Protein AF-A0A933VR60-F1 (afdb_monomer)

Structure (mmCIF, N/CA/C/O backbone):
data_AF-A0A933VR60-F1
#
_entry.id   AF-A0A933VR60-F1
#
loop_
_atom_site.group_PDB
_atom_site.id
_atom_site.type_symbol
_atom_site.label_atom_id
_atom_site.label_alt_id
_atom_site.label_comp_id
_atom_site.label_asym_id
_atom_site.label_entity_id
_atom_site.label_seq_id
_atom_site.pdbx_PDB_ins_code
_atom_site.Cartn_x
_atom_site.Cartn_y
_atom_site.Cartn_z
_atom_site.occupancy
_atom_site.B_iso_or_equiv
_atom_site.auth_seq_id
_atom_site.auth_comp_id
_atom_site.auth_asym_id
_atom_site.auth_atom_id
_atom_site.pdbx_PDB_model_num
ATOM 1 N N . MET A 1 1 ? 16.512 -10.556 12.668 1.00 25.59 1 MET A N 1
ATOM 2 C CA . MET A 1 1 ? 17.291 -9.883 13.712 1.00 25.59 1 MET A CA 1
ATOM 3 C C . MET A 1 1 ? 16.453 -9.715 14.977 1.00 25.59 1 MET A C 1
ATOM 5 O O . MET A 1 1 ? 15.559 -8.888 14.989 1.00 25.59 1 MET A O 1
ATOM 9 N N . LEU A 1 2 ? 16.727 -10.508 16.022 1.00 24.03 2 LEU A N 1
ATOM 10 C CA . LEU A 1 2 ? 16.531 -10.161 17.445 1.00 24.03 2 LEU A CA 1
ATOM 11 C C . LEU A 1 2 ? 17.109 -11.292 18.323 1.00 24.03 2 LEU A C 1
ATOM 13 O O . LEU A 1 2 ? 16.390 -12.047 18.963 1.00 24.03 2 LEU A O 1
ATOM 17 N N . ALA A 1 3 ? 18.441 -11.434 18.319 1.00 21.97 3 ALA A N 1
ATOM 18 C CA . ALA A 1 3 ? 19.182 -12.257 19.284 1.00 21.97 3 ALA A CA 1
ATOM 19 C C . ALA A 1 3 ? 20.650 -11.806 19.414 1.00 21.97 3 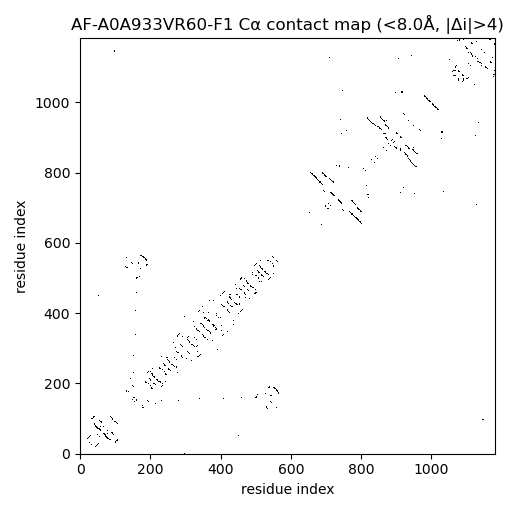ALA A C 1
ATOM 21 O O . ALA A 1 3 ? 21.578 -12.582 19.218 1.00 21.97 3 ALA A O 1
ATOM 22 N N . VAL A 1 4 ? 20.878 -10.548 19.797 1.00 22.30 4 VAL A N 1
ATOM 23 C CA . VAL A 1 4 ? 22.109 -10.164 20.506 1.00 22.30 4 VAL A CA 1
ATOM 24 C C . VAL A 1 4 ? 21.700 -9.305 21.697 1.00 22.30 4 VAL A C 1
ATOM 26 O O . VAL A 1 4 ? 21.616 -8.091 21.572 1.00 22.30 4 VAL A O 1
ATOM 29 N N . LEU A 1 5 ? 21.364 -9.968 22.816 1.00 23.98 5 LEU A N 1
ATOM 30 C CA . LEU A 1 5 ? 21.580 -9.555 24.223 1.00 23.98 5 LEU A CA 1
ATOM 31 C C . LEU A 1 5 ? 20.614 -10.284 25.180 1.00 23.98 5 LEU A C 1
ATOM 33 O O . LEU A 1 5 ? 19.705 -9.685 25.741 1.00 23.98 5 LEU A O 1
ATOM 37 N N . ALA A 1 6 ? 20.836 -11.579 25.423 1.00 24.47 6 ALA A N 1
ATOM 38 C CA . ALA A 1 6 ? 20.325 -12.245 26.628 1.00 24.47 6 ALA A CA 1
ATOM 39 C C . ALA A 1 6 ? 21.117 -13.526 26.940 1.00 24.47 6 ALA A C 1
ATOM 41 O O . ALA A 1 6 ? 20.625 -14.633 26.752 1.00 24.47 6 ALA A O 1
ATOM 42 N N . SER A 1 7 ? 22.365 -13.397 27.406 1.00 22.38 7 SER A N 1
ATOM 43 C CA . SER A 1 7 ? 23.101 -14.490 28.072 1.00 22.38 7 SER A CA 1
ATOM 44 C C . SER A 1 7 ? 24.296 -13.951 28.864 1.00 22.38 7 SER A C 1
ATOM 46 O O . SER A 1 7 ? 25.411 -13.961 28.358 1.00 22.38 7 SER A O 1
ATOM 48 N N . ALA A 1 8 ? 24.077 -13.488 30.101 1.00 23.08 8 ALA A N 1
ATOM 49 C CA . ALA A 1 8 ? 25.120 -13.435 31.139 1.00 23.08 8 ALA A CA 1
ATOM 50 C C . ALA A 1 8 ? 24.549 -13.096 32.532 1.00 23.08 8 ALA A C 1
ATOM 52 O O . ALA A 1 8 ? 24.863 -12.045 33.076 1.00 23.08 8 ALA A O 1
ATOM 53 N N . VAL A 1 9 ? 23.747 -13.969 33.157 1.00 24.41 9 VAL A N 1
ATOM 54 C CA . VAL A 1 9 ? 23.568 -13.905 34.624 1.00 24.41 9 VAL A CA 1
ATOM 55 C C . VAL A 1 9 ? 23.420 -15.307 35.212 1.00 24.41 9 VAL A C 1
ATOM 57 O O . VAL A 1 9 ? 22.320 -15.838 35.309 1.00 24.41 9 VAL A O 1
ATOM 60 N N . ALA A 1 10 ? 24.538 -15.888 35.650 1.00 25.91 10 ALA A N 1
ATOM 61 C CA . ALA A 1 10 ? 24.561 -16.853 36.749 1.00 25.91 10 ALA A CA 1
ATOM 62 C C . ALA A 1 10 ? 25.987 -16.988 37.315 1.00 25.91 10 ALA A C 1
ATOM 64 O O . ALA A 1 10 ? 26.718 -17.892 36.926 1.00 25.91 10 ALA A O 1
ATOM 65 N N . ALA A 1 11 ? 26.372 -16.070 38.212 1.00 23.45 11 ALA A N 1
ATOM 66 C CA . ALA A 1 11 ? 27.147 -16.318 39.443 1.00 23.45 11 ALA A CA 1
ATOM 67 C C . ALA A 1 11 ? 27.764 -15.008 39.973 1.00 23.45 11 ALA A C 1
ATOM 69 O O . ALA A 1 11 ? 28.599 -14.403 39.309 1.00 23.45 11 ALA A O 1
ATOM 70 N N . GLY A 1 12 ? 27.408 -14.607 41.197 1.00 23.00 12 GLY A N 1
ATOM 71 C CA . GLY A 1 12 ? 28.100 -13.539 41.933 1.00 23.00 12 GLY A CA 1
ATOM 72 C C . GLY A 1 12 ? 27.156 -12.699 42.787 1.00 23.00 12 GLY A C 1
ATOM 73 O O . GLY A 1 12 ? 26.334 -11.960 42.263 1.00 23.00 12 GLY A O 1
ATOM 74 N N . GLY A 1 13 ? 27.242 -12.853 44.108 1.00 23.34 13 GLY A N 1
ATOM 75 C CA . GLY A 1 13 ? 26.341 -12.227 45.071 1.00 23.34 13 GLY A CA 1
ATOM 76 C C . GLY A 1 13 ? 26.500 -10.712 45.240 1.00 23.34 13 GLY A C 1
ATOM 77 O O . GLY A 1 13 ? 27.574 -10.153 45.058 1.00 23.34 13 GLY A O 1
ATOM 78 N N . ALA A 1 14 ? 25.386 -10.109 45.661 1.00 31.84 14 ALA A N 1
ATOM 79 C CA . ALA A 1 14 ? 25.235 -8.887 46.452 1.00 31.84 14 ALA A CA 1
ATOM 80 C C . ALA A 1 14 ? 26.207 -7.719 46.184 1.00 31.84 14 ALA A C 1
ATOM 82 O O . ALA A 1 14 ? 27.230 -7.556 46.845 1.00 31.84 14 ALA A O 1
ATOM 83 N N . GLY A 1 15 ? 25.743 -6.798 45.344 1.00 23.58 15 GLY A N 1
ATOM 84 C CA . GLY A 1 15 ? 26.017 -5.369 45.436 1.00 23.58 15 GLY A CA 1
ATOM 85 C C . GLY A 1 15 ? 24.853 -4.640 44.773 1.00 23.58 15 GLY A C 1
ATOM 86 O O . GLY A 1 15 ? 24.545 -4.926 43.621 1.00 23.58 15 GLY A O 1
ATOM 87 N N . ALA A 1 16 ? 24.151 -3.764 45.494 1.00 30.11 16 ALA A N 1
ATOM 88 C CA . ALA A 1 16 ? 23.127 -2.909 44.899 1.00 30.11 16 ALA A CA 1
ATOM 89 C C . ALA A 1 16 ? 23.809 -1.957 43.898 1.00 30.11 16 ALA A C 1
ATOM 91 O O . ALA A 1 16 ? 24.404 -0.957 44.297 1.00 30.11 16 ALA A O 1
ATOM 92 N N . GLY A 1 17 ? 23.799 -2.329 42.616 1.00 23.27 17 GLY A N 1
ATOM 93 C CA . GLY A 1 17 ? 24.262 -1.506 41.501 1.00 23.27 17 GLY A CA 1
ATOM 94 C C . GLY A 1 17 ? 23.173 -0.531 41.057 1.00 23.27 17 GLY A C 1
ATOM 95 O O . GLY A 1 17 ? 21.987 -0.838 41.163 1.00 23.27 17 GLY A O 1
ATOM 96 N N . ALA A 1 18 ? 23.584 0.654 40.603 1.00 24.31 18 ALA A N 1
ATOM 97 C CA . ALA A 1 18 ? 22.712 1.727 40.133 1.00 24.31 18 ALA A CA 1
ATOM 98 C C . ALA A 1 18 ? 21.692 1.242 39.083 1.00 24.31 18 ALA A C 1
ATOM 100 O O . ALA A 1 18 ? 22.010 0.387 38.258 1.00 24.31 18 ALA A O 1
ATOM 101 N N . ALA A 1 19 ? 20.476 1.797 39.129 1.00 26.98 19 ALA A N 1
ATOM 102 C CA . ALA A 1 19 ? 19.411 1.526 38.167 1.00 26.98 19 ALA A CA 1
ATOM 103 C C . ALA A 1 19 ? 19.927 1.693 36.726 1.00 26.98 19 ALA A C 1
ATOM 105 O O . ALA A 1 19 ? 20.446 2.752 36.379 1.00 26.98 19 ALA A O 1
ATOM 106 N N . SER A 1 20 ? 19.810 0.648 35.903 1.00 32.78 20 SER A N 1
ATOM 107 C CA . SER A 1 20 ? 20.091 0.744 34.471 1.00 32.78 20 SER A CA 1
ATOM 108 C C . SER A 1 20 ? 18.983 1.548 33.792 1.00 32.78 20 SER A C 1
ATOM 110 O O . SER A 1 20 ? 17.804 1.263 34.000 1.00 32.78 20 SER A O 1
ATOM 112 N N . ALA A 1 21 ? 19.373 2.526 32.983 1.00 42.19 21 ALA A N 1
ATOM 113 C CA . ALA A 1 21 ? 18.524 3.249 32.043 1.00 42.19 21 ALA A CA 1
ATOM 114 C C . ALA A 1 21 ? 17.671 2.306 31.164 1.00 42.19 21 ALA A C 1
ATOM 116 O O . ALA A 1 21 ? 18.137 1.218 30.816 1.00 42.19 21 ALA A O 1
ATOM 117 N N . ALA A 1 22 ? 16.439 2.694 30.811 1.00 34.34 22 ALA A N 1
ATOM 118 C CA . ALA A 1 22 ? 15.596 1.904 29.912 1.00 34.34 22 ALA A CA 1
ATOM 119 C C . ALA A 1 22 ? 16.062 2.075 28.451 1.00 34.34 22 ALA A C 1
ATOM 121 O O . ALA A 1 22 ? 16.546 3.139 28.067 1.00 34.34 22 ALA A O 1
ATOM 122 N N . GLU A 1 23 ? 15.940 1.027 27.632 1.00 33.03 23 GLU A N 1
ATOM 123 C CA . GLU A 1 23 ? 16.258 1.064 26.196 1.00 33.03 23 GLU A CA 1
ATOM 124 C C . GLU A 1 23 ? 14.951 1.155 25.392 1.00 33.03 23 GLU A C 1
ATOM 126 O O . GLU A 1 23 ? 14.088 0.285 25.519 1.00 33.03 23 GLU A O 1
ATOM 131 N N . GLN A 1 24 ? 14.785 2.220 24.602 1.00 48.22 24 GLN A N 1
ATOM 132 C CA . GLN A 1 24 ? 13.634 2.429 23.711 1.00 48.22 24 GLN A CA 1
ATOM 133 C C . GLN A 1 24 ? 13.990 2.067 22.258 1.00 48.22 24 GLN A C 1
ATOM 135 O O . GLN A 1 24 ? 15.170 2.018 21.900 1.00 48.22 24 GLN A O 1
ATOM 140 N N . GLN A 1 25 ? 12.982 1.820 21.411 1.00 38.31 25 GLN A N 1
ATOM 141 C CA . GLN A 1 25 ? 13.177 1.464 19.998 1.00 38.31 25 GLN A CA 1
ATOM 142 C C . GLN A 1 25 ? 12.506 2.451 19.044 1.00 38.31 25 GLN A C 1
ATOM 144 O O . GLN A 1 25 ? 11.334 2.783 19.219 1.00 38.31 25 GLN A O 1
ATOM 149 N N . ALA A 1 26 ? 13.253 2.859 18.020 1.00 39.00 26 ALA A N 1
ATOM 150 C CA . ALA A 1 26 ? 12.770 3.540 16.830 1.00 39.00 26 ALA A CA 1
ATOM 151 C C . ALA A 1 26 ? 12.796 2.586 15.633 1.00 39.00 26 ALA A C 1
ATOM 153 O O . ALA A 1 26 ? 13.684 1.744 15.544 1.00 39.00 26 ALA A O 1
ATOM 154 N N . TYR A 1 27 ? 11.855 2.736 14.706 1.00 41.09 27 TYR A N 1
ATOM 155 C CA . TYR A 1 27 ? 11.752 1.908 13.510 1.00 41.09 27 TYR A CA 1
ATOM 156 C C . TYR A 1 27 ? 11.800 2.767 12.245 1.00 41.09 27 TYR A C 1
ATOM 158 O O . TYR A 1 27 ? 11.123 3.795 12.176 1.00 41.09 27 TYR A O 1
ATOM 166 N N . SER A 1 28 ? 12.542 2.330 11.229 1.00 38.50 28 SER A N 1
ATOM 167 C CA . SER A 1 28 ? 12.468 2.837 9.848 1.00 38.50 28 SER A CA 1
ATOM 168 C C . SER A 1 28 ? 11.831 1.805 8.925 1.00 38.50 28 SER A C 1
ATOM 170 O O . SER A 1 28 ? 12.052 0.621 9.122 1.00 38.50 28 SER A O 1
ATOM 172 N N . ALA A 1 29 ? 11.004 2.215 7.964 1.00 37.38 29 ALA A N 1
ATOM 173 C CA . ALA A 1 29 ? 10.333 1.318 7.024 1.00 37.38 29 ALA A CA 1
ATOM 174 C C . ALA A 1 29 ? 10.076 2.018 5.681 1.00 37.38 29 ALA A C 1
ATOM 176 O O . ALA A 1 29 ? 9.430 3.068 5.641 1.00 37.38 29 ALA A O 1
ATOM 177 N N . ALA A 1 30 ? 10.521 1.396 4.585 1.00 45.34 30 ALA A N 1
ATOM 178 C CA . ALA A 1 30 ? 10.420 1.946 3.233 1.00 45.34 30 ALA A CA 1
ATOM 179 C C . ALA A 1 30 ? 10.876 3.426 3.187 1.00 45.34 30 ALA A C 1
ATOM 181 O O . ALA A 1 30 ? 11.943 3.789 3.668 1.00 45.34 30 ALA A O 1
ATOM 182 N N . LEU A 1 31 ? 10.027 4.320 2.682 1.00 38.03 31 LEU A N 1
ATOM 183 C CA . LEU A 1 31 ? 10.333 5.740 2.519 1.00 38.03 31 LEU A CA 1
ATOM 184 C C . LEU A 1 31 ? 10.212 6.586 3.815 1.00 38.03 31 LEU A C 1
ATOM 186 O O . LEU A 1 31 ? 10.199 7.801 3.685 1.00 38.03 31 LEU A O 1
ATOM 190 N N . ASN A 1 32 ? 10.059 6.042 5.038 1.00 40.09 32 ASN A N 1
ATOM 191 C CA . ASN A 1 32 ? 9.919 6.857 6.271 1.00 40.09 32 ASN A CA 1
ATOM 192 C C . ASN A 1 32 ? 10.327 6.162 7.586 1.00 40.09 32 ASN A C 1
ATOM 194 O O . ASN A 1 32 ? 10.539 4.954 7.634 1.00 40.09 32 ASN A O 1
ATOM 198 N N . TYR A 1 33 ? 10.423 6.914 8.697 1.00 44.22 33 TYR A N 1
ATOM 199 C CA . TYR A 1 33 ? 10.438 6.293 10.029 1.00 44.22 33 TYR A CA 1
ATOM 200 C C . TYR A 1 33 ? 9.040 5.768 10.364 1.00 44.22 33 TYR A C 1
ATOM 202 O O . TYR A 1 33 ? 8.086 6.541 10.393 1.00 44.22 33 TYR A O 1
ATOM 210 N N . ALA A 1 34 ? 8.913 4.476 10.667 1.00 40.19 34 ALA A N 1
ATOM 211 C CA . ALA A 1 34 ? 7.674 3.886 11.175 1.00 40.19 34 ALA A CA 1
ATOM 212 C C . ALA A 1 34 ? 7.319 4.405 12.584 1.00 40.19 34 ALA A C 1
ATOM 214 O O . ALA A 1 34 ? 6.158 4.371 12.985 1.00 40.19 34 ALA A O 1
ATOM 215 N N . THR A 1 35 ? 8.299 4.950 13.316 1.00 42.78 35 THR A N 1
ATOM 216 C CA . THR A 1 35 ? 8.087 5.725 14.550 1.00 42.78 35 THR A CA 1
ATOM 217 C C . THR A 1 35 ? 8.682 7.130 14.417 1.00 42.78 35 THR A C 1
ATOM 219 O O . THR A 1 35 ? 9.764 7.399 14.942 1.00 42.78 35 THR A O 1
ATOM 222 N N . PRO A 1 36 ? 8.002 8.055 13.727 1.00 36.09 36 PRO A N 1
ATOM 223 C CA . PRO A 1 36 ? 8.518 9.402 13.500 1.00 36.09 36 PRO A CA 1
ATOM 224 C C . PRO A 1 36 ? 8.407 10.293 14.750 1.00 36.09 36 PRO A C 1
ATOM 226 O O . PRO A 1 36 ? 8.883 11.419 14.752 1.00 36.09 36 PRO A O 1
ATOM 229 N N . ALA A 1 37 ? 7.795 9.822 15.838 1.00 42.09 37 ALA A N 1
ATOM 230 C CA . ALA A 1 37 ? 7.775 10.514 17.122 1.00 42.09 37 ALA A CA 1
ATOM 231 C C . ALA A 1 37 ? 8.026 9.514 18.256 1.00 42.09 37 ALA A C 1
ATOM 233 O O . ALA A 1 37 ? 7.326 8.508 18.367 1.00 42.09 37 ALA A O 1
ATOM 234 N N . LEU A 1 38 ? 9.028 9.792 19.091 1.00 45.66 38 LEU A N 1
ATOM 235 C CA . LEU A 1 38 ? 9.496 8.932 20.177 1.00 45.66 38 LEU A CA 1
ATOM 236 C C . LEU A 1 38 ? 9.645 9.735 21.465 1.00 45.66 38 LEU A C 1
ATOM 238 O O . LEU A 1 38 ? 10.019 10.905 21.437 1.00 45.66 38 LEU A O 1
ATOM 242 N N . ALA A 1 39 ? 9.409 9.090 22.605 1.00 47.28 39 ALA A N 1
ATOM 243 C CA . ALA A 1 39 ? 9.646 9.677 23.918 1.00 47.28 39 ALA A CA 1
ATOM 244 C C . ALA A 1 39 ? 10.551 8.767 24.761 1.00 47.28 39 ALA A C 1
ATOM 246 O O . ALA A 1 39 ? 10.317 7.562 24.843 1.00 47.28 39 ALA A O 1
ATOM 247 N N . VAL A 1 40 ? 11.567 9.352 25.397 1.00 50.38 40 VAL A N 1
ATOM 248 C CA . VAL A 1 40 ? 12.545 8.684 26.272 1.00 50.38 40 VAL A CA 1
ATOM 249 C C . VAL A 1 40 ? 12.686 9.452 27.592 1.00 50.38 40 VAL A C 1
ATOM 251 O O . VAL A 1 40 ? 12.427 10.656 27.661 1.00 50.38 40 VAL A O 1
ATOM 254 N N . GLY A 1 41 ? 13.098 8.786 28.668 1.00 54.25 41 GLY A N 1
ATOM 255 C CA . GLY A 1 41 ? 13.515 9.453 29.900 1.00 54.25 41 GLY A CA 1
ATOM 256 C C . GLY A 1 41 ? 14.928 10.033 29.790 1.00 54.25 41 GLY A C 1
ATOM 257 O O . GLY A 1 41 ? 15.773 9.537 29.052 1.00 54.25 41 GLY A O 1
ATOM 258 N N . GLN A 1 42 ? 15.225 11.087 30.543 1.00 65.38 42 GLN A N 1
ATOM 259 C CA . GLN A 1 42 ? 16.580 11.619 30.662 1.00 65.38 42 GLN A CA 1
ATOM 260 C C . GLN A 1 42 ? 17.485 10.549 31.281 1.00 65.38 42 GLN A C 1
ATOM 262 O O . GLN A 1 42 ? 17.259 10.111 32.410 1.00 65.38 42 GLN A O 1
ATOM 267 N N . GLY A 1 43 ? 18.518 10.158 30.535 1.00 57.66 43 GLY A N 1
ATOM 268 C CA . GLY A 1 43 ? 19.411 9.053 30.877 1.00 57.66 43 GLY A CA 1
ATOM 269 C C . GLY A 1 43 ? 19.094 7.734 30.165 1.00 57.66 43 GLY A C 1
ATOM 270 O O . GLY A 1 43 ? 19.927 6.837 30.245 1.00 57.66 43 GLY A O 1
ATOM 271 N N . ASP A 1 44 ? 17.958 7.615 29.464 1.00 64.38 44 ASP A N 1
ATOM 272 C CA . ASP A 1 44 ? 17.592 6.432 28.669 1.00 64.38 44 ASP A CA 1
ATOM 273 C C . ASP A 1 44 ? 18.452 6.278 27.406 1.00 64.38 44 ASP A C 1
ATOM 275 O O . ASP A 1 44 ? 19.047 7.230 26.903 1.00 64.38 44 ASP A O 1
ATOM 279 N N . THR A 1 45 ? 18.505 5.054 26.883 1.00 65.38 45 THR A N 1
ATOM 280 C CA . THR A 1 45 ? 19.218 4.716 25.639 1.00 65.38 45 THR A CA 1
ATOM 281 C C . THR A 1 45 ? 18.221 4.419 24.518 1.00 65.38 45 THR A C 1
ATOM 283 O O . THR A 1 45 ? 17.073 4.057 24.781 1.00 65.38 45 THR A O 1
ATOM 286 N N . LEU A 1 46 ? 18.637 4.586 23.261 1.00 68.56 46 LEU A N 1
ATOM 287 C CA . LEU A 1 46 ? 17.780 4.396 22.087 1.00 68.56 46 LEU A CA 1
ATOM 288 C C . LEU A 1 46 ? 18.481 3.504 21.055 1.00 68.56 46 LEU A C 1
ATOM 290 O O . LEU A 1 46 ? 19.683 3.638 20.828 1.00 68.56 46 LEU A O 1
ATOM 294 N N . LYS A 1 47 ? 17.720 2.615 20.412 1.00 60.25 47 LYS A N 1
ATOM 295 C CA . LYS A 1 47 ? 18.142 1.848 19.230 1.00 60.25 47 LYS A CA 1
ATOM 296 C C . LYS A 1 47 ? 17.257 2.179 18.034 1.00 60.25 47 LYS A C 1
ATOM 298 O O . LYS A 1 47 ? 16.044 2.304 18.194 1.00 60.25 47 LYS A O 1
ATOM 303 N N . LEU A 1 48 ? 17.863 2.276 16.855 1.00 61.19 48 LEU A N 1
ATOM 304 C CA . LEU A 1 48 ? 17.158 2.317 15.577 1.00 61.19 48 LEU A CA 1
ATOM 305 C C . LEU A 1 48 ? 17.145 0.910 14.984 1.00 61.19 48 LEU A C 1
ATOM 307 O O . LEU A 1 48 ? 18.211 0.337 14.772 1.00 61.19 48 LEU A O 1
ATOM 311 N N . THR A 1 49 ? 15.957 0.394 14.689 1.00 48.94 49 THR A N 1
ATOM 312 C CA . THR A 1 49 ? 15.735 -0.857 13.967 1.00 48.94 49 THR A CA 1
ATOM 313 C C . THR A 1 49 ? 15.261 -0.548 12.553 1.00 48.94 49 THR A C 1
ATOM 315 O O . THR A 1 49 ? 14.222 0.089 12.375 1.00 48.94 49 THR A O 1
ATOM 318 N N . ASN A 1 50 ? 15.978 -1.022 11.539 1.00 48.25 50 ASN A N 1
ATOM 319 C CA . ASN A 1 50 ? 15.582 -0.812 10.158 1.00 48.25 50 ASN A CA 1
ATOM 320 C C . ASN A 1 50 ? 14.726 -1.968 9.623 1.00 48.25 50 ASN A C 1
ATOM 322 O O . ASN A 1 50 ? 15.203 -3.084 9.457 1.00 48.25 50 ASN A O 1
ATOM 326 N N . LEU A 1 51 ? 13.451 -1.691 9.361 1.00 41.44 51 LEU A N 1
ATOM 327 C CA . LEU A 1 51 ? 12.482 -2.585 8.721 1.00 41.44 51 LEU A CA 1
ATOM 328 C C . LEU A 1 51 ? 12.401 -2.366 7.202 1.00 41.44 51 LEU A C 1
ATOM 330 O O . LEU A 1 51 ? 11.759 -3.157 6.514 1.00 41.44 51 LEU A O 1
ATOM 334 N N . ASP A 1 52 ? 13.021 -1.305 6.673 1.00 42.72 52 ASP A N 1
ATOM 335 C CA . ASP A 1 52 ? 13.248 -1.168 5.240 1.00 42.72 52 ASP A CA 1
ATOM 336 C C . ASP A 1 52 ? 14.302 -2.172 4.810 1.00 42.72 52 ASP A C 1
ATOM 338 O O . ASP A 1 52 ? 15.348 -2.339 5.426 1.00 42.72 52 ASP A O 1
ATOM 342 N N . THR A 1 53 ? 13.979 -2.868 3.747 1.00 37.03 53 THR A N 1
ATOM 343 C CA . THR A 1 53 ? 14.692 -4.011 3.219 1.00 37.03 53 THR A CA 1
ATOM 344 C C . THR A 1 53 ? 15.391 -3.688 1.898 1.00 37.03 53 THR A C 1
ATOM 346 O O . THR A 1 53 ? 16.228 -4.477 1.463 1.00 37.03 53 THR A O 1
ATOM 349 N N . LEU A 1 54 ? 15.112 -2.518 1.301 1.00 37.34 54 LEU A N 1
ATOM 350 C CA . LEU A 1 54 ? 15.839 -1.976 0.148 1.00 37.34 54 LEU A CA 1
ATOM 351 C C . LEU A 1 54 ? 16.893 -0.967 0.518 1.00 37.34 54 LEU A C 1
ATOM 353 O O . LEU A 1 54 ? 17.866 -0.867 -0.214 1.00 37.34 54 LEU A O 1
ATOM 357 N N . ALA A 1 55 ? 16.656 -0.179 1.562 1.00 40.75 55 ALA A N 1
ATOM 358 C CA . ALA A 1 55 ? 17.454 0.997 1.838 1.00 40.75 55 ALA A CA 1
ATOM 359 C C . ALA A 1 55 ? 18.019 0.967 3.253 1.00 40.75 55 ALA A C 1
ATOM 361 O O . ALA A 1 55 ? 17.355 0.545 4.201 1.00 40.75 55 ALA A O 1
ATOM 362 N N . GLU A 1 56 ? 19.267 1.409 3.393 1.00 50.62 56 GLU A N 1
ATOM 363 C CA . GLU A 1 56 ? 19.864 1.626 4.706 1.00 50.62 56 GLU A CA 1
ATOM 364 C C . GLU A 1 56 ? 19.299 2.904 5.321 1.00 50.62 56 GLU A C 1
ATOM 366 O O . GLU A 1 56 ? 19.145 3.916 4.640 1.00 50.62 56 GLU A O 1
ATOM 371 N N . HIS A 1 57 ? 19.023 2.870 6.619 1.00 53.38 57 HIS A N 1
ATOM 372 C CA . HIS A 1 57 ? 18.528 4.028 7.348 1.00 53.38 57 HIS A CA 1
ATOM 373 C C . HIS A 1 57 ? 19.360 4.227 8.599 1.00 53.38 57 HIS A C 1
ATOM 375 O O . HIS A 1 57 ? 19.663 3.284 9.322 1.00 53.38 57 HIS A O 1
ATOM 381 N N . ASP A 1 58 ? 19.726 5.463 8.869 1.00 68.88 58 ASP A N 1
ATOM 382 C CA . ASP A 1 58 ? 20.292 5.904 10.135 1.00 68.88 58 ASP A CA 1
ATOM 383 C C . ASP A 1 58 ? 19.315 6.851 10.825 1.00 68.88 58 ASP A C 1
ATOM 385 O O . ASP A 1 58 ? 18.196 7.071 10.359 1.00 68.88 58 ASP A O 1
ATOM 389 N N . LEU A 1 59 ? 19.712 7.358 11.986 1.00 80.62 59 LEU A N 1
ATOM 390 C CA . LEU A 1 59 ? 18.963 8.307 12.786 1.00 80.62 59 LEU A CA 1
ATOM 391 C C . LEU A 1 59 ? 19.942 9.323 13.357 1.00 80.62 59 LEU A C 1
ATOM 393 O O . LEU A 1 59 ? 20.644 9.046 14.328 1.00 80.62 59 LEU A O 1
ATOM 397 N N . ASP A 1 60 ? 19.974 10.498 12.738 1.00 73.81 60 ASP A N 1
ATOM 398 C CA . ASP A 1 60 ? 20.904 11.579 13.046 1.00 73.81 60 ASP A CA 1
ATOM 399 C C . ASP A 1 60 ? 20.156 12.836 13.497 1.00 73.81 60 ASP A C 1
ATOM 401 O O . ASP A 1 60 ? 19.216 13.308 12.858 1.00 73.81 60 ASP A O 1
ATOM 405 N N . SER A 1 61 ? 20.553 13.384 14.636 1.00 77.44 61 SER A N 1
ATOM 406 C CA . SER A 1 61 ? 20.042 14.635 15.175 1.00 77.44 61 SER A CA 1
ATOM 407 C C . SER A 1 61 ? 20.298 15.807 14.226 1.00 77.44 61 SER A C 1
ATOM 409 O O . SER A 1 61 ? 21.438 16.118 13.902 1.00 77.44 61 SER A O 1
ATOM 411 N N . GLU A 1 62 ? 19.275 16.612 13.921 1.00 56.53 62 GLU A N 1
ATOM 412 C CA . GLU A 1 62 ? 19.475 17.859 13.153 1.00 56.53 62 GLU A CA 1
ATOM 413 C C . GLU A 1 62 ? 20.435 18.854 13.847 1.00 56.53 62 GLU A C 1
ATOM 415 O O . GLU A 1 62 ? 20.935 19.795 13.233 1.00 56.53 62 GLU A O 1
ATOM 420 N N . GLN A 1 63 ? 20.688 18.659 15.143 1.00 68.75 63 GLN A N 1
ATOM 421 C CA . GLN A 1 63 ? 21.565 19.482 15.975 1.00 68.75 63 GLN A CA 1
ATOM 422 C C . GLN A 1 63 ? 22.922 18.804 16.250 1.00 68.75 63 GLN A C 1
ATOM 424 O O . GLN A 1 63 ? 23.731 19.362 16.992 1.00 68.75 63 GLN A O 1
ATOM 429 N N . GLY A 1 64 ? 23.170 17.610 15.693 1.00 64.25 64 GLY A N 1
ATOM 430 C CA . GLY A 1 64 ? 24.392 16.822 15.895 1.00 64.25 64 GLY A CA 1
ATOM 431 C C . GLY A 1 64 ? 24.580 16.310 17.327 1.00 64.25 64 GLY A C 1
ATOM 432 O O . GLY A 1 64 ? 25.710 16.147 17.786 1.00 64.25 64 GLY A O 1
ATOM 433 N N . LEU A 1 65 ? 23.488 16.140 18.081 1.00 71.94 65 LEU A N 1
ATOM 434 C CA . LEU A 1 65 ? 23.535 15.777 19.505 1.00 71.94 65 LEU A CA 1
ATOM 435 C C . LEU A 1 65 ? 23.482 14.267 19.760 1.00 71.94 65 LEU A C 1
ATOM 437 O O . LEU A 1 65 ? 23.920 13.808 20.816 1.00 71.94 65 LEU A O 1
ATOM 441 N N . PHE A 1 66 ? 22.930 13.510 18.820 1.00 83.69 66 PHE A N 1
ATOM 442 C CA . PHE A 1 66 ? 22.893 12.054 18.830 1.00 83.69 66 PHE A CA 1
ATOM 443 C C . PHE A 1 66 ? 22.810 11.535 17.400 1.00 83.69 66 PHE A C 1
ATOM 445 O O . PHE A 1 66 ? 22.275 12.213 16.529 1.00 83.69 66 PHE A O 1
ATOM 452 N N . GLU A 1 67 ? 23.332 10.340 17.178 1.00 81.19 67 GLU A N 1
ATOM 453 C CA . GLU A 1 67 ? 23.462 9.741 15.850 1.00 81.19 67 GLU A CA 1
ATOM 454 C C . GLU A 1 67 ? 23.478 8.215 15.965 1.00 81.19 67 GLU A C 1
ATOM 456 O O . GLU A 1 67 ? 23.853 7.661 17.006 1.00 81.19 67 GLU A O 1
ATOM 461 N N . SER A 1 68 ? 23.125 7.525 14.891 1.00 81.81 68 SER A N 1
ATOM 462 C CA . SER A 1 68 ? 23.383 6.098 14.733 1.00 81.81 68 SER A CA 1
ATOM 463 C C . SER A 1 68 ? 24.287 5.844 13.536 1.00 81.81 68 SER A C 1
ATOM 465 O O . SER A 1 68 ? 24.405 6.682 12.649 1.00 81.81 68 SER A O 1
ATOM 467 N N . ASP A 1 69 ? 24.898 4.660 13.487 1.00 76.94 69 ASP A N 1
ATOM 468 C CA . ASP A 1 69 ? 25.429 4.165 12.214 1.00 76.94 69 ASP A CA 1
ATOM 469 C C . ASP A 1 69 ? 24.261 3.873 11.251 1.00 76.94 69 ASP A C 1
ATOM 471 O O . ASP A 1 69 ? 23.106 3.777 11.682 1.00 76.94 69 ASP A O 1
ATOM 475 N N . LEU A 1 70 ? 24.550 3.724 9.958 1.00 65.31 70 LEU A N 1
ATOM 476 C CA . LEU A 1 70 ? 23.573 3.220 8.993 1.00 65.31 70 LEU A CA 1
ATOM 477 C C . LEU A 1 70 ? 23.190 1.786 9.349 1.00 65.31 70 LEU A C 1
ATOM 479 O O . LEU A 1 70 ? 24.054 0.928 9.518 1.00 65.31 70 LEU A O 1
ATOM 483 N N . ALA A 1 71 ? 21.890 1.547 9.488 1.00 46.41 71 ALA A N 1
ATOM 484 C CA . ALA A 1 71 ? 21.325 0.231 9.708 1.00 46.41 71 ALA A CA 1
ATOM 485 C C . ALA A 1 71 ? 20.819 -0.322 8.379 1.00 46.41 71 ALA A C 1
ATOM 487 O O . ALA A 1 71 ? 19.921 0.258 7.767 1.00 46.41 71 ALA A O 1
ATOM 488 N N . GLY A 1 72 ? 21.358 -1.457 7.939 1.00 41.69 72 GLY A N 1
ATOM 489 C CA . GLY A 1 72 ? 20.853 -2.165 6.764 1.00 41.69 72 GLY A CA 1
ATOM 490 C C . GLY A 1 72 ? 19.520 -2.868 7.021 1.00 41.69 72 GLY A C 1
ATOM 491 O O . GLY A 1 72 ? 18.947 -2.774 8.101 1.00 41.69 72 GLY A O 1
ATOM 492 N N . ALA A 1 73 ? 19.026 -3.615 6.036 1.00 42.28 73 ALA A N 1
ATOM 493 C CA . ALA A 1 73 ? 17.775 -4.364 6.141 1.00 42.28 73 ALA A CA 1
ATOM 494 C C . ALA A 1 73 ? 17.697 -5.249 7.391 1.00 42.28 73 ALA A C 1
ATOM 496 O O . ALA A 1 73 ? 18.589 -6.066 7.635 1.00 42.28 73 ALA A O 1
ATOM 497 N N . GLY A 1 74 ? 16.640 -5.111 8.190 1.00 39.75 74 GLY A N 1
ATOM 498 C CA . GLY A 1 74 ? 16.492 -5.824 9.460 1.00 39.75 74 GLY A CA 1
ATOM 499 C C . GLY A 1 74 ? 17.526 -5.434 10.521 1.00 39.75 74 GLY A C 1
ATOM 500 O O . GLY A 1 74 ? 17.540 -6.089 11.547 1.00 39.75 74 GLY A O 1
ATOM 501 N N . GLU A 1 75 ? 18.367 -4.432 10.245 1.00 45.50 75 GLU A N 1
ATOM 502 C CA . GLU A 1 75 ? 19.374 -3.704 11.031 1.00 45.50 75 GLU A CA 1
ATOM 503 C C . GLU A 1 75 ? 18.941 -3.313 12.456 1.00 45.50 75 GLU A C 1
ATOM 505 O O . GLU A 1 75 ? 17.803 -2.891 12.599 1.00 45.50 75 GLU A O 1
ATOM 510 N N . SER A 1 76 ? 19.767 -3.326 13.504 1.00 55.25 76 SER A N 1
ATOM 511 C CA . SER A 1 76 ? 19.484 -2.643 14.774 1.00 55.25 76 SER A CA 1
ATOM 512 C C . SER A 1 76 ? 20.770 -2.057 15.310 1.00 55.25 76 SER A C 1
ATOM 514 O O . SER A 1 76 ? 21.653 -2.777 15.779 1.00 55.25 76 SER A O 1
ATOM 516 N N . VAL A 1 77 ? 20.858 -0.739 15.257 1.00 56.19 77 VAL A N 1
ATOM 517 C CA . VAL A 1 77 ? 22.048 0.027 15.617 1.00 56.19 77 VAL A CA 1
ATOM 518 C C . VAL A 1 77 ? 21.759 0.891 16.846 1.00 56.19 77 VAL A C 1
ATOM 520 O O . VAL A 1 77 ? 20.643 1.395 17.012 1.00 56.19 77 VAL A O 1
ATOM 523 N N . PRO A 1 78 ? 22.729 1.068 17.757 1.00 65.94 78 PRO A N 1
ATOM 524 C CA . PRO A 1 78 ? 22.567 1.985 18.877 1.00 65.94 78 PRO A CA 1
ATOM 525 C C . PRO A 1 78 ? 22.573 3.437 18.387 1.00 65.94 78 PRO A C 1
ATOM 527 O O . PRO A 1 78 ? 23.429 3.825 17.592 1.00 65.94 78 PRO A O 1
ATOM 530 N N . VAL A 1 79 ? 21.669 4.252 18.926 1.00 80.69 79 VAL A N 1
ATOM 531 C CA . VAL A 1 79 ? 21.683 5.707 18.756 1.00 80.69 79 VAL A CA 1
ATOM 532 C C . VAL A 1 79 ? 22.499 6.306 19.903 1.00 80.69 79 VAL A C 1
ATOM 534 O O . VAL A 1 79 ? 22.063 6.356 21.056 1.00 80.69 79 VAL A O 1
ATOM 537 N N . ARG A 1 80 ? 23.727 6.718 19.599 1.00 86.75 80 ARG A N 1
ATOM 538 C CA . ARG A 1 80 ? 24.701 7.231 20.568 1.00 86.75 80 ARG A CA 1
ATOM 539 C C . ARG A 1 80 ? 24.395 8.688 20.896 1.00 86.75 80 ARG A C 1
ATOM 541 O O . ARG A 1 80 ? 24.212 9.487 19.989 1.00 86.75 80 ARG A O 1
ATOM 548 N N . GLY A 1 81 ? 24.412 9.055 22.179 1.00 77.19 81 GLY A N 1
ATOM 549 C CA . GLY A 1 81 ? 24.269 10.446 22.630 1.00 77.19 81 GLY A CA 1
ATOM 550 C C . GLY A 1 81 ? 22.910 10.767 23.251 1.00 77.19 81 GLY A C 1
ATOM 551 O O . GLY A 1 81 ? 22.815 11.743 23.997 1.00 77.19 81 GLY A O 1
ATOM 552 N N . VAL A 1 82 ? 21.896 9.918 23.040 1.00 76.50 82 VAL A N 1
ATOM 553 C CA . VAL A 1 82 ? 20.549 10.079 23.615 1.00 76.50 82 VAL A CA 1
ATOM 554 C C . VAL A 1 82 ? 20.576 10.090 25.145 1.00 76.50 82 VAL A C 1
ATOM 556 O O . VAL A 1 82 ? 19.913 10.912 25.776 1.00 76.50 82 VAL A O 1
ATOM 559 N N . GLU A 1 83 ? 21.435 9.275 25.753 1.00 79.00 83 GLU A N 1
ATOM 560 C CA . GLU A 1 83 ? 21.566 9.143 27.206 1.00 79.00 83 GLU A CA 1
ATOM 561 C C . GLU A 1 83 ? 22.110 10.404 27.899 1.00 79.00 83 GLU A C 1
ATOM 563 O O . GLU A 1 83 ? 22.039 10.541 29.121 1.00 79.00 83 GLU A O 1
ATOM 568 N N . LYS A 1 84 ? 22.660 11.343 27.120 1.00 81.69 84 LYS A N 1
ATOM 569 C CA . LYS A 1 84 ? 23.248 12.605 27.598 1.00 81.69 84 LYS A CA 1
ATOM 570 C C . LYS A 1 84 ? 22.345 13.806 27.345 1.00 81.69 84 LYS A C 1
ATOM 572 O O . LYS A 1 84 ? 22.700 14.922 27.734 1.00 81.69 84 LYS A O 1
ATOM 577 N N . LEU A 1 85 ? 21.207 13.600 26.687 1.00 74.75 85 LEU A N 1
ATOM 578 C CA . LEU A 1 85 ? 20.304 14.683 26.345 1.00 74.75 85 LEU A CA 1
ATOM 579 C C . LEU A 1 85 ? 19.633 15.244 27.594 1.00 74.75 85 LEU A C 1
ATOM 581 O O . LEU A 1 85 ? 19.268 14.537 28.533 1.00 74.75 85 LEU A O 1
ATOM 585 N N . SER A 1 86 ? 19.489 16.564 27.594 1.00 78.25 86 SER A N 1
ATOM 586 C CA . SER A 1 86 ? 18.674 17.247 28.590 1.00 78.25 86 SER A CA 1
ATOM 587 C C . SER A 1 86 ? 17.198 17.108 28.220 1.00 78.25 86 SER A C 1
ATOM 589 O O . SER A 1 86 ? 16.878 16.749 27.090 1.00 78.25 86 SER A O 1
ATOM 591 N N . PRO A 1 87 ? 16.268 17.384 29.139 1.00 74.12 87 PRO A N 1
ATOM 592 C CA . PRO A 1 87 ? 14.858 17.338 28.800 1.00 74.12 87 PRO A CA 1
ATOM 593 C C . PRO A 1 87 ? 14.515 18.349 27.705 1.00 74.12 87 PRO A C 1
ATOM 595 O O . PRO A 1 87 ? 14.901 19.516 27.791 1.00 74.12 87 PRO A O 1
ATOM 598 N N . GLY A 1 88 ? 13.806 17.905 26.674 1.00 49.47 88 GLY A N 1
ATOM 599 C CA . GLY A 1 88 ? 13.576 18.689 25.464 1.00 49.47 88 GLY A CA 1
ATOM 600 C C . GLY A 1 88 ? 13.107 17.824 24.300 1.00 49.47 88 GLY A C 1
ATOM 601 O O . GLY A 1 88 ? 13.087 16.604 24.402 1.00 49.47 88 GLY A O 1
ATOM 602 N N . THR A 1 89 ? 12.699 18.451 23.198 1.00 53.38 89 THR A N 1
ATOM 603 C CA . THR A 1 89 ? 12.373 17.736 21.955 1.00 53.38 89 THR A CA 1
ATOM 604 C C . THR A 1 89 ? 13.450 18.013 20.925 1.00 53.38 89 THR A C 1
ATOM 606 O O . THR A 1 89 ? 13.793 19.168 20.674 1.00 53.38 89 THR A O 1
ATOM 609 N N . TYR A 1 90 ? 13.965 16.947 20.335 1.00 55.50 90 TYR A N 1
ATOM 610 C CA . TYR A 1 90 ? 15.079 16.967 19.412 1.00 55.50 90 TYR A CA 1
ATOM 611 C C . TYR A 1 90 ? 14.647 16.340 18.096 1.00 55.50 90 TYR A C 1
ATOM 613 O O . TYR A 1 90 ? 14.118 15.234 18.087 1.00 55.50 90 TYR A O 1
ATOM 621 N N . GLN A 1 91 ? 14.856 17.048 16.992 1.00 57.41 91 GLN A N 1
ATOM 622 C CA . GLN A 1 91 ? 14.572 16.507 15.667 1.00 57.41 91 GLN A CA 1
ATOM 623 C C . GLN A 1 91 ? 15.732 15.628 15.209 1.00 57.41 91 GLN A C 1
ATOM 625 O O . GLN A 1 91 ? 16.897 15.920 15.505 1.00 57.41 91 GLN A O 1
ATOM 630 N N . PHE A 1 92 ? 15.402 14.570 14.487 1.00 60.16 92 PHE A N 1
ATOM 631 C CA . PHE A 1 92 ? 16.345 13.671 13.852 1.00 60.16 92 PHE A CA 1
ATOM 632 C C . PHE A 1 92 ? 15.889 13.319 12.434 1.00 60.16 92 PHE A C 1
ATOM 634 O O . PHE A 1 92 ? 14.726 13.504 12.075 1.00 60.16 92 PHE A O 1
ATOM 641 N N . HIS A 1 93 ? 16.808 12.823 11.620 1.00 57.47 93 HIS A N 1
ATOM 642 C CA . HIS A 1 93 ? 16.600 12.522 10.212 1.00 57.47 93 HIS A CA 1
ATOM 643 C C . HIS A 1 93 ? 17.476 11.358 9.754 1.00 57.47 93 HIS A C 1
ATOM 645 O O . HIS A 1 93 ? 18.466 11.040 10.411 1.00 57.47 93 HIS A O 1
ATOM 651 N N . CYS A 1 94 ? 17.125 10.759 8.617 1.00 56.81 94 CYS A N 1
ATOM 652 C CA . CYS A 1 94 ? 18.014 9.845 7.915 1.00 56.81 94 CYS A CA 1
ATOM 653 C C . CYS A 1 94 ? 18.930 10.657 6.994 1.00 56.81 94 CYS A C 1
ATOM 655 O O . CYS A 1 94 ? 18.474 11.545 6.268 1.00 56.81 94 CYS A O 1
ATOM 657 N N . THR A 1 95 ? 20.224 10.361 6.997 1.00 54.88 95 THR A N 1
ATOM 658 C CA . THR A 1 95 ? 21.227 11.078 6.206 1.00 54.88 95 THR A CA 1
ATOM 659 C C . THR A 1 95 ? 21.226 10.669 4.731 1.00 54.88 95 THR A C 1
ATOM 661 O O . THR A 1 95 ? 21.608 11.478 3.881 1.00 54.88 95 THR A O 1
ATOM 664 N N . LEU A 1 96 ? 20.759 9.455 4.405 1.00 39.59 96 LEU A N 1
ATOM 665 C CA . LEU A 1 96 ? 20.589 8.975 3.025 1.00 39.59 96 LEU A CA 1
ATOM 666 C C . LEU A 1 96 ? 19.274 9.448 2.398 1.00 39.59 96 LEU A C 1
ATOM 668 O O . LEU A 1 96 ? 19.220 9.723 1.199 1.00 39.59 96 LEU A O 1
ATOM 672 N N . HIS A 1 97 ? 18.239 9.597 3.223 1.00 46.00 97 HIS A N 1
ATOM 673 C CA . HIS A 1 97 ? 16.877 9.894 2.800 1.00 46.00 97 HIS A CA 1
ATOM 674 C C . HIS A 1 97 ? 16.394 11.152 3.509 1.00 46.00 97 HIS A C 1
ATOM 676 O O . HIS A 1 97 ? 15.806 11.105 4.588 1.00 46.00 97 HIS A O 1
ATOM 682 N N . SER A 1 98 ? 16.650 12.309 2.897 1.00 40.97 98 SER A N 1
ATOM 683 C CA . SER A 1 98 ? 16.440 13.619 3.529 1.00 40.97 98 SER A CA 1
ATOM 684 C C . SER A 1 98 ? 14.988 13.911 3.933 1.00 40.97 98 SER A C 1
ATOM 686 O O . SER A 1 98 ? 14.748 14.831 4.723 1.00 40.97 98 SER A O 1
ATOM 688 N N . TRP A 1 99 ? 14.038 13.149 3.385 1.00 39.78 99 TRP A N 1
ATOM 689 C CA . TRP A 1 99 ? 12.609 13.198 3.692 1.00 39.78 99 TRP A CA 1
ATOM 690 C C . TRP A 1 99 ? 12.228 12.406 4.954 1.00 39.78 99 TRP A C 1
ATOM 692 O O . TRP A 1 99 ? 11.201 12.695 5.563 1.00 39.78 99 TRP A O 1
ATOM 702 N N . MET A 1 100 ? 13.060 11.461 5.401 1.00 42.91 100 MET A N 1
ATOM 703 C CA . MET A 1 100 ? 12.793 10.656 6.591 1.00 42.91 100 MET A CA 1
ATOM 704 C C . MET A 1 100 ? 13.213 11.422 7.832 1.00 42.91 100 MET A C 1
ATOM 706 O O . MET A 1 100 ? 14.403 11.593 8.098 1.00 42.91 100 MET A O 1
ATOM 710 N N . ARG A 1 101 ? 12.229 11.903 8.593 1.00 43.59 101 ARG A N 1
ATOM 711 C CA . ARG A 1 101 ? 12.452 12.701 9.802 1.00 43.59 101 ARG A CA 1
ATOM 712 C C . ARG A 1 101 ? 11.575 12.246 10.951 1.00 43.59 101 ARG A C 1
ATOM 714 O O . ARG A 1 101 ? 10.471 11.745 10.746 1.00 43.59 101 ARG A O 1
ATOM 721 N N . GLY A 1 102 ? 12.071 12.442 12.162 1.00 45.75 102 GLY A N 1
ATOM 722 C CA . GLY A 1 102 ? 11.307 12.208 13.369 1.00 45.75 102 GLY A CA 1
ATOM 723 C C . GLY A 1 102 ? 11.739 13.089 14.531 1.00 45.75 102 GLY A C 1
ATOM 724 O O . GLY A 1 102 ? 12.702 13.845 14.451 1.00 45.75 102 GLY A O 1
ATOM 725 N N . ALA A 1 103 ? 10.991 13.011 15.624 1.00 47.00 103 ALA A N 1
ATOM 726 C CA . ALA A 1 103 ? 11.204 13.798 16.825 1.00 47.00 103 ALA A CA 1
ATOM 727 C C . ALA A 1 103 ? 11.400 12.886 18.037 1.00 47.00 103 ALA A C 1
ATOM 729 O O . ALA A 1 103 ? 10.622 11.964 18.270 1.00 47.00 103 ALA A O 1
ATOM 730 N N . LEU A 1 104 ? 12.425 13.173 18.833 1.00 50.81 104 LEU A N 1
ATOM 731 C CA . LEU A 1 104 ? 12.733 12.515 20.094 1.00 50.81 104 LEU A CA 1
ATOM 732 C C . LEU A 1 104 ? 12.478 13.481 21.254 1.00 50.81 104 LEU A C 1
ATOM 734 O O . LEU A 1 104 ? 13.181 14.480 21.402 1.00 50.81 104 LEU A O 1
ATOM 738 N N . THR A 1 105 ? 11.503 13.185 22.106 1.00 58.00 105 THR A N 1
ATOM 739 C CA . THR A 1 105 ? 11.240 13.939 23.337 1.00 58.00 105 THR A CA 1
ATOM 740 C C . THR A 1 105 ? 11.903 13.262 24.533 1.00 58.00 105 THR A C 1
ATOM 742 O O . THR A 1 105 ? 11.598 12.121 24.859 1.00 58.00 105 THR A O 1
ATOM 745 N N . VAL A 1 106 ? 12.781 13.983 25.225 1.00 54.12 106 VAL A N 1
ATOM 746 C CA . VAL A 1 106 ? 13.477 13.548 26.441 1.00 54.12 106 VAL A CA 1
ATOM 747 C C . VAL A 1 106 ? 12.794 14.183 27.654 1.00 54.12 106 VAL A C 1
ATOM 749 O O . VAL A 1 106 ? 12.669 15.407 27.726 1.00 54.12 106 VAL A O 1
ATOM 752 N N . ALA A 1 107 ? 12.335 13.381 28.614 1.00 53.50 107 ALA A N 1
ATOM 753 C CA . ALA A 1 107 ? 11.665 13.856 29.832 1.00 53.50 107 ALA A CA 1
ATOM 754 C C . ALA A 1 107 ? 12.632 13.945 31.037 1.00 53.50 107 ALA A C 1
ATOM 756 O O . ALA A 1 107 ? 13.537 13.126 31.120 1.00 53.50 107 ALA A O 1
ATOM 757 N N . PRO A 1 108 ? 12.468 14.869 32.008 1.00 49.97 108 PRO A N 1
ATOM 758 C CA . PRO A 1 108 ? 13.367 14.994 33.167 1.00 49.97 108 PRO A CA 1
ATOM 759 C C . PRO A 1 108 ? 13.500 13.722 34.007 1.00 49.97 108 PRO A C 1
ATOM 761 O O . PRO A 1 108 ? 12.515 13.025 34.260 1.00 49.97 108 PRO A O 1
ATOM 764 N N . ALA A 1 109 ? 14.714 13.449 34.496 1.00 46.34 109 ALA A N 1
ATOM 765 C CA . ALA A 1 109 ? 14.984 12.290 35.338 1.00 46.34 109 ALA A CA 1
ATOM 766 C C . ALA A 1 109 ? 14.339 12.470 36.722 1.00 46.34 109 ALA A C 1
ATOM 768 O O . ALA A 1 109 ? 14.820 13.242 37.547 1.00 46.34 109 ALA A O 1
ATOM 769 N N . GLY A 1 110 ? 13.250 11.737 36.968 1.00 45.53 110 GLY A N 1
ATOM 770 C CA . GLY A 1 110 ? 12.668 11.519 38.293 1.00 45.53 110 GLY A CA 1
ATOM 771 C C . GLY A 1 110 ? 12.312 12.778 39.099 1.00 45.53 110 GLY A C 1
ATOM 772 O O . GLY A 1 110 ? 12.993 13.083 40.072 1.00 45.53 110 GLY A O 1
ATOM 773 N N . GLY A 1 111 ? 11.174 13.420 38.798 1.00 25.69 111 GLY A N 1
ATOM 774 C CA . GLY A 1 111 ? 10.404 14.162 39.812 1.00 25.69 111 GLY A CA 1
ATOM 775 C C . GLY A 1 111 ? 9.708 15.459 39.374 1.00 25.69 111 GLY A C 1
ATOM 776 O O . GLY A 1 111 ? 10.372 16.445 39.090 1.00 25.69 111 GLY A O 1
ATOM 777 N N . GLY A 1 112 ? 8.369 15.457 39.469 1.00 27.00 112 GLY A N 1
ATOM 778 C CA . GLY A 1 112 ? 7.570 16.514 40.117 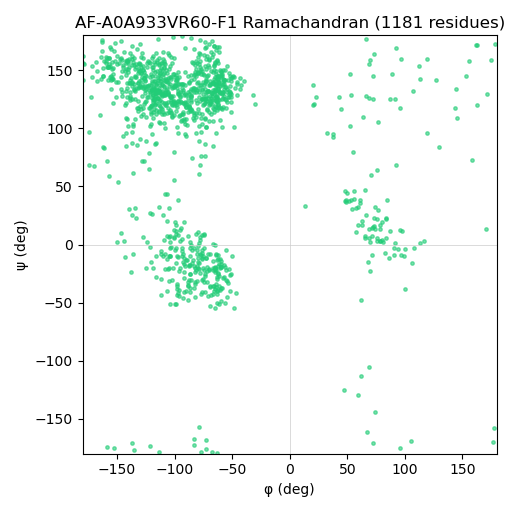1.00 27.00 112 GLY A CA 1
ATOM 779 C C . GLY A 1 112 ? 7.326 17.844 39.388 1.00 27.00 112 GLY A C 1
ATOM 780 O O . GLY A 1 112 ? 8.191 18.707 39.375 1.00 27.00 112 GLY A O 1
ATOM 781 N N . GLU A 1 113 ? 6.092 17.995 38.888 1.00 36.38 113 GLU A N 1
ATOM 782 C CA . GLU A 1 113 ? 5.300 19.214 38.598 1.00 36.38 113 GLU A CA 1
ATOM 783 C C . GLU A 1 113 ? 6.015 20.578 38.434 1.00 36.38 113 GLU A C 1
ATOM 785 O O . GLU A 1 113 ? 6.565 21.154 39.370 1.00 36.38 113 GLU A O 1
ATOM 790 N N . THR A 1 114 ? 5.852 21.183 37.250 1.00 21.62 114 THR A N 1
ATOM 791 C CA . THR A 1 114 ? 6.041 22.625 36.975 1.00 21.62 114 THR A CA 1
ATOM 792 C C . THR A 1 114 ? 4.947 23.118 35.998 1.00 21.62 114 THR A C 1
ATOM 794 O O . THR A 1 114 ? 4.315 22.298 35.334 1.00 21.62 114 THR A O 1
ATOM 797 N N . PRO A 1 115 ? 4.610 24.425 35.976 1.00 22.94 115 PRO A N 1
ATOM 798 C CA . PRO A 1 115 ? 3.230 24.917 36.041 1.00 22.94 115 PRO A CA 1
ATOM 799 C C . PRO A 1 115 ? 2.529 24.973 34.680 1.00 22.94 115 PRO A C 1
ATOM 801 O O . PRO A 1 115 ? 3.022 25.597 33.741 1.00 22.94 115 PRO A O 1
ATOM 804 N N . GLY A 1 116 ? 1.345 24.362 34.612 1.00 22.66 116 GLY A N 1
ATOM 805 C CA . GLY A 1 116 ? 0.492 24.328 33.428 1.00 22.66 116 GLY A CA 1
ATOM 806 C C . GLY A 1 116 ? -0.183 25.667 33.134 1.00 22.66 116 GLY A C 1
ATOM 807 O O . GLY A 1 116 ? -0.808 26.275 34.005 1.00 22.66 116 GLY A O 1
ATOM 808 N N . LEU A 1 117 ? -0.093 26.097 31.874 1.00 23.36 117 LEU A N 1
ATOM 809 C CA . LEU A 1 117 ? -1.055 27.022 31.286 1.00 23.36 117 LEU A CA 1
ATOM 810 C C . LEU A 1 117 ? -2.405 26.302 31.196 1.00 23.36 117 LEU A C 1
ATOM 812 O O . LEU A 1 117 ? -2.551 25.260 30.566 1.00 23.36 117 LEU A O 1
ATOM 816 N N . THR A 1 118 ? -3.356 26.872 31.919 1.00 22.27 118 THR A N 1
ATOM 817 C CA . THR A 1 118 ? -4.681 26.374 32.271 1.00 22.27 118 THR A CA 1
ATOM 818 C C . THR A 1 118 ? -5.615 26.218 31.069 1.00 22.27 118 THR A C 1
ATOM 820 O O . THR A 1 118 ? -6.058 27.209 30.489 1.00 22.27 118 THR A O 1
ATOM 823 N N . THR A 1 119 ? -5.987 24.979 30.763 1.00 24.70 119 THR A N 1
ATOM 824 C CA . THR A 1 119 ? -7.245 24.604 30.098 1.00 24.70 119 THR A CA 1
ATOM 825 C C . THR A 1 119 ? -8.322 24.446 31.183 1.00 24.70 119 THR A C 1
ATOM 827 O O . THR A 1 119 ? -8.012 23.812 32.193 1.00 24.70 119 THR A O 1
ATOM 830 N N . PRO A 1 120 ? -9.541 25.011 31.068 1.00 22.55 120 PRO A N 1
ATOM 831 C CA . PRO A 1 120 ? -10.447 25.104 32.214 1.00 22.55 120 PRO A CA 1
ATOM 832 C C . PRO A 1 120 ? -10.951 23.734 32.696 1.00 22.55 120 PRO A C 1
ATOM 834 O O . PRO A 1 120 ? -11.783 23.100 32.058 1.00 22.55 120 PRO A O 1
ATOM 837 N N . ASP A 1 121 ? -10.397 23.331 33.838 1.00 23.30 121 ASP A N 1
ATOM 838 C CA . ASP A 1 121 ? -10.835 22.376 34.854 1.00 23.30 121 ASP A CA 1
ATOM 839 C C . ASP A 1 121 ? -11.565 21.096 34.423 1.00 23.30 121 ASP A C 1
ATOM 841 O O . ASP A 1 121 ? -12.789 20.980 34.480 1.00 23.30 121 ASP A O 1
ATOM 845 N N . GLY A 1 122 ? -10.743 20.056 34.247 1.00 24.58 122 GLY A N 1
ATOM 846 C CA . GLY A 1 122 ? -10.904 18.849 35.056 1.00 24.58 122 GLY A CA 1
ATOM 847 C C . GLY A 1 122 ? -10.967 17.540 34.283 1.00 24.58 122 GLY A C 1
ATOM 848 O O . GLY A 1 122 ? -12.057 17.018 34.102 1.00 24.58 122 GLY A O 1
ATOM 849 N N . LEU A 1 123 ? -9.808 16.969 33.939 1.00 22.41 123 LEU A N 1
ATOM 850 C CA . LEU A 1 123 ? -9.382 15.610 34.322 1.00 22.41 123 LEU A CA 1
ATOM 851 C C . LEU A 1 123 ? -7.869 15.417 33.996 1.00 22.41 123 LEU A C 1
ATOM 853 O O . LEU A 1 123 ? -7.326 16.176 33.195 1.00 22.41 123 LEU A O 1
ATOM 857 N N . PRO A 1 124 ? -7.176 14.472 34.669 1.00 23.95 124 PRO A N 1
ATOM 858 C CA . PRO A 1 124 ? -5.728 14.434 34.851 1.00 23.95 124 PRO A CA 1
ATOM 859 C C . PRO A 1 124 ? -4.977 13.387 34.011 1.00 23.95 124 PRO A C 1
ATOM 861 O O . PRO A 1 124 ? -5.550 12.416 33.524 1.00 23.95 124 PRO A O 1
ATOM 864 N N . GLY A 1 125 ? -3.658 13.628 33.972 1.00 23.08 125 GLY A N 1
ATOM 865 C CA . GLY A 1 125 ? -2.561 12.700 33.721 1.00 23.08 125 GLY A CA 1
ATOM 866 C C . GLY A 1 125 ? -2.194 12.534 32.250 1.00 23.08 125 GLY A C 1
ATOM 867 O O . GLY A 1 125 ? -3.042 12.615 31.379 1.00 23.08 125 GLY A O 1
ATOM 868 N N . LEU A 1 126 ? -0.907 12.314 31.969 1.00 29.16 126 LEU A N 1
ATOM 869 C CA . LEU A 1 126 ? -0.471 11.655 30.750 1.00 29.16 126 LEU A CA 1
ATOM 870 C C . LEU A 1 126 ? -0.164 10.183 31.133 1.00 29.16 126 LEU A C 1
ATOM 872 O O . LEU A 1 126 ? 0.971 9.739 31.030 1.00 29.16 126 LEU A O 1
ATOM 876 N N . GLU A 1 127 ? -1.084 9.391 31.726 1.00 34.53 127 GLU A N 1
ATOM 877 C CA . GLU A 1 127 ? -2.557 9.301 31.494 1.00 34.53 127 GLU A CA 1
ATOM 878 C C . GLU A 1 127 ? -3.086 9.999 30.239 1.00 34.53 127 GLU A C 1
ATOM 880 O O . GLU A 1 127 ? -4.191 10.500 30.232 1.00 34.53 127 GLU A O 1
ATOM 885 N N . GLY A 1 128 ? -2.329 10.048 29.157 1.00 36.16 128 GLY A N 1
ATOM 886 C CA . GLY A 1 128 ? -2.685 10.935 28.055 1.00 36.16 128 GLY A CA 1
ATOM 887 C C . GLY A 1 128 ? -2.497 10.125 26.822 1.00 36.16 128 GLY A C 1
ATOM 888 O O . GLY A 1 128 ? -1.627 10.324 25.989 1.00 36.16 128 GLY A O 1
ATOM 889 N N . ASN A 1 129 ? -3.284 9.066 26.792 1.00 39.72 129 ASN A N 1
ATOM 890 C CA . ASN A 1 129 ? -4.381 9.089 25.862 1.00 39.72 129 ASN A CA 1
ATOM 891 C C . ASN A 1 129 ? -4.005 9.880 24.606 1.00 39.72 129 ASN A C 1
ATOM 893 O O . ASN A 1 129 ? -4.178 11.099 24.552 1.00 39.72 129 ASN A O 1
ATOM 897 N N . ALA A 1 130 ? -3.573 9.136 23.580 1.00 45.09 130 ALA A N 1
ATOM 898 C CA . ALA A 1 130 ? -4.054 9.432 22.237 1.00 45.09 130 ALA A CA 1
ATOM 899 C C . ALA A 1 130 ? -5.488 9.971 22.380 1.00 45.09 130 ALA A C 1
ATOM 901 O O . ALA A 1 130 ? -6.251 9.383 23.168 1.00 45.09 130 ALA A O 1
ATOM 902 N N . PRO A 1 131 ? -5.799 11.128 21.773 1.00 46.50 131 PRO A N 1
ATOM 903 C CA . PRO A 1 131 ? -7.030 11.835 22.074 1.00 46.50 131 PRO A CA 1
ATOM 904 C C . PRO A 1 131 ? -8.183 10.853 21.963 1.00 46.50 131 PRO A C 1
ATOM 906 O O . PRO A 1 131 ? -8.241 10.065 21.014 1.00 46.50 131 PRO A O 1
ATOM 909 N N . ASP A 1 132 ? -9.009 10.823 23.007 1.00 66.19 132 ASP A N 1
ATOM 910 C CA . ASP A 1 132 ? -10.070 9.840 23.092 1.00 66.19 132 ASP A CA 1
ATOM 911 C C . ASP A 1 132 ? -10.942 9.982 21.835 1.00 66.19 132 ASP A C 1
ATOM 913 O O . ASP A 1 132 ? -11.417 11.085 21.553 1.00 66.19 132 ASP A O 1
ATOM 917 N N . PRO A 1 133 ? -11.162 8.905 21.060 1.00 72.88 133 PRO A N 1
ATOM 918 C CA . PRO A 1 133 ? -11.983 8.966 19.855 1.00 72.88 133 PRO A CA 1
ATOM 919 C C . PRO A 1 133 ? -13.365 9.587 20.081 1.00 72.88 133 PRO A C 1
ATOM 921 O O . PRO A 1 133 ? -13.947 10.145 19.152 1.00 72.88 133 PRO A O 1
ATOM 924 N N . ILE A 1 134 ? -13.892 9.513 21.309 1.00 77.25 134 ILE A N 1
ATOM 925 C CA . ILE A 1 134 ? -15.177 10.110 21.678 1.00 77.25 134 ILE A CA 1
ATOM 926 C C . ILE A 1 134 ? -15.164 11.648 21.727 1.00 77.25 134 ILE A C 1
ATOM 928 O O . ILE A 1 134 ? -16.226 12.265 21.621 1.00 77.25 134 ILE A O 1
ATOM 932 N N . ASP A 1 135 ? -13.983 12.252 21.865 1.00 64.50 135 ASP A N 1
ATOM 933 C CA . ASP A 1 135 ? -13.777 13.699 21.974 1.00 64.50 135 ASP A CA 1
ATOM 934 C C . ASP A 1 135 ? -13.394 14.338 20.629 1.00 64.50 135 ASP A C 1
ATOM 936 O O . ASP A 1 135 ? -13.395 15.560 20.492 1.00 64.50 135 ASP A O 1
ATOM 940 N N . LEU A 1 136 ? -13.087 13.521 19.614 1.00 55.44 136 LEU A N 1
ATOM 941 C CA . LEU A 1 136 ? -12.611 13.990 18.310 1.00 55.44 136 LEU A CA 1
ATOM 942 C C . LEU A 1 136 ? -13.731 14.429 17.361 1.00 55.44 136 LEU A C 1
ATOM 944 O O . LEU A 1 136 ? -13.490 15.203 16.435 1.00 55.44 136 LEU A O 1
ATOM 948 N N . VAL A 1 137 ? -14.951 13.925 17.555 1.00 68.75 137 VAL A N 1
ATOM 949 C CA . VAL A 1 137 ? -16.100 14.177 16.673 1.00 68.75 137 VAL A CA 1
ATOM 950 C C . VAL A 1 137 ? -17.420 14.174 17.460 1.00 68.75 137 VAL A C 1
ATOM 952 O O . VAL A 1 137 ? -17.510 13.533 18.508 1.00 68.75 137 VAL A O 1
ATOM 955 N N . PRO A 1 138 ? -18.485 14.843 16.967 1.00 73.31 138 PRO A N 1
ATOM 956 C CA . PRO A 1 138 ? -19.758 14.920 17.678 1.00 73.31 138 PRO A CA 1
ATOM 957 C C . PRO A 1 138 ? -20.356 13.547 17.998 1.00 73.31 138 PRO A C 1
ATOM 959 O O . PRO A 1 138 ? -20.568 12.718 17.105 1.00 73.31 138 PRO A O 1
ATOM 962 N N . GLN A 1 139 ? -20.686 13.344 19.271 1.00 85.75 139 GLN A N 1
ATOM 963 C CA . GLN A 1 139 ? -21.172 12.072 19.796 1.00 85.75 139 GLN A CA 1
ATOM 964 C C . GLN A 1 139 ? -22.585 11.731 19.311 1.00 85.75 139 GLN A C 1
ATOM 966 O O . GLN A 1 139 ? -23.403 12.611 19.031 1.00 85.75 139 GLN A O 1
ATOM 971 N N . ALA A 1 140 ? -22.887 10.437 19.245 1.00 87.94 140 ALA A N 1
ATOM 972 C CA . ALA A 1 140 ? -24.239 9.938 19.017 1.00 87.94 140 ALA A C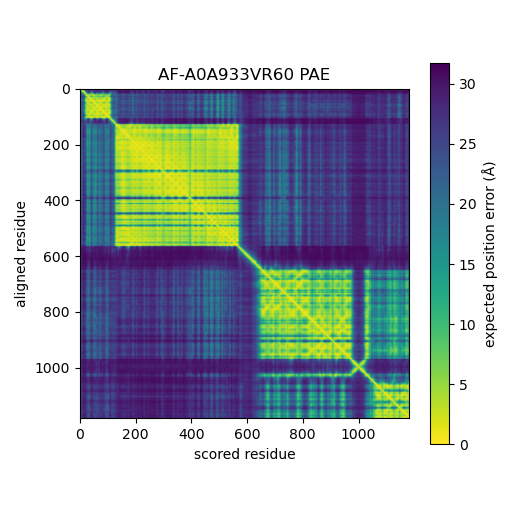A 1
ATOM 973 C C . ALA A 1 140 ? -24.870 9.408 20.311 1.00 87.94 140 ALA A C 1
ATOM 975 O O . ALA A 1 140 ? -24.187 8.969 21.236 1.00 87.94 140 ALA A O 1
ATOM 976 N N . GLU A 1 141 ? -26.202 9.445 20.382 1.00 87.06 141 GLU A N 1
ATOM 977 C CA . GLU A 1 141 ? -26.921 8.998 21.574 1.00 87.06 141 GLU A CA 1
ATOM 978 C C . GLU A 1 141 ? -26.768 7.490 21.808 1.00 87.06 141 GLU A C 1
ATOM 980 O O . GLU A 1 141 ? -26.880 6.660 20.894 1.00 87.06 141 GLU A O 1
ATOM 985 N N . VAL A 1 142 ? -26.609 7.120 23.081 1.00 88.31 142 VAL A N 1
ATOM 986 C CA . VAL A 1 142 ? -26.690 5.723 23.505 1.00 88.31 142 VAL A CA 1
ATOM 987 C C . VAL A 1 142 ? -28.100 5.205 23.240 1.00 88.31 142 VAL A C 1
ATOM 989 O O . VAL A 1 142 ? -29.076 5.629 23.855 1.00 88.31 142 VAL A O 1
ATOM 992 N N . SER A 1 143 ? -28.197 4.234 22.341 1.00 87.62 143 SER A N 1
ATOM 993 C CA . SER A 1 143 ? -29.431 3.541 21.991 1.00 87.62 143 SER A CA 1
ATOM 994 C C . SER A 1 143 ? -29.186 2.039 21.966 1.00 87.62 143 SER A C 1
ATOM 996 O O . SER A 1 143 ? -28.054 1.591 21.780 1.00 87.62 143 SER A O 1
ATOM 998 N N . ALA A 1 144 ? -30.238 1.257 22.217 1.00 88.81 144 ALA A N 1
ATOM 999 C CA . ALA A 1 144 ? -30.144 -0.197 22.177 1.00 88.81 144 ALA A CA 1
ATOM 1000 C C . ALA A 1 144 ? -29.654 -0.666 20.800 1.00 88.81 144 ALA A C 1
ATOM 1002 O O . ALA A 1 144 ? -30.071 -0.126 19.776 1.00 88.81 144 ALA A O 1
ATOM 1003 N N . LEU A 1 145 ? -28.794 -1.686 20.792 1.00 91.44 145 LEU A N 1
ATOM 1004 C CA . LEU A 1 145 ? -28.368 -2.325 19.552 1.00 91.44 145 LEU A CA 1
ATOM 1005 C C . LEU A 1 145 ? -29.562 -2.930 18.815 1.00 91.44 145 LEU A C 1
ATOM 1007 O O . LEU A 1 145 ? -30.404 -3.586 19.432 1.00 91.44 145 LEU A O 1
ATOM 1011 N N . GLY A 1 146 ? -29.597 -2.714 17.502 1.00 90.12 146 GLY A N 1
ATOM 1012 C CA . GLY A 1 146 ? -30.505 -3.420 16.606 1.00 90.12 146 GLY A CA 1
ATOM 1013 C C . GLY A 1 146 ? -30.093 -4.878 16.395 1.00 90.12 146 GLY A C 1
ATOM 1014 O O . GLY A 1 146 ? -29.200 -5.403 17.065 1.00 90.12 146 GLY A O 1
ATOM 1015 N N . ASP A 1 147 ? -30.722 -5.519 15.417 1.00 89.88 147 ASP A N 1
ATOM 1016 C CA . ASP A 1 147 ? -30.418 -6.901 15.053 1.00 89.88 147 ASP A CA 1
ATOM 1017 C C . ASP A 1 147 ? -29.072 -7.026 14.312 1.00 89.88 147 ASP A C 1
ATOM 1019 O O . ASP A 1 147 ? -28.636 -6.120 13.600 1.00 89.88 147 ASP A O 1
ATOM 1023 N N . GLY A 1 148 ? -28.427 -8.186 14.458 1.00 93.19 148 GLY A N 1
ATOM 1024 C CA . GLY A 1 148 ? -27.157 -8.525 13.811 1.00 93.19 148 GLY A CA 1
ATOM 1025 C C . GLY A 1 148 ? -25.999 -8.676 14.798 1.00 93.19 148 GLY A C 1
ATOM 1026 O O . GLY A 1 148 ? -25.891 -7.948 15.782 1.00 93.19 148 GLY A O 1
ATOM 1027 N N . GLU A 1 149 ? -25.128 -9.645 14.528 1.00 96.31 149 GLU A N 1
ATOM 1028 C CA . GLU A 1 149 ? -23.968 -9.986 15.354 1.00 96.31 149 GLU A CA 1
ATOM 1029 C C . GLU A 1 149 ? -22.725 -10.158 14.468 1.00 96.31 149 GLU A C 1
ATOM 1031 O O . GLU A 1 149 ? -22.828 -10.517 13.295 1.00 96.31 149 GLU A O 1
ATOM 1036 N N . TRP A 1 150 ? -21.552 -9.956 15.064 1.00 98.25 150 TRP A N 1
ATOM 1037 C CA . TRP A 1 150 ? -20.229 -10.196 14.490 1.00 98.25 150 TRP A CA 1
ATOM 1038 C C . TRP A 1 150 ? -19.404 -11.105 15.424 1.00 98.25 150 TRP A C 1
ATOM 1040 O O . TRP A 1 150 ? -18.512 -10.633 16.130 1.00 98.25 150 TRP A O 1
ATOM 1050 N N . PRO A 1 151 ? -19.736 -12.404 15.528 1.00 98.06 151 PRO A N 1
ATOM 1051 C CA . PRO A 1 151 ? -19.158 -13.297 16.536 1.00 98.06 151 PRO A CA 1
ATOM 1052 C C . PRO A 1 151 ? -17.744 -13.810 16.220 1.00 98.06 151 PRO A C 1
ATOM 1054 O O . PRO A 1 151 ? -17.098 -14.347 17.116 1.00 98.06 151 PRO A O 1
ATOM 1057 N N . LEU A 1 152 ? -17.278 -13.696 14.974 1.00 98.19 152 LEU A N 1
ATOM 1058 C CA . LEU A 1 152 ? -16.014 -14.258 14.478 1.00 98.19 152 LEU A CA 1
ATOM 1059 C C . LEU A 1 152 ? -15.203 -13.180 13.750 1.00 98.19 152 LEU A C 1
ATOM 1061 O O . LEU A 1 152 ? -15.790 -12.210 13.276 1.00 98.19 152 LEU A O 1
ATOM 1065 N N . TYR A 1 153 ? -13.893 -13.391 13.566 1.00 97.25 153 TYR A N 1
ATOM 1066 C CA . TYR A 1 153 ? -13.051 -12.536 12.711 1.00 97.25 153 TYR A CA 1
ATOM 1067 C C . TYR A 1 153 ? -13.699 -12.288 11.345 1.00 97.25 153 TYR A C 1
ATOM 1069 O O . TYR A 1 153 ? -13.960 -11.149 10.968 1.00 97.25 153 TYR A O 1
ATOM 1077 N N . GLY A 1 154 ? -14.053 -13.372 10.653 1.00 95.50 154 GLY A N 1
ATOM 1078 C CA . GLY A 1 154 ? -14.697 -13.352 9.344 1.00 95.50 154 GLY A CA 1
ATOM 1079 C C . GLY A 1 154 ? -16.177 -12.962 9.343 1.00 95.50 154 GLY A C 1
ATOM 1080 O O . GLY A 1 154 ? -16.827 -13.135 8.314 1.00 95.50 154 GLY A O 1
ATOM 1081 N N . LYS A 1 155 ? -16.734 -12.506 10.480 1.00 97.25 155 LYS A N 1
ATOM 1082 C CA . LYS A 1 155 ? -18.174 -12.405 10.802 1.00 97.25 155 LYS A CA 1
ATOM 1083 C C . LYS A 1 155 ? -18.904 -13.752 10.824 1.00 97.25 155 LYS A C 1
ATOM 1085 O O . LYS A 1 155 ? -19.647 -14.032 11.761 1.00 97.25 155 LYS A O 1
ATOM 1090 N N . ASP A 1 156 ? -18.710 -14.588 9.813 1.00 97.19 156 ASP A N 1
ATOM 1091 C CA . ASP A 1 156 ? -19.259 -15.935 9.691 1.00 97.19 156 ASP A CA 1
ATOM 1092 C C . ASP A 1 156 ? -18.168 -16.948 9.336 1.00 97.19 156 ASP A C 1
ATOM 1094 O O . ASP A 1 156 ? -17.018 -16.597 9.079 1.00 97.19 156 ASP A O 1
ATOM 1098 N N . VAL A 1 157 ? -18.534 -18.232 9.358 1.00 97.94 157 VAL A N 1
ATOM 1099 C CA . VAL A 1 157 ? -17.600 -19.336 9.103 1.00 97.94 157 VAL A CA 1
ATOM 1100 C C . VAL A 1 157 ? -17.046 -19.336 7.680 1.00 97.94 157 VAL A C 1
ATOM 1102 O O . VAL A 1 157 ? -16.015 -19.950 7.449 1.00 97.94 157 VAL A O 1
ATOM 1105 N N . GLY A 1 158 ? -17.709 -18.662 6.736 1.00 97.62 158 GLY A N 1
ATOM 1106 C CA . GLY A 1 158 ? -17.241 -18.536 5.360 1.00 97.62 158 GLY A CA 1
ATOM 1107 C C . GLY A 1 158 ? -16.287 -17.364 5.140 1.00 97.62 158 GLY A C 1
ATOM 1108 O O . GLY A 1 158 ? -15.810 -17.197 4.023 1.00 97.62 158 GLY A O 1
ATOM 1109 N N . GLY A 1 159 ? -16.025 -16.550 6.166 1.00 97.00 159 GLY A N 1
ATOM 1110 C CA . GLY A 1 159 ? -15.093 -15.433 6.065 1.00 97.00 159 GLY A CA 1
ATOM 1111 C C . GLY A 1 159 ? -15.637 -14.223 5.308 1.00 97.00 159 GLY A C 1
ATOM 1112 O O . GLY A 1 159 ? -14.839 -13.438 4.813 1.00 97.00 159 GLY A O 1
ATOM 1113 N N . SER A 1 160 ? -16.961 -14.044 5.181 1.00 97.12 160 SER A N 1
ATOM 1114 C CA . SER A 1 160 ? -17.533 -12.994 4.312 1.00 97.12 160 SER A CA 1
ATOM 1115 C C . SER A 1 160 ? -17.150 -11.563 4.706 1.00 97.12 160 SER A C 1
ATOM 1117 O O . SER A 1 160 ? -17.176 -10.662 3.866 1.00 97.12 160 SER A O 1
ATOM 1119 N N . ARG A 1 161 ? -16.859 -11.340 5.998 1.00 97.56 161 ARG A N 1
ATOM 1120 C CA . ARG A 1 161 ? -16.662 -10.010 6.602 1.00 97.56 161 ARG A CA 1
ATOM 1121 C C . ARG A 1 161 ? -17.776 -9.027 6.217 1.00 97.56 161 ARG A C 1
ATOM 1123 O O . ARG A 1 161 ? -17.546 -7.837 6.001 1.00 97.56 161 ARG A O 1
ATOM 1130 N N . ASN A 1 162 ? -1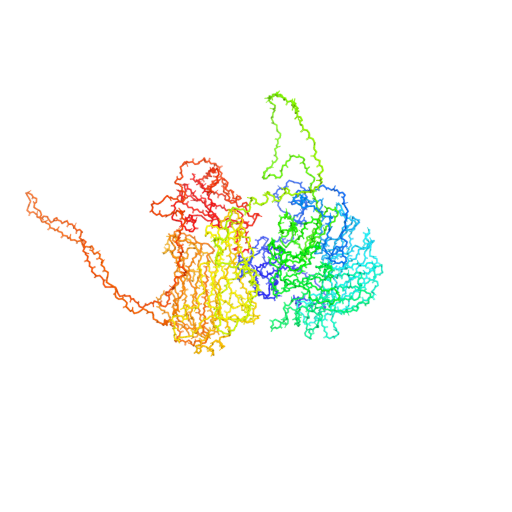9.002 -9.546 6.137 1.00 97.38 162 ASN A N 1
ATOM 1131 C CA . ASN A 1 162 ? -20.177 -8.801 5.710 1.00 97.38 162 ASN A CA 1
ATOM 1132 C C . ASN A 1 162 ? -21.262 -8.770 6.792 1.00 97.38 162 ASN A C 1
ATOM 1134 O O . ASN A 1 162 ? -21.883 -9.791 7.110 1.00 97.38 162 ASN A O 1
ATOM 1138 N N . GLY A 1 163 ? -21.536 -7.575 7.316 1.00 95.81 163 GLY A N 1
ATOM 1139 C CA . GLY A 1 163 ? -22.585 -7.311 8.303 1.00 95.81 163 GLY A CA 1
ATOM 1140 C C . GLY A 1 163 ? -24.007 -7.320 7.725 1.00 95.81 163 GLY A C 1
ATOM 1141 O O . GLY A 1 163 ? -24.976 -7.173 8.469 1.00 95.81 163 GLY A O 1
ATOM 1142 N N . GLY A 1 164 ? -24.171 -7.492 6.411 1.00 94.50 164 GLY A N 1
ATOM 1143 C CA . GLY A 1 164 ? -25.465 -7.445 5.735 1.00 94.50 164 GLY A CA 1
ATOM 1144 C C . GLY A 1 164 ? -26.128 -6.086 5.943 1.00 94.50 164 GLY A C 1
ATOM 1145 O O . GLY A 1 164 ? -25.502 -5.052 5.756 1.00 94.50 164 GLY A O 1
ATOM 1146 N N . THR A 1 165 ? -27.385 -6.066 6.378 1.00 94.25 165 THR A N 1
ATOM 1147 C CA . THR A 1 165 ? -28.115 -4.823 6.689 1.00 94.25 165 THR A CA 1
ATOM 1148 C C . THR A 1 165 ? -27.930 -4.354 8.136 1.00 94.25 165 THR A C 1
ATOM 1150 O O . THR A 1 165 ? -28.621 -3.436 8.564 1.00 94.25 165 THR A O 1
ATOM 1153 N N . ALA A 1 166 ? -27.043 -4.982 8.918 1.00 93.38 166 ALA A N 1
ATOM 1154 C CA . ALA A 1 166 ? -26.832 -4.655 10.331 1.00 93.38 166 ALA A CA 1
ATOM 1155 C C . ALA A 1 166 ? -25.908 -3.442 10.556 1.00 93.38 166 ALA A C 1
ATOM 1157 O O . ALA A 1 166 ? -25.506 -3.187 11.690 1.00 93.38 166 ALA A O 1
ATOM 1158 N N . GLY A 1 167 ? -25.551 -2.718 9.493 1.00 93.38 167 GLY A N 1
ATOM 1159 C CA . GLY A 1 167 ? -24.750 -1.497 9.541 1.00 93.38 167 GLY A CA 1
ATOM 1160 C C . GLY A 1 167 ? -25.549 -0.236 9.204 1.00 93.38 167 GLY A C 1
ATOM 1161 O O . GLY A 1 167 ? -26.648 -0.339 8.649 1.00 93.38 167 GLY A O 1
ATOM 1162 N N . PRO A 1 168 ? -24.992 0.951 9.500 1.00 94.12 168 PRO A N 1
ATOM 1163 C CA . PRO A 1 168 ? -25.523 2.230 9.028 1.00 94.12 168 PRO A CA 1
ATOM 1164 C C . PRO A 1 168 ? -25.753 2.224 7.513 1.00 94.12 168 PRO A C 1
ATOM 1166 O O . PRO A 1 168 ? -24.952 1.668 6.766 1.00 94.12 168 PRO A O 1
ATOM 1169 N N . SER A 1 169 ? -26.842 2.834 7.050 1.00 91.31 169 SER A N 1
ATOM 1170 C CA . SER A 1 169 ? -27.082 3.032 5.617 1.00 91.31 169 SER A CA 1
ATOM 1171 C C . SER A 1 169 ? -26.163 4.098 5.026 1.00 91.31 169 SER A C 1
ATOM 1173 O O . SER A 1 169 ? -25.645 4.950 5.745 1.00 91.31 169 SER A O 1
ATOM 1175 N N . LEU A 1 170 ? -26.022 4.107 3.696 1.00 83.56 170 LEU A N 1
ATOM 1176 C CA . LEU A 1 170 ? -25.264 5.128 2.955 1.00 83.56 170 LEU A CA 1
ATOM 1177 C C . LEU A 1 170 ? -25.584 6.566 3.398 1.00 83.56 170 LEU A C 1
ATOM 1179 O O . LEU A 1 170 ? -24.677 7.375 3.560 1.00 83.56 170 LEU A O 1
ATOM 1183 N N . ALA A 1 171 ? -26.864 6.874 3.631 1.00 81.19 171 ALA A N 1
ATOM 1184 C CA . ALA A 1 171 ? -27.310 8.205 4.046 1.00 81.19 171 ALA A CA 1
ATOM 1185 C C . ALA A 1 171 ? -26.972 8.530 5.512 1.00 81.19 171 ALA A C 1
ATOM 1187 O O . ALA A 1 171 ? -26.859 9.695 5.879 1.00 81.19 171 ALA A O 1
ATOM 1188 N N . GLU A 1 172 ? -26.818 7.510 6.353 1.00 90.50 172 GLU A N 1
ATOM 1189 C CA . GLU A 1 172 ? -26.518 7.663 7.775 1.00 90.50 172 GLU A CA 1
ATOM 1190 C C . GLU A 1 172 ? -25.010 7.773 8.048 1.00 90.50 172 GLU A C 1
ATOM 1192 O O . GLU A 1 172 ? -24.619 8.382 9.045 1.00 90.50 172 GLU A O 1
ATOM 1197 N N . VAL A 1 173 ? -24.157 7.223 7.175 1.00 88.69 173 VAL A N 1
ATOM 1198 C CA . VAL A 1 173 ? -22.690 7.179 7.346 1.00 88.69 173 VAL A CA 1
ATOM 1199 C C . VAL A 1 173 ? -22.055 8.556 7.598 1.00 88.69 173 VAL A C 1
ATOM 1201 O O . VAL A 1 173 ? -21.276 8.658 8.546 1.00 88.69 173 VAL A O 1
ATOM 1204 N N . PRO A 1 174 ? -22.400 9.639 6.869 1.00 83.44 174 PRO A N 1
ATOM 1205 C CA . PRO A 1 174 ? -21.835 10.968 7.141 1.00 83.44 174 PRO A CA 1
ATOM 1206 C C . PRO A 1 174 ? -22.182 11.521 8.533 1.00 83.44 174 PRO A C 1
ATOM 1208 O O . PRO A 1 174 ? -21.531 12.433 9.037 1.00 83.44 174 PRO A O 1
ATOM 1211 N N . THR A 1 175 ? -23.217 10.975 9.180 1.00 84.31 175 THR A N 1
ATOM 1212 C CA . THR A 1 175 ? -23.670 11.396 10.514 1.00 84.31 175 THR A CA 1
ATOM 1213 C C . THR A 1 175 ? -23.124 10.526 11.641 1.00 84.31 175 THR A C 1
ATOM 1215 O O . THR A 1 175 ? -23.562 10.670 12.786 1.00 84.31 175 THR A O 1
ATOM 1218 N N . LEU A 1 176 ? -22.190 9.616 11.345 1.00 87.12 176 LEU A N 1
ATOM 1219 C CA . LEU A 1 176 ? -21.584 8.768 12.361 1.00 87.12 176 LEU A CA 1
ATOM 1220 C C . LEU A 1 176 ? -20.926 9.611 13.453 1.00 87.12 176 LEU A C 1
ATOM 1222 O O . LEU A 1 176 ? -20.181 10.558 13.197 1.00 87.12 176 LEU A O 1
ATOM 1226 N N . GLY A 1 177 ? -21.245 9.254 14.690 1.00 85.62 177 GLY A N 1
ATOM 1227 C CA . GLY A 1 177 ? -20.661 9.807 15.897 1.00 85.62 177 GLY A CA 1
ATOM 1228 C C . GLY A 1 177 ? -20.308 8.683 16.866 1.00 85.62 177 GLY A C 1
ATOM 1229 O O . GLY A 1 177 ? -21.026 7.675 16.917 1.00 85.62 177 GLY A O 1
ATOM 1230 N N . PRO A 1 178 ? -19.212 8.813 17.623 1.00 90.44 178 PRO A N 1
ATOM 1231 C CA . PRO A 1 178 ? -18.856 7.860 18.653 1.00 90.44 178 PRO A CA 1
ATOM 1232 C C . PRO A 1 178 ? -19.923 7.915 19.747 1.00 90.44 178 PRO A C 1
ATOM 1234 O O . PRO A 1 178 ? -20.436 8.973 20.103 1.00 90.44 178 PRO A O 1
ATOM 1237 N N . VAL A 1 179 ? -20.308 6.751 20.248 1.00 92.00 179 VAL A N 1
ATOM 1238 C CA . VAL A 1 179 ? -21.317 6.617 21.310 1.00 92.00 179 VAL A CA 1
ATOM 1239 C C . VAL A 1 179 ? -20.669 6.293 22.641 1.00 92.00 179 VAL A C 1
ATOM 1241 O O . VAL A 1 179 ? -21.178 6.640 23.703 1.00 92.00 179 VAL A O 1
ATOM 1244 N N . TRP A 1 180 ? -19.560 5.571 22.578 1.00 94.00 180 TRP A N 1
ATOM 1245 C CA . TRP A 1 180 ? -18.684 5.318 23.698 1.00 94.00 180 TRP A CA 1
ATOM 1246 C C . TRP A 1 180 ? -17.300 4.972 23.157 1.00 94.00 180 TRP A C 1
ATOM 1248 O O . TRP A 1 180 ? -17.162 4.409 22.065 1.00 94.00 180 TRP A O 1
ATOM 1258 N N . SER A 1 181 ? -16.297 5.255 23.968 1.00 89.75 181 SER A N 1
ATOM 1259 C CA . SER A 1 181 ? -14.936 4.761 23.843 1.00 89.75 181 SER A CA 1
ATOM 1260 C C . SER A 1 181 ? -14.549 4.039 25.136 1.00 89.75 181 SER A C 1
ATOM 1262 O O . SER A 1 181 ? -15.161 4.210 26.195 1.00 89.75 181 SER A O 1
ATOM 1264 N N . TYR A 1 182 ? -13.563 3.159 25.043 1.00 89.88 182 TYR A N 1
ATOM 1265 C CA . TYR A 1 182 ? -12.968 2.489 26.184 1.00 89.88 182 TYR A CA 1
ATOM 1266 C C . TYR A 1 182 ? -11.466 2.424 25.988 1.00 89.88 182 TYR A C 1
ATOM 1268 O O . TYR A 1 182 ? -10.990 1.863 25.005 1.00 89.88 182 TYR A O 1
ATOM 1276 N N . TRP A 1 183 ? -10.731 2.941 26.959 1.00 82.94 183 TRP A N 1
ATOM 1277 C CA . TRP A 1 183 ? -9.282 2.949 26.929 1.00 82.94 183 TRP A CA 1
ATOM 1278 C C . TRP A 1 183 ? -8.671 1.816 27.757 1.00 82.94 183 TRP A C 1
ATOM 1280 O O . TRP A 1 183 ? -9.130 1.501 28.861 1.00 82.94 183 TRP A O 1
ATOM 1290 N N . SER A 1 184 ? -7.587 1.227 27.248 1.00 79.12 184 SER A N 1
ATOM 1291 C CA . SER A 1 184 ? -6.796 0.216 27.947 1.00 79.12 184 SER A CA 1
ATOM 1292 C C . SER A 1 184 ? -5.360 0.677 28.179 1.00 79.12 184 SER A C 1
ATOM 1294 O O . SER A 1 184 ? -4.625 0.962 27.243 1.00 79.12 184 SER A O 1
ATOM 1296 N N . ARG A 1 185 ? -4.917 0.640 29.443 1.00 76.06 185 ARG A N 1
ATOM 1297 C CA . ARG A 1 185 ? -3.493 0.740 29.836 1.00 76.06 185 ARG A CA 1
ATOM 1298 C C . ARG A 1 185 ? -2.742 -0.591 29.750 1.00 76.06 185 ARG A C 1
ATOM 1300 O O . ARG A 1 185 ? -1.568 -0.680 30.097 1.00 76.06 185 ARG A O 1
ATOM 1307 N N . LYS A 1 186 ? -3.452 -1.661 29.404 1.00 80.56 186 LYS A N 1
ATOM 1308 C CA . LYS A 1 186 ? -2.994 -3.045 29.527 1.00 80.56 186 LYS A CA 1
ATOM 1309 C C . LYS A 1 186 ? -2.660 -3.618 28.154 1.00 80.56 186 LYS A C 1
ATOM 1311 O O . LYS A 1 186 ? -3.028 -4.750 27.849 1.00 80.56 186 LYS A O 1
ATOM 1316 N N . GLY A 1 187 ? -1.970 -2.816 27.347 1.00 74.25 187 GLY A N 1
ATOM 1317 C CA . GLY A 1 187 ? -1.722 -3.096 25.939 1.00 74.25 187 GLY A CA 1
ATOM 1318 C C . GLY A 1 187 ? -2.778 -2.477 25.031 1.00 74.25 187 GLY A C 1
ATOM 1319 O O . GLY A 1 187 ? -3.809 -1.986 25.502 1.00 74.25 187 GLY A O 1
ATOM 1320 N N . ASP A 1 188 ? -2.484 -2.502 23.742 1.00 82.88 188 ASP A N 1
ATOM 1321 C CA . ASP A 1 188 ? -3.343 -2.021 22.668 1.00 82.88 188 ASP A CA 1
ATOM 1322 C C . ASP A 1 188 ? -4.051 -3.178 21.952 1.00 82.88 188 ASP A C 1
ATOM 1324 O O . ASP A 1 188 ? -3.881 -4.341 22.322 1.00 82.88 188 ASP A O 1
ATOM 1328 N N . PHE A 1 189 ? -4.896 -2.858 20.972 1.00 89.69 189 PHE A N 1
ATOM 1329 C CA . PHE A 1 189 ? -5.757 -3.826 20.301 1.00 89.69 189 PHE A CA 1
ATOM 1330 C C . PHE A 1 189 ? -5.385 -3.928 18.821 1.00 89.69 189 PHE A C 1
ATOM 1332 O O . PHE A 1 189 ? -5.567 -2.973 18.073 1.00 89.69 189 PHE A O 1
ATOM 1339 N N . THR A 1 190 ? -4.911 -5.095 18.389 1.00 84.56 190 THR A N 1
ATOM 1340 C CA . THR A 1 190 ? -4.551 -5.358 16.982 1.00 84.56 190 THR A CA 1
ATOM 1341 C C . THR A 1 190 ? -5.571 -6.241 16.255 1.00 84.56 190 THR A C 1
ATOM 1343 O O . THR A 1 190 ? -5.656 -6.212 15.032 1.00 84.56 190 THR A O 1
ATOM 1346 N N . GLY A 1 191 ? -6.384 -7.013 16.984 1.00 90.06 191 GLY A N 1
ATOM 1347 C CA . GLY A 1 191 ? -7.451 -7.844 16.417 1.00 90.06 191 GLY A CA 1
ATOM 1348 C C . GLY A 1 191 ? -8.762 -7.081 16.179 1.00 90.06 191 GLY A C 1
ATOM 1349 O O . GLY A 1 191 ? -9.067 -6.106 16.864 1.00 90.06 191 GLY A O 1
ATOM 1350 N N . THR A 1 192 ? -9.597 -7.571 15.253 1.00 95.81 192 THR A N 1
ATOM 1351 C CA . THR A 1 192 ? -10.974 -7.073 15.074 1.00 95.81 192 THR A CA 1
ATOM 1352 C C . THR A 1 192 ? -11.787 -7.349 16.351 1.00 95.81 192 THR A C 1
ATOM 1354 O O . THR A 1 192 ? -11.828 -8.496 16.799 1.00 95.81 192 THR A O 1
ATOM 1357 N N . PRO A 1 193 ? -12.473 -6.367 16.963 1.00 97.44 193 PRO A N 1
ATOM 1358 C CA . PRO A 1 193 ? -13.361 -6.647 18.089 1.00 97.44 193 PRO A CA 1
ATOM 1359 C C . PRO A 1 193 ? -14.563 -7.488 17.635 1.00 97.44 193 PRO A C 1
ATOM 1361 O O . PRO A 1 193 ? -15.155 -7.216 16.597 1.00 97.44 193 PRO A O 1
ATOM 1364 N N . VAL A 1 194 ? -14.985 -8.480 18.423 1.00 98.56 194 VAL A N 1
ATOM 1365 C CA . VAL A 1 194 ? -16.182 -9.293 18.114 1.00 98.56 194 VAL A CA 1
ATOM 1366 C C . VAL A 1 194 ? -17.371 -8.893 18.968 1.00 98.56 194 VAL A C 1
ATOM 1368 O O . VAL A 1 194 ? -17.218 -8.578 20.146 1.00 98.56 194 VAL A O 1
ATOM 1371 N N . VAL A 1 195 ? -18.574 -8.932 18.393 1.00 98.44 195 VAL A N 1
ATOM 1372 C CA . VAL A 1 195 ? -19.812 -8.471 19.033 1.00 98.44 195 VAL A CA 1
ATOM 1373 C C . VAL A 1 195 ? -20.918 -9.507 18.891 1.00 98.44 195 VAL A C 1
ATOM 1375 O O . VAL A 1 195 ? -21.382 -9.779 17.792 1.00 98.44 195 VAL A O 1
ATOM 1378 N N . ALA A 1 196 ? -21.409 -10.052 20.002 1.00 97.06 196 ALA A N 1
ATOM 1379 C CA . ALA A 1 196 ? -22.581 -10.930 20.006 1.00 97.06 196 ALA A CA 1
ATOM 1380 C C . ALA A 1 196 ? -23.302 -10.892 21.357 1.00 97.06 196 ALA A C 1
ATOM 1382 O O . ALA A 1 196 ? -22.680 -10.738 22.415 1.00 97.06 196 ALA A O 1
ATOM 1383 N N . LYS A 1 197 ? -24.631 -11.039 21.346 1.00 94.25 197 LYS A N 1
ATOM 1384 C CA . LYS A 1 197 ? -25.498 -11.020 22.536 1.00 94.25 197 LYS A CA 1
ATOM 1385 C C . LYS A 1 197 ? -25.220 -9.814 23.442 1.00 94.25 197 LYS A C 1
ATOM 1387 O O . LYS A 1 197 ? -25.096 -9.950 24.666 1.00 94.25 197 LYS A O 1
ATOM 1392 N N . ASN A 1 198 ? -25.066 -8.645 22.816 1.00 95.44 198 ASN A N 1
ATOM 1393 C CA . ASN A 1 198 ? -24.714 -7.371 23.447 1.00 95.44 198 ASN A CA 1
ATOM 1394 C C . ASN A 1 198 ? -23.427 -7.424 24.305 1.00 95.44 198 ASN A C 1
ATOM 1396 O O . ASN A 1 198 ? -23.303 -6.743 25.330 1.00 95.44 198 ASN A O 1
ATOM 1400 N N . THR A 1 199 ? -22.475 -8.280 23.933 1.00 97.94 199 THR A N 1
ATOM 1401 C CA . THR A 1 199 ? -21.120 -8.323 24.487 1.00 97.94 199 THR A CA 1
ATOM 1402 C C . THR A 1 199 ? -20.133 -8.058 23.360 1.00 97.94 199 THR A C 1
ATOM 1404 O O . THR A 1 199 ? -20.155 -8.785 22.373 1.00 97.94 199 THR A O 1
ATOM 1407 N N . LEU A 1 200 ? -19.276 -7.052 23.531 1.00 98.50 200 LEU A N 1
ATOM 1408 C CA . LEU A 1 200 ? -18.083 -6.859 22.713 1.00 98.50 200 LEU A CA 1
ATOM 1409 C C . LEU A 1 200 ? -16.896 -7.520 23.415 1.00 98.50 200 LEU A C 1
ATOM 1411 O O . LEU A 1 200 ? -16.790 -7.389 24.634 1.00 98.50 200 LEU A O 1
ATOM 1415 N N . VAL A 1 201 ? -16.029 -8.216 22.681 1.00 98.75 201 VAL A N 1
ATOM 1416 C CA . VAL A 1 201 ? -14.791 -8.800 23.210 1.00 98.75 201 VAL A CA 1
ATOM 1417 C C . VAL A 1 201 ? -13.603 -8.437 22.326 1.00 98.75 201 VAL A C 1
ATOM 1419 O O . VAL A 1 201 ? -13.691 -8.558 21.106 1.00 98.75 201 VAL A O 1
ATOM 1422 N N . ALA A 1 202 ? -12.492 -8.042 22.948 1.00 98.12 202 ALA A N 1
ATOM 1423 C CA . ALA A 1 202 ? -11.211 -7.814 22.281 1.00 98.12 202 ALA A CA 1
ATOM 1424 C C . ALA A 1 202 ? -10.038 -8.205 23.195 1.00 98.12 202 ALA A C 1
ATOM 1426 O O . ALA A 1 202 ? -10.150 -8.129 24.423 1.00 98.12 202 ALA A O 1
ATOM 1427 N N . GLY A 1 203 ? -8.932 -8.644 22.595 1.00 96.31 203 GLY A N 1
ATOM 1428 C CA . GLY A 1 203 ? -7.690 -8.986 23.287 1.00 96.31 203 GLY A CA 1
ATOM 1429 C C . GLY A 1 203 ? -6.581 -7.976 23.010 1.00 96.31 203 GLY A C 1
ATOM 1430 O O . GLY A 1 203 ? -6.649 -7.267 22.009 1.00 96.31 203 GLY A O 1
ATOM 1431 N N . THR A 1 204 ? -5.594 -7.906 23.902 1.00 93.69 204 THR A N 1
ATOM 1432 C CA . THR A 1 204 ? -4.457 -6.992 23.782 1.00 93.69 204 THR A CA 1
ATOM 1433 C C . THR A 1 204 ? -3.133 -7.710 23.571 1.00 93.69 204 THR A C 1
ATOM 1435 O O . THR A 1 204 ? -2.921 -8.831 24.049 1.00 93.69 204 THR A O 1
ATOM 1438 N N . ASN A 1 205 ? -2.182 -7.004 22.965 1.00 83.56 205 ASN A N 1
ATOM 1439 C CA . ASN A 1 205 ? -0.794 -7.447 22.798 1.00 83.56 205 ASN A CA 1
ATOM 1440 C C . ASN A 1 205 ? -0.054 -7.729 24.130 1.00 83.56 205 ASN A C 1
ATOM 1442 O O . ASN A 1 205 ? 0.983 -8.378 24.132 1.00 83.56 205 ASN A O 1
ATOM 1446 N N . LYS A 1 206 ? -0.578 -7.290 25.285 1.00 85.69 206 LYS A N 1
ATOM 1447 C CA . LYS A 1 206 ? -0.039 -7.615 26.624 1.00 85.69 206 LYS A CA 1
ATOM 1448 C C . LYS A 1 206 ? -0.811 -8.724 27.344 1.00 85.69 206 LYS A C 1
ATOM 1450 O O . LYS A 1 206 ? -0.626 -8.926 28.542 1.00 85.69 206 LYS A O 1
ATOM 1455 N N . GLY A 1 207 ? -1.685 -9.431 26.632 1.00 91.44 207 GLY A N 1
ATOM 1456 C CA . GLY A 1 207 ? -2.361 -10.625 27.128 1.00 91.44 207 GLY A CA 1
ATOM 1457 C C . GLY A 1 207 ? -3.603 -10.378 27.968 1.00 91.44 207 GLY A C 1
ATOM 1458 O O . GLY A 1 207 ? -4.010 -11.252 28.731 1.00 91.44 207 GLY A O 1
ATOM 1459 N N . TRP A 1 208 ? -4.238 -9.214 27.829 1.00 97.00 208 TRP A N 1
ATOM 1460 C CA . TRP A 1 208 ? -5.518 -8.939 28.472 1.00 97.00 208 TRP A CA 1
ATOM 1461 C C . TRP A 1 208 ? -6.678 -9.121 27.503 1.00 97.00 208 TRP A C 1
ATOM 1463 O O . TRP A 1 208 ? -6.641 -8.669 26.368 1.00 97.00 208 TRP A O 1
ATOM 1473 N N . VAL A 1 209 ? -7.751 -9.747 27.975 1.00 98.50 209 VAL A N 1
ATOM 1474 C CA . VAL A 1 209 ? -9.025 -9.881 27.269 1.00 98.50 209 VAL A CA 1
ATOM 1475 C C . VAL A 1 209 ? -10.054 -9.007 27.963 1.00 98.50 209 VAL A C 1
ATOM 1477 O O . VAL A 1 209 ? -10.251 -9.103 29.178 1.00 98.50 209 VAL A O 1
ATOM 1480 N N . HIS A 1 210 ? -10.731 -8.171 27.190 1.00 98.38 210 HIS A N 1
ATOM 1481 C CA . HIS A 1 210 ? -11.722 -7.218 27.662 1.00 98.38 210 HIS A CA 1
ATOM 1482 C C . HIS A 1 210 ? -13.090 -7.593 27.107 1.00 98.38 210 HIS A C 1
ATOM 1484 O O . HIS A 1 210 ? -13.247 -7.706 25.894 1.00 98.38 210 HIS A O 1
ATOM 1490 N N . ALA A 1 211 ? -14.087 -7.750 27.981 1.00 98.50 211 ALA A N 1
ATOM 1491 C CA . ALA A 1 211 ? -15.478 -7.893 27.575 1.00 98.50 211 ALA A CA 1
ATOM 1492 C C . ALA A 1 211 ? -16.307 -6.707 28.051 1.00 98.50 211 ALA A C 1
ATOM 1494 O O . ALA A 1 211 ? -16.344 -6.390 29.241 1.00 98.50 211 ALA A O 1
ATOM 1495 N N . LEU A 1 212 ? -16.999 -6.068 27.116 1.00 98.50 212 LEU A N 1
ATOM 1496 C CA . LEU A 1 212 ? -17.758 -4.846 27.328 1.00 98.50 212 LEU A CA 1
ATOM 1497 C C . LEU A 1 212 ? -19.225 -5.070 26.959 1.00 98.50 212 LEU A C 1
ATOM 1499 O O . LEU A 1 212 ? -19.583 -5.950 26.175 1.00 98.50 212 LEU A O 1
ATOM 1503 N N . ASN A 1 213 ? -20.114 -4.262 27.520 1.00 97.75 213 ASN A N 1
ATOM 1504 C CA . ASN A 1 213 ? -21.452 -4.084 26.985 1.00 97.75 213 ASN A CA 1
ATOM 1505 C C . ASN A 1 213 ? -21.350 -3.312 25.665 1.00 97.75 213 ASN A C 1
ATOM 1507 O O . ASN A 1 213 ? -20.986 -2.142 25.673 1.00 97.75 213 ASN A O 1
ATOM 1511 N N . ALA A 1 214 ? -21.690 -3.953 24.547 1.00 96.94 214 ALA A N 1
ATOM 1512 C CA . ALA A 1 214 ? -21.541 -3.354 23.219 1.00 96.94 214 ALA A CA 1
ATOM 1513 C C . ALA A 1 214 ? -22.451 -2.123 23.008 1.00 96.94 214 ALA A C 1
ATOM 1515 O O . ALA A 1 214 ? -22.160 -1.235 22.206 1.00 96.94 214 ALA A O 1
ATOM 1516 N N . THR A 1 215 ? -23.546 -2.018 23.763 1.00 96.38 215 THR A N 1
ATOM 1517 C CA . THR A 1 215 ? -24.414 -0.836 23.742 1.00 96.38 215 THR A CA 1
ATOM 1518 C C . THR A 1 215 ? -23.735 0.369 24.393 1.00 96.38 215 THR A C 1
ATOM 1520 O O . THR A 1 215 ? -23.797 1.466 23.840 1.00 96.38 215 THR A O 1
ATOM 1523 N N . THR A 1 216 ? -23.083 0.169 25.545 1.00 94.31 216 THR A N 1
ATOM 1524 C CA . THR A 1 216 ? -22.706 1.265 26.458 1.00 94.31 216 THR A CA 1
ATOM 1525 C C . THR A 1 216 ? -21.209 1.396 26.755 1.00 94.31 216 THR A C 1
ATOM 1527 O O . THR A 1 216 ? -20.859 2.208 27.603 1.00 94.31 216 THR A O 1
ATOM 1530 N N . GLY A 1 217 ? -20.345 0.525 26.230 1.00 95.00 217 GLY A N 1
ATOM 1531 C CA . GLY A 1 217 ? -18.903 0.509 26.529 1.00 95.00 217 GLY A CA 1
ATOM 1532 C C . GLY A 1 217 ? -18.538 0.075 27.955 1.00 95.00 217 GLY A C 1
ATOM 1533 O O . GLY A 1 217 ? -17.370 0.033 28.326 1.00 95.00 217 GLY A O 1
ATOM 1534 N N . LYS A 1 218 ? -19.520 -0.289 28.790 1.00 95.44 218 LYS A N 1
ATOM 1535 C CA . LYS A 1 218 ? -19.264 -0.648 30.194 1.00 95.44 218 LYS A CA 1
ATOM 1536 C C . LYS A 1 218 ? -18.591 -2.008 30.276 1.00 95.44 218 LYS A C 1
ATOM 1538 O O . LYS A 1 218 ? -19.142 -2.993 29.782 1.00 95.44 218 LYS A O 1
ATOM 1543 N N . VAL A 1 219 ? -17.450 -2.072 30.952 1.00 97.56 219 VAL A N 1
ATOM 1544 C CA . VAL A 1 219 ? -16.736 -3.325 31.213 1.00 97.56 219 VAL A CA 1
ATOM 1545 C C . VAL A 1 219 ? -17.648 -4.297 31.964 1.00 97.56 219 VAL A C 1
ATOM 1547 O O . VAL A 1 219 ? -18.204 -3.967 33.009 1.00 97.56 219 VAL A O 1
ATOM 1550 N N . LYS A 1 220 ? -17.794 -5.507 31.423 1.00 97.31 220 LYS A N 1
ATOM 1551 C CA . LYS A 1 220 ? -18.419 -6.652 32.096 1.00 97.31 220 LYS A CA 1
ATOM 1552 C C . LYS A 1 220 ? -17.378 -7.428 32.893 1.00 97.31 220 LYS A C 1
ATOM 1554 O O . LYS A 1 220 ? -17.605 -7.737 34.057 1.00 97.31 220 LYS A O 1
ATOM 1559 N N . TRP A 1 221 ? -16.240 -7.723 32.268 1.00 98.31 221 TRP A N 1
ATOM 1560 C CA . TRP A 1 221 ? -15.096 -8.373 32.902 1.00 98.31 221 TRP A CA 1
ATOM 1561 C C . TRP A 1 221 ? -13.814 -8.106 32.106 1.00 98.31 221 TRP A C 1
ATOM 1563 O O . TRP A 1 221 ? -13.854 -7.762 30.925 1.00 98.31 221 TRP A O 1
ATOM 1573 N N . THR A 1 222 ? -12.671 -8.285 32.766 1.00 97.81 222 THR A N 1
ATOM 1574 C CA . THR A 1 222 ? -11.353 -8.359 32.121 1.00 97.81 222 THR A CA 1
ATOM 1575 C C . THR A 1 222 ? -10.618 -9.596 32.625 1.00 97.81 222 THR A C 1
ATOM 1577 O O . THR A 1 222 ? -10.843 -10.027 33.759 1.00 97.81 222 THR A O 1
ATOM 1580 N N . ARG A 1 223 ? -9.768 -10.191 31.788 1.00 98.19 223 ARG A N 1
ATOM 1581 C CA . ARG A 1 223 ? -9.002 -11.392 32.129 1.00 98.19 223 ARG A CA 1
ATOM 1582 C C . ARG A 1 223 ? -7.598 -11.303 31.552 1.00 98.19 223 ARG A C 1
ATOM 1584 O O . ARG A 1 223 ? -7.450 -11.134 30.353 1.00 98.19 223 ARG A O 1
ATOM 1591 N N . ASP A 1 224 ? -6.602 -11.483 32.403 1.00 97.69 224 ASP A N 1
ATOM 1592 C CA . ASP A 1 224 ? -5.234 -11.764 31.978 1.00 97.69 224 ASP A CA 1
ATOM 1593 C C . ASP A 1 224 ? -5.126 -13.245 31.579 1.00 97.69 224 ASP A C 1
ATOM 1595 O O . ASP A 1 224 ? -5.497 -14.127 32.363 1.00 97.69 224 ASP A O 1
ATOM 1599 N N . VAL A 1 225 ? -4.686 -13.507 30.349 1.00 97.12 225 VAL A N 1
ATOM 1600 C CA . VAL A 1 225 ? -4.421 -14.850 29.805 1.00 97.12 225 VAL A CA 1
ATOM 1601 C C . VAL A 1 225 ? -2.918 -15.153 29.712 1.00 97.12 225 VAL A C 1
ATOM 1603 O O . VAL A 1 225 ? -2.517 -16.210 29.219 1.00 97.12 225 VAL A O 1
ATOM 1606 N N . GLY A 1 226 ? -2.079 -14.258 30.237 1.00 93.31 226 GLY A N 1
ATOM 1607 C CA . GLY A 1 226 ? -0.665 -14.456 30.546 1.00 93.31 226 GLY A CA 1
ATOM 1608 C C . GLY A 1 226 ? 0.297 -14.391 29.363 1.00 93.31 226 GLY A C 1
ATOM 1609 O O . GLY A 1 226 ? 1.474 -14.689 29.551 1.00 93.31 226 GLY A O 1
ATOM 1610 N N . ALA A 1 227 ? -0.179 -14.103 28.153 1.00 94.44 227 ALA A N 1
ATOM 1611 C CA . ALA A 1 227 ? 0.626 -13.923 26.942 1.00 94.44 227 ALA A CA 1
ATOM 1612 C C . ALA A 1 227 ? -0.190 -13.158 25.876 1.00 94.44 227 ALA A C 1
ATOM 1614 O O . ALA A 1 227 ? -1.420 -13.161 25.989 1.00 94.44 227 ALA A O 1
ATOM 1615 N N . PRO A 1 228 ? 0.456 -12.498 24.893 1.00 94.00 228 PRO A N 1
ATOM 1616 C CA . PRO A 1 228 ? -0.200 -11.643 23.901 1.00 94.00 228 PRO A CA 1
ATOM 1617 C C . PRO A 1 228 ? -1.427 -12.267 23.220 1.00 94.00 228 PRO A C 1
ATOM 1619 O O . PRO A 1 228 ? -1.464 -13.462 22.928 1.00 94.00 228 PRO A O 1
ATOM 1622 N N . VAL A 1 229 ? -2.434 -11.440 22.940 1.00 95.19 229 VAL A N 1
ATOM 1623 C CA . VAL A 1 229 ? -3.610 -11.793 22.134 1.00 95.19 229 VAL A CA 1
ATOM 1624 C C . VAL A 1 229 ? -3.605 -10.898 20.900 1.00 95.19 229 VAL A C 1
ATOM 1626 O O . VAL A 1 229 ? -4.190 -9.818 20.907 1.00 95.19 229 VAL A O 1
ATOM 1629 N N . ASN A 1 230 ? -2.897 -11.347 19.864 1.00 86.38 230 ASN A N 1
ATOM 1630 C CA . ASN A 1 230 ? -2.732 -10.601 18.612 1.00 86.38 230 ASN A CA 1
ATOM 1631 C C . ASN A 1 230 ? -3.868 -10.884 17.613 1.00 86.38 230 ASN A C 1
ATOM 1633 O O . ASN A 1 230 ? -4.234 -10.020 16.822 1.00 86.38 230 ASN A O 1
ATOM 1637 N N . GLY A 1 231 ? -4.433 -12.095 17.669 1.00 89.88 231 GLY A N 1
ATOM 1638 C CA . GLY A 1 231 ? -5.570 -12.516 16.855 1.00 89.88 231 GLY A CA 1
ATOM 1639 C C . GLY A 1 231 ? -6.923 -12.093 17.437 1.00 89.88 231 GLY A C 1
ATOM 1640 O O . GLY A 1 231 ? -7.055 -11.685 18.593 1.00 89.88 231 GLY A O 1
ATOM 1641 N N . THR A 1 232 ? -7.974 -12.235 16.636 1.00 97.19 232 THR A N 1
ATOM 1642 C CA . THR A 1 232 ? -9.350 -11.907 17.034 1.00 97.19 232 THR A CA 1
ATOM 1643 C C . THR A 1 232 ? -9.961 -13.038 17.861 1.00 97.19 232 THR A C 1
ATOM 1645 O O . THR A 1 232 ? -9.897 -14.197 17.468 1.00 97.19 232 THR A O 1
ATOM 1648 N N . ALA A 1 233 ? -10.595 -12.734 18.997 1.00 98.25 233 ALA A N 1
ATOM 1649 C CA . ALA A 1 233 ? -11.351 -13.734 19.760 1.00 98.25 233 ALA A CA 1
ATOM 1650 C C . ALA A 1 233 ? -12.643 -14.153 19.027 1.00 98.25 233 ALA A C 1
ATOM 1652 O O . ALA A 1 233 ? -13.166 -13.405 18.211 1.00 98.25 233 ALA A O 1
ATOM 1653 N N . ALA A 1 234 ? -13.212 -15.313 19.361 1.00 98.56 234 ALA A N 1
ATOM 1654 C CA . ALA A 1 234 ? -14.492 -15.784 18.823 1.00 98.56 234 ALA A CA 1
ATOM 1655 C C . ALA A 1 234 ? -15.554 -15.933 19.922 1.00 98.56 234 ALA A C 1
ATOM 1657 O O . ALA A 1 234 ? -15.294 -16.536 20.963 1.00 98.56 234 ALA A O 1
ATOM 1658 N N . ILE A 1 235 ? -16.777 -15.448 19.693 1.00 98.50 235 ILE A N 1
ATOM 1659 C CA . ILE A 1 235 ? -17.919 -15.668 20.592 1.00 98.50 235 ILE A CA 1
ATOM 1660 C C . ILE A 1 235 ? -18.746 -16.853 20.085 1.00 98.50 235 ILE A C 1
ATOM 1662 O O . ILE A 1 235 ? -19.455 -16.756 19.088 1.00 98.50 235 ILE A O 1
ATOM 1666 N N . ALA A 1 236 ? -18.723 -17.960 20.826 1.00 95.56 236 ALA A N 1
ATOM 1667 C CA . ALA A 1 236 ? -19.453 -19.183 20.510 1.00 95.56 236 ALA A CA 1
ATOM 1668 C C . ALA A 1 236 ? -20.447 -19.522 21.628 1.00 95.56 236 ALA A C 1
ATOM 1670 O O . ALA A 1 236 ? -20.108 -20.147 22.632 1.00 95.56 236 ALA A O 1
ATOM 1671 N N . GLY A 1 237 ? -21.704 -19.098 21.473 1.00 93.19 237 GLY A N 1
ATOM 1672 C CA . GLY A 1 237 ? -22.761 -19.420 22.433 1.00 93.19 237 GLY A CA 1
ATOM 1673 C C . GLY A 1 237 ? -22.582 -18.723 23.789 1.00 93.19 237 GLY A C 1
ATOM 1674 O O . GLY A 1 237 ? -22.921 -17.544 23.935 1.00 93.19 237 GLY A O 1
ATOM 1675 N N . ASP A 1 238 ? -22.160 -19.477 24.800 1.00 95.56 238 ASP A N 1
ATOM 1676 C CA . ASP A 1 238 ? -21.828 -19.030 26.159 1.00 95.56 238 ASP A CA 1
ATOM 1677 C C . ASP A 1 238 ? -20.312 -18.886 26.386 1.00 95.56 238 ASP A C 1
ATOM 1679 O O . ASP A 1 238 ? -19.890 -18.574 27.498 1.00 95.56 238 ASP A O 1
ATOM 1683 N N . ARG A 1 239 ? -19.499 -19.050 25.335 1.00 97.88 239 ARG A N 1
ATOM 1684 C CA . ARG A 1 239 ? -18.033 -19.072 25.401 1.00 97.88 239 ARG A CA 1
ATOM 1685 C C . ARG A 1 239 ? -17.398 -17.968 24.573 1.00 97.88 239 ARG A C 1
ATOM 1687 O O . ARG A 1 239 ? -17.956 -17.528 23.569 1.00 97.88 239 ARG A O 1
ATOM 1694 N N . VAL A 1 240 ? -16.209 -17.568 24.996 1.00 98.75 240 VAL A N 1
ATOM 1695 C CA . VAL A 1 240 ? -15.261 -16.752 24.240 1.00 98.75 240 VAL A CA 1
ATOM 1696 C C . VAL A 1 240 ? -14.014 -17.597 24.030 1.00 98.75 240 VAL A C 1
ATOM 1698 O O . VAL A 1 240 ? -13.417 -18.032 25.009 1.00 98.75 240 VAL A O 1
ATOM 1701 N N . ILE A 1 241 ? -13.633 -17.841 22.783 1.00 98.75 241 ILE A N 1
ATOM 1702 C CA . ILE A 1 241 ? -12.430 -18.590 22.418 1.00 98.75 241 ILE A CA 1
ATOM 1703 C C . ILE A 1 241 ? -11.341 -17.587 22.048 1.00 98.75 241 ILE A C 1
ATOM 1705 O O . ILE A 1 241 ? -11.546 -16.758 21.165 1.00 98.75 241 ILE A O 1
ATOM 1709 N N . VAL A 1 242 ? -10.210 -17.636 22.745 1.00 98.69 242 VAL A N 1
ATOM 1710 C CA . VAL A 1 242 ? -9.142 -16.634 22.659 1.00 98.69 242 VAL A CA 1
ATOM 1711 C C . VAL A 1 242 ? -7.854 -17.300 22.169 1.00 98.69 242 VAL A C 1
ATOM 1713 O O . VAL A 1 242 ? -7.400 -18.240 22.832 1.00 98.69 242 VAL A O 1
ATOM 1716 N N . PRO A 1 243 ? -7.258 -16.838 21.053 1.00 97.81 243 PRO A N 1
ATOM 1717 C CA . PRO A 1 243 ? -5.911 -17.233 20.661 1.00 97.81 243 PRO A CA 1
ATOM 1718 C C . PRO A 1 243 ? -4.883 -16.522 21.539 1.00 97.81 243 PRO A C 1
ATOM 1720 O O . PRO A 1 243 ? -4.946 -15.310 21.725 1.00 97.81 243 PRO A O 1
ATOM 1723 N N . VAL A 1 244 ? -3.953 -17.280 22.109 1.00 97.50 244 VAL A N 1
ATOM 1724 C CA . VAL A 1 244 ? -2.911 -16.749 22.988 1.00 97.50 244 VAL A CA 1
ATOM 1725 C C . VAL A 1 244 ? -1.555 -17.084 22.385 1.00 97.50 244 VAL A C 1
ATOM 1727 O O . VAL A 1 244 ? -1.168 -18.258 22.340 1.00 97.50 244 VAL A O 1
ATOM 1730 N N . ALA A 1 245 ? -0.865 -16.036 21.940 1.00 93.19 245 ALA A N 1
ATOM 1731 C CA . ALA A 1 245 ? 0.429 -16.094 21.283 1.00 93.19 245 ALA A CA 1
ATOM 1732 C C . ALA A 1 245 ? 1.526 -16.291 22.331 1.00 93.19 245 ALA A C 1
ATOM 1734 O O . ALA A 1 245 ? 2.018 -15.351 22.958 1.00 93.19 245 ALA A O 1
ATOM 1735 N N . ARG A 1 246 ? 1.813 -17.556 22.624 1.00 93.50 246 ARG A N 1
ATOM 1736 C CA . ARG A 1 246 ? 2.848 -17.972 23.562 1.00 93.50 246 ARG A CA 1
ATOM 1737 C C . ARG A 1 246 ? 3.810 -18.841 22.785 1.00 93.50 246 ARG A C 1
ATOM 1739 O O . ARG A 1 246 ? 3.531 -20.015 22.581 1.00 93.50 246 ARG A O 1
ATOM 1746 N N . THR A 1 247 ? 4.939 -18.270 22.412 1.00 90.38 247 THR A N 1
ATOM 1747 C CA . THR A 1 247 ? 6.027 -18.979 21.741 1.00 90.38 247 THR A CA 1
ATOM 1748 C C . THR A 1 247 ? 6.342 -20.311 22.421 1.00 90.38 247 THR A C 1
ATOM 1750 O O . THR A 1 247 ? 6.303 -20.407 23.652 1.00 90.38 247 THR A O 1
ATOM 1753 N N . ASP A 1 248 ? 6.609 -21.335 21.610 1.00 92.88 248 ASP A N 1
ATOM 1754 C CA . ASP A 1 248 ? 6.850 -22.739 21.989 1.00 92.88 248 ASP A CA 1
ATOM 1755 C C . ASP A 1 248 ? 5.631 -23.480 22.560 1.00 92.88 248 ASP A C 1
ATOM 1757 O O . ASP A 1 248 ? 5.648 -24.705 22.670 1.00 92.88 248 ASP A O 1
ATOM 1761 N N . ALA A 1 249 ? 4.577 -22.767 22.956 1.00 96.00 249 ALA A N 1
ATOM 1762 C CA . ALA A 1 249 ? 3.375 -23.343 23.544 1.00 96.00 249 ALA A CA 1
ATOM 1763 C C . ALA A 1 249 ? 2.118 -22.511 23.221 1.00 96.00 249 ALA A C 1
ATOM 1765 O O . ALA A 1 249 ? 1.393 -22.118 24.154 1.00 96.00 249 ALA A O 1
ATOM 1766 N N . PRO A 1 250 ? 1.836 -22.219 21.931 1.00 96.50 250 PRO A N 1
ATOM 1767 C CA . PRO A 1 250 ? 0.668 -21.441 21.559 1.00 96.50 250 PRO A CA 1
ATOM 1768 C C . PRO A 1 250 ? -0.586 -22.177 21.987 1.00 96.50 250 PRO A C 1
ATOM 1770 O O . PRO A 1 250 ? -0.644 -23.410 21.965 1.00 96.50 250 PRO A O 1
ATOM 1773 N N . ARG A 1 251 ? -1.612 -21.433 22.390 1.00 97.06 251 ARG A N 1
ATOM 1774 C CA . ARG A 1 251 ? -2.780 -22.041 23.025 1.00 97.06 251 ARG A CA 1
ATOM 1775 C C . ARG A 1 251 ? -4.079 -21.348 22.678 1.00 97.06 251 ARG A C 1
ATOM 1777 O O . ARG A 1 251 ? -4.120 -20.149 22.414 1.00 97.06 251 ARG A O 1
ATOM 1784 N N . LEU A 1 252 ? -5.156 -22.120 22.763 1.00 98.44 252 LEU A N 1
ATOM 1785 C CA . LEU A 1 252 ? -6.508 -21.591 22.847 1.00 98.44 252 LEU A CA 1
ATOM 1786 C C . LEU A 1 252 ? -6.980 -21.613 24.296 1.00 98.44 252 LEU A C 1
ATOM 1788 O O . LEU A 1 252 ? -6.820 -22.608 25.005 1.00 98.44 252 LEU A O 1
ATOM 1792 N N . VAL A 1 253 ? -7.613 -20.523 24.711 1.00 98.69 253 VAL A N 1
ATOM 1793 C CA . VAL A 1 253 ? -8.278 -20.407 26.009 1.00 98.69 253 VAL A CA 1
ATOM 1794 C C . VAL A 1 253 ? -9.764 -20.186 25.765 1.00 98.69 253 VAL A C 1
ATOM 1796 O O . VAL A 1 253 ? -10.143 -19.241 25.073 1.00 98.69 253 VAL A O 1
ATOM 1799 N N . ALA A 1 254 ? -10.622 -21.018 26.354 1.00 98.75 254 ALA A N 1
ATOM 1800 C CA . ALA A 1 254 ? -12.048 -20.723 26.418 1.00 98.75 254 ALA A CA 1
ATOM 1801 C C . ALA A 1 254 ? -12.404 -20.061 27.737 1.00 98.75 254 ALA A C 1
ATOM 1803 O O . ALA A 1 254 ? -12.152 -20.596 28.818 1.00 98.75 254 ALA A O 1
ATOM 1804 N N . LEU A 1 255 ? -13.076 -18.925 27.637 1.00 98.81 255 LEU A N 1
ATOM 1805 C CA . LEU A 1 255 ? -13.625 -18.185 28.756 1.00 98.81 255 LEU A CA 1
ATOM 1806 C C . LEU A 1 255 ? -15.150 -18.278 28.737 1.00 98.81 255 LEU A C 1
ATOM 1808 O O . LEU A 1 255 ? -15.782 -18.290 27.682 1.00 98.81 255 LEU A O 1
ATOM 1812 N N . ASP A 1 256 ? -15.757 -18.294 29.914 1.00 98.38 256 ASP A N 1
ATOM 1813 C CA . ASP A 1 256 ? -17.185 -18.064 30.076 1.00 98.38 256 ASP A CA 1
ATOM 1814 C C . ASP A 1 256 ? -17.526 -16.628 29.647 1.00 98.38 256 ASP A C 1
ATOM 1816 O O . ASP A 1 256 ? -16.972 -15.662 30.171 1.00 98.38 256 ASP A O 1
ATOM 1820 N N . ARG A 1 257 ? -18.449 -16.464 28.695 1.00 97.62 257 ARG A N 1
ATOM 1821 C CA . ARG A 1 257 ? -18.787 -15.155 28.108 1.00 97.62 257 ARG A CA 1
ATOM 1822 C C . ARG A 1 257 ? -19.363 -14.179 29.132 1.00 97.62 257 ARG A C 1
ATOM 1824 O O . ARG A 1 257 ? -19.223 -12.967 28.962 1.00 97.62 257 ARG A O 1
ATOM 1831 N N . ALA A 1 258 ? -20.046 -14.673 30.164 1.00 96.50 258 ALA A N 1
ATOM 1832 C CA . ALA A 1 258 ? -20.694 -13.826 31.160 1.00 96.50 258 ALA A CA 1
ATOM 1833 C C . ALA A 1 258 ? -19.720 -13.350 32.247 1.00 96.50 258 ALA A C 1
ATOM 1835 O O . ALA A 1 258 ? -19.860 -12.229 32.729 1.00 96.50 258 ALA A O 1
ATOM 1836 N N . THR A 1 259 ? -18.743 -14.180 32.616 1.00 97.25 259 THR A N 1
ATOM 1837 C CA . THR A 1 259 ? -17.899 -13.979 33.806 1.00 97.25 259 THR A CA 1
ATOM 1838 C C . THR A 1 259 ? -16.404 -13.851 33.513 1.00 97.25 259 THR A C 1
ATOM 1840 O O . THR A 1 259 ? -15.645 -13.457 34.395 1.00 97.25 259 THR A O 1
ATOM 1843 N N . GLY A 1 260 ? -15.945 -14.225 32.316 1.00 97.75 260 GLY A N 1
ATOM 1844 C CA . GLY A 1 260 ? -14.525 -14.272 31.962 1.00 97.75 260 GLY A CA 1
ATOM 1845 C C . GLY A 1 260 ? -13.750 -15.378 32.684 1.00 97.75 260 GLY A C 1
ATOM 1846 O O . GLY A 1 260 ? -12.520 -15.344 32.731 1.00 97.75 260 GLY A O 1
ATOM 1847 N N . ARG A 1 261 ? -14.424 -16.341 33.327 1.00 98.00 261 ARG A N 1
ATOM 1848 C CA . ARG A 1 261 ? -13.779 -17.494 33.975 1.00 98.00 261 ARG A CA 1
ATOM 1849 C C . ARG A 1 261 ? -13.236 -18.456 32.922 1.00 98.00 261 ARG A C 1
ATOM 1851 O O . ARG A 1 261 ? -13.976 -18.829 32.021 1.00 98.00 261 ARG A O 1
ATOM 1858 N N . VAL A 1 262 ? -11.989 -18.897 33.079 1.00 98.50 262 VAL A N 1
ATOM 1859 C CA . VAL A 1 262 ? -11.403 -19.951 32.236 1.00 98.50 262 VAL A CA 1
ATOM 1860 C C . VAL A 1 262 ? -12.210 -21.239 32.398 1.00 98.50 262 VAL A C 1
ATOM 1862 O O . VAL A 1 262 ? -12.431 -21.706 33.515 1.00 98.50 262 VAL A O 1
ATOM 1865 N N . LEU A 1 263 ? -12.687 -21.777 31.280 1.00 98.50 263 LEU A N 1
ATOM 1866 C CA . LEU A 1 263 ? -13.416 -23.041 31.193 1.00 98.50 263 LEU A CA 1
ATOM 1867 C C . LEU A 1 263 ? -12.479 -24.180 30.802 1.00 98.50 263 LEU A C 1
ATOM 1869 O O . LEU A 1 263 ? -12.574 -25.265 31.367 1.00 98.50 263 LEU A O 1
ATOM 1873 N N . TRP A 1 264 ? -11.588 -23.918 29.849 1.00 98.62 264 TRP A N 1
ATOM 1874 C CA . TRP A 1 264 ? -10.513 -24.814 29.443 1.00 98.62 264 TRP A CA 1
ATOM 1875 C C . TRP A 1 264 ? -9.384 -24.015 28.782 1.00 98.62 264 TRP A C 1
ATOM 1877 O O . TRP A 1 264 ? -9.588 -22.890 28.322 1.00 98.62 264 TRP A O 1
ATOM 1887 N N . GLU A 1 265 ? -8.202 -24.618 28.736 1.00 98.38 265 GLU A N 1
ATOM 1888 C CA . GLU A 1 265 ? -7.013 -24.122 28.046 1.00 98.38 265 GLU A CA 1
ATOM 1889 C C . GLU A 1 265 ? -6.344 -25.308 27.348 1.00 98.38 265 GLU A C 1
ATOM 1891 O O . GLU A 1 265 ? -6.306 -26.414 27.893 1.00 98.38 265 GLU A O 1
ATOM 1896 N N . THR A 1 266 ? -5.862 -25.110 26.124 1.00 98.69 266 THR A N 1
ATOM 1897 C CA . THR A 1 266 ? -5.269 -26.185 25.323 1.00 98.69 266 THR A CA 1
ATOM 1898 C C . THR A 1 266 ? -4.086 -25.669 24.528 1.00 98.69 266 THR A C 1
ATOM 1900 O O . THR A 1 266 ? -4.236 -24.751 23.724 1.00 98.69 266 THR A O 1
ATOM 1903 N N . VAL A 1 267 ? -2.922 -26.283 24.747 1.00 98.44 267 VAL A N 1
ATOM 1904 C CA . VAL A 1 267 ? -1.709 -26.061 23.951 1.00 98.44 267 VAL A CA 1
ATOM 1905 C C . VAL A 1 267 ? -1.885 -26.728 22.585 1.00 98.44 267 VAL A C 1
ATOM 1907 O O . VAL A 1 267 ? -2.253 -27.900 22.509 1.00 98.44 267 VAL A O 1
ATOM 1910 N N . LEU A 1 268 ? -1.662 -25.969 21.514 1.00 97.94 268 LEU A N 1
ATOM 1911 C CA . LEU A 1 268 ? -1.879 -26.376 20.121 1.00 97.94 268 LEU A CA 1
ATOM 1912 C C . LEU A 1 268 ? -0.644 -27.050 19.514 1.00 97.94 268 LEU A C 1
ATOM 1914 O O . LEU A 1 268 ? -0.744 -27.973 18.698 1.00 97.94 268 LEU A O 1
ATOM 1918 N N . ASP A 1 269 ? 0.534 -26.584 19.913 1.00 96.75 269 ASP A N 1
ATOM 1919 C CA . ASP A 1 269 ? 1.818 -27.075 19.438 1.00 96.75 269 ASP A CA 1
ATOM 1920 C C . ASP A 1 269 ? 2.884 -26.924 20.525 1.00 96.75 269 ASP A C 1
ATOM 1922 O O . ASP A 1 269 ? 2.745 -26.104 21.428 1.00 96.75 269 ASP A O 1
ATOM 1926 N N . THR A 1 270 ? 3.918 -27.750 20.438 1.00 96.25 270 THR A N 1
ATOM 1927 C CA . THR A 1 270 ? 5.094 -27.743 21.314 1.00 96.25 270 THR A CA 1
ATOM 1928 C C . THR A 1 270 ? 6.399 -27.680 20.518 1.00 96.25 270 THR A C 1
ATOM 1930 O O . THR A 1 270 ? 7.473 -27.863 21.090 1.00 96.25 270 THR A O 1
ATOM 1933 N N . GLN A 1 271 ? 6.329 -27.514 19.191 1.00 93.94 271 GLN A N 1
ATOM 1934 C CA . GLN A 1 271 ? 7.495 -27.220 18.364 1.00 93.94 271 GLN A CA 1
ATOM 1935 C C . GLN A 1 271 ? 8.152 -25.935 18.868 1.00 93.94 271 GLN A C 1
ATOM 1937 O O . GLN A 1 271 ? 7.472 -24.951 19.169 1.00 93.94 271 GLN A O 1
ATOM 1942 N N . LYS A 1 272 ? 9.486 -25.945 18.919 1.00 90.19 272 LYS A N 1
ATOM 1943 C CA . LYS A 1 272 ? 10.262 -24.741 19.202 1.00 90.19 272 LYS A CA 1
ATOM 1944 C C . LYS A 1 272 ? 9.893 -23.659 18.183 1.00 90.19 272 LYS A C 1
ATOM 1946 O O . LYS A 1 272 ? 9.826 -23.951 16.995 1.00 90.19 272 LYS A O 1
ATOM 1951 N N . ASN A 1 273 ? 9.691 -22.437 18.648 1.00 88.00 273 ASN A N 1
ATOM 1952 C CA . ASN A 1 273 ? 9.245 -21.261 17.915 1.00 88.00 273 ASN A CA 1
ATOM 1953 C C . ASN A 1 273 ? 7.816 -21.347 17.357 1.00 88.00 273 ASN A C 1
ATOM 1955 O O . ASN A 1 273 ? 7.427 -20.444 16.631 1.00 88.00 273 ASN A O 1
ATOM 1959 N N . ALA A 1 274 ? 7.002 -22.365 17.664 1.00 92.75 274 ALA A N 1
ATOM 1960 C CA . ALA A 1 274 ? 5.597 -22.347 17.244 1.00 92.75 274 ALA A CA 1
ATOM 1961 C C . ALA A 1 274 ? 4.828 -21.221 17.947 1.00 92.75 274 ALA A C 1
ATOM 1963 O O . ALA A 1 274 ? 5.055 -20.954 19.129 1.00 92.75 274 ALA A O 1
ATOM 1964 N N . ASP A 1 275 ? 3.904 -20.584 17.230 1.00 92.69 275 ASP A N 1
ATOM 1965 C CA . ASP A 1 275 ? 3.064 -19.506 17.749 1.00 92.69 275 ASP A CA 1
ATOM 1966 C C . ASP A 1 275 ? 1.709 -19.402 17.017 1.00 92.69 275 ASP A C 1
ATOM 1968 O O . ASP A 1 275 ? 1.368 -20.253 16.191 1.00 92.69 275 ASP A O 1
ATOM 1972 N N . VAL A 1 276 ? 0.910 -18.381 17.342 1.00 92.62 276 VAL A N 1
ATOM 1973 C CA . VAL A 1 276 ? -0.372 -18.076 16.691 1.00 92.62 276 VAL A CA 1
ATOM 1974 C C . VAL A 1 276 ? -0.578 -16.580 16.445 1.00 92.62 276 VAL A C 1
ATOM 1976 O O . VAL A 1 276 ? -0.578 -15.781 17.378 1.00 92.62 276 VAL A O 1
ATOM 1979 N N . TYR A 1 277 ? -0.869 -16.218 15.193 1.00 88.81 277 TYR A N 1
ATOM 1980 C CA . TYR A 1 277 ? -1.293 -14.861 14.798 1.00 88.81 277 TYR A CA 1
ATOM 1981 C C . TYR A 1 277 ? -2.716 -14.811 14.225 1.00 88.81 277 TYR A C 1
ATOM 1983 O O . TYR A 1 277 ? -3.410 -13.805 14.383 1.00 88.81 277 TYR A O 1
ATOM 1991 N N . GLY A 1 278 ? -3.173 -15.915 13.623 1.00 90.88 278 GLY A N 1
ATOM 1992 C CA . GLY A 1 278 ? -4.520 -16.054 13.076 1.00 90.88 278 GLY A CA 1
ATOM 1993 C C . GLY A 1 278 ? -5.618 -16.053 14.144 1.00 90.88 278 GLY A C 1
ATOM 1994 O O . GLY A 1 278 ? -5.375 -15.919 15.346 1.00 90.88 278 GLY A O 1
ATOM 1995 N N . SER A 1 279 ? -6.866 -16.216 13.707 1.00 97.38 279 SER A N 1
ATOM 1996 C CA . SER A 1 279 ? -8.034 -16.217 14.598 1.00 97.38 279 SER A CA 1
ATOM 1997 C C . SER A 1 279 ? -8.769 -17.567 14.571 1.00 97.38 279 SER A C 1
ATOM 1999 O O . SER A 1 279 ? -8.794 -18.228 13.533 1.00 97.38 279 SER A O 1
ATOM 2001 N N . PRO A 1 280 ? -9.402 -18.001 15.679 1.00 98.12 280 PRO A N 1
ATOM 2002 C CA . PRO A 1 280 ? -10.213 -19.211 15.698 1.00 98.12 280 PRO A CA 1
ATOM 2003 C C . PRO A 1 280 ? -11.523 -19.040 14.915 1.00 98.12 280 PRO A C 1
ATOM 2005 O O . PRO A 1 280 ? -12.298 -18.113 15.167 1.00 98.12 280 PRO A O 1
ATOM 2008 N N . THR A 1 281 ? -11.838 -20.010 14.056 1.00 98.56 281 THR A N 1
ATOM 2009 C CA . THR A 1 281 ? -13.146 -20.124 13.392 1.00 98.56 281 THR A CA 1
ATOM 2010 C C . THR A 1 281 ? -13.966 -21.222 14.055 1.00 98.56 281 THR A C 1
ATOM 2012 O O . THR A 1 281 ? -13.545 -22.376 14.117 1.00 98.56 281 THR A O 1
ATOM 2015 N N . VAL A 1 282 ? -15.157 -20.882 14.556 1.00 98.44 282 VAL A N 1
ATOM 2016 C CA . VAL A 1 282 ? -16.035 -21.842 15.242 1.00 98.44 282 VAL A CA 1
ATOM 2017 C C . VAL A 1 282 ? -17.196 -22.240 14.340 1.00 98.44 282 VAL A C 1
ATOM 2019 O O . VAL A 1 282 ? -18.072 -21.422 14.061 1.00 98.44 282 VAL A O 1
ATOM 2022 N N . ALA A 1 283 ? -17.236 -23.507 13.928 1.00 97.25 283 ALA A N 1
ATOM 2023 C CA . ALA A 1 283 ? -18.325 -24.078 13.142 1.00 97.25 283 ALA A CA 1
ATOM 2024 C C . ALA A 1 283 ? -18.994 -25.225 13.912 1.00 97.25 283 ALA A C 1
ATOM 2026 O O . ALA A 1 283 ? -18.393 -26.267 14.179 1.00 97.25 283 ALA A O 1
ATOM 2027 N N . GLY A 1 284 ? -20.260 -25.027 14.287 1.00 94.88 284 GLY A N 1
ATOM 2028 C CA . GLY A 1 284 ? -21.004 -25.996 15.089 1.00 94.88 284 GLY A CA 1
ATOM 2029 C C . GLY A 1 284 ? -20.363 -26.212 16.462 1.00 94.88 284 GLY A C 1
ATOM 2030 O O . GLY A 1 284 ? -20.376 -25.320 17.307 1.00 94.88 284 GLY A O 1
ATOM 2031 N N . ASP A 1 285 ? -19.831 -27.410 16.694 1.00 96.31 285 ASP A N 1
ATOM 2032 C CA . ASP A 1 285 ? -19.162 -27.801 17.937 1.00 96.31 285 ASP A CA 1
ATOM 2033 C C . ASP A 1 285 ? -17.626 -27.855 17.826 1.00 96.31 285 ASP A C 1
ATOM 2035 O O . ASP A 1 285 ? -16.962 -28.300 18.765 1.00 96.31 285 ASP A O 1
ATOM 2039 N N . THR A 1 286 ? -17.067 -27.403 16.700 1.00 98.56 286 THR A N 1
ATOM 2040 C CA . THR A 1 286 ? -15.631 -27.467 16.404 1.00 98.56 286 THR A CA 1
ATOM 2041 C C . THR A 1 286 ? -15.025 -26.073 16.286 1.00 98.56 286 THR A C 1
ATOM 2043 O O . THR A 1 286 ? -15.611 -25.184 15.667 1.00 98.56 286 THR A O 1
ATOM 2046 N N . VAL A 1 287 ? -13.842 -25.890 16.868 1.00 98.75 287 VAL A N 1
ATOM 2047 C CA . VAL A 1 287 ? -12.972 -24.726 16.674 1.00 98.75 287 VAL A CA 1
ATOM 2048 C C . VAL A 1 287 ? -11.837 -25.127 15.744 1.00 98.75 287 VAL A C 1
ATOM 2050 O O . VAL A 1 287 ? -11.165 -26.110 16.037 1.00 98.75 287 VAL A O 1
ATOM 2053 N N . TYR A 1 288 ? -11.604 -24.367 14.679 1.00 98.81 288 TYR A N 1
ATOM 2054 C CA . TYR A 1 288 ? -10.449 -24.503 13.792 1.00 98.81 288 TYR A CA 1
ATOM 2055 C C . TYR A 1 288 ? -9.475 -23.355 14.039 1.00 98.81 288 TYR A C 1
ATOM 2057 O O . TYR A 1 288 ? -9.900 -22.203 14.128 1.00 98.81 288 TYR A O 1
ATOM 2065 N N . MET A 1 289 ? -8.187 -23.670 14.157 1.00 98.19 289 MET A N 1
ATOM 2066 C CA . MET A 1 289 ? -7.134 -22.700 14.447 1.00 98.19 289 MET A CA 1
ATOM 2067 C C . MET A 1 289 ? -5.865 -23.032 13.663 1.00 98.19 289 MET A C 1
ATOM 2069 O O . MET A 1 289 ? -5.436 -24.187 13.659 1.00 98.19 289 MET A O 1
ATOM 2073 N N . GLY A 1 290 ? -5.283 -22.023 13.019 1.00 97.31 290 GLY A N 1
ATOM 2074 C CA . GLY A 1 290 ? -3.961 -22.111 12.403 1.00 97.31 290 GLY A CA 1
ATOM 2075 C C . GLY A 1 290 ? -2.844 -22.007 13.441 1.00 97.31 290 GLY A C 1
ATOM 2076 O O . GLY A 1 290 ? -3.014 -21.365 14.475 1.00 97.31 290 GLY A O 1
ATOM 2077 N N . VAL A 1 291 ? -1.719 -22.659 13.175 1.00 96.31 291 VAL A N 1
ATOM 2078 C CA . VAL A 1 291 ? -0.460 -22.556 13.915 1.00 96.31 291 VAL A CA 1
ATOM 2079 C C . VAL A 1 291 ? 0.595 -22.052 12.944 1.00 96.31 291 VAL A C 1
ATOM 2081 O O . VAL A 1 291 ? 0.723 -22.561 11.825 1.00 96.31 291 VAL A O 1
ATOM 2084 N N . SER A 1 292 ? 1.354 -21.069 13.399 1.00 91.12 292 SER A N 1
ATOM 2085 C CA . SER A 1 292 ? 2.439 -20.431 12.668 1.00 91.12 292 SER A CA 1
ATOM 2086 C C . SER A 1 292 ? 3.751 -20.565 13.443 1.00 91.12 292 SER A C 1
ATOM 2088 O O . SER A 1 292 ? 3.812 -21.225 14.483 1.00 91.12 292 SER A O 1
ATOM 2090 N N . ALA A 1 293 ? 4.805 -19.918 12.960 1.00 82.69 293 ALA A N 1
ATOM 2091 C CA . ALA A 1 293 ? 6.005 -19.664 13.741 1.00 82.69 293 ALA A CA 1
ATOM 2092 C C . ALA A 1 293 ? 5.956 -18.259 14.354 1.00 82.69 293 ALA A C 1
ATOM 2094 O O . ALA A 1 293 ? 5.491 -17.308 13.722 1.00 82.69 293 ALA A O 1
ATOM 2095 N N . LEU A 1 294 ? 6.480 -18.110 15.568 1.00 67.69 294 LEU A N 1
ATOM 2096 C CA . LEU A 1 294 ? 6.982 -16.836 16.042 1.00 67.69 294 LEU A CA 1
ATOM 2097 C C . LEU A 1 294 ? 8.076 -16.439 15.049 1.00 67.69 294 LEU A C 1
ATOM 2099 O O . LEU A 1 294 ? 9.090 -17.131 14.965 1.00 67.69 294 LEU A O 1
ATOM 2103 N N . PHE A 1 295 ? 7.883 -15.334 14.327 1.00 56.62 295 PHE A N 1
ATOM 2104 C CA . PHE A 1 295 ? 8.985 -14.704 13.606 1.00 56.62 295 PHE A CA 1
ATOM 2105 C C . PHE A 1 295 ? 9.629 -15.601 12.526 1.00 56.62 295 PHE A C 1
ATOM 2107 O O . PHE A 1 295 ? 10.844 -15.560 12.337 1.00 56.62 295 PHE A O 1
ATOM 2114 N N . GLY A 1 296 ? 8.824 -16.389 11.800 1.00 51.09 296 GLY A N 1
ATOM 2115 C CA . GLY A 1 296 ? 9.286 -17.267 10.708 1.00 51.09 296 GLY A CA 1
ATOM 2116 C C . GLY A 1 296 ? 10.128 -16.579 9.624 1.00 51.09 296 GLY A C 1
ATOM 2117 O O . GLY A 1 296 ? 10.932 -17.223 8.967 1.00 51.09 296 GLY A O 1
ATOM 2118 N N . GLU A 1 297 ? 10.010 -15.257 9.515 1.00 62.72 297 GLU A N 1
ATOM 2119 C CA . GLU A 1 297 ? 10.716 -14.399 8.559 1.00 62.72 297 GLU A CA 1
ATOM 2120 C C . GLU A 1 297 ? 11.842 -13.561 9.219 1.00 62.72 297 GLU A C 1
ATOM 2122 O O . GLU A 1 297 ? 12.238 -12.521 8.702 1.00 62.72 297 GLU A O 1
ATOM 2127 N N . THR A 1 298 ? 12.352 -13.935 10.405 1.00 51.34 298 THR A N 1
ATOM 2128 C CA . THR A 1 298 ? 13.345 -13.109 11.149 1.00 51.34 298 THR A CA 1
ATOM 2129 C C . THR A 1 298 ? 14.808 -13.463 10.949 1.00 51.34 298 THR A C 1
ATOM 2131 O O . THR A 1 298 ? 15.689 -12.829 11.541 1.00 51.34 298 THR A O 1
ATOM 2134 N N . GLY A 1 299 ? 15.087 -14.425 10.093 1.00 54.72 299 GLY A N 1
ATOM 2135 C CA . GLY A 1 299 ? 16.421 -14.747 9.622 1.00 54.72 299 GLY A CA 1
ATOM 2136 C C . GLY A 1 299 ? 17.179 -15.716 10.509 1.00 54.72 299 GLY A C 1
ATOM 2137 O O . GLY A 1 299 ? 18.388 -15.858 10.357 1.00 54.72 299 GLY A O 1
ATOM 2138 N N . ASP A 1 300 ? 16.494 -16.346 11.465 1.00 63.91 300 ASP A N 1
ATOM 2139 C CA . ASP A 1 300 ? 17.099 -17.359 12.321 1.00 63.91 300 ASP A CA 1
ATOM 2140 C C . ASP A 1 300 ? 17.102 -18.728 11.601 1.00 63.91 300 ASP A C 1
ATOM 2142 O O . ASP A 1 300 ? 16.023 -19.319 11.466 1.00 63.91 300 ASP A O 1
ATOM 2146 N N . PRO A 1 301 ? 18.276 -19.274 11.204 1.00 66.12 301 PRO A N 1
ATOM 2147 C CA . PRO A 1 301 ? 18.405 -20.620 10.613 1.00 66.12 301 PRO A CA 1
ATOM 2148 C C . PRO A 1 301 ? 17.733 -21.717 11.437 1.00 66.12 301 PRO A C 1
ATOM 2150 O O . PRO A 1 301 ? 17.428 -22.801 10.946 1.00 66.12 301 PRO A O 1
ATOM 2153 N N . ALA A 1 302 ? 17.596 -21.500 12.747 1.00 74.31 302 ALA A N 1
ATOM 2154 C CA . ALA A 1 302 ? 17.093 -22.511 13.659 1.00 74.31 302 ALA A CA 1
ATOM 2155 C C . ALA A 1 302 ? 15.560 -22.627 13.647 1.00 74.31 302 ALA A C 1
ATOM 2157 O O . ALA A 1 302 ? 15.024 -23.539 14.291 1.00 74.31 302 ALA A O 1
ATOM 2158 N N . VAL A 1 303 ? 14.840 -21.727 12.966 1.00 78.38 303 VAL A N 1
ATOM 2159 C CA . VAL A 1 303 ? 13.380 -21.809 12.841 1.00 78.38 303 VAL A CA 1
ATOM 2160 C C . VAL A 1 303 ? 13.020 -22.885 11.820 1.00 78.38 303 VAL A C 1
ATOM 2162 O O . VAL A 1 303 ? 13.256 -22.743 10.634 1.00 78.38 303 VAL A O 1
ATOM 2165 N N . SER A 1 304 ? 12.410 -23.968 12.294 1.00 87.56 304 SER A N 1
ATOM 2166 C CA . SER A 1 304 ? 12.029 -25.134 11.476 1.00 87.56 304 SER A CA 1
ATOM 2167 C C . SER A 1 304 ? 10.601 -25.597 11.784 1.00 87.56 304 SER A C 1
ATOM 2169 O O . SER A 1 304 ? 10.273 -26.783 11.751 1.00 87.56 304 SER A O 1
ATOM 2171 N N . VAL A 1 305 ? 9.737 -24.648 12.158 1.00 91.44 305 VAL A N 1
ATOM 2172 C CA . VAL A 1 305 ? 8.341 -24.933 12.506 1.00 91.44 305 VAL A CA 1
ATOM 2173 C C . VAL A 1 305 ? 7.594 -25.387 11.262 1.00 91.44 305 VAL A C 1
ATOM 2175 O O . VAL A 1 305 ? 7.595 -24.702 10.242 1.00 91.44 305 VAL A O 1
ATOM 2178 N N . ARG A 1 306 ? 6.876 -26.501 11.384 1.00 96.12 306 ARG A N 1
ATOM 2179 C CA . ARG A 1 306 ? 5.845 -26.896 10.425 1.00 96.12 306 ARG A CA 1
ATOM 2180 C C . ARG A 1 306 ? 4.536 -26.231 10.819 1.00 96.12 306 ARG A C 1
ATOM 2182 O O . ARG A 1 306 ? 4.007 -26.534 11.895 1.00 96.12 306 ARG A O 1
ATOM 2189 N N . GLY A 1 307 ? 4.013 -25.359 9.959 1.00 96.38 307 GLY A N 1
ATOM 2190 C CA . GLY A 1 307 ? 2.679 -24.787 10.125 1.00 96.38 307 GLY A CA 1
ATOM 2191 C C . GLY A 1 307 ? 1.615 -25.877 10.228 1.00 96.38 307 GLY A C 1
ATOM 2192 O O . GLY A 1 307 ? 1.783 -26.982 9.700 1.00 96.38 307 GLY A O 1
ATOM 2193 N N . ALA A 1 308 ? 0.524 -25.609 10.944 1.00 98.19 308 ALA A N 1
ATOM 2194 C CA . ALA A 1 308 ? -0.512 -26.613 11.176 1.00 98.19 308 ALA A CA 1
ATOM 2195 C C . ALA A 1 308 ? -1.916 -26.016 11.254 1.00 98.19 308 ALA A C 1
ATOM 2197 O O . ALA A 1 308 ? -2.094 -24.846 11.567 1.00 98.19 308 ALA A O 1
ATOM 2198 N N . VAL A 1 309 ? -2.924 -26.862 11.056 1.00 98.75 309 VAL A N 1
ATOM 2199 C CA . VAL A 1 309 ? -4.315 -26.582 11.429 1.00 98.75 309 VAL A CA 1
ATOM 2200 C C . VAL A 1 309 ? -4.719 -27.552 12.531 1.00 98.75 309 VAL A C 1
ATOM 2202 O O . VAL A 1 309 ? -4.473 -28.758 12.440 1.00 98.75 309 VAL A O 1
ATOM 2205 N N . VAL A 1 310 ? -5.347 -27.031 13.581 1.00 98.75 310 VAL A N 1
ATOM 2206 C CA . VAL A 1 310 ? -5.832 -27.805 14.727 1.00 98.75 310 VAL A CA 1
ATOM 2207 C C . VAL A 1 310 ? -7.342 -27.641 14.841 1.00 98.75 310 VAL A C 1
ATOM 2209 O O . VAL A 1 310 ? -7.853 -26.521 14.816 1.00 98.75 310 VAL A O 1
ATOM 2212 N N . ALA A 1 311 ? -8.053 -28.757 15.003 1.00 98.81 311 ALA A N 1
ATOM 2213 C CA . ALA A 1 311 ? -9.475 -28.769 15.314 1.00 98.81 311 ALA A CA 1
ATOM 2214 C C . ALA A 1 311 ? -9.712 -29.219 16.754 1.00 98.81 311 ALA A C 1
ATOM 2216 O O . ALA A 1 311 ? -9.193 -30.250 17.183 1.00 98.81 311 ALA A O 1
ATOM 2217 N N . LEU A 1 312 ? -10.528 -28.476 17.497 1.00 98.81 312 LEU A N 1
ATOM 2218 C CA . LEU A 1 312 ? -10.835 -28.748 18.898 1.00 98.81 312 LEU A CA 1
ATOM 2219 C C . LEU A 1 312 ? -12.342 -28.801 19.120 1.00 98.81 312 LEU A C 1
ATOM 2221 O O . LEU A 1 312 ? -13.112 -28.101 18.467 1.00 98.81 312 LEU A O 1
ATOM 2225 N N . ASP A 1 313 ? -12.773 -29.596 20.090 1.00 98.44 313 ASP A N 1
ATOM 2226 C CA . ASP A 1 313 ? -14.132 -29.522 20.607 1.00 98.44 313 ASP A CA 1
ATOM 2227 C C . ASP A 1 313 ? -14.341 -28.214 21.388 1.00 98.44 313 ASP A C 1
ATOM 2229 O O . ASP A 1 313 ? -13.667 -27.955 22.385 1.00 98.44 313 ASP A O 1
ATOM 2233 N N . VAL A 1 314 ? -15.317 -27.400 20.979 1.00 97.75 314 VAL A N 1
ATOM 2234 C CA . VAL A 1 314 ? -15.545 -26.063 21.560 1.00 97.75 314 VAL A CA 1
ATOM 2235 C C . VAL A 1 314 ? -15.903 -26.101 23.054 1.00 97.75 314 VAL A C 1
ATOM 2237 O O . VAL A 1 314 ? -15.676 -25.137 23.792 1.00 97.75 314 VAL A O 1
ATOM 2240 N N . ARG A 1 315 ? -16.477 -27.208 23.544 1.00 97.31 315 ARG A N 1
ATOM 2241 C CA . ARG A 1 315 ? -16.966 -27.309 24.928 1.00 97.31 315 ARG A CA 1
ATOM 2242 C C . ARG A 1 315 ? -15.872 -27.741 25.890 1.00 97.31 315 ARG A C 1
ATOM 2244 O O . ARG A 1 315 ? -15.852 -27.255 27.022 1.00 97.31 315 ARG A O 1
ATOM 2251 N N . THR A 1 316 ? -15.007 -28.645 25.448 1.00 97.94 316 THR A N 1
ATOM 2252 C CA . THR A 1 316 ? -14.004 -29.306 26.292 1.00 97.94 316 THR A CA 1
ATOM 2253 C C . THR A 1 316 ? -12.575 -28.843 26.030 1.00 97.94 316 THR A C 1
ATOM 2255 O O . THR A 1 316 ? -11.735 -29.037 26.901 1.00 97.94 316 THR A O 1
ATOM 2258 N N . GLY A 1 317 ? -12.289 -28.261 24.861 1.00 98.00 317 GLY A N 1
ATOM 2259 C CA . GLY A 1 317 ? -10.921 -27.978 24.417 1.00 98.00 317 GLY A CA 1
ATOM 2260 C C . GLY A 1 317 ? -10.174 -29.225 23.938 1.00 98.00 317 GLY A C 1
ATOM 2261 O O . GLY A 1 317 ? -8.996 -29.160 23.618 1.00 98.00 317 GLY A O 1
ATOM 2262 N N . SER A 1 318 ? -10.828 -30.386 23.863 1.00 98.31 318 SER A N 1
ATOM 2263 C CA . SER A 1 318 ? -10.153 -31.610 23.422 1.00 98.31 318 SER A CA 1
ATOM 2264 C C . SER A 1 318 ? -9.794 -31.507 21.940 1.00 98.31 318 SER A C 1
ATOM 2266 O O . SER A 1 318 ? -10.677 -31.263 21.113 1.00 98.31 318 SER A O 1
ATOM 2268 N N . VAL A 1 319 ? -8.521 -31.721 21.600 1.00 98.56 319 VAL A N 1
ATOM 2269 C CA . VAL A 1 319 ? -8.063 -31.792 20.205 1.00 98.56 319 VAL A CA 1
ATOM 2270 C C . VAL A 1 319 ? -8.752 -32.971 19.517 1.00 98.56 319 VAL A C 1
ATOM 2272 O O . VAL A 1 319 ? -8.644 -34.113 19.960 1.00 98.56 319 VAL A O 1
ATOM 2275 N N . ARG A 1 320 ? -9.485 -32.682 18.440 1.00 98.38 320 ARG A N 1
ATOM 2276 C CA . ARG A 1 320 ? -10.120 -33.676 17.565 1.00 98.38 320 ARG A CA 1
ATOM 2277 C C . ARG A 1 320 ? -9.116 -34.208 16.552 1.00 98.38 320 ARG A C 1
ATOM 2279 O O . ARG A 1 320 ? -9.044 -35.413 16.340 1.00 98.38 320 ARG A O 1
ATOM 2286 N N . TRP A 1 321 ? -8.352 -33.304 15.950 1.00 98.69 321 TRP A N 1
ATOM 2287 C CA . TRP A 1 321 ? -7.266 -33.623 15.034 1.00 98.69 321 TRP A CA 1
ATOM 2288 C C . TRP A 1 321 ? -6.301 -32.443 14.915 1.00 98.69 321 TRP A C 1
ATOM 2290 O O . TRP A 1 321 ? -6.635 -31.303 15.249 1.00 98.69 321 TRP A O 1
ATOM 2300 N N . LYS A 1 322 ? -5.099 -32.738 14.426 1.00 98.50 322 LYS A N 1
ATOM 2301 C CA . LYS A 1 322 ? -4.071 -31.766 14.067 1.00 98.50 322 LYS A CA 1
ATOM 2302 C C . LYS A 1 322 ? -3.383 -32.238 12.796 1.00 98.50 322 LYS A C 1
ATOM 2304 O O . LYS A 1 322 ? -3.005 -33.406 12.717 1.00 98.50 322 LYS A O 1
ATOM 2309 N N . THR A 1 323 ? -3.187 -31.320 11.861 1.00 98.62 323 THR A N 1
ATOM 2310 C CA . THR A 1 323 ? -2.568 -31.605 10.567 1.00 98.62 323 THR A CA 1
ATOM 2311 C C . THR A 1 323 ? -1.487 -30.576 10.295 1.00 98.62 323 THR A C 1
ATOM 2313 O O . THR A 1 323 ? -1.770 -29.382 10.312 1.00 98.62 323 THR A O 1
ATOM 2316 N N . TYR A 1 324 ? -0.261 -31.037 10.053 1.00 98.44 324 TYR A N 1
ATOM 2317 C CA . TYR A 1 324 ? 0.837 -30.199 9.571 1.00 98.44 324 TYR A CA 1
ATOM 2318 C C . TYR A 1 324 ? 0.669 -29.922 8.076 1.00 98.44 324 TYR A C 1
ATOM 2320 O O . TYR A 1 324 ? 0.303 -30.831 7.333 1.00 98.44 324 TYR A O 1
ATOM 2328 N N . MET A 1 325 ? 0.900 -28.679 7.654 1.00 97.88 325 MET A N 1
ATOM 2329 C CA . MET A 1 325 ? 0.666 -28.243 6.272 1.00 97.88 325 MET A CA 1
ATOM 2330 C C . MET A 1 325 ? 1.749 -28.729 5.323 1.00 97.88 325 MET A C 1
ATOM 2332 O O . MET A 1 325 ? 1.449 -29.040 4.179 1.00 97.88 325 MET A O 1
ATOM 2336 N N . VAL A 1 326 ? 2.974 -28.888 5.816 1.00 97.31 326 VAL A N 1
ATOM 2337 C CA . VAL A 1 326 ? 4.101 -29.454 5.065 1.00 97.31 326 VAL A CA 1
ATOM 2338 C C . VAL A 1 326 ? 4.477 -30.830 5.633 1.00 97.31 326 VAL A C 1
ATOM 2340 O O . VAL A 1 326 ? 4.265 -31.055 6.831 1.00 97.31 326 VAL A O 1
ATOM 2343 N N . PRO A 1 327 ? 5.004 -31.779 4.836 1.00 95.44 327 PRO A N 1
ATOM 2344 C CA . PRO A 1 327 ? 5.395 -33.112 5.308 1.00 95.44 327 PRO A CA 1
ATOM 2345 C C . PRO A 1 327 ? 6.646 -33.095 6.209 1.00 95.44 327 PRO A C 1
ATOM 2347 O O . PRO A 1 327 ? 7.270 -32.061 6.426 1.00 95.44 327 PRO A O 1
ATOM 2350 N N . GLU A 1 328 ? 6.991 -34.240 6.810 1.00 93.38 328 GLU A N 1
ATOM 2351 C CA . GLU A 1 328 ? 8.250 -34.364 7.563 1.00 93.38 328 GLU A CA 1
ATOM 2352 C C . GLU A 1 328 ? 9.453 -34.134 6.639 1.00 93.38 328 GLU A C 1
ATOM 2354 O O . GLU A 1 328 ? 9.460 -34.608 5.506 1.00 93.38 328 GLU A O 1
ATOM 2359 N N . GLY A 1 329 ? 10.468 -33.421 7.134 1.00 90.62 329 GLY A N 1
ATOM 2360 C CA . GLY A 1 329 ? 11.633 -33.013 6.339 1.00 90.62 329 GLY A CA 1
ATOM 2361 C C . GLY A 1 329 ? 11.488 -31.655 5.644 1.00 90.62 329 GLY A C 1
ATOM 2362 O O . GLY A 1 329 ? 12.454 -31.205 5.042 1.00 90.62 329 GLY A O 1
ATOM 2363 N N . HIS A 1 330 ? 10.327 -31.007 5.769 1.00 93.56 330 HIS A N 1
ATOM 2364 C CA . HIS A 1 330 ? 10.054 -29.646 5.302 1.00 93.56 330 HIS A CA 1
ATOM 2365 C C . HIS A 1 330 ? 9.651 -28.756 6.487 1.00 93.56 330 HIS A C 1
ATOM 2367 O O . HIS A 1 330 ? 9.212 -29.267 7.524 1.00 93.56 330 HIS A O 1
ATOM 2373 N N . ASP A 1 331 ? 9.753 -27.440 6.324 1.00 92.12 331 ASP A N 1
ATOM 2374 C CA . ASP A 1 331 ? 9.299 -26.431 7.283 1.00 92.12 331 ASP A CA 1
ATOM 2375 C C . ASP A 1 331 ? 8.540 -25.288 6.588 1.00 92.12 331 ASP A C 1
ATOM 2377 O O . ASP A 1 331 ? 8.236 -25.358 5.396 1.00 92.12 331 ASP A O 1
ATOM 2381 N N . GLY A 1 332 ? 8.138 -24.280 7.360 1.00 91.81 332 GLY A N 1
ATOM 2382 C CA . GLY A 1 332 ? 7.288 -23.210 6.864 1.00 91.81 332 GLY A CA 1
ATOM 2383 C C . GLY A 1 332 ? 5.848 -23.678 6.685 1.00 91.81 332 GLY A C 1
ATOM 2384 O O . GLY A 1 332 ? 5.315 -24.434 7.512 1.00 91.81 332 GLY A O 1
ATOM 2385 N N . GLY A 1 333 ? 5.178 -23.169 5.648 1.00 93.69 333 GLY A N 1
ATOM 2386 C CA . GLY A 1 333 ? 3.750 -23.421 5.434 1.00 93.69 333 GLY A CA 1
ATOM 2387 C C . GLY A 1 333 ? 2.898 -22.935 6.610 1.00 93.69 333 GLY A C 1
ATOM 2388 O O . GLY A 1 333 ? 1.902 -23.567 6.971 1.00 93.69 333 GLY A O 1
ATOM 2389 N N . SER A 1 334 ? 3.338 -21.858 7.270 1.00 93.88 334 SER A N 1
ATOM 2390 C CA . SER A 1 334 ? 2.689 -21.295 8.456 1.00 93.88 334 SER A CA 1
ATOM 2391 C C . SER A 1 334 ? 1.239 -20.927 8.169 1.00 93.88 334 SER A C 1
ATOM 2393 O O . SER A 1 334 ? 0.959 -20.258 7.185 1.00 93.88 334 SER A O 1
ATOM 2395 N N . VAL A 1 335 ? 0.314 -21.292 9.058 1.00 96.06 335 VAL A N 1
ATOM 2396 C CA . VAL A 1 335 ? -1.088 -20.862 8.948 1.00 96.06 335 VAL A CA 1
ATOM 2397 C C . VAL A 1 335 ? -1.305 -19.711 9.917 1.00 96.06 335 VAL A C 1
ATOM 2399 O O . VAL A 1 335 ? -1.773 -19.892 11.043 1.00 96.06 335 VAL A O 1
ATOM 2402 N N . TRP A 1 336 ? -0.884 -18.523 9.494 1.00 90.75 336 TRP A N 1
ATOM 2403 C CA . TRP A 1 336 ? -1.011 -17.285 10.263 1.00 90.75 336 TRP A CA 1
ATOM 2404 C C . TRP A 1 336 ? -2.292 -16.502 9.924 1.00 90.75 336 TRP A C 1
ATOM 2406 O O . TRP A 1 336 ? -2.616 -15.524 10.597 1.00 90.75 336 TRP A O 1
ATOM 2416 N N . THR A 1 337 ? -3.068 -16.992 8.953 1.00 92.12 337 THR A N 1
ATOM 2417 C CA . THR A 1 337 ? -4.387 -16.485 8.559 1.00 92.12 337 THR A CA 1
ATOM 2418 C C . THR A 1 337 ? -5.528 -17.222 9.283 1.00 92.12 337 THR A C 1
ATOM 2420 O O . THR A 1 337 ? -5.314 -18.086 10.139 1.00 92.12 337 THR A O 1
ATOM 2423 N N . THR A 1 338 ? -6.779 -16.839 9.013 1.00 96.56 338 THR A N 1
ATOM 2424 C CA . THR A 1 338 ? -7.971 -17.385 9.685 1.00 96.56 338 THR A CA 1
ATOM 2425 C C . THR A 1 338 ? -8.708 -18.394 8.793 1.00 96.56 338 THR A C 1
ATOM 2427 O O . THR A 1 338 ? -9.148 -18.008 7.714 1.00 96.56 338 THR A O 1
ATOM 2430 N N . PRO A 1 339 ? -8.946 -19.650 9.228 1.00 98.25 339 PRO A N 1
ATOM 2431 C CA . PRO A 1 339 ? -9.608 -20.654 8.391 1.00 98.25 339 PRO A CA 1
ATOM 2432 C C . PRO A 1 339 ? -11.048 -20.298 7.985 1.00 98.25 339 PRO A C 1
ATOM 2434 O O . PRO A 1 339 ? -11.832 -19.836 8.819 1.00 98.25 339 PRO A O 1
ATOM 2437 N N . ALA A 1 340 ? -11.438 -20.639 6.754 1.00 98.56 340 ALA A N 1
ATOM 2438 C CA . ALA A 1 340 ? -12.827 -20.608 6.283 1.00 98.56 340 ALA A CA 1
ATOM 2439 C C . ALA A 1 340 ? -13.414 -22.025 6.203 1.00 98.56 340 ALA A C 1
ATOM 2441 O O . ALA A 1 340 ? -12.721 -22.978 5.862 1.00 98.56 340 ALA A O 1
ATOM 2442 N N . VAL A 1 341 ? -14.701 -22.195 6.509 1.00 98.62 341 VAL A N 1
ATOM 2443 C CA . VAL A 1 341 ? -15.346 -23.512 6.633 1.00 98.62 341 VAL A CA 1
ATOM 2444 C C . VAL A 1 341 ? -16.604 -23.592 5.775 1.00 98.62 341 VAL A C 1
ATOM 2446 O O . VAL A 1 341 ? -17.598 -22.909 6.030 1.00 98.62 341 VAL A O 1
ATOM 2449 N N . ASP A 1 342 ? -16.602 -24.501 4.801 1.00 97.38 342 ASP A N 1
ATOM 2450 C CA . ASP A 1 342 ? -17.806 -24.917 4.085 1.00 97.38 342 ASP A CA 1
ATOM 2451 C C . ASP A 1 342 ? -18.439 -26.102 4.822 1.00 97.38 342 ASP A C 1
ATOM 2453 O O . ASP A 1 342 ? -18.098 -27.271 4.618 1.00 97.38 342 ASP A O 1
ATOM 2457 N N . VAL A 1 343 ? -19.381 -25.787 5.711 1.00 95.88 343 VAL A N 1
ATOM 2458 C CA . VAL A 1 343 ? -20.075 -26.779 6.548 1.00 95.88 343 VAL A CA 1
ATOM 2459 C C . VAL A 1 343 ? -20.895 -27.762 5.704 1.00 95.88 343 VAL A C 1
ATOM 2461 O O . VAL A 1 343 ? -21.085 -28.907 6.106 1.00 95.88 343 VAL A O 1
ATOM 2464 N N . THR A 1 344 ? -21.364 -27.343 4.524 1.00 93.31 344 THR A N 1
ATOM 2465 C CA . THR A 1 344 ? -22.198 -28.188 3.655 1.00 93.31 344 THR A CA 1
ATOM 2466 C C . THR A 1 344 ? -21.354 -29.237 2.943 1.00 93.31 344 THR A C 1
ATOM 2468 O O . THR A 1 344 ? -21.771 -30.388 2.827 1.00 93.31 344 THR A O 1
ATOM 2471 N N . ALA A 1 345 ? -20.169 -28.846 2.471 1.00 93.75 345 ALA A N 1
ATOM 2472 C CA . ALA A 1 345 ? -19.219 -29.752 1.834 1.00 93.75 345 ALA A CA 1
ATOM 2473 C C . ALA A 1 345 ? -18.335 -30.511 2.842 1.00 93.75 345 ALA A C 1
ATOM 2475 O O . ALA A 1 345 ? -17.660 -31.466 2.463 1.00 93.75 345 ALA A O 1
ATOM 2476 N N . GLY A 1 346 ? -18.318 -30.093 4.113 1.00 96.62 346 GLY A N 1
ATOM 2477 C CA . GLY A 1 346 ? -17.408 -30.635 5.119 1.00 96.62 346 GLY A CA 1
ATOM 2478 C C . GLY A 1 346 ? -15.950 -30.309 4.792 1.00 96.62 346 GLY A C 1
ATOM 2479 O O . GLY A 1 346 ? -15.099 -31.201 4.812 1.00 96.62 346 GLY A O 1
ATOM 2480 N N . ARG A 1 347 ? -15.666 -29.048 4.440 1.00 97.88 347 ARG A N 1
ATOM 2481 C CA . ARG A 1 347 ? -14.328 -28.576 4.051 1.00 97.88 347 ARG A CA 1
ATOM 2482 C C . ARG A 1 347 ? -13.867 -27.394 4.893 1.00 97.88 347 ARG A C 1
ATOM 2484 O O . ARG A 1 347 ? -14.679 -26.547 5.259 1.00 97.88 347 ARG A O 1
ATOM 2491 N N . VAL A 1 348 ? -12.568 -27.347 5.162 1.00 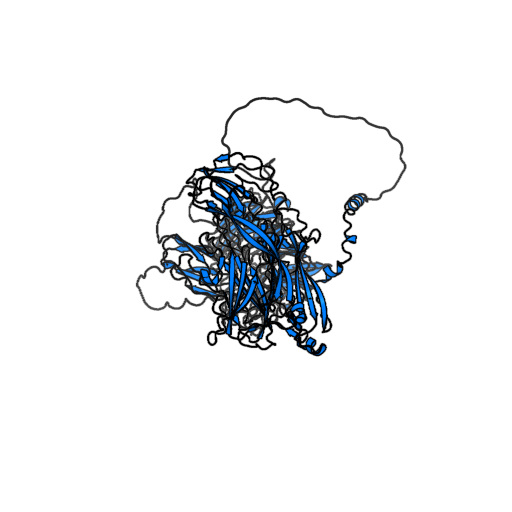98.69 348 VAL A N 1
ATOM 2492 C CA . VAL A 1 348 ? -11.861 -26.207 5.758 1.00 98.69 348 VAL A CA 1
ATOM 2493 C C . VAL A 1 348 ? -10.837 -25.717 4.742 1.00 98.69 348 VAL A C 1
ATOM 2495 O O . VAL A 1 348 ? -10.146 -26.541 4.155 1.00 98.69 348 VAL A O 1
ATOM 2498 N N . PHE A 1 349 ? -10.745 -24.410 4.540 1.00 98.69 349 PHE A N 1
ATOM 2499 C CA . PHE A 1 349 ? -9.790 -23.765 3.646 1.00 98.69 349 PHE A CA 1
ATOM 2500 C C . PHE A 1 349 ? -8.855 -22.875 4.459 1.00 98.69 349 PHE A C 1
ATOM 2502 O O . PHE A 1 349 ? -9.316 -22.187 5.378 1.00 98.69 349 PHE A O 1
ATOM 2509 N N . VAL A 1 350 ? -7.569 -22.901 4.122 1.00 98.50 350 VAL A N 1
ATOM 2510 C CA . VAL A 1 350 ? -6.517 -22.068 4.722 1.00 98.50 350 VAL A CA 1
ATOM 2511 C C . VAL A 1 350 ? -5.517 -21.636 3.655 1.00 98.50 350 VAL A C 1
ATOM 2513 O O . VAL A 1 350 ? -5.230 -22.425 2.755 1.00 98.50 350 VAL A O 1
ATOM 2516 N N . GLY A 1 351 ? -4.966 -20.435 3.794 1.00 97.19 351 GLY A N 1
ATOM 2517 C CA . GLY A 1 351 ? -3.730 -20.031 3.131 1.00 97.19 351 GLY A CA 1
ATOM 2518 C C . GLY A 1 351 ? -2.513 -20.441 3.948 1.00 97.19 351 GLY A C 1
ATOM 2519 O O . GLY A 1 351 ? -2.558 -20.456 5.185 1.00 97.19 351 GLY A O 1
ATOM 2520 N N . THR A 1 352 ? -1.435 -20.797 3.261 1.00 96.69 352 THR A N 1
ATOM 2521 C CA . THR A 1 352 ? -0.159 -21.157 3.876 1.00 96.69 352 THR A CA 1
ATOM 2522 C C . THR A 1 352 ? 0.929 -20.142 3.555 1.00 96.69 352 THR A C 1
ATOM 2524 O O . THR A 1 352 ? 0.983 -19.576 2.464 1.00 96.69 352 THR A O 1
ATOM 2527 N N . GLY A 1 353 ? 1.799 -19.961 4.549 1.00 91.88 353 GLY A N 1
ATOM 2528 C CA . GLY A 1 353 ? 3.056 -19.231 4.478 1.00 91.88 353 GLY A CA 1
ATOM 2529 C C . GLY A 1 353 ? 4.056 -19.859 3.506 1.00 91.88 353 GLY A C 1
ATOM 2530 O O . GLY A 1 353 ? 3.892 -21.009 3.084 1.00 91.88 353 GLY A O 1
ATOM 2531 N N . ASN A 1 354 ? 5.132 -19.131 3.250 1.00 87.38 354 ASN A N 1
ATOM 2532 C CA . ASN A 1 354 ? 6.302 -19.583 2.508 1.00 87.38 354 ASN A CA 1
ATOM 2533 C C . ASN A 1 354 ? 7.067 -20.707 3.246 1.00 87.38 354 ASN A C 1
ATOM 2535 O O . ASN A 1 354 ? 6.787 -21.027 4.412 1.00 87.38 354 ASN A O 1
ATOM 2539 N N . ALA A 1 355 ? 8.043 -21.324 2.575 1.00 89.94 355 ALA A N 1
ATOM 2540 C CA . ALA A 1 355 ? 9.011 -22.225 3.209 1.00 89.94 355 ALA A CA 1
ATOM 2541 C C . ALA A 1 355 ? 10.119 -21.421 3.909 1.00 89.94 355 ALA A C 1
ATOM 2543 O O . ALA A 1 355 ? 10.502 -20.356 3.422 1.00 89.94 355 ALA A O 1
ATOM 2544 N N . TYR A 1 356 ? 10.674 -21.928 5.016 1.00 85.75 356 TYR A N 1
ATOM 2545 C CA . TYR A 1 356 ? 11.835 -21.285 5.653 1.00 85.75 356 TYR A CA 1
ATOM 2546 C C . TYR A 1 356 ? 13.144 -21.803 5.063 1.00 85.75 356 TYR A C 1
ATOM 2548 O O . TYR A 1 356 ? 14.085 -21.031 4.873 1.00 85.75 356 TYR A O 1
ATOM 2556 N N . HIS A 1 357 ? 13.184 -23.089 4.708 1.00 85.94 357 HIS A N 1
ATOM 2557 C CA . HIS A 1 357 ? 14.340 -23.738 4.101 1.00 85.94 357 HIS A CA 1
ATOM 2558 C C . HIS A 1 357 ? 13.955 -24.646 2.925 1.00 85.94 357 HIS A C 1
ATOM 2560 O O . HIS A 1 357 ? 12.837 -25.148 2.824 1.00 85.94 357 HIS A O 1
ATOM 2566 N N . GLU A 1 358 ? 14.924 -24.894 2.039 1.00 85.38 358 GLU A N 1
ATOM 2567 C CA . GLU A 1 358 ? 14.804 -25.928 1.009 1.00 85.38 358 GLU A CA 1
ATOM 2568 C C . GLU A 1 358 ? 14.867 -27.343 1.630 1.00 85.38 358 GLU A C 1
ATOM 2570 O O . GLU A 1 358 ? 15.657 -27.571 2.553 1.00 85.38 358 GLU A O 1
ATOM 2575 N N . PRO A 1 359 ? 14.144 -28.337 1.079 1.00 89.69 359 PRO A N 1
ATOM 2576 C CA . PRO A 1 359 ? 13.230 -28.217 -0.056 1.00 89.69 359 PRO A CA 1
ATOM 2577 C C . PRO A 1 359 ? 11.893 -27.558 0.324 1.00 89.69 359 PRO A C 1
ATOM 2579 O O . PRO A 1 359 ? 11.255 -27.981 1.288 1.00 89.69 359 PRO A O 1
ATOM 2582 N N . ALA A 1 360 ? 11.408 -26.601 -0.471 1.00 90.31 360 ALA A N 1
ATOM 2583 C CA . ALA A 1 360 ? 10.037 -26.099 -0.318 1.00 90.31 360 ALA A CA 1
ATOM 2584 C C . ALA A 1 360 ? 9.008 -27.213 -0.599 1.00 90.31 360 ALA A C 1
ATOM 2586 O O . ALA A 1 360 ? 9.165 -28.001 -1.537 1.00 90.31 360 ALA A O 1
ATOM 2587 N N . ALA A 1 361 ? 7.960 -27.307 0.222 1.00 95.38 361 ALA A N 1
ATOM 2588 C CA . ALA A 1 361 ? 6.844 -28.215 -0.050 1.00 95.38 361 ALA A CA 1
ATOM 2589 C C . ALA A 1 361 ? 5.907 -27.613 -1.111 1.00 95.38 361 ALA A C 1
ATOM 2591 O O . ALA A 1 361 ? 5.802 -26.397 -1.237 1.00 95.38 361 ALA A O 1
ATOM 2592 N N . ASP A 1 362 ? 5.167 -28.451 -1.837 1.00 94.94 362 ASP A N 1
ATOM 2593 C CA . ASP A 1 362 ? 4.134 -27.986 -2.777 1.00 94.94 362 ASP A CA 1
ATOM 2594 C C . ASP A 1 362 ? 2.912 -27.372 -2.070 1.00 94.94 362 ASP A C 1
ATOM 2596 O O . ASP A 1 362 ? 2.074 -26.750 -2.703 1.00 94.94 362 ASP A O 1
ATOM 2600 N N . THR A 1 363 ? 2.839 -27.485 -0.744 1.00 96.69 363 THR A N 1
ATOM 2601 C CA . THR A 1 363 ? 1.788 -26.911 0.100 1.00 96.69 363 THR A CA 1
ATOM 2602 C C . THR A 1 363 ? 2.187 -25.618 0.818 1.00 96.69 363 THR A C 1
ATOM 2604 O O . THR A 1 363 ? 1.403 -25.123 1.633 1.00 96.69 363 THR A O 1
ATOM 2607 N N . THR A 1 364 ? 3.370 -25.052 0.561 1.00 95.12 364 THR A N 1
ATOM 2608 C CA . THR A 1 364 ? 3.679 -23.656 0.938 1.00 95.12 364 THR A CA 1
ATOM 2609 C C . THR A 1 364 ? 3.086 -22.702 -0.090 1.00 95.12 364 THR A C 1
ATOM 2611 O O . THR A 1 364 ? 2.807 -23.125 -1.215 1.00 95.12 364 THR A O 1
ATOM 2614 N N . ASP A 1 365 ? 2.834 -21.447 0.287 1.00 93.69 365 ASP A N 1
ATOM 2615 C CA . ASP A 1 365 ? 2.332 -20.413 -0.639 1.00 93.69 365 ASP A CA 1
ATOM 2616 C C . ASP A 1 365 ? 1.064 -20.869 -1.370 1.00 93.69 365 ASP A C 1
ATOM 2618 O O . ASP A 1 365 ? 0.878 -20.671 -2.579 1.00 93.69 365 ASP A O 1
ATOM 2622 N N . SER A 1 366 ? 0.219 -21.584 -0.628 1.00 97.00 366 SER A N 1
ATOM 2623 C CA . SER A 1 366 ? -0.874 -22.374 -1.168 1.00 97.00 366 SER A CA 1
ATOM 2624 C C . SER A 1 366 ? -2.195 -22.082 -0.482 1.00 97.00 366 SER A C 1
ATOM 2626 O O . SER A 1 366 ? -2.263 -21.877 0.727 1.00 97.00 366 SER A O 1
ATOM 2628 N N . MET A 1 367 ? -3.276 -22.190 -1.250 1.00 98.44 367 MET A N 1
ATOM 2629 C CA . MET A 1 367 ? -4.608 -22.398 -0.694 1.00 98.44 367 MET A CA 1
ATOM 2630 C C . MET A 1 367 ? -4.826 -23.900 -0.519 1.00 98.44 367 MET A C 1
ATOM 2632 O O . MET A 1 367 ? -4.814 -24.650 -1.496 1.00 98.44 367 MET A O 1
ATOM 2636 N N . VAL A 1 368 ? -5.050 -24.352 0.712 1.00 98.50 368 VAL A N 1
ATOM 2637 C CA . VAL A 1 368 ? -5.172 -25.774 1.063 1.00 98.50 368 VAL A CA 1
ATOM 2638 C C . VAL A 1 368 ? -6.590 -26.087 1.531 1.00 98.50 368 VAL A C 1
ATOM 2640 O O . VAL A 1 368 ? -7.142 -25.404 2.395 1.00 98.50 368 VAL A O 1
ATOM 2643 N N . ALA A 1 369 ? -7.179 -27.157 0.992 1.00 98.56 369 ALA A N 1
ATOM 2644 C CA . ALA A 1 369 ? -8.476 -27.679 1.403 1.00 98.56 369 ALA A CA 1
ATOM 2645 C C . ALA A 1 369 ? -8.313 -28.933 2.273 1.00 98.56 369 ALA A C 1
ATOM 2647 O O . ALA A 1 369 ? -7.697 -29.917 1.867 1.00 98.56 369 ALA A O 1
ATOM 2648 N N . LEU A 1 370 ? -8.930 -28.939 3.454 1.00 98.69 370 LEU A N 1
ATOM 2649 C CA . LEU A 1 370 ? -8.935 -30.061 4.391 1.00 98.69 370 LEU A CA 1
ATOM 2650 C C . LEU A 1 370 ? -10.345 -30.626 4.583 1.00 98.69 370 LEU A C 1
ATOM 2652 O O . LEU A 1 370 ? -11.344 -29.903 4.551 1.00 98.69 370 LEU A O 1
ATOM 2656 N N . ASP A 1 371 ? -10.441 -31.923 4.860 1.00 98.50 371 ASP A N 1
ATOM 2657 C CA . ASP A 1 371 ? -11.673 -32.549 5.334 1.00 98.50 371 ASP A CA 1
ATOM 2658 C C . ASP A 1 371 ? -11.970 -32.097 6.771 1.00 98.50 371 ASP A C 1
ATOM 2660 O O . ASP A 1 371 ? -11.204 -32.355 7.698 1.00 98.50 371 ASP A O 1
ATOM 2664 N N . ALA A 1 372 ? -13.117 -31.451 6.983 1.00 97.81 372 ALA A N 1
ATOM 2665 C CA . ALA A 1 372 ? -13.440 -30.797 8.253 1.00 97.81 372 ALA A CA 1
ATOM 2666 C C . ALA A 1 372 ? -13.528 -31.759 9.454 1.00 97.81 372 ALA A C 1
ATOM 2668 O O . ALA A 1 372 ? -13.365 -31.340 10.606 1.00 97.81 372 ALA A O 1
ATOM 2669 N N . ARG A 1 373 ? -13.802 -33.046 9.202 1.00 96.88 373 ARG A N 1
ATOM 2670 C CA . ARG A 1 373 ? -13.984 -34.071 10.237 1.00 96.88 373 ARG A CA 1
ATOM 2671 C C . ARG A 1 373 ? -12.676 -34.757 10.610 1.00 96.88 373 ARG A C 1
ATOM 2673 O O . ARG A 1 373 ? -12.487 -35.072 11.781 1.00 96.88 373 ARG A O 1
ATOM 2680 N N . THR A 1 374 ? -11.827 -35.037 9.628 1.00 98.06 374 THR A N 1
ATOM 2681 C CA . THR A 1 374 ? -10.609 -35.842 9.808 1.00 98.06 374 THR A CA 1
ATOM 2682 C C . THR A 1 374 ? -9.328 -35.018 9.812 1.00 98.06 374 THR A C 1
ATOM 2684 O O . THR A 1 374 ? -8.319 -35.501 10.313 1.00 98.06 374 THR A O 1
ATOM 2687 N N . GLY A 1 375 ? -9.357 -33.801 9.264 1.00 98.12 375 GLY A N 1
ATOM 2688 C CA . GLY A 1 375 ? -8.178 -32.961 9.080 1.00 98.12 375 GLY A CA 1
ATOM 2689 C C . GLY A 1 375 ? -7.290 -33.395 7.917 1.00 98.12 375 GLY A C 1
ATOM 2690 O O . GLY A 1 375 ? -6.241 -32.795 7.717 1.00 98.12 375 GLY A O 1
ATOM 2691 N N . ALA A 1 376 ? -7.664 -34.418 7.144 1.00 98.31 376 ALA A N 1
ATOM 2692 C CA . ALA A 1 376 ? -6.879 -34.835 5.988 1.00 98.31 376 ALA A CA 1
ATOM 2693 C C . ALA A 1 376 ? -6.852 -33.727 4.924 1.00 98.31 376 ALA A C 1
ATOM 2695 O O . ALA A 1 376 ? -7.908 -33.192 4.580 1.00 98.31 376 ALA A O 1
ATOM 2696 N N . ILE A 1 377 ? -5.667 -33.412 4.394 1.00 98.25 377 ILE A N 1
ATOM 2697 C CA . ILE A 1 377 ? -5.532 -32.563 3.205 1.00 98.25 377 ILE A CA 1
ATOM 2698 C C . ILE A 1 377 ? -6.210 -33.296 2.046 1.00 98.25 377 ILE A C 1
ATOM 2700 O O . ILE A 1 377 ? -5.911 -34.459 1.773 1.00 98.25 377 ILE A O 1
ATOM 2704 N N . VAL A 1 378 ? -7.183 -32.633 1.429 1.00 96.75 378 VAL A N 1
ATOM 2705 C CA . VAL A 1 378 ? -7.960 -33.152 0.302 1.00 96.75 378 VAL A CA 1
ATOM 2706 C C . VAL A 1 378 ? -7.320 -32.718 -1.006 1.00 96.75 378 VAL A C 1
ATOM 2708 O O . VAL A 1 378 ? -7.186 -33.548 -1.899 1.00 96.75 378 VAL A O 1
ATOM 2711 N N . ASP A 1 379 ? -6.961 -31.437 -1.104 1.00 97.44 379 ASP A N 1
ATOM 2712 C CA . ASP A 1 379 ? -6.368 -30.833 -2.295 1.00 97.44 379 ASP A CA 1
ATOM 2713 C C . ASP A 1 379 ? -5.696 -29.490 -1.951 1.00 97.44 379 ASP A C 1
ATOM 2715 O O . ASP A 1 379 ? -5.929 -28.947 -0.863 1.00 97.44 379 ASP A O 1
ATOM 2719 N N . HIS A 1 380 ? -4.884 -28.948 -2.859 1.00 97.56 380 HIS A N 1
ATOM 2720 C CA . HIS A 1 380 ? -4.265 -27.628 -2.714 1.00 97.56 380 HIS A CA 1
ATOM 2721 C C . HIS A 1 380 ? -3.989 -26.960 -4.068 1.00 97.56 380 HIS A C 1
ATOM 2723 O O . HIS A 1 380 ? -3.853 -27.620 -5.094 1.00 97.56 380 HIS A O 1
ATOM 2729 N N . PHE A 1 381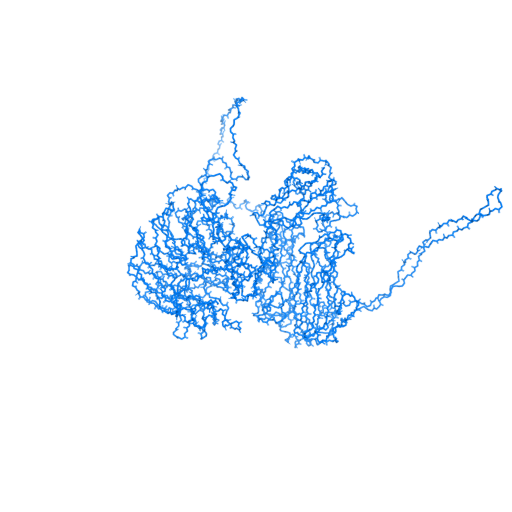 ? -3.868 -25.635 -4.051 1.00 98.00 381 PHE A N 1
ATOM 2730 C CA . PHE A 1 381 ? -3.359 -24.837 -5.162 1.00 98.00 381 PHE A CA 1
ATOM 2731 C C . PHE A 1 381 ? -2.161 -24.029 -4.683 1.00 98.00 381 PHE A C 1
ATOM 2733 O O . PHE A 1 381 ? -2.327 -23.173 -3.814 1.00 98.00 381 PHE A O 1
ATOM 2740 N N . GLN A 1 382 ? -0.992 -24.277 -5.271 1.00 96.62 382 GLN A N 1
ATOM 2741 C CA . GLN A 1 382 ? 0.218 -23.503 -5.019 1.00 96.62 382 GLN A CA 1
ATOM 2742 C C . GLN A 1 382 ? 0.311 -22.332 -5.992 1.00 96.62 382 GLN A C 1
ATOM 2744 O O . GLN A 1 382 ? 0.386 -22.530 -7.207 1.00 96.62 382 GLN A O 1
ATOM 2749 N N . ALA A 1 383 ? 0.311 -21.112 -5.459 1.00 89.31 383 ALA A N 1
ATOM 2750 C CA . ALA A 1 383 ? 0.408 -19.906 -6.273 1.00 89.31 383 ALA A CA 1
ATOM 2751 C C . ALA A 1 383 ? 1.864 -19.572 -6.628 1.00 89.31 383 ALA A C 1
ATOM 2753 O O . ALA A 1 383 ? 2.137 -19.171 -7.761 1.00 89.31 383 ALA A O 1
ATOM 2754 N N . THR A 1 384 ? 2.794 -19.792 -5.693 1.00 87.62 384 THR A N 1
ATOM 2755 C CA . THR A 1 384 ? 4.232 -19.554 -5.887 1.00 87.62 384 THR A CA 1
ATOM 2756 C C . THR A 1 384 ? 5.018 -20.793 -5.472 1.00 87.62 384 THR A C 1
ATOM 2758 O O . THR A 1 384 ? 5.075 -21.138 -4.301 1.00 87.62 384 THR A O 1
ATOM 2761 N N . ALA A 1 385 ? 5.618 -21.493 -6.433 1.00 88.25 385 ALA A N 1
ATOM 2762 C CA . ALA A 1 385 ? 6.431 -22.672 -6.144 1.00 88.25 385 ALA A CA 1
ATOM 2763 C C . ALA A 1 385 ? 7.881 -22.287 -5.819 1.00 88.25 385 ALA A C 1
ATOM 2765 O O . ALA A 1 385 ? 8.455 -21.431 -6.494 1.00 88.25 385 ALA A O 1
ATOM 2766 N N . GLY A 1 386 ? 8.489 -22.976 -4.850 1.00 83.44 386 GLY A N 1
ATOM 2767 C CA . GLY A 1 386 ? 9.897 -22.771 -4.487 1.00 83.44 386 GLY A CA 1
ATOM 2768 C C . GLY A 1 386 ? 10.160 -21.469 -3.730 1.00 83.44 386 GLY A C 1
ATOM 2769 O O . GLY A 1 386 ? 11.282 -20.968 -3.763 1.00 83.44 386 GLY A O 1
ATOM 2770 N N . ASP A 1 387 ? 9.139 -20.900 -3.083 1.00 83.00 387 ASP A N 1
ATOM 2771 C CA . ASP A 1 387 ? 9.310 -19.697 -2.277 1.00 83.00 387 ASP A CA 1
ATOM 2772 C C . ASP A 1 387 ? 9.951 -20.036 -0.923 1.00 83.00 387 ASP A C 1
ATOM 2774 O O . ASP A 1 387 ? 9.293 -20.505 0.010 1.00 83.00 387 ASP A O 1
ATOM 2778 N N . VAL A 1 388 ? 11.271 -19.856 -0.842 1.00 82.44 388 VAL A N 1
ATOM 2779 C CA . VAL A 1 388 ? 12.046 -20.069 0.383 1.00 82.44 388 VAL A CA 1
ATOM 2780 C C . VAL A 1 388 ? 12.502 -18.732 0.940 1.00 82.44 388 VAL A C 1
ATOM 2782 O O . VAL A 1 388 ? 13.505 -18.167 0.491 1.00 82.44 388 VAL A O 1
ATOM 2785 N N . TRP A 1 389 ? 11.788 -18.257 1.955 1.00 75.88 389 TRP A N 1
ATOM 2786 C CA . TRP A 1 389 ? 11.994 -16.958 2.578 1.00 75.88 389 TRP A CA 1
ATOM 2787 C C . TRP A 1 389 ? 12.100 -17.081 4.106 1.00 75.88 389 TRP A C 1
ATOM 2789 O O . TRP A 1 389 ? 11.165 -17.469 4.795 1.00 75.88 389 TRP A O 1
ATOM 2799 N N . ASN A 1 390 ? 13.255 -16.741 4.680 1.00 70.50 390 ASN A N 1
ATOM 2800 C CA . ASN A 1 390 ? 13.409 -16.725 6.138 1.00 70.50 390 ASN A CA 1
ATOM 2801 C C . ASN A 1 390 ? 13.881 -15.385 6.691 1.00 70.50 390 ASN A C 1
ATOM 2803 O O . ASN A 1 390 ? 14.044 -15.308 7.892 1.00 70.50 390 ASN A O 1
ATOM 2807 N N . GLY A 1 391 ? 14.081 -14.337 5.883 1.00 58.09 391 GLY A N 1
ATOM 2808 C CA . GLY A 1 391 ? 14.430 -12.984 6.343 1.00 58.09 391 GLY A CA 1
ATOM 2809 C C . GLY A 1 391 ? 15.907 -12.569 6.258 1.00 58.09 391 GLY A C 1
ATOM 2810 O O . GLY A 1 391 ? 16.183 -11.418 5.918 1.00 58.09 391 GLY A O 1
ATOM 2811 N N . THR A 1 392 ? 16.894 -13.440 6.539 1.00 47.38 392 THR A N 1
ATOM 2812 C CA . THR A 1 392 ? 18.324 -13.035 6.444 1.00 47.38 392 THR A CA 1
ATOM 2813 C C . THR A 1 392 ? 19.289 -14.028 5.811 1.00 47.38 392 THR A C 1
ATOM 2815 O O . THR A 1 392 ? 20.315 -13.576 5.304 1.00 47.38 392 THR A O 1
ATOM 2818 N N . GLU A 1 393 ? 19.021 -15.334 5.787 1.00 42.94 393 GLU A N 1
ATOM 2819 C CA . GLU A 1 393 ? 20.030 -16.290 5.292 1.00 42.94 393 GLU A CA 1
ATOM 2820 C C . GLU A 1 393 ? 20.027 -16.487 3.775 1.00 42.94 393 GLU A C 1
ATOM 2822 O O . GLU A 1 393 ? 21.035 -16.904 3.212 1.00 42.94 393 GLU A O 1
ATOM 2827 N N . ASN A 1 394 ? 18.960 -16.070 3.091 1.00 46.09 394 ASN A N 1
ATOM 2828 C CA . ASN A 1 394 ? 18.839 -16.178 1.638 1.00 46.09 394 ASN A CA 1
ATOM 2829 C C . ASN A 1 394 ? 18.824 -14.813 0.923 1.00 46.09 394 ASN A C 1
ATOM 2831 O O . ASN A 1 394 ? 18.246 -14.675 -0.152 1.00 46.09 394 ASN A O 1
ATOM 2835 N N . ARG A 1 395 ? 19.530 -13.798 1.448 1.00 39.59 395 ARG A N 1
ATOM 2836 C CA . ARG A 1 395 ? 19.657 -12.453 0.827 1.00 39.59 395 ARG A CA 1
ATOM 2837 C C . ARG A 1 395 ? 20.185 -12.434 -0.623 1.00 39.59 395 ARG A C 1
ATOM 2839 O O . ARG A 1 395 ? 20.232 -11.376 -1.235 1.00 39.59 395 ARG A O 1
ATOM 2846 N N . PHE A 1 396 ? 20.573 -13.586 -1.177 1.00 38.94 396 PHE A N 1
ATOM 2847 C CA . PHE A 1 396 ? 21.191 -13.732 -2.497 1.00 38.94 396 PHE A CA 1
ATOM 2848 C C . PHE A 1 396 ? 20.586 -14.874 -3.345 1.00 38.94 396 PHE A C 1
ATOM 2850 O O . PHE A 1 396 ? 21.255 -15.389 -4.241 1.00 38.94 396 PHE A O 1
ATOM 2857 N N . GLY A 1 397 ? 19.338 -15.277 -3.060 1.00 42.31 397 GLY A N 1
ATOM 2858 C CA . GLY A 1 397 ? 18.611 -16.320 -3.805 1.00 42.31 397 GLY A CA 1
ATOM 2859 C C . GLY A 1 397 ? 17.283 -16.796 -3.190 1.00 42.31 397 GLY A C 1
ATOM 2860 O O . GLY A 1 397 ? 16.801 -17.850 -3.595 1.00 42.31 397 GLY A O 1
ATOM 2861 N N . ALA A 1 398 ? 16.728 -16.080 -2.202 1.00 57.56 398 ALA A N 1
ATOM 2862 C CA . ALA A 1 398 ? 15.452 -16.405 -1.560 1.00 57.56 398 ALA A CA 1
ATOM 2863 C C . ALA A 1 398 ? 14.270 -16.286 -2.525 1.00 57.56 398 ALA A C 1
ATOM 2865 O O . ALA A 1 398 ? 14.304 -15.489 -3.465 1.00 57.56 398 ALA A O 1
ATOM 2866 N N . GLY A 1 399 ? 13.211 -17.038 -2.243 1.00 62.44 399 GLY A N 1
ATOM 2867 C CA . GLY A 1 399 ? 11.913 -16.830 -2.870 1.00 62.44 399 GLY A CA 1
ATOM 2868 C C . GLY A 1 399 ? 11.315 -15.445 -2.568 1.00 62.44 399 GLY A C 1
ATOM 2869 O O . GLY A 1 399 ? 11.834 -14.723 -1.715 1.00 62.44 399 GLY A O 1
ATOM 2870 N N . PRO A 1 400 ? 10.275 -15.029 -3.308 1.00 69.62 400 PRO A N 1
ATOM 2871 C CA . PRO A 1 400 ? 9.774 -13.655 -3.302 1.00 69.62 400 PRO A CA 1
ATOM 2872 C C . PRO A 1 400 ? 8.899 -13.253 -2.093 1.00 69.62 400 PRO A C 1
ATOM 2874 O O . PRO A 1 400 ? 8.392 -12.134 -2.108 1.00 69.62 400 PRO A O 1
ATOM 2877 N N . ASP A 1 401 ? 8.700 -14.109 -1.082 1.00 77.88 401 ASP A N 1
ATOM 2878 C CA . ASP A 1 401 ? 7.766 -13.874 0.040 1.00 77.88 401 ASP A CA 1
ATOM 2879 C C . ASP A 1 401 ? 6.327 -13.602 -0.438 1.00 77.88 401 ASP A C 1
ATOM 2881 O O . ASP A 1 401 ? 5.648 -12.646 -0.060 1.00 77.88 401 ASP A O 1
ATOM 2885 N N . HIS A 1 402 ? 5.859 -14.428 -1.365 1.00 82.56 402 HIS A N 1
ATOM 2886 C CA . HIS A 1 402 ? 4.543 -14.338 -1.978 1.00 82.56 402 HIS A CA 1
ATOM 2887 C C . HIS A 1 402 ? 3.542 -15.281 -1.308 1.00 82.56 402 HIS A C 1
ATOM 2889 O O . HIS A 1 402 ? 2.683 -15.853 -1.983 1.00 82.56 402 HIS A O 1
ATOM 2895 N N . ASP A 1 403 ? 3.588 -15.434 0.008 1.00 86.62 403 ASP A N 1
ATOM 2896 C CA . ASP A 1 403 ? 2.644 -16.311 0.678 1.00 86.62 403 ASP A CA 1
ATOM 2897 C C . ASP A 1 403 ? 1.217 -15.730 0.746 1.00 86.62 403 ASP A C 1
ATOM 2899 O O . ASP A 1 403 ? 0.942 -14.573 0.386 1.00 86.62 403 ASP A O 1
ATOM 2903 N N . PHE A 1 404 ? 0.255 -16.559 1.154 1.00 91.56 404 PHE A N 1
ATOM 2904 C CA . PHE A 1 404 ? -1.129 -16.120 1.329 1.00 91.56 404 PHE A CA 1
ATOM 2905 C C . PHE A 1 404 ? -1.308 -15.424 2.681 1.00 91.56 404 PHE A C 1
ATOM 2907 O O . PHE A 1 404 ? -1.551 -16.074 3.697 1.00 91.56 404 PHE A O 1
ATOM 2914 N N . GLY A 1 405 ? -1.222 -14.089 2.668 1.00 83.62 405 GLY A N 1
ATOM 2915 C CA . GLY A 1 405 ? -1.364 -13.267 3.871 1.00 83.62 405 GLY A CA 1
ATOM 2916 C C . GLY A 1 405 ? -2.794 -12.871 4.244 1.00 83.62 405 GLY A C 1
ATOM 2917 O O . GLY A 1 405 ? -3.089 -12.663 5.422 1.00 83.62 405 GLY A O 1
ATOM 2918 N N . ALA A 1 406 ? -3.716 -12.814 3.280 1.00 91.50 406 ALA A N 1
ATOM 2919 C CA . ALA A 1 406 ? -5.137 -12.619 3.571 1.00 91.50 406 ALA A CA 1
ATOM 2920 C C . ALA A 1 406 ? -5.803 -13.944 3.969 1.00 91.50 406 ALA A C 1
ATOM 2922 O O . ALA A 1 406 ? -5.338 -15.002 3.596 1.00 91.50 406 ALA A O 1
ATOM 2923 N N . SER A 1 407 ? -6.930 -13.910 4.685 1.00 95.88 407 SER A N 1
ATOM 2924 C CA . SER A 1 407 ? -7.697 -15.131 4.995 1.00 95.88 407 SER A CA 1
ATOM 2925 C C . SER A 1 407 ? -8.625 -15.547 3.841 1.00 95.88 407 SER A C 1
ATOM 2927 O O . SER A 1 407 ? -9.184 -14.664 3.175 1.00 95.88 407 SER A O 1
ATOM 2929 N N . PRO A 1 408 ? -8.879 -16.857 3.647 1.00 97.44 408 PRO A N 1
ATOM 2930 C CA . PRO A 1 408 ? -9.767 -17.351 2.601 1.00 97.44 408 PRO A CA 1
ATOM 2931 C C . PRO A 1 408 ? -11.217 -16.919 2.825 1.00 97.44 408 PRO A C 1
ATOM 2933 O O . PRO A 1 408 ? -11.702 -16.803 3.954 1.00 97.44 408 PRO A O 1
ATOM 2936 N N . GLN A 1 409 ? -11.943 -16.756 1.724 1.00 96.62 409 GLN A N 1
ATOM 2937 C CA . GLN A 1 409 ? -13.340 -16.348 1.708 1.00 96.62 409 GLN A CA 1
ATOM 2938 C C . GLN A 1 409 ? -14.170 -17.226 0.771 1.00 96.62 409 GLN A C 1
ATOM 2940 O O . GLN A 1 409 ? -13.802 -17.507 -0.367 1.00 96.62 409 GLN A O 1
ATOM 2945 N N . LEU A 1 410 ? -15.337 -17.653 1.244 1.00 97.50 410 LEU A N 1
ATOM 2946 C CA . LEU A 1 410 ? -16.292 -18.432 0.467 1.00 97.50 410 LEU A CA 1
ATOM 2947 C C . LEU A 1 410 ? -17.126 -17.509 -0.439 1.00 97.50 410 LEU A C 1
ATOM 2949 O O . LEU A 1 410 ? -17.962 -16.749 0.039 1.00 97.50 410 LEU A O 1
ATOM 2953 N N . LEU A 1 411 ? -16.948 -17.637 -1.756 1.00 96.19 411 LEU A N 1
ATOM 2954 C CA . LEU A 1 411 ? -17.582 -16.823 -2.800 1.00 96.19 411 LEU A CA 1
ATOM 2955 C C . LEU A 1 411 ? -18.592 -17.616 -3.653 1.00 96.19 411 LEU A C 1
ATOM 2957 O O . LEU A 1 411 ? -18.481 -18.838 -3.803 1.00 96.19 411 LEU A O 1
ATOM 2961 N N . GLU A 1 412 ? -19.548 -16.923 -4.272 1.00 91.75 412 GLU A N 1
ATOM 2962 C CA . GLU A 1 412 ? -20.419 -17.482 -5.316 1.00 91.75 412 GLU A CA 1
ATOM 2963 C C . GLU A 1 412 ? -20.139 -16.796 -6.660 1.00 91.75 412 GLU A C 1
ATOM 2965 O O . GLU A 1 412 ? -20.375 -15.605 -6.838 1.00 91.75 412 GLU A O 1
ATOM 2970 N N . GLY A 1 413 ? -19.620 -17.561 -7.620 1.00 83.00 413 GLY A N 1
ATOM 2971 C CA . GLY A 1 413 ? -19.320 -17.098 -8.970 1.00 83.00 413 GLY A CA 1
ATOM 2972 C C . GLY A 1 413 ? -20.516 -17.164 -9.924 1.00 83.00 413 GLY A C 1
ATOM 2973 O O . GLY A 1 413 ? -21.602 -17.663 -9.607 1.00 83.00 413 GLY A O 1
ATOM 2974 N N . ALA A 1 414 ? -20.295 -16.702 -11.158 1.00 77.50 414 ALA A N 1
ATOM 2975 C CA . ALA A 1 414 ? -21.305 -16.718 -12.214 1.00 77.50 414 ALA A CA 1
ATOM 2976 C C . ALA A 1 414 ? -21.932 -18.114 -12.408 1.00 77.50 414 ALA A C 1
ATOM 2978 O O . ALA A 1 414 ? -21.244 -19.136 -12.427 1.00 77.50 414 ALA A O 1
ATOM 2979 N N . GLY A 1 415 ? -23.259 -18.156 -12.562 1.00 78.31 415 GLY A N 1
ATOM 2980 C CA . GLY A 1 415 ? -24.001 -19.411 -12.724 1.00 78.31 415 GLY A CA 1
ATOM 2981 C C . GLY A 1 415 ? -24.095 -20.271 -11.456 1.00 78.31 415 GLY A C 1
ATOM 2982 O O . GLY A 1 415 ? -24.460 -21.438 -11.564 1.00 78.31 415 GLY A O 1
ATOM 2983 N N . GLY A 1 416 ? -23.782 -19.718 -10.276 1.00 85.44 416 GLY A N 1
ATOM 2984 C CA . GLY A 1 416 ? -23.848 -20.428 -8.994 1.00 85.44 416 GLY A CA 1
ATOM 2985 C C . GLY A 1 416 ? -22.639 -21.325 -8.720 1.00 85.44 416 GLY A C 1
ATOM 2986 O O . GLY A 1 416 ? -22.734 -22.251 -7.912 1.00 85.44 416 GLY A O 1
ATOM 2987 N N . ARG A 1 417 ? -21.508 -21.092 -9.405 1.00 90.75 417 ARG A N 1
ATOM 2988 C CA . ARG A 1 417 ? -20.261 -21.820 -9.138 1.00 90.75 417 ARG A CA 1
ATOM 2989 C C . ARG A 1 417 ? -19.774 -21.488 -7.727 1.00 90.75 417 ARG A C 1
ATOM 2991 O O . ARG A 1 417 ? -19.714 -20.322 -7.354 1.00 90.75 417 ARG A O 1
ATOM 2998 N N . ARG A 1 418 ? -19.415 -22.504 -6.944 1.00 95.50 418 ARG A N 1
ATOM 2999 C CA . ARG A 1 418 ? -18.911 -22.316 -5.579 1.00 95.50 418 ARG A CA 1
ATOM 3000 C C . ARG A 1 418 ? -17.411 -22.075 -5.633 1.00 95.50 418 ARG A C 1
ATOM 3002 O O . ARG A 1 418 ? -16.674 -22.960 -6.052 1.00 95.50 418 ARG A O 1
ATOM 3009 N N . LEU A 1 419 ? -16.981 -20.896 -5.201 1.00 97.31 419 LEU A N 1
ATOM 3010 C CA . LEU A 1 419 ? -15.588 -20.465 -5.276 1.00 97.31 419 LEU A CA 1
ATOM 3011 C C . LEU A 1 419 ? -15.010 -20.201 -3.884 1.00 97.31 419 LEU A C 1
ATOM 3013 O O . LEU A 1 419 ? -15.749 -19.824 -2.975 1.00 97.31 419 LEU A O 1
ATOM 3017 N N . VAL A 1 420 ? -13.713 -20.395 -3.702 1.00 98.06 420 VAL A N 1
ATOM 3018 C CA . VAL A 1 420 ? -12.958 -19.879 -2.554 1.00 98.06 420 VAL A CA 1
ATOM 3019 C C . VAL A 1 420 ? -11.962 -18.859 -3.083 1.00 98.06 420 VAL A C 1
ATOM 3021 O O . VAL A 1 420 ? -11.330 -19.118 -4.102 1.00 98.06 420 VAL A O 1
ATOM 3024 N N . GLY A 1 421 ? -11.874 -17.690 -2.455 1.00 97.50 421 GLY A N 1
ATOM 3025 C CA . GLY A 1 421 ? -10.940 -16.649 -2.864 1.00 97.50 421 GLY A CA 1
ATOM 3026 C C . GLY A 1 421 ? -10.060 -16.164 -1.728 1.00 97.50 421 GLY A C 1
ATOM 3027 O O . GLY A 1 421 ? -10.483 -16.177 -0.574 1.00 97.50 421 GLY A O 1
ATOM 3028 N N . GLU A 1 422 ? -8.837 -15.764 -2.054 1.00 96.75 422 GLU A N 1
ATOM 3029 C CA . GLU A 1 422 ? -7.823 -15.356 -1.083 1.00 96.75 422 GLU A CA 1
ATOM 3030 C C . GLU A 1 422 ? -6.812 -14.401 -1.729 1.00 96.75 422 GLU A C 1
ATOM 3032 O O . GLU A 1 422 ? -6.485 -14.514 -2.913 1.00 96.75 422 GLU A O 1
ATOM 3037 N N . GLY A 1 423 ? -6.359 -13.420 -0.950 1.00 92.12 423 GLY A N 1
ATOM 3038 C CA . GLY A 1 423 ? -5.356 -12.444 -1.366 1.00 92.12 423 GLY A CA 1
ATOM 3039 C C . GLY A 1 423 ? -3.944 -12.909 -1.029 1.00 92.12 423 GLY A C 1
ATOM 3040 O O . GLY A 1 423 ? -3.701 -13.410 0.066 1.00 92.12 423 GLY A O 1
ATOM 3041 N N . GLN A 1 424 ? -3.025 -12.722 -1.968 1.00 89.00 424 GLN A N 1
ATOM 3042 C CA . GLN A 1 424 ? -1.625 -13.104 -1.840 1.00 89.00 424 GLN A CA 1
ATOM 3043 C C . GLN A 1 424 ? -0.739 -11.867 -1.654 1.00 89.00 424 GLN A C 1
ATOM 3045 O O . GLN A 1 424 ? -1.002 -10.802 -2.231 1.00 89.00 424 GLN A O 1
ATOM 3050 N N . LYS A 1 425 ? 0.382 -12.032 -0.946 1.00 83.19 425 LYS A N 1
ATOM 3051 C CA . LYS A 1 425 ? 1.453 -11.033 -0.857 1.00 83.19 425 LYS A CA 1
ATOM 3052 C C . LYS A 1 425 ? 2.024 -10.634 -2.233 1.00 83.19 425 LYS A C 1
ATOM 3054 O O . LYS A 1 425 ? 2.527 -9.536 -2.403 1.00 83.19 425 LYS A O 1
ATOM 3059 N N . SER A 1 426 ? 1.819 -11.399 -3.301 1.00 75.56 426 SER A N 1
ATOM 3060 C CA . SER A 1 426 ? 2.150 -10.929 -4.661 1.00 75.56 426 SER A CA 1
ATOM 3061 C C . SER A 1 426 ? 1.324 -9.718 -5.138 1.00 75.56 426 SER A C 1
ATOM 3063 O O . SER A 1 426 ? 1.589 -9.173 -6.206 1.00 75.56 426 SER A O 1
ATOM 3065 N N . GLY A 1 427 ? 0.281 -9.320 -4.400 1.00 76.50 427 GLY A N 1
ATOM 3066 C CA . GLY A 1 427 ? -0.701 -8.336 -4.859 1.00 76.50 427 GLY A CA 1
ATOM 3067 C C . GLY A 1 427 ? -1.799 -8.942 -5.735 1.00 76.50 427 GLY A C 1
ATOM 3068 O O . GLY A 1 427 ? -2.647 -8.215 -6.255 1.00 76.50 427 GLY A O 1
ATOM 3069 N N . THR A 1 428 ? -1.810 -10.270 -5.888 1.00 84.62 428 THR A N 1
ATOM 3070 C CA . THR A 1 428 ? -2.822 -11.006 -6.649 1.00 84.62 428 THR A CA 1
ATOM 3071 C C . THR A 1 428 ? -3.905 -11.559 -5.732 1.00 84.62 428 THR A C 1
ATOM 3073 O O . THR A 1 428 ? -3.624 -12.250 -4.755 1.00 84.62 428 THR A O 1
ATOM 3076 N N . TYR A 1 429 ? -5.165 -11.309 -6.078 1.00 92.19 429 TYR A N 1
ATOM 3077 C CA . TYR A 1 429 ? -6.303 -12.026 -5.518 1.00 92.19 429 TYR A CA 1
ATOM 3078 C C . TYR A 1 429 ? -6.644 -13.228 -6.397 1.00 92.19 429 TYR A C 1
ATOM 3080 O O . TYR A 1 429 ? -6.843 -13.084 -7.607 1.00 92.19 429 TYR A O 1
ATOM 3088 N N . TRP A 1 430 ? -6.750 -14.403 -5.789 1.00 95.38 430 TRP A N 1
ATOM 3089 C CA . TRP A 1 430 ? -7.059 -15.663 -6.458 1.00 95.38 430 TRP A CA 1
ATOM 3090 C C . TRP A 1 430 ? -8.481 -16.103 -6.134 1.00 95.38 430 TRP A C 1
ATOM 3092 O O . TRP A 1 430 ? -8.926 -15.949 -5.002 1.00 95.38 430 TRP A O 1
ATOM 3102 N N . ALA A 1 431 ? -9.192 -16.674 -7.107 1.00 97.06 431 ALA A N 1
ATOM 3103 C CA . ALA A 1 431 ? -10.470 -17.344 -6.890 1.00 97.06 431 ALA A CA 1
ATOM 3104 C C . ALA A 1 431 ? -10.470 -18.726 -7.549 1.00 97.06 431 ALA A C 1
ATOM 3106 O O . ALA A 1 431 ? -10.344 -18.856 -8.771 1.00 97.06 431 ALA A O 1
ATOM 3107 N N . LEU A 1 432 ? -10.646 -19.757 -6.730 1.00 97.75 432 LEU A N 1
ATOM 3108 C CA . LEU A 1 432 ? -10.549 -21.166 -7.096 1.00 97.75 432 LEU A CA 1
ATOM 3109 C C . LEU A 1 432 ? -11.911 -21.855 -6.983 1.00 97.75 432 LEU A C 1
ATOM 3111 O O . LEU A 1 432 ? -12.766 -21.435 -6.200 1.00 97.75 432 LEU A O 1
ATOM 3115 N N . ASP A 1 433 ? -12.127 -22.934 -7.730 1.00 96.12 433 ASP A N 1
ATOM 3116 C CA . ASP A 1 433 ? -13.283 -23.807 -7.521 1.00 96.12 433 ASP A CA 1
ATOM 3117 C C . ASP A 1 433 ? -13.138 -24.565 -6.191 1.00 96.12 433 ASP A C 1
ATOM 3119 O O . ASP A 1 433 ? -12.125 -25.211 -5.942 1.00 96.12 433 ASP A O 1
ATOM 3123 N N . ARG A 1 434 ? -14.154 -24.518 -5.317 1.00 93.94 434 ARG A N 1
ATOM 3124 C CA . ARG A 1 434 ? -14.064 -25.133 -3.974 1.00 93.94 434 ARG A CA 1
ATOM 3125 C C . ARG A 1 434 ? -13.910 -26.649 -3.989 1.00 93.94 434 ARG A C 1
ATOM 3127 O O . ARG A 1 434 ? -13.569 -27.226 -2.957 1.00 93.94 434 ARG A O 1
ATOM 3134 N N . GLN A 1 435 ? -14.304 -27.304 -5.078 1.00 91.31 435 GLN A N 1
ATOM 3135 C CA . GLN A 1 435 ? -14.287 -28.755 -5.161 1.00 91.31 435 GLN A CA 1
ATOM 3136 C C . GLN A 1 435 ? -12.973 -29.270 -5.737 1.00 91.31 435 GLN A C 1
ATOM 3138 O O . GLN A 1 435 ? -12.492 -30.293 -5.255 1.00 91.31 435 GLN A O 1
ATOM 3143 N N . THR A 1 436 ? -12.445 -28.604 -6.764 1.00 93.75 436 THR A N 1
ATOM 3144 C CA . THR A 1 436 ? -11.246 -29.058 -7.485 1.00 93.75 436 THR A CA 1
ATOM 3145 C C . THR A 1 436 ? -9.992 -28.260 -7.157 1.00 93.75 436 THR A C 1
ATOM 3147 O O . THR A 1 436 ? -8.923 -28.643 -7.601 1.00 93.75 436 THR A O 1
ATOM 3150 N N . MET A 1 437 ? -10.116 -27.142 -6.434 1.00 96.12 437 MET A N 1
ATOM 3151 C CA . MET A 1 437 ? -9.042 -26.168 -6.195 1.00 96.12 437 MET A CA 1
ATOM 3152 C C . MET A 1 437 ? -8.431 -25.568 -7.473 1.00 96.12 437 MET A C 1
ATOM 3154 O O . MET A 1 437 ? -7.460 -24.821 -7.400 1.00 96.12 437 MET A O 1
ATOM 3158 N N . ASP A 1 438 ? -9.041 -25.796 -8.641 1.00 94.62 438 ASP A N 1
ATOM 3159 C CA . ASP A 1 438 ? -8.576 -25.209 -9.895 1.00 94.62 438 ASP A CA 1
ATOM 3160 C C . ASP A 1 438 ? -8.822 -23.692 -9.907 1.00 94.62 438 ASP A C 1
ATOM 3162 O O . ASP A 1 438 ? -9.929 -23.244 -9.567 1.00 94.62 438 ASP A O 1
ATOM 3166 N N . PRO A 1 439 ? -7.858 -22.881 -10.377 1.00 93.81 439 PRO A N 1
ATOM 3167 C CA . PRO A 1 439 ? -8.057 -21.449 -10.527 1.00 93.81 439 PRO A CA 1
ATOM 3168 C C . PRO A 1 439 ? -9.135 -21.146 -11.567 1.00 93.81 439 PRO A C 1
ATOM 3170 O O . PRO A 1 439 ? -9.094 -21.603 -12.711 1.00 93.81 439 PRO A O 1
ATOM 3173 N N . VAL A 1 440 ? -10.114 -20.335 -11.167 1.00 91.88 440 VAL A N 1
ATOM 3174 C CA . VAL A 1 440 ? -11.208 -19.878 -12.032 1.00 91.88 440 VAL A CA 1
ATOM 3175 C C . VAL A 1 440 ? -10.908 -18.493 -12.588 1.00 91.88 440 VAL A C 1
ATOM 3177 O O . VAL A 1 440 ? -11.126 -18.255 -13.777 1.00 91.88 440 VAL A O 1
ATOM 3180 N N . TRP A 1 441 ? -10.404 -17.590 -11.748 1.00 89.81 441 TRP A N 1
ATOM 3181 C CA . TRP A 1 441 ? -9.861 -16.297 -12.155 1.00 89.81 441 TRP A CA 1
ATOM 3182 C C . TRP A 1 441 ? -8.882 -15.772 -11.100 1.00 89.81 441 TRP A C 1
ATOM 3184 O O . TRP A 1 441 ? -8.905 -16.196 -9.946 1.00 89.81 441 TRP A O 1
ATOM 3194 N N . SER A 1 442 ? -8.034 -14.834 -11.504 1.00 89.50 442 SER A N 1
ATOM 3195 C CA . SER A 1 442 ? -7.180 -14.056 -10.611 1.00 89.50 442 SER A CA 1
ATOM 3196 C C . SER A 1 442 ? -7.087 -12.613 -11.102 1.00 89.50 442 SER A C 1
ATOM 3198 O O . SER A 1 442 ? -7.363 -12.330 -12.274 1.00 89.50 442 SER A O 1
ATOM 3200 N N . ALA A 1 443 ? -6.753 -11.696 -10.199 1.00 79.56 443 ALA A N 1
ATOM 3201 C CA . ALA A 1 443 ? -6.603 -10.282 -10.513 1.00 79.56 443 ALA A CA 1
ATOM 3202 C C . ALA A 1 443 ? -5.494 -9.654 -9.671 1.00 79.56 443 ALA A C 1
ATOM 3204 O O . ALA A 1 443 ? -5.492 -9.797 -8.451 1.00 79.56 443 ALA A O 1
ATOM 3205 N N . MET A 1 444 ? -4.592 -8.921 -10.320 1.00 76.12 444 MET A N 1
ATOM 3206 C CA . MET A 1 444 ? -3.616 -8.079 -9.634 1.00 76.12 444 MET A CA 1
ATOM 3207 C C . MET A 1 444 ? -4.298 -6.784 -9.179 1.00 76.12 444 MET A C 1
ATOM 3209 O O . MET A 1 444 ? -4.958 -6.109 -9.978 1.00 76.12 444 MET A O 1
ATOM 3213 N N . THR A 1 445 ? -4.181 -6.462 -7.894 1.00 71.12 445 THR A N 1
ATOM 3214 C CA . THR A 1 445 ? -4.830 -5.302 -7.259 1.00 71.12 445 THR A CA 1
ATOM 3215 C C . THR A 1 445 ? -3.835 -4.314 -6.667 1.00 71.12 445 THR A C 1
ATOM 3217 O O . THR A 1 445 ? -4.170 -3.145 -6.514 1.00 71.12 445 THR A O 1
ATOM 3220 N N . ALA A 1 446 ? -2.613 -4.770 -6.405 1.00 58.84 446 ALA A N 1
ATOM 3221 C CA . ALA A 1 446 ? -1.447 -3.951 -6.107 1.00 58.84 446 ALA A CA 1
ATOM 3222 C C . ALA A 1 446 ? -0.209 -4.561 -6.772 1.00 58.84 446 ALA A C 1
ATOM 3224 O O . ALA A 1 446 ? -0.210 -5.763 -7.046 1.00 58.84 446 ALA A O 1
ATOM 3225 N N . PRO A 1 447 ? 0.846 -3.767 -7.013 1.00 48.56 447 PRO A N 1
ATOM 3226 C CA . PRO A 1 447 ? 2.140 -4.327 -7.366 1.00 48.56 447 PRO A CA 1
ATOM 3227 C C . PRO A 1 447 ? 2.669 -5.234 -6.235 1.00 48.56 447 PRO A C 1
ATOM 3229 O O . PRO A 1 447 ? 2.371 -4.981 -5.061 1.00 48.56 447 PRO A O 1
ATOM 3232 N N . PRO A 1 448 ? 3.460 -6.273 -6.555 1.00 49.22 448 PRO A N 1
ATOM 3233 C CA . PRO A 1 448 ? 4.132 -7.082 -5.546 1.00 49.22 448 PRO A CA 1
ATOM 3234 C C . PRO A 1 448 ? 5.087 -6.195 -4.739 1.00 49.22 448 PRO A C 1
ATOM 3236 O O . PRO A 1 448 ? 6.004 -5.578 -5.283 1.00 49.22 448 PRO A O 1
ATOM 3239 N N . GLY A 1 449 ? 4.831 -6.092 -3.436 1.00 45.38 449 GLY A N 1
ATOM 3240 C CA . GLY A 1 449 ? 5.754 -5.482 -2.489 1.00 45.38 449 GLY A CA 1
ATOM 3241 C C . GLY A 1 449 ? 6.864 -6.474 -2.159 1.00 45.38 449 GLY A C 1
ATOM 3242 O O . GLY A 1 449 ? 6.591 -7.611 -1.813 1.00 45.38 449 GLY A O 1
ATOM 3243 N N . ILE A 1 450 ? 8.103 -6.025 -2.230 1.00 41.44 450 ILE A N 1
ATOM 3244 C CA . ILE A 1 450 ? 9.342 -6.813 -2.140 1.00 41.44 450 ILE A CA 1
ATOM 3245 C C . ILE A 1 450 ? 9.593 -7.625 -0.851 1.00 41.44 450 ILE A C 1
ATOM 3247 O O . ILE A 1 450 ? 10.417 -8.525 -0.922 1.00 41.44 450 ILE A O 1
ATOM 3251 N N . PHE A 1 451 ? 8.944 -7.339 0.292 1.00 43.66 451 PHE A N 1
ATOM 3252 C CA . PHE A 1 451 ? 9.190 -8.077 1.558 1.00 43.66 451 PHE A CA 1
ATOM 3253 C C . PHE A 1 451 ? 7.994 -8.184 2.528 1.00 43.66 451 PHE A C 1
ATOM 3255 O O . PHE A 1 451 ? 8.143 -8.681 3.637 1.00 43.66 451 PHE A O 1
ATOM 3262 N N . VAL A 1 452 ? 6.822 -7.660 2.151 1.00 51.03 452 VAL A N 1
ATOM 3263 C CA . VAL A 1 452 ? 5.555 -7.806 2.911 1.00 51.03 452 VAL A CA 1
ATOM 3264 C C . VAL A 1 452 ? 4.353 -7.952 1.967 1.00 51.03 452 VAL A C 1
ATOM 3266 O O . VAL A 1 452 ? 3.266 -8.334 2.390 1.00 51.03 452 VAL A O 1
ATOM 3269 N N . GLY A 1 453 ? 4.549 -7.705 0.667 1.00 57.00 453 GLY A N 1
ATOM 3270 C CA . GLY A 1 453 ? 3.566 -8.004 -0.355 1.00 57.00 453 GLY A CA 1
ATOM 3271 C C . GLY A 1 453 ? 2.283 -7.162 -0.403 1.00 57.00 453 GLY A C 1
ATOM 3272 O O . GLY A 1 453 ? 1.869 -6.523 0.554 1.00 57.00 453 GLY A O 1
ATOM 3273 N N . GLY A 1 454 ? 1.625 -7.157 -1.564 1.00 69.56 454 GLY A N 1
ATOM 3274 C CA . GLY A 1 454 ? 0.477 -6.318 -1.899 1.00 69.56 454 GLY A CA 1
ATOM 3275 C C . GLY A 1 454 ? -0.773 -6.522 -1.031 1.00 69.56 454 GLY A C 1
ATOM 3276 O O . GLY A 1 454 ? -1.298 -5.528 -0.534 1.00 69.56 454 GLY A O 1
ATOM 3277 N N . ILE A 1 455 ? -1.273 -7.759 -0.848 1.00 82.50 455 ILE A N 1
ATOM 3278 C CA . ILE A 1 455 ? -2.497 -8.037 -0.066 1.00 82.50 455 ILE A CA 1
ATOM 3279 C C . ILE A 1 455 ? -2.156 -8.835 1.197 1.00 82.50 455 ILE A C 1
ATOM 3281 O O . ILE A 1 455 ? -1.945 -10.044 1.133 1.00 82.50 455 ILE A O 1
ATOM 3285 N N . VAL A 1 456 ? -2.183 -8.162 2.349 1.00 80.81 456 VAL A N 1
ATOM 3286 C CA . VAL A 1 456 ? -1.988 -8.797 3.665 1.00 80.81 456 VAL A CA 1
ATOM 3287 C C . VAL A 1 456 ? -3.267 -8.792 4.502 1.00 80.81 456 VAL A C 1
ATOM 3289 O O . VAL A 1 456 ? -3.637 -9.797 5.102 1.00 80.81 456 VAL A O 1
ATOM 3292 N N . GLY A 1 457 ? -3.996 -7.675 4.529 1.00 84.75 457 GLY A N 1
ATOM 3293 C CA . GLY A 1 457 ? -5.295 -7.611 5.194 1.00 84.75 457 GLY A CA 1
ATOM 3294 C C . GLY A 1 457 ? -6.335 -8.537 4.544 1.00 84.75 457 GLY A C 1
ATOM 3295 O O . GLY A 1 457 ? -6.365 -8.737 3.329 1.00 84.75 457 GLY A O 1
ATOM 3296 N N . SER A 1 458 ? -7.248 -9.104 5.337 1.00 92.25 458 SER A N 1
ATOM 3297 C CA . SER A 1 458 ? -8.309 -9.948 4.766 1.00 92.25 458 SER A CA 1
ATOM 3298 C C . SER A 1 458 ? -9.366 -9.131 4.022 1.00 92.25 458 SER A C 1
ATOM 3300 O O . SER A 1 458 ? -9.772 -8.057 4.465 1.00 92.25 458 SER A O 1
ATOM 3302 N N . THR A 1 459 ? -9.855 -9.692 2.916 1.00 95.44 459 THR A N 1
ATOM 3303 C CA . THR A 1 459 ? -10.891 -9.096 2.053 1.00 95.44 459 THR A CA 1
ATOM 3304 C C . THR A 1 459 ? -12.316 -9.276 2.596 1.00 95.44 459 THR A C 1
ATOM 3306 O O . THR A 1 459 ? -12.580 -10.163 3.410 1.00 95.44 459 THR A O 1
ATOM 3309 N N . ALA A 1 460 ? -13.265 -8.472 2.111 1.00 97.50 460 ALA A N 1
ATOM 3310 C CA . ALA A 1 460 ? -14.702 -8.616 2.373 1.00 97.50 460 ALA A CA 1
ATOM 3311 C C . ALA A 1 460 ? -15.491 -8.885 1.088 1.00 97.50 460 ALA A C 1
ATOM 3313 O O . ALA A 1 460 ? -15.069 -8.487 0.009 1.00 97.50 460 ALA A O 1
ATOM 3314 N N . THR A 1 461 ? -16.681 -9.477 1.190 1.00 96.69 461 THR A N 1
ATOM 3315 C CA . THR A 1 461 ? -17.588 -9.613 0.040 1.00 96.69 461 THR A CA 1
ATOM 3316 C C . THR A 1 461 ? -19.043 -9.370 0.401 1.00 96.69 461 THR A C 1
ATOM 3318 O O . THR A 1 461 ? -19.555 -9.865 1.405 1.00 96.69 461 THR A O 1
ATOM 3321 N N . ASP A 1 462 ? -19.757 -8.660 -0.471 1.00 94.38 462 ASP A N 1
ATOM 3322 C CA . ASP A 1 462 ? -21.213 -8.529 -0.391 1.00 94.38 462 ASP A CA 1
ATOM 3323 C C . ASP A 1 462 ? -21.975 -9.567 -1.241 1.00 94.38 462 ASP A C 1
ATOM 3325 O O . ASP A 1 462 ? -23.202 -9.522 -1.327 1.00 94.38 462 ASP A O 1
ATOM 3329 N N . GLY A 1 463 ? -21.254 -10.509 -1.862 1.00 92.00 463 GLY A N 1
ATOM 3330 C CA . GLY A 1 463 ? -21.782 -11.475 -2.829 1.00 92.00 463 GLY A CA 1
ATOM 3331 C C . GLY A 1 463 ? -21.897 -10.934 -4.260 1.00 92.00 463 GLY A C 1
ATOM 3332 O O . GLY A 1 463 ? -22.164 -11.697 -5.184 1.00 92.00 463 GLY A O 1
ATOM 3333 N N . THR A 1 464 ? -21.668 -9.636 -4.474 1.00 90.94 464 THR A N 1
ATOM 3334 C CA . THR A 1 464 ? -21.613 -9.005 -5.803 1.00 90.94 464 THR A CA 1
ATOM 3335 C C . THR A 1 464 ? -20.210 -8.530 -6.168 1.00 90.94 464 THR A C 1
ATOM 3337 O O . THR A 1 464 ? -19.855 -8.527 -7.351 1.00 90.94 464 THR A O 1
ATOM 3340 N N . ARG A 1 465 ? -19.411 -8.156 -5.163 1.00 94.06 465 ARG A N 1
ATOM 3341 C CA . ARG A 1 465 ? -18.013 -7.738 -5.284 1.00 94.06 465 ARG A CA 1
ATOM 3342 C C . ARG A 1 465 ? -17.164 -8.286 -4.143 1.00 94.06 465 ARG A C 1
ATOM 3344 O O . ARG A 1 465 ? -17.680 -8.638 -3.081 1.00 94.06 465 ARG A O 1
ATOM 3351 N N . VAL A 1 466 ? -15.867 -8.363 -4.392 1.00 97.25 466 VAL A N 1
ATOM 3352 C CA . VAL A 1 466 ? -14.820 -8.537 -3.386 1.00 97.25 466 VAL A CA 1
ATOM 3353 C C . VAL A 1 466 ? -14.200 -7.168 -3.137 1.00 97.25 466 VAL A C 1
ATOM 3355 O O . VAL A 1 466 ? -13.939 -6.440 -4.089 1.00 97.25 466 VAL A O 1
ATOM 3358 N N . TYR A 1 467 ? -13.977 -6.827 -1.876 1.00 96.25 467 TYR A N 1
ATOM 3359 C CA . TYR A 1 467 ? -13.395 -5.576 -1.411 1.00 96.25 467 TYR A CA 1
ATOM 3360 C C . TYR A 1 467 ? -12.075 -5.869 -0.717 1.00 96.25 467 TYR A C 1
ATOM 3362 O O . TYR A 1 467 ? -12.032 -6.633 0.252 1.00 96.25 467 TYR A O 1
ATOM 3370 N N . GLY A 1 468 ? -11.009 -5.273 -1.227 1.00 91.25 468 GLY A N 1
ATOM 3371 C CA . GLY A 1 468 ? -9.669 -5.435 -0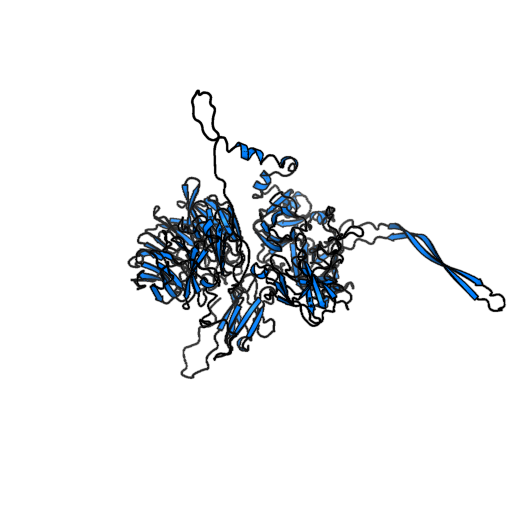.695 1.00 91.25 468 GLY A CA 1
ATOM 3372 C C . GLY A 1 468 ? -9.395 -4.622 0.561 1.00 91.25 468 GLY A C 1
ATOM 3373 O O . GLY A 1 468 ? -10.086 -3.623 0.789 1.00 91.25 468 GLY A O 1
ATOM 3374 N N . PRO A 1 469 ? -8.394 -5.015 1.371 1.00 86.56 469 PRO A N 1
ATOM 3375 C CA . PRO A 1 469 ? -7.727 -4.080 2.276 1.00 86.56 469 PRO A CA 1
ATOM 3376 C C . PRO A 1 469 ? -7.062 -2.959 1.484 1.00 86.56 469 PRO A C 1
ATOM 3378 O O . PRO A 1 469 ? -6.930 -3.038 0.258 1.00 86.56 469 PRO A O 1
ATOM 3381 N N . ASP A 1 470 ? -6.610 -1.949 2.215 1.00 77.00 470 ASP A N 1
ATOM 3382 C CA . ASP A 1 470 ? -5.603 -1.060 1.674 1.00 77.00 470 ASP A CA 1
ATOM 3383 C C . ASP A 1 470 ? -4.348 -1.891 1.390 1.00 77.00 470 ASP A C 1
ATOM 3385 O O . ASP A 1 470 ? -3.951 -2.763 2.165 1.00 77.00 470 ASP A O 1
ATOM 3389 N N . THR A 1 471 ? -3.771 -1.682 0.224 1.00 69.88 471 THR A N 1
ATOM 3390 C CA . THR A 1 471 ? -2.486 -2.257 -0.180 1.00 69.88 471 THR A CA 1
ATOM 3391 C C . THR A 1 471 ? -1.353 -1.542 0.564 1.00 69.88 471 THR A C 1
ATOM 3393 O O . THR A 1 471 ? -1.572 -0.523 1.218 1.00 69.88 471 THR A O 1
ATOM 3396 N N . ILE A 1 472 ? -0.101 -1.994 0.429 1.00 56.34 472 ILE A N 1
ATOM 3397 C CA . ILE A 1 472 ? 1.057 -1.262 0.990 1.00 56.34 472 ILE A CA 1
ATOM 3398 C C . ILE A 1 472 ? 1.115 0.205 0.512 1.00 56.34 472 ILE A C 1
ATOM 3400 O O . ILE A 1 472 ? 1.552 1.067 1.276 1.00 56.34 472 ILE A O 1
ATOM 3404 N N . GLY A 1 473 ? 0.640 0.493 -0.707 1.00 52.31 473 GLY A N 1
ATOM 3405 C CA . GLY A 1 473 ? 0.534 1.843 -1.274 1.00 52.31 473 GLY A CA 1
ATOM 3406 C C . GLY A 1 473 ? -0.666 2.664 -0.779 1.00 52.31 473 GLY A C 1
ATOM 3407 O O . GLY A 1 473 ? -0.844 3.803 -1.209 1.00 52.31 473 GLY A O 1
ATOM 3408 N N . GLY A 1 474 ? -1.491 2.117 0.119 1.00 60.09 474 GLY A N 1
ATOM 3409 C CA . GLY A 1 474 ? -2.694 2.771 0.631 1.00 60.09 474 GLY A CA 1
ATOM 3410 C C . GLY A 1 474 ? -3.838 2.800 -0.378 1.00 60.09 474 GLY A C 1
ATOM 3411 O O . GLY A 1 474 ? -4.592 3.774 -0.418 1.00 60.09 474 GLY A O 1
ATOM 3412 N N . GLU A 1 475 ? -3.938 1.784 -1.240 1.00 67.38 475 GLU A N 1
ATOM 3413 C CA . GLU A 1 475 ? -5.011 1.655 -2.223 1.00 67.38 475 GLU A CA 1
ATOM 3414 C C . GLU A 1 475 ? -6.067 0.643 -1.773 1.00 67.38 475 GLU A C 1
ATOM 3416 O O . GLU A 1 475 ? -5.788 -0.544 -1.629 1.00 67.38 475 GLU A O 1
ATOM 3421 N N . GLN A 1 476 ? -7.312 1.092 -1.649 1.00 79.31 476 GLN A N 1
ATOM 3422 C CA . GLN A 1 476 ? -8.477 0.239 -1.485 1.00 79.31 476 GLN A CA 1
ATOM 3423 C C . GLN A 1 476 ? -9.101 -0.076 -2.844 1.00 79.31 476 GLN A C 1
ATOM 3425 O O . GLN A 1 476 ? -9.279 0.798 -3.693 1.00 79.31 476 GLN A O 1
ATOM 3430 N N . TRP A 1 477 ? -9.516 -1.318 -3.052 1.00 86.12 477 TRP A N 1
ATOM 3431 C CA . TRP A 1 477 ? -9.995 -1.781 -4.352 1.00 86.12 477 TRP A CA 1
ATOM 3432 C C . TRP A 1 477 ? -11.243 -2.646 -4.234 1.00 86.12 477 TRP A C 1
ATOM 3434 O O . TRP A 1 477 ? -11.526 -3.241 -3.191 1.00 86.12 477 TRP A O 1
ATOM 3444 N N . ALA A 1 478 ? -11.977 -2.753 -5.340 1.00 87.44 478 ALA A N 1
ATOM 3445 C CA . ALA A 1 478 ? -13.049 -3.723 -5.484 1.00 87.44 478 ALA A CA 1
ATOM 3446 C C . ALA A 1 478 ? -12.960 -4.486 -6.801 1.00 87.44 478 ALA A C 1
ATOM 3448 O O . ALA A 1 478 ? -12.762 -3.898 -7.864 1.00 87.44 478 ALA A O 1
ATOM 3449 N N . LEU A 1 479 ? -13.211 -5.790 -6.737 1.00 85.50 479 LEU A N 1
ATOM 3450 C CA . LEU A 1 479 ? -13.341 -6.678 -7.886 1.00 85.50 479 LEU A CA 1
ATOM 3451 C C . LEU A 1 479 ? -14.788 -7.148 -8.014 1.00 85.50 479 LEU A C 1
ATOM 3453 O O . LEU A 1 479 ? -15.442 -7.452 -7.019 1.00 85.50 479 LEU A O 1
ATOM 3457 N N . ASP A 1 480 ? -15.304 -7.247 -9.233 1.00 86.75 480 ASP A N 1
ATOM 3458 C CA . ASP A 1 480 ? -16.540 -7.987 -9.473 1.00 86.75 480 ASP A CA 1
ATOM 3459 C C . ASP A 1 480 ? -16.318 -9.509 -9.379 1.00 86.75 480 ASP A C 1
ATOM 3461 O O . ASP A 1 480 ? -15.190 -9.999 -9.349 1.00 86.75 480 ASP A O 1
ATOM 3465 N N . MET A 1 481 ? -17.402 -10.291 -9.364 1.00 87.62 481 MET A N 1
ATOM 3466 C CA . MET A 1 481 ? -17.328 -11.764 -9.272 1.00 87.62 481 MET A CA 1
ATOM 3467 C C . MET A 1 481 ? -16.695 -12.459 -10.498 1.00 87.62 481 MET A C 1
ATOM 3469 O O . MET A 1 481 ? -16.626 -13.690 -10.538 1.00 87.62 481 MET A O 1
ATOM 3473 N N . ALA A 1 482 ? -16.267 -11.698 -11.510 1.00 80.31 482 ALA A N 1
ATOM 3474 C CA . ALA A 1 482 ? -15.492 -12.176 -12.651 1.00 80.31 482 ALA A CA 1
ATOM 3475 C C . ALA A 1 482 ? -14.013 -11.740 -12.587 1.00 80.31 482 ALA A C 1
ATOM 3477 O O . ALA A 1 482 ? -13.292 -11.940 -13.564 1.00 80.31 482 ALA A O 1
ATOM 3478 N N . GLY A 1 483 ? -13.573 -11.137 -11.477 1.00 75.88 483 GLY A N 1
ATOM 3479 C CA . GLY A 1 483 ? -12.196 -10.688 -11.268 1.00 75.88 483 GLY A CA 1
ATOM 3480 C C . GLY A 1 483 ? -11.850 -9.370 -11.963 1.00 75.88 483 GLY A C 1
ATOM 3481 O O . GLY A 1 483 ? -10.676 -9.068 -12.151 1.00 75.88 483 GLY A O 1
ATOM 3482 N N . ARG A 1 484 ? -12.838 -8.575 -12.394 1.00 78.31 484 ARG A N 1
ATOM 3483 C CA . ARG A 1 484 ? -12.580 -7.268 -13.021 1.00 78.31 484 ARG A CA 1
ATOM 3484 C C . ARG A 1 484 ? -12.644 -6.163 -11.980 1.00 78.31 484 ARG A C 1
ATOM 3486 O O . ARG A 1 484 ? -13.575 -6.138 -11.179 1.00 78.31 484 ARG A O 1
ATOM 3493 N N . HIS A 1 485 ? -11.720 -5.211 -12.062 1.00 73.25 485 HIS A N 1
ATOM 3494 C CA . HIS A 1 485 ? -11.745 -3.990 -11.255 1.00 73.25 485 HIS A CA 1
ATOM 3495 C C . HIS A 1 485 ? -13.072 -3.246 -11.425 1.00 73.25 485 HIS A C 1
ATOM 3497 O O . HIS A 1 485 ? -13.434 -2.825 -12.526 1.00 73.25 485 HIS A O 1
ATOM 3503 N N . ALA A 1 486 ? -13.812 -3.128 -10.326 1.00 67.00 486 ALA A N 1
ATOM 3504 C CA . ALA A 1 486 ? -15.035 -2.347 -10.236 1.00 67.00 486 ALA A CA 1
ATOM 3505 C C . ALA A 1 486 ? -14.723 -0.884 -9.899 1.00 67.00 486 ALA A C 1
ATOM 3507 O O . ALA A 1 486 ? -15.345 0.008 -10.470 1.00 67.00 486 ALA A O 1
ATOM 3508 N N . TRP A 1 487 ? -13.768 -0.657 -8.994 1.00 71.81 487 TRP A N 1
ATOM 3509 C CA . TRP A 1 487 ? -13.214 0.652 -8.658 1.00 71.81 487 TRP A CA 1
ATOM 3510 C C . TRP A 1 487 ? -11.894 0.492 -7.894 1.00 71.81 487 TRP A C 1
ATOM 3512 O O . TRP A 1 487 ? -11.617 -0.566 -7.322 1.00 71.81 487 TRP A O 1
ATOM 3522 N N . LEU A 1 488 ? -11.113 1.569 -7.876 1.00 63.75 488 LEU A N 1
ATOM 3523 C CA . LEU A 1 488 ? -9.896 1.748 -7.090 1.00 63.75 488 LEU A CA 1
ATOM 3524 C C . LEU A 1 488 ? -9.995 3.105 -6.389 1.00 63.75 488 LEU A C 1
ATOM 3526 O O . LEU A 1 488 ? -10.459 4.073 -6.991 1.00 63.75 488 LEU A O 1
ATOM 3530 N N . SER A 1 489 ? -9.583 3.174 -5.131 1.00 60.41 489 SER A N 1
ATOM 3531 C CA . SER A 1 489 ? -9.580 4.393 -4.334 1.00 60.41 489 SER A CA 1
ATOM 3532 C C . SER A 1 489 ? -8.383 4.405 -3.384 1.00 60.41 489 SER A C 1
ATOM 3534 O O . SER A 1 489 ? -7.847 3.350 -3.083 1.00 60.41 489 SER A O 1
ATOM 3536 N N . SER A 1 490 ? -7.951 5.570 -2.898 1.00 61.78 490 SER A N 1
ATOM 3537 C CA . SER A 1 490 ? -6.774 5.672 -2.021 1.00 61.78 490 SER A CA 1
ATOM 3538 C C . SER A 1 490 ? -7.115 6.264 -0.651 1.00 61.78 490 SER A C 1
ATOM 3540 O O . SER A 1 490 ? -8.002 7.119 -0.542 1.00 61.78 490 SER A O 1
ATOM 3542 N N . ASP A 1 491 ? -6.440 5.774 0.388 1.00 52.88 491 ASP A N 1
ATOM 3543 C CA . ASP A 1 491 ? -6.446 6.305 1.755 1.00 52.88 491 ASP A CA 1
ATOM 3544 C C . ASP A 1 491 ? -5.145 7.036 2.135 1.00 52.88 491 ASP A C 1
ATOM 3546 O O . ASP A 1 491 ? -5.177 7.788 3.112 1.00 52.88 491 ASP A O 1
ATOM 3550 N N . VAL A 1 492 ? -4.088 6.891 1.313 1.00 44.72 492 VAL A N 1
ATOM 3551 C CA . VAL A 1 492 ? -2.691 7.356 1.482 1.00 44.72 492 VAL A CA 1
ATOM 3552 C C . VAL A 1 492 ? -2.025 6.943 2.811 1.00 44.72 492 VAL A C 1
ATOM 3554 O O . VAL A 1 492 ? -2.658 6.841 3.856 1.00 44.72 492 VAL A O 1
ATOM 3557 N N . GLY A 1 493 ? -0.712 6.698 2.789 1.00 42.28 493 GLY A N 1
ATOM 3558 C CA . GLY A 1 493 ? 0.080 6.306 3.969 1.00 42.28 493 GLY A CA 1
ATOM 3559 C C . GLY A 1 493 ? 0.604 4.861 3.908 1.00 42.28 493 GLY A C 1
ATOM 3560 O O . GLY A 1 493 ? 0.017 4.038 3.204 1.00 42.28 493 GLY A O 1
ATOM 3561 N N . PRO A 1 494 ? 1.725 4.546 4.593 1.00 43.22 494 PRO A N 1
ATOM 3562 C CA . PRO A 1 494 ? 2.431 3.285 4.388 1.00 43.22 494 PRO A CA 1
ATOM 3563 C C . PRO A 1 494 ? 1.829 2.128 5.198 1.00 43.22 494 PRO A C 1
ATOM 3565 O O . PRO A 1 494 ? 1.510 2.302 6.373 1.00 43.22 494 PRO A O 1
ATOM 3568 N N . LEU A 1 495 ? 1.809 0.939 4.578 1.00 52.50 495 LEU A N 1
ATOM 3569 C CA . LEU A 1 495 ? 1.646 -0.385 5.204 1.00 52.50 495 LEU A CA 1
ATOM 3570 C C . LEU A 1 495 ? 0.292 -0.629 5.902 1.00 52.50 495 LEU A C 1
ATOM 3572 O O . LEU A 1 495 ? 0.037 -0.131 6.990 1.00 52.50 495 LEU A O 1
ATOM 3576 N N . HIS A 1 496 ? -0.555 -1.487 5.331 1.00 65.19 496 HIS A N 1
ATOM 3577 C CA . HIS A 1 496 ? -1.910 -1.734 5.840 1.00 65.19 496 HIS A CA 1
ATOM 3578 C C . HIS A 1 496 ? -2.146 -3.227 6.113 1.00 65.19 496 HIS A C 1
ATOM 3580 O O . HIS A 1 496 ? -2.232 -4.047 5.200 1.00 65.19 496 HIS A O 1
ATOM 3586 N N . PHE A 1 497 ? -2.242 -3.591 7.396 1.00 72.69 497 PHE A N 1
ATOM 3587 C CA . PHE A 1 497 ? -2.524 -4.966 7.864 1.00 72.69 497 PHE A CA 1
ATOM 3588 C C . PHE A 1 497 ? -4.002 -5.197 8.213 1.00 72.69 497 PHE A C 1
ATOM 3590 O O . PHE A 1 497 ? -4.446 -6.317 8.478 1.00 72.69 497 PHE A O 1
ATOM 3597 N N . ASN A 1 498 ? -4.769 -4.116 8.252 1.00 85.31 498 ASN A N 1
ATOM 3598 C CA . ASN A 1 498 ? -6.174 -4.076 8.616 1.00 85.31 498 ASN A CA 1
ATOM 3599 C C . ASN A 1 498 ? -7.045 -4.842 7.616 1.00 85.31 498 ASN A C 1
ATOM 3601 O O . ASN A 1 498 ? -6.863 -4.800 6.403 1.00 85.31 498 ASN A O 1
ATOM 3605 N N . ALA A 1 499 ? -8.041 -5.543 8.149 1.00 91.25 499 ALA A N 1
ATOM 3606 C CA . ALA A 1 499 ? -8.983 -6.299 7.341 1.00 91.25 499 ALA A CA 1
ATOM 3607 C C . ALA A 1 499 ? -10.224 -5.465 6.998 1.00 91.25 499 ALA A C 1
ATOM 3609 O O . ALA A 1 499 ? -10.870 -4.903 7.890 1.00 91.25 499 ALA A O 1
ATOM 3610 N N . THR A 1 500 ? -10.608 -5.483 5.723 1.00 94.94 500 THR A N 1
ATOM 3611 C CA . THR A 1 500 ? -11.768 -4.752 5.202 1.00 94.94 500 THR A CA 1
ATOM 3612 C C . THR A 1 500 ? -13.062 -5.387 5.663 1.00 94.94 500 THR A C 1
ATOM 3614 O O . THR A 1 500 ? -13.169 -6.608 5.760 1.00 94.94 500 THR A O 1
ATOM 3617 N N . SER A 1 501 ? -14.077 -4.571 5.923 1.00 97.81 501 SER A N 1
ATOM 3618 C CA . SER A 1 501 ? -15.418 -5.047 6.260 1.00 97.81 501 SER A CA 1
ATOM 3619 C C . SER A 1 501 ? -16.466 -4.335 5.419 1.00 97.81 501 SER A C 1
ATOM 3621 O O . SER A 1 501 ? -16.283 -3.185 5.035 1.00 97.81 501 SER A O 1
ATOM 3623 N N . THR A 1 502 ? -17.596 -4.986 5.149 1.00 97.81 502 THR A N 1
ATOM 3624 C CA . THR A 1 502 ? -18.709 -4.349 4.429 1.00 97.81 502 THR A CA 1
ATOM 3625 C C . THR A 1 502 ? -20.042 -4.553 5.135 1.00 97.81 502 THR A C 1
ATOM 3627 O O . THR A 1 502 ? -20.253 -5.549 5.824 1.00 97.81 502 THR A O 1
ATOM 3630 N N . ALA A 1 503 ? -20.949 -3.590 5.006 1.00 97.50 503 ALA A N 1
ATOM 3631 C CA . ALA A 1 503 ? -22.343 -3.717 5.411 1.00 97.50 503 ALA A CA 1
ATOM 3632 C C . ALA A 1 503 ? -23.181 -2.626 4.742 1.00 97.50 503 ALA A C 1
ATOM 3634 O O . ALA A 1 503 ? -22.730 -1.498 4.591 1.00 97.50 503 ALA A O 1
ATOM 3635 N N . ASN A 1 504 ? -24.422 -2.948 4.390 1.00 95.94 504 ASN A N 1
ATOM 3636 C CA . ASN A 1 504 ? -25.452 -2.003 3.957 1.00 95.94 504 ASN A CA 1
ATOM 3637 C C . ASN A 1 504 ? -25.013 -1.056 2.818 1.00 95.94 504 ASN A C 1
ATOM 3639 O O . ASN A 1 504 ? -25.365 0.123 2.796 1.00 95.94 504 ASN A O 1
ATOM 3643 N N . GLY A 1 505 ? -24.228 -1.586 1.872 1.00 95.00 505 GLY A N 1
ATOM 3644 C CA . GLY A 1 505 ? -23.684 -0.826 0.745 1.00 95.00 505 GLY A CA 1
ATOM 3645 C C . GLY A 1 505 ? -22.468 0.036 1.090 1.00 95.00 505 GLY A C 1
ATOM 3646 O O . GLY A 1 505 ? -22.093 0.878 0.281 1.00 95.00 505 GLY A O 1
ATOM 3647 N N . VAL A 1 506 ? -21.845 -0.169 2.252 1.00 97.31 506 VAL A N 1
ATOM 3648 C CA . VAL A 1 506 ? -20.687 0.587 2.742 1.00 97.31 506 VAL A CA 1
ATOM 3649 C C . VAL A 1 506 ? -19.497 -0.350 2.947 1.00 97.31 506 VAL A C 1
ATOM 3651 O O . VAL A 1 506 ? -19.664 -1.477 3.416 1.00 97.31 506 VAL A O 1
ATOM 3654 N N . VAL A 1 507 ? -18.298 0.109 2.607 1.00 97.00 507 VAL A N 1
ATOM 3655 C CA . VAL A 1 507 ? -17.014 -0.547 2.888 1.00 97.00 507 VAL A CA 1
ATOM 3656 C C . VAL A 1 507 ? -16.304 0.239 3.982 1.00 97.00 507 VAL A C 1
ATOM 3658 O O . VAL A 1 507 ? -16.257 1.462 3.912 1.00 97.00 507 VAL A O 1
ATOM 3661 N N . TYR A 1 508 ? -15.781 -0.450 4.989 1.00 95.81 508 TYR A N 1
ATOM 3662 C CA . TYR A 1 508 ? -15.109 0.141 6.140 1.00 95.81 508 TYR A CA 1
ATOM 3663 C C . TYR A 1 508 ? -13.677 -0.364 6.245 1.00 95.81 508 TYR A C 1
ATOM 3665 O O . TYR A 1 508 ? -13.443 -1.571 6.131 1.00 95.81 508 TYR A O 1
ATOM 3673 N N . ASN A 1 509 ? -12.762 0.552 6.548 1.00 90.62 509 ASN A N 1
ATOM 3674 C CA . ASN A 1 509 ? -11.381 0.239 6.881 1.00 90.62 509 ASN A CA 1
ATOM 3675 C C . ASN A 1 509 ? -10.860 1.102 8.022 1.00 90.62 509 ASN A C 1
ATOM 3677 O O . ASN A 1 509 ? -11.398 2.176 8.281 1.00 90.62 509 ASN A O 1
ATOM 3681 N N . THR A 1 510 ? -9.804 0.639 8.678 1.00 87.19 510 THR A N 1
ATOM 3682 C CA . THR A 1 510 ? -8.937 1.512 9.475 1.00 87.19 510 THR A CA 1
ATOM 3683 C C . THR A 1 510 ? -7.594 1.657 8.798 1.00 87.19 510 THR A C 1
ATOM 3685 O O . THR A 1 510 ? -7.245 0.790 8.015 1.00 87.19 510 THR A O 1
ATOM 3688 N N . ASP A 1 511 ? -6.826 2.687 9.119 1.00 70.69 511 ASP A N 1
ATOM 3689 C CA . ASP A 1 511 ? -5.502 2.859 8.525 1.00 70.69 511 ASP A CA 1
ATOM 3690 C C . ASP A 1 511 ? -4.414 3.189 9.559 1.00 70.69 511 ASP A C 1
ATOM 3692 O O . ASP A 1 511 ? -4.666 3.525 10.726 1.00 70.69 511 ASP A O 1
ATOM 3696 N N . MET A 1 512 ? -3.166 3.112 9.099 1.00 64.69 512 MET A N 1
ATOM 3697 C CA . MET A 1 512 ? -1.982 3.476 9.879 1.00 64.69 512 MET A CA 1
ATOM 3698 C C . MET A 1 512 ? -1.826 4.977 10.118 1.00 64.69 512 MET A C 1
ATOM 3700 O O . MET A 1 512 ? -1.000 5.384 10.933 1.00 64.69 512 MET A O 1
ATOM 3704 N N . THR A 1 513 ? -2.646 5.807 9.474 1.00 59.19 513 THR A N 1
ATOM 3705 C CA . THR A 1 513 ? -2.736 7.242 9.777 1.00 59.19 513 THR A CA 1
ATOM 3706 C C . THR A 1 513 ? -3.704 7.526 10.930 1.00 59.19 513 THR A C 1
ATOM 3708 O O . THR A 1 513 ? -3.803 8.659 11.396 1.00 59.19 513 THR A O 1
ATOM 3711 N N . GLY A 1 514 ? -4.394 6.495 11.429 1.00 68.81 514 GLY A N 1
ATOM 3712 C CA . GLY A 1 514 ? -5.288 6.576 12.572 1.00 68.81 514 GLY A CA 1
ATOM 3713 C C . GLY A 1 514 ? -6.695 7.036 12.223 1.00 68.81 514 GLY A C 1
ATOM 3714 O O . GLY A 1 514 ? -7.298 7.772 13.005 1.00 68.81 514 GLY A O 1
ATOM 3715 N N . HIS A 1 515 ? -7.236 6.606 11.083 1.00 77.38 515 HIS A N 1
ATOM 3716 C CA . HIS A 1 515 ? -8.622 6.877 10.699 1.00 77.38 515 HIS A CA 1
ATOM 3717 C C . HIS A 1 515 ? -9.457 5.604 10.572 1.00 77.38 515 HIS A C 1
ATOM 3719 O O . HIS A 1 515 ? -8.939 4.519 10.338 1.00 77.38 515 HIS A O 1
ATOM 3725 N N . LEU A 1 516 ? -10.773 5.761 10.727 1.00 85.69 516 LEU A N 1
ATOM 3726 C CA . LEU A 1 516 ? -11.814 4.868 10.230 1.00 85.69 516 LEU A CA 1
ATOM 3727 C C . LEU A 1 516 ? -12.377 5.491 8.948 1.00 85.69 516 LEU A C 1
ATOM 3729 O O . LEU A 1 516 ? -13.060 6.517 9.007 1.00 85.69 516 LEU A O 1
ATOM 3733 N N . THR A 1 517 ? -12.124 4.864 7.806 1.00 85.94 517 THR A N 1
ATOM 3734 C CA . THR A 1 517 ? -12.661 5.286 6.510 1.00 85.94 517 THR A CA 1
ATOM 3735 C C . THR A 1 517 ? -13.891 4.452 6.163 1.00 85.94 517 THR A C 1
ATOM 3737 O O . THR A 1 517 ? -13.900 3.230 6.312 1.00 85.94 517 THR A O 1
ATOM 3740 N N . ALA A 1 518 ? -14.949 5.115 5.698 1.00 86.75 518 ALA A N 1
ATOM 3741 C CA . ALA A 1 518 ? -16.163 4.502 5.181 1.00 86.75 518 ALA A CA 1
ATOM 3742 C C . ALA A 1 518 ? -16.400 4.953 3.734 1.00 86.75 518 ALA A C 1
ATOM 3744 O O . ALA A 1 518 ? -16.375 6.152 3.442 1.00 86.75 518 ALA A O 1
ATOM 3745 N N . ARG A 1 519 ? -16.672 4.006 2.834 1.00 87.94 519 ARG A N 1
ATOM 3746 C CA . ARG A 1 519 ? -16.857 4.247 1.396 1.00 87.94 519 ARG A CA 1
ATOM 3747 C C . ARG A 1 519 ? -18.134 3.634 0.864 1.00 87.94 519 ARG A C 1
ATOM 3749 O O . ARG A 1 519 ? -18.594 2.612 1.362 1.00 87.94 519 ARG A O 1
ATOM 3756 N N . GLU A 1 520 ? -18.680 4.209 -0.197 1.00 85.81 520 GLU A N 1
ATOM 3757 C CA . GLU A 1 520 ? -19.773 3.589 -0.935 1.00 85.81 520 GLU A CA 1
ATOM 3758 C C . GLU A 1 520 ? -19.263 2.352 -1.683 1.00 85.81 520 GLU A C 1
ATOM 3760 O O . GLU A 1 520 ? -18.401 2.428 -2.556 1.00 85.81 520 GLU A O 1
ATOM 3765 N N . ALA A 1 521 ? -19.846 1.194 -1.391 1.00 89.06 521 ALA A N 1
ATOM 3766 C CA . ALA A 1 521 ? -19.406 -0.094 -1.917 1.00 89.06 521 ALA A CA 1
ATOM 3767 C C . ALA A 1 521 ? -19.568 -0.224 -3.444 1.00 89.06 521 ALA A C 1
ATOM 3769 O O . ALA A 1 521 ? -18.911 -1.050 -4.084 1.00 89.06 521 ALA A O 1
ATOM 3770 N N . ALA A 1 522 ? -20.447 0.578 -4.050 1.00 79.56 522 ALA A N 1
ATOM 3771 C CA . ALA A 1 522 ? -20.690 0.564 -5.489 1.00 79.56 522 ALA A CA 1
ATOM 3772 C C . ALA A 1 522 ? -19.637 1.345 -6.293 1.00 79.56 522 ALA A C 1
ATOM 3774 O O . ALA A 1 522 ? -19.371 0.964 -7.434 1.00 79.56 522 ALA A O 1
ATOM 3775 N N . THR A 1 523 ? -19.069 2.408 -5.717 1.00 71.12 523 THR A N 1
ATOM 3776 C CA . THR A 1 523 ? -18.272 3.417 -6.439 1.00 71.12 523 THR A CA 1
ATOM 3777 C C . THR A 1 523 ? -16.871 3.623 -5.865 1.00 71.12 523 THR A C 1
ATOM 3779 O O . THR A 1 523 ? -16.017 4.148 -6.567 1.00 71.12 523 THR A O 1
ATOM 3782 N N . GLY A 1 524 ? -16.629 3.238 -4.608 1.00 69.62 524 GLY A N 1
ATOM 3783 C CA . GLY A 1 524 ? -15.392 3.544 -3.888 1.00 69.62 524 GLY A CA 1
ATOM 3784 C C . GLY A 1 524 ? -15.334 4.976 -3.341 1.00 69.62 524 GLY A C 1
ATOM 3785 O O . GLY A 1 524 ? -14.333 5.358 -2.736 1.00 69.62 524 GLY A O 1
ATOM 3786 N N . ALA A 1 525 ? -16.392 5.777 -3.509 1.00 66.69 525 ALA A N 1
ATOM 3787 C CA . ALA A 1 525 ? -16.423 7.153 -3.025 1.00 66.69 525 ALA A CA 1
ATOM 3788 C C . ALA A 1 525 ? -16.342 7.209 -1.491 1.00 66.69 525 ALA A C 1
ATOM 3790 O O . ALA A 1 525 ? -17.076 6.493 -0.807 1.00 66.69 525 ALA A O 1
ATOM 3791 N N . VAL A 1 526 ? -15.479 8.075 -0.947 1.00 76.00 526 VAL A N 1
ATOM 3792 C CA . VAL A 1 526 ? -15.405 8.322 0.503 1.00 76.00 526 VAL A CA 1
ATOM 3793 C C . VAL A 1 526 ? -16.711 8.952 0.976 1.00 76.00 526 VAL A C 1
ATOM 3795 O O . VAL A 1 526 ? -17.115 10.002 0.484 1.00 76.00 526 VAL A O 1
ATOM 3798 N N . LEU A 1 527 ? -17.353 8.322 1.956 1.00 70.19 527 LEU A N 1
ATOM 3799 C CA . LEU A 1 527 ? -18.554 8.831 2.622 1.00 70.19 527 LEU A CA 1
ATOM 3800 C C . LEU A 1 527 ? -18.219 9.514 3.945 1.00 70.19 527 LEU A C 1
ATOM 3802 O O . LEU A 1 527 ? -18.873 10.481 4.329 1.00 70.19 527 LEU A O 1
ATOM 3806 N N . ALA A 1 528 ? -17.225 8.984 4.655 1.00 71.31 528 ALA A N 1
ATOM 3807 C CA . ALA A 1 528 ? -16.710 9.550 5.889 1.00 71.31 528 ALA A CA 1
ATOM 3808 C C . ALA A 1 528 ? -15.270 9.080 6.116 1.00 71.31 528 ALA A C 1
ATOM 3810 O O . ALA A 1 528 ? -14.940 7.929 5.834 1.00 71.31 528 ALA A O 1
ATOM 3811 N N . LYS A 1 529 ? -14.439 9.956 6.680 1.00 77.31 529 LYS A N 1
ATOM 3812 C CA . LYS A 1 529 ? -13.131 9.620 7.248 1.00 77.31 529 LYS A CA 1
ATOM 3813 C C . LYS A 1 529 ? -13.112 10.169 8.671 1.00 77.31 529 LYS A C 1
ATOM 3815 O O . LYS A 1 529 ? -13.238 11.375 8.867 1.00 77.31 529 LYS A O 1
ATOM 3820 N N . ILE A 1 530 ? -13.088 9.277 9.657 1.00 76.62 530 ILE A N 1
ATOM 3821 C CA . ILE A 1 530 ? -13.315 9.599 11.070 1.00 76.62 530 ILE A CA 1
ATOM 3822 C C . ILE A 1 530 ? -12.012 9.360 11.838 1.00 76.62 530 ILE A C 1
ATOM 3824 O O . ILE A 1 530 ? -11.499 8.243 11.792 1.00 76.62 530 ILE A O 1
ATOM 3828 N N . PRO A 1 531 ? -11.463 10.358 12.544 1.00 66.56 531 PRO A N 1
ATOM 3829 C CA . PRO A 1 531 ? -10.214 10.189 13.275 1.00 66.56 531 PRO A CA 1
ATOM 3830 C C . PRO A 1 531 ? -10.385 9.252 14.482 1.00 66.56 531 PRO A C 1
ATOM 3832 O O . PRO A 1 531 ? -11.359 9.338 15.228 1.00 66.56 531 PRO A O 1
ATOM 3835 N N . LEU A 1 532 ? -9.407 8.370 14.686 1.00 69.19 532 LEU A N 1
ATOM 3836 C CA . LEU A 1 532 ? -9.290 7.448 15.825 1.00 69.19 532 LEU A CA 1
ATOM 3837 C C . LEU A 1 532 ? -8.248 7.911 16.854 1.00 69.19 532 LEU A C 1
ATOM 3839 O O . LEU A 1 532 ? -8.015 7.231 17.851 1.00 69.19 532 LEU A O 1
ATOM 3843 N N . GLY A 1 533 ? -7.556 9.021 16.595 1.00 57.97 533 GLY A N 1
ATOM 3844 C CA . GLY A 1 533 ? -6.535 9.580 17.487 1.00 57.97 533 GLY A CA 1
ATOM 3845 C C . GLY A 1 533 ? -5.223 8.788 17.558 1.00 57.97 533 GLY A C 1
ATOM 3846 O O . GLY A 1 533 ? -4.260 9.278 18.138 1.00 57.97 533 GLY A O 1
ATOM 3847 N N . SER A 1 534 ? -5.158 7.582 16.983 1.00 61.53 534 SER A N 1
ATOM 3848 C CA . SER A 1 534 ? -3.954 6.741 16.921 1.00 61.53 534 SER A CA 1
ATOM 3849 C C . SER A 1 534 ? -4.036 5.713 15.780 1.00 61.53 534 SER A C 1
ATOM 3851 O O . SER A 1 534 ? -5.152 5.322 15.427 1.00 61.53 534 SER A O 1
ATOM 3853 N N . PRO A 1 535 ? -2.891 5.262 15.221 1.00 69.44 535 PRO A N 1
ATOM 3854 C CA . PRO A 1 535 ? -2.831 4.215 14.196 1.00 69.44 535 PRO A CA 1
ATOM 3855 C C . PRO A 1 535 ? -3.528 2.912 14.604 1.00 69.44 535 PRO A C 1
ATOM 3857 O O . PRO A 1 535 ? -3.621 2.584 15.794 1.00 69.44 535 PRO A O 1
ATOM 3860 N N . SER A 1 536 ? -3.999 2.140 13.621 1.00 80.31 536 SER A N 1
ATOM 3861 C CA . SER A 1 536 ? -4.681 0.876 13.898 1.00 80.31 536 SER A CA 1
ATOM 3862 C C . SER A 1 536 ? -4.430 -0.219 12.863 1.00 80.31 536 SER A C 1
ATOM 3864 O O . SER A 1 536 ? -4.705 -0.044 11.679 1.00 80.31 536 SER A O 1
ATOM 3866 N N . TRP A 1 537 ? -4.013 -1.394 13.345 1.00 82.06 537 TRP A N 1
ATOM 3867 C CA . TRP A 1 537 ? -4.063 -2.667 12.610 1.00 82.06 537 TRP A CA 1
ATOM 3868 C C . TRP A 1 537 ? -5.406 -3.393 12.761 1.00 82.06 537 TRP A C 1
ATOM 3870 O O . TRP A 1 537 ? -5.666 -4.383 12.074 1.00 82.06 537 TRP A O 1
ATOM 3880 N N . ALA A 1 538 ? -6.270 -2.934 13.668 1.00 87.81 538 ALA A N 1
ATOM 3881 C CA . ALA A 1 538 ? -7.501 -3.631 14.001 1.00 87.81 538 ALA A CA 1
ATOM 3882 C C . ALA A 1 538 ? -8.570 -3.456 12.920 1.00 87.81 538 ALA A C 1
ATOM 3884 O O . ALA A 1 538 ? -8.995 -2.352 12.611 1.00 87.81 538 ALA A O 1
ATOM 3885 N N . GLY A 1 539 ? -9.095 -4.569 12.406 1.00 92.44 539 GLY A N 1
ATOM 3886 C CA . GLY A 1 539 ? -10.249 -4.528 11.504 1.00 92.44 539 GLY A CA 1
ATOM 3887 C C . GLY A 1 539 ? -11.542 -4.031 12.172 1.00 92.44 539 GLY A C 1
ATOM 3888 O O . GLY A 1 539 ? -11.659 -3.927 13.395 1.00 92.44 539 GLY A O 1
ATOM 3889 N N . VAL A 1 540 ? -12.562 -3.795 11.345 1.00 97.00 540 VAL A N 1
ATOM 3890 C CA . VAL A 1 540 ? -13.855 -3.225 11.761 1.00 97.00 540 VAL A CA 1
ATOM 3891 C C . VAL A 1 540 ? -14.926 -4.311 11.919 1.00 97.00 540 VAL A C 1
ATOM 3893 O O . VAL A 1 540 ? -15.064 -5.174 11.053 1.00 97.00 540 VAL A O 1
ATOM 3896 N N . ALA A 1 541 ? -15.740 -4.249 12.973 1.00 98.31 541 ALA A N 1
ATOM 3897 C CA . ALA A 1 541 ? -16.928 -5.090 13.137 1.00 98.31 541 ALA A CA 1
ATOM 3898 C C . ALA A 1 541 ? -18.219 -4.274 13.021 1.00 98.31 541 ALA A C 1
ATOM 3900 O O . ALA A 1 541 ? -18.329 -3.184 13.578 1.00 98.31 541 ALA A O 1
ATOM 3901 N N . ILE A 1 542 ? -19.225 -4.814 12.328 1.00 97.88 542 ILE A N 1
ATOM 3902 C CA . ILE A 1 542 ? -20.503 -4.131 12.094 1.00 97.88 542 ILE A CA 1
ATOM 3903 C C . ILE A 1 542 ? -21.660 -4.964 12.646 1.00 97.88 542 ILE A C 1
ATOM 3905 O O . ILE A 1 542 ? -21.912 -6.077 12.190 1.00 97.88 542 ILE A O 1
ATOM 3909 N N . ALA A 1 543 ? -22.382 -4.427 13.628 1.00 96.19 543 ALA A N 1
ATOM 3910 C CA . ALA A 1 543 ? -23.481 -5.135 14.278 1.00 96.19 543 ALA A CA 1
ATOM 3911 C C . ALA A 1 543 ? -24.521 -4.171 14.862 1.00 96.19 543 ALA A C 1
ATOM 3913 O O . ALA A 1 543 ? -24.175 -3.133 15.428 1.00 96.19 543 ALA A O 1
ATOM 3914 N N . GLY A 1 544 ? -25.802 -4.539 14.774 1.00 93.56 544 GLY A N 1
ATOM 3915 C CA . GLY A 1 544 ? -26.900 -3.829 15.430 1.00 93.56 544 GLY A CA 1
ATOM 3916 C C . GLY A 1 544 ? -26.999 -2.339 15.093 1.00 93.56 544 GLY A C 1
ATOM 3917 O O . GLY A 1 544 ? -27.236 -1.529 15.991 1.00 93.56 544 GLY A O 1
ATOM 3918 N N . GLY A 1 545 ? -26.764 -1.971 13.831 1.00 92.44 545 GLY A N 1
ATOM 3919 C CA . GLY A 1 545 ? -26.756 -0.590 13.334 1.00 92.44 545 GLY A CA 1
ATOM 3920 C C . GLY A 1 545 ? -25.530 0.222 13.761 1.00 92.44 545 GLY A C 1
ATOM 3921 O O . GLY A 1 545 ? -25.567 1.448 13.725 1.00 92.44 545 GLY A O 1
ATOM 3922 N N . SER A 1 546 ? -24.469 -0.441 14.226 1.00 96.06 546 SER A N 1
ATOM 3923 C CA . SER A 1 546 ? -23.281 0.197 14.805 1.00 96.06 546 SER A CA 1
ATOM 3924 C C . SER A 1 546 ? -21.999 -0.296 14.143 1.00 96.06 546 SER A C 1
ATOM 3926 O O . SER A 1 546 ? -21.932 -1.434 13.676 1.00 96.06 546 SER A O 1
ATOM 3928 N N . VAL A 1 547 ? -20.973 0.552 14.166 1.00 98.00 547 VAL A N 1
ATOM 3929 C CA . VAL A 1 547 ? -19.614 0.238 13.707 1.00 98.00 547 VAL A CA 1
ATOM 3930 C C . VAL A 1 547 ? -18.692 0.195 14.922 1.00 98.00 547 VAL A C 1
ATOM 3932 O O . VAL A 1 547 ? -18.686 1.132 15.715 1.00 98.00 547 VAL A O 1
ATOM 3935 N N . PHE A 1 548 ? -17.931 -0.882 15.087 1.00 98.12 548 PHE A N 1
ATOM 3936 C CA . PHE A 1 548 ? -16.995 -1.087 16.190 1.00 98.12 548 PHE A CA 1
ATOM 3937 C C . PHE A 1 548 ? -15.580 -1.231 15.649 1.00 98.12 548 PHE A C 1
ATOM 3939 O O . PHE A 1 548 ? -15.351 -1.993 14.712 1.00 98.12 548 PHE A O 1
ATOM 3946 N N . THR A 1 549 ? -14.631 -0.533 16.259 1.00 96.12 549 THR A N 1
ATOM 3947 C CA . THR A 1 549 ? -13.218 -0.603 15.879 1.00 96.12 549 THR A CA 1
ATOM 3948 C C . THR A 1 549 ? -12.319 -0.432 17.102 1.00 96.12 549 THR A C 1
ATOM 3950 O O . THR A 1 549 ? -12.807 -0.202 18.215 1.00 96.12 549 THR A O 1
ATOM 3953 N N . ALA A 1 550 ? -11.016 -0.583 16.902 1.00 92.25 550 ALA A N 1
ATOM 3954 C CA . ALA A 1 550 ? -10.008 -0.422 17.930 1.00 92.25 550 ALA A CA 1
ATOM 3955 C C . ALA A 1 550 ? -8.794 0.358 17.414 1.00 92.25 550 ALA A C 1
ATOM 3957 O O . ALA A 1 550 ? -8.688 0.608 16.213 1.00 92.25 550 ALA A O 1
ATOM 3958 N N . THR A 1 551 ? -7.887 0.732 18.315 1.00 82.44 551 THR A N 1
ATOM 3959 C CA . THR A 1 551 ? -6.578 1.297 17.967 1.00 82.44 551 THR A CA 1
ATOM 3960 C C . THR A 1 551 ? -5.443 0.459 18.542 1.00 82.44 551 THR A C 1
ATOM 3962 O O . THR A 1 551 ? -5.558 -0.086 19.651 1.00 82.44 551 THR A O 1
ATOM 3965 N N . GLY A 1 552 ? -4.352 0.359 17.779 1.00 70.12 552 GLY A N 1
ATOM 3966 C CA . GLY A 1 552 ? -3.177 -0.405 18.167 1.00 70.12 552 GLY A CA 1
ATOM 3967 C C . GLY A 1 552 ? -2.333 -0.939 17.009 1.00 70.12 552 GLY A C 1
ATOM 3968 O O . GLY A 1 552 ? -2.849 -1.356 15.974 1.00 70.12 552 GLY A O 1
ATOM 3969 N N . THR A 1 553 ? -1.022 -0.958 17.234 1.00 64.19 553 THR A N 1
ATOM 3970 C CA . THR A 1 553 ? 0.042 -1.468 16.352 1.00 64.19 553 THR A CA 1
ATOM 3971 C C . THR A 1 553 ? 1.105 -2.228 17.165 1.00 64.19 553 THR A C 1
ATOM 3973 O O . THR A 1 553 ? 2.285 -2.208 16.827 1.00 64.19 553 THR A O 1
ATOM 3976 N N . GLN A 1 554 ? 0.694 -2.861 18.274 1.00 59.88 554 GLN A N 1
ATOM 3977 C CA . GLN A 1 554 ? 1.529 -3.493 19.312 1.00 59.88 554 GLN A CA 1
ATOM 3978 C C . GLN A 1 554 ? 2.219 -2.534 20.313 1.00 59.88 554 GLN A C 1
ATOM 3980 O O . GLN A 1 554 ? 3.252 -2.861 20.897 1.00 59.88 554 GLN A O 1
ATOM 3985 N N . GLY A 1 555 ? 1.619 -1.381 20.595 1.00 57.53 555 GLY A N 1
ATOM 3986 C CA . GLY A 1 555 ? 2.038 -0.400 21.595 1.00 57.53 555 GLY A CA 1
ATOM 3987 C C . GLY A 1 555 ? 1.587 -0.669 23.043 1.00 57.53 555 GLY A C 1
ATOM 3988 O O . GLY A 1 555 ? 1.151 -1.750 23.442 1.00 57.53 555 GLY A O 1
ATOM 3989 N N . GLY A 1 556 ? 1.744 0.347 23.899 1.00 58.31 556 GLY A N 1
ATOM 3990 C CA . GLY A 1 556 ? 1.507 0.233 25.344 1.00 58.31 556 GLY A CA 1
ATOM 3991 C C . GLY A 1 556 ? 0.045 0.341 25.795 1.00 58.31 556 GLY A C 1
ATOM 3992 O O . GLY A 1 556 ? -0.269 -0.130 26.897 1.00 58.31 556 GLY A O 1
ATOM 3993 N N . SER A 1 557 ? -0.812 0.952 24.974 1.00 64.81 557 SER A N 1
ATOM 3994 C CA . SER A 1 557 ? -2.208 1.301 25.257 1.00 64.81 557 SER A CA 1
ATOM 3995 C C . SER A 1 557 ? -2.999 1.527 23.962 1.00 64.81 557 SER A C 1
ATOM 3997 O O . SER A 1 557 ? -2.418 1.866 22.937 1.00 64.81 557 SER A O 1
ATOM 3999 N N . GLY A 1 558 ? -4.325 1.373 24.014 1.00 78.50 558 GLY A N 1
ATOM 4000 C CA . GLY A 1 558 ? -5.205 1.573 22.857 1.00 78.50 558 GLY A CA 1
ATOM 4001 C C . GLY A 1 558 ? -6.674 1.736 23.244 1.00 78.50 558 GLY A C 1
ATOM 4002 O O . GLY A 1 558 ? -7.037 1.586 24.419 1.00 78.50 558 GLY A O 1
ATOM 4003 N N . TYR A 1 559 ? -7.519 2.042 22.260 1.00 85.56 559 TYR A N 1
ATOM 4004 C CA . TYR A 1 559 ? -8.956 2.254 22.439 1.00 85.56 559 TYR A CA 1
ATOM 4005 C C . TYR A 1 559 ? -9.800 1.170 21.782 1.00 85.56 559 TYR A C 1
ATOM 4007 O O . TYR A 1 559 ? -9.425 0.602 20.765 1.00 85.56 559 TYR A O 1
ATOM 4015 N N . LEU A 1 560 ? -10.987 0.944 22.340 1.00 94.88 560 LEU A N 1
ATOM 4016 C CA . LEU A 1 560 ? -12.137 0.346 21.667 1.00 94.88 560 LEU A CA 1
ATOM 4017 C C . LEU A 1 560 ? -13.197 1.427 21.499 1.00 94.88 560 LEU A C 1
ATOM 4019 O O . LEU A 1 560 ? -13.459 2.169 22.445 1.00 94.88 560 LEU A O 1
ATOM 4023 N N . VAL A 1 561 ? -13.834 1.501 20.335 1.00 95.50 561 VAL A N 1
ATOM 4024 C CA . VAL A 1 561 ? -14.793 2.570 20.023 1.00 95.50 561 VAL A CA 1
ATOM 4025 C C . VAL A 1 561 ? -16.006 2.002 19.303 1.00 95.50 561 VAL A C 1
ATOM 4027 O O . VAL A 1 561 ? -15.874 1.104 18.469 1.00 95.50 561 VAL A O 1
ATOM 4030 N N . ALA A 1 562 ? -17.186 2.545 19.606 1.00 96.88 562 ALA A N 1
ATOM 4031 C CA . ALA A 1 562 ? -18.413 2.279 18.862 1.00 96.88 562 ALA A CA 1
ATOM 4032 C C . ALA A 1 562 ? -18.993 3.558 18.260 1.00 96.88 562 ALA A C 1
ATOM 4034 O O . ALA A 1 562 ? -19.187 4.540 18.973 1.00 96.88 562 ALA A O 1
ATOM 4035 N N . TYR A 1 563 ? -19.368 3.505 16.985 1.00 96.38 563 TYR A N 1
ATOM 4036 C CA . TYR A 1 563 ? -19.995 4.588 16.234 1.00 96.38 563 TYR A CA 1
ATOM 4037 C C . TYR A 1 563 ? -21.440 4.249 15.863 1.00 96.38 563 TYR A C 1
ATOM 4039 O O . TYR A 1 563 ? -21.753 3.101 15.524 1.00 96.38 563 TYR A O 1
ATOM 4047 N N . ARG A 1 564 ? -22.322 5.257 15.899 1.00 94.25 564 ARG A N 1
ATOM 4048 C CA . ARG A 1 564 ? -23.722 5.179 15.442 1.00 94.25 564 ARG A CA 1
ATOM 4049 C C . ARG A 1 564 ? -24.150 6.471 14.740 1.00 94.25 564 ARG A C 1
ATOM 4051 O O . ARG A 1 564 ? -23.543 7.513 14.985 1.00 94.25 564 ARG A O 1
ATOM 4058 N N . PRO A 1 565 ? -25.199 6.432 13.901 1.00 91.88 565 PRO A N 1
ATOM 4059 C CA . PRO A 1 565 ? -25.775 7.639 13.317 1.00 91.88 565 PRO A CA 1
ATOM 4060 C C . PRO A 1 565 ? -26.377 8.549 14.392 1.00 91.88 565 PRO A C 1
ATOM 4062 O O . PRO A 1 565 ? -27.050 8.076 15.315 1.00 91.88 565 PRO A O 1
ATOM 4065 N N . ARG A 1 566 ? -26.175 9.862 14.270 1.00 88.38 566 ARG A N 1
ATOM 4066 C CA . ARG A 1 566 ? -26.842 10.855 15.125 1.00 88.38 566 ARG A CA 1
ATOM 4067 C C . ARG A 1 566 ? -28.290 11.070 14.660 1.00 88.38 566 ARG A C 1
ATOM 4069 O O . ARG A 1 566 ? -28.542 11.203 13.467 1.00 88.38 566 ARG A O 1
ATOM 4076 N N . LYS A 1 567 ? -29.255 11.148 15.589 1.00 73.12 567 LYS A N 1
ATOM 4077 C CA . LYS A 1 567 ? -30.629 11.591 15.272 1.00 73.12 567 LYS A CA 1
ATOM 4078 C C . LYS A 1 567 ? -30.609 13.102 15.042 1.00 73.12 567 LYS A C 1
ATOM 4080 O O . LYS A 1 567 ? -30.193 13.833 15.934 1.00 73.12 567 LYS A O 1
ATOM 4085 N N . GLU A 1 568 ? -31.036 13.563 13.869 1.00 54.66 568 GLU A N 1
ATOM 4086 C CA . GLU A 1 568 ? -31.036 14.989 13.521 1.00 54.66 568 GLU A CA 1
ATOM 4087 C C . GLU A 1 568 ? -31.753 15.847 14.585 1.00 54.66 568 GLU A C 1
ATOM 4089 O O . GLU A 1 568 ? -32.918 15.608 14.920 1.00 54.66 568 GLU A O 1
ATOM 4094 N N . LEU A 1 569 ? -31.080 16.889 15.084 1.00 37.84 569 LEU A N 1
ATOM 4095 C CA . LEU A 1 569 ? -31.755 18.061 15.640 1.00 37.84 569 LEU A CA 1
ATOM 4096 C C . LEU A 1 569 ? -32.523 18.707 14.483 1.00 37.84 569 LEU A C 1
ATOM 4098 O O . LEU A 1 569 ? -31.930 19.098 13.481 1.00 37.84 569 LEU A O 1
ATOM 4102 N N . GLY A 1 570 ? -33.849 18.773 14.591 1.00 31.03 570 GLY A N 1
ATOM 4103 C CA . GLY A 1 570 ? -34.694 19.314 13.534 1.00 31.03 570 GLY A CA 1
ATOM 4104 C C . GLY A 1 570 ? -34.250 20.709 13.082 1.00 31.03 570 GLY A C 1
ATOM 4105 O O . GLY A 1 570 ? -34.117 21.616 13.898 1.00 31.03 570 GLY A O 1
ATOM 4106 N N . GLY A 1 571 ? -34.098 20.879 11.767 1.00 35.19 571 GLY A N 1
ATOM 4107 C CA . GLY A 1 571 ? -33.995 22.186 11.121 1.00 35.19 571 GLY A CA 1
ATOM 4108 C C . GLY A 1 571 ? -32.649 22.893 11.280 1.00 35.19 571 GLY A C 1
ATOM 4109 O O . GLY A 1 571 ? -32.597 23.994 11.814 1.00 35.19 571 GLY A O 1
ATOM 4110 N N . GLY A 1 572 ? -31.590 22.308 10.731 1.00 25.56 572 GLY A N 1
ATOM 4111 C CA . GLY A 1 572 ? -30.332 22.987 10.428 1.00 25.56 572 GLY A CA 1
ATOM 4112 C C . GLY A 1 572 ? -29.544 22.093 9.486 1.00 25.56 572 GLY A C 1
ATOM 4113 O O . GLY A 1 572 ? -29.187 20.984 9.865 1.00 25.56 572 GLY A O 1
ATOM 4114 N N . GLY A 1 573 ? -29.375 22.506 8.229 1.00 24.92 573 GLY A N 1
ATOM 4115 C CA . GLY A 1 573 ? -28.607 21.720 7.270 1.00 24.92 573 GLY A CA 1
ATOM 4116 C C . GLY A 1 573 ? -27.173 21.529 7.755 1.00 24.92 573 GLY A C 1
ATOM 4117 O O . GLY A 1 573 ? -26.607 22.422 8.379 1.00 24.92 573 GLY A O 1
ATOM 4118 N N . TYR A 1 574 ? -26.555 20.409 7.392 1.00 27.39 574 TYR A N 1
ATOM 4119 C CA . TYR A 1 574 ? -25.122 20.439 7.133 1.00 27.39 574 TYR A CA 1
ATOM 4120 C C . TYR A 1 574 ? -24.922 21.309 5.888 1.00 27.39 574 TYR A C 1
ATOM 4122 O O . TYR A 1 574 ? -24.933 20.831 4.759 1.00 27.39 574 TYR A O 1
ATOM 4130 N N . ALA A 1 575 ? -24.852 22.615 6.097 1.00 29.33 575 ALA A N 1
ATOM 4131 C CA . ALA A 1 575 ? -24.258 23.541 5.160 1.00 29.33 575 ALA A CA 1
ATOM 4132 C C . ALA A 1 575 ? -23.074 24.156 5.898 1.00 29.33 575 ALA A C 1
ATOM 4134 O O . ALA A 1 575 ? -23.247 24.586 7.031 1.00 29.33 575 ALA A O 1
ATOM 4135 N N . ASN A 1 576 ? -21.905 24.105 5.266 1.00 30.22 576 ASN A N 1
ATOM 4136 C CA . ASN A 1 576 ? -20.783 25.032 5.403 1.00 30.22 576 ASN A CA 1
ATOM 4137 C C . ASN A 1 576 ? -20.713 25.893 6.691 1.00 30.22 576 ASN A C 1
ATOM 4139 O O . ASN A 1 576 ? -21.547 26.770 6.886 1.00 30.22 576 ASN A O 1
ATOM 4143 N N . GLU A 1 577 ? -19.601 25.726 7.423 1.00 34.22 577 GLU A N 1
ATOM 4144 C CA . GLU A 1 577 ? -18.914 26.729 8.272 1.00 34.22 577 GLU A CA 1
ATOM 4145 C C . GLU A 1 577 ? -19.531 27.187 9.622 1.00 34.22 577 GLU A C 1
ATOM 4147 O O . GLU A 1 577 ? -20.730 27.396 9.754 1.00 34.22 577 GLU A O 1
ATOM 4152 N N . GLY A 1 578 ? -18.643 27.459 10.600 1.00 29.39 578 GLY A N 1
ATOM 4153 C CA . GLY A 1 578 ? -18.742 28.635 11.489 1.00 29.39 578 GLY A CA 1
ATOM 4154 C C . GLY A 1 578 ? -19.409 28.525 12.878 1.00 29.39 578 GLY A C 1
ATOM 4155 O O . GLY A 1 578 ? -20.622 28.386 12.989 1.00 29.39 578 GLY A O 1
ATOM 4156 N N . ASP A 1 579 ? -18.590 28.786 13.909 1.00 27.88 579 ASP A N 1
ATOM 4157 C CA . ASP A 1 579 ? -18.837 29.668 15.075 1.00 27.88 579 ASP A CA 1
ATOM 4158 C C . ASP A 1 579 ? -19.114 29.148 16.513 1.00 27.88 579 ASP A C 1
ATOM 4160 O O . ASP A 1 579 ? -19.968 28.313 16.807 1.00 27.88 579 ASP A O 1
ATOM 4164 N N . GLU A 1 580 ? -18.360 29.796 17.417 1.00 26.70 580 GLU A N 1
ATOM 4165 C CA . GLU A 1 580 ? -18.345 29.842 18.889 1.00 26.70 580 GLU A CA 1
ATOM 4166 C C . GLU A 1 580 ? -19.619 30.449 19.550 1.00 26.70 580 GLU A C 1
ATOM 4168 O O . GLU A 1 580 ? -20.449 31.074 18.883 1.00 26.70 580 GLU A O 1
ATOM 4173 N N . PRO A 1 581 ? -19.810 30.307 20.886 1.00 26.88 581 PRO A N 1
ATOM 4174 C CA . PRO A 1 581 ? -21.090 30.557 21.554 1.00 26.88 581 PRO A CA 1
ATOM 4175 C C . PRO A 1 581 ? -21.373 32.048 21.810 1.00 26.88 581 PRO A C 1
ATOM 4177 O O . PRO A 1 581 ? -20.515 32.801 22.268 1.00 26.88 581 PRO A O 1
ATOM 4180 N N . ARG A 1 582 ? -22.630 32.483 21.620 1.00 26.92 582 ARG A N 1
ATOM 4181 C CA . ARG A 1 582 ? -23.092 33.829 22.013 1.00 26.92 582 ARG A CA 1
ATOM 4182 C C . ARG A 1 582 ? -23.774 33.853 23.382 1.00 26.92 582 ARG A C 1
ATOM 4184 O O . ARG A 1 582 ? -24.742 33.137 23.623 1.00 26.92 582 ARG A O 1
ATOM 4191 N N . MET A 1 583 ? -23.309 34.782 24.217 1.00 23.28 583 MET A N 1
ATOM 4192 C CA . MET A 1 583 ? -23.979 35.296 25.416 1.00 23.28 583 MET A CA 1
ATOM 4193 C C . MET A 1 583 ? -25.233 36.123 25.079 1.00 23.28 583 MET A C 1
ATOM 4195 O O . MET A 1 583 ? -25.313 36.787 24.044 1.00 23.28 583 MET A O 1
ATOM 4199 N N . GLU A 1 584 ? -26.202 36.081 25.995 1.00 26.58 584 GLU A N 1
ATOM 4200 C CA . GLU A 1 584 ? -27.514 36.729 25.933 1.00 26.58 584 GLU A CA 1
ATOM 4201 C C . GLU A 1 584 ? -27.490 38.271 25.919 1.00 26.58 584 GLU A C 1
ATOM 4203 O O . GLU A 1 584 ? -26.727 38.913 26.637 1.00 26.58 584 GLU A O 1
ATOM 4208 N N . GLY A 1 585 ? -28.498 38.842 25.240 1.00 27.70 585 GLY A N 1
ATOM 4209 C CA . GLY A 1 585 ? -29.324 39.911 25.815 1.00 27.70 585 GLY A CA 1
ATOM 4210 C C . GLY A 1 585 ? -29.335 41.268 25.107 1.00 27.70 585 GLY A C 1
ATOM 4211 O O . GLY A 1 585 ? -28.554 42.123 25.484 1.00 27.70 585 GLY A O 1
ATOM 4212 N N . VAL A 1 586 ? -30.325 41.533 24.233 1.00 24.98 586 VAL A N 1
ATOM 4213 C CA . VAL A 1 586 ? -31.041 42.834 24.100 1.00 24.98 586 VAL A CA 1
ATOM 4214 C C . VAL A 1 586 ? -32.456 42.590 23.521 1.00 24.98 586 VAL A C 1
ATOM 4216 O O . VAL A 1 586 ? -32.678 41.699 22.709 1.00 24.98 586 VAL A O 1
ATOM 4219 N N . LYS A 1 587 ? -33.435 43.364 24.011 1.00 24.31 587 LYS A N 1
ATOM 4220 C CA . LYS A 1 587 ? -34.900 43.222 23.885 1.00 24.31 587 LYS A CA 1
ATOM 4221 C C . LYS A 1 587 ? -35.531 43.693 22.555 1.00 24.31 587 LYS A C 1
ATOM 4223 O O . LYS A 1 587 ? -35.146 44.718 22.014 1.00 24.31 587 LYS A O 1
ATOM 4228 N N . LYS A 1 588 ? -36.619 42.984 22.195 1.00 29.73 588 LYS A N 1
ATOM 4229 C CA . LYS A 1 588 ? -37.939 43.375 21.616 1.00 29.73 588 LYS A CA 1
ATOM 4230 C C . LYS A 1 588 ? -38.091 44.703 20.840 1.00 29.73 588 LYS A C 1
ATOM 4232 O O . LYS A 1 588 ? -37.984 45.771 21.432 1.00 29.73 588 LYS A O 1
ATOM 4237 N N . GLY A 1 589 ? -38.634 44.597 19.617 1.00 24.09 589 GLY A N 1
ATOM 4238 C CA . GLY A 1 589 ? -39.334 45.681 18.907 1.00 24.09 589 GLY A CA 1
ATOM 4239 C C . GLY A 1 589 ? -39.989 45.253 17.579 1.00 24.09 589 GLY A C 1
ATOM 4240 O O . GLY A 1 589 ? -39.311 45.170 16.570 1.00 24.09 589 GLY A O 1
ATOM 4241 N N . GLU A 1 590 ? -41.294 44.957 17.635 1.00 24.88 590 GLU A N 1
ATOM 4242 C CA . GLU A 1 590 ? -42.370 45.228 16.649 1.00 24.88 590 GLU A CA 1
ATOM 4243 C C . GLU A 1 590 ? -42.182 44.984 15.129 1.00 24.88 590 GLU A C 1
ATOM 4245 O O . GLU A 1 590 ? -41.503 45.736 14.443 1.00 24.88 590 GLU A O 1
ATOM 4250 N N . CYS A 1 591 ? -42.973 44.060 14.556 1.00 21.58 591 CYS A N 1
ATOM 4251 C CA . CYS A 1 591 ? -44.165 44.386 13.740 1.00 21.58 591 CYS A CA 1
ATOM 4252 C C . CYS A 1 591 ? -44.883 43.116 13.224 1.00 21.58 591 CYS A C 1
ATOM 4254 O O . CYS A 1 591 ? -44.267 42.113 12.879 1.00 21.58 591 CYS A O 1
ATOM 4256 N N . THR A 1 592 ? -46.216 43.171 13.222 1.00 23.20 592 THR A N 1
ATOM 4257 C CA . THR A 1 592 ? -47.202 42.086 13.026 1.00 23.20 592 THR A CA 1
ATOM 4258 C C . THR A 1 592 ? -47.649 41.847 11.563 1.00 23.20 592 THR A C 1
ATOM 4260 O O . THR A 1 592 ? -47.371 42.677 10.701 1.00 23.20 592 THR A O 1
ATOM 4263 N N . PRO A 1 593 ? -48.379 40.736 11.281 1.00 38.75 593 PRO A N 1
ATOM 4264 C CA . PRO A 1 593 ? -48.638 40.172 9.947 1.00 38.75 593 PRO A CA 1
ATOM 4265 C C . PRO A 1 593 ? -50.046 40.457 9.379 1.00 38.75 593 PRO A C 1
ATOM 4267 O O . PRO A 1 593 ? -50.984 40.694 10.133 1.00 38.75 593 PRO A O 1
ATOM 4270 N N . THR A 1 594 ? -50.216 40.310 8.059 1.00 25.69 594 THR A N 1
ATOM 4271 C CA . THR A 1 594 ? -51.491 40.069 7.330 1.00 25.69 594 THR A CA 1
ATOM 4272 C C . THR A 1 594 ? -51.151 39.435 5.967 1.00 25.69 594 THR A C 1
ATOM 4274 O O . THR A 1 594 ? -50.072 39.691 5.449 1.00 25.69 594 THR A O 1
ATOM 4277 N N . GLU A 1 595 ? -51.943 38.629 5.258 1.00 28.09 595 GLU A N 1
ATOM 4278 C CA . GLU A 1 595 ? -53.064 37.718 5.510 1.00 28.09 595 GLU A CA 1
ATOM 4279 C C . GLU A 1 595 ? -53.189 36.825 4.242 1.00 28.09 595 GLU A C 1
ATOM 4281 O O . GLU A 1 595 ? -52.975 37.276 3.122 1.00 28.09 595 GLU A O 1
ATOM 4286 N N . THR A 1 596 ? -53.512 35.548 4.457 1.00 28.06 596 THR A N 1
ATOM 4287 C CA . THR A 1 596 ? -54.422 34.638 3.720 1.00 28.06 596 THR A CA 1
ATOM 4288 C C . THR A 1 596 ? -54.848 34.910 2.262 1.00 28.06 596 THR A C 1
ATOM 4290 O O . THR A 1 596 ? -55.409 35.958 2.008 1.00 28.06 596 THR A O 1
ATOM 4293 N N . VAL A 1 597 ? -54.869 33.869 1.396 1.00 25.39 597 VAL A N 1
ATOM 4294 C CA . VAL A 1 597 ? -56.086 33.390 0.667 1.00 25.39 597 VAL A CA 1
ATOM 4295 C C . VAL A 1 597 ? -55.960 31.903 0.257 1.00 25.39 597 VAL A C 1
ATOM 4297 O O . VAL A 1 597 ? -54.967 31.458 -0.312 1.00 25.39 597 VAL A O 1
ATOM 4300 N N . LYS A 1 598 ? -57.031 31.135 0.516 1.00 23.81 598 LYS A N 1
ATOM 4301 C CA . LYS A 1 598 ? -57.297 29.738 0.119 1.00 23.81 598 LYS A CA 1
ATOM 4302 C C . LYS A 1 598 ? -58.244 29.665 -1.104 1.00 23.81 598 LYS A C 1
ATOM 4304 O O . LYS A 1 598 ? -59.227 30.386 -1.136 1.00 23.81 598 LYS A O 1
ATOM 4309 N N . ARG A 1 599 ? -58.031 28.643 -1.957 1.00 28.20 599 ARG A N 1
ATOM 4310 C CA . ARG A 1 599 ? -59.015 27.761 -2.665 1.00 28.20 599 ARG A CA 1
ATOM 4311 C C . ARG A 1 599 ? -60.160 28.362 -3.527 1.00 28.20 599 ARG A C 1
ATOM 4313 O O . ARG A 1 599 ? -61.069 28.966 -2.982 1.00 28.20 599 ARG A O 1
ATOM 4320 N N . ARG A 1 600 ? -60.288 27.883 -4.786 1.00 24.14 600 ARG A N 1
ATOM 4321 C CA . ARG A 1 600 ? -61.228 26.829 -5.309 1.00 24.14 600 ARG A CA 1
ATOM 4322 C C . ARG A 1 600 ? -61.745 27.093 -6.752 1.00 24.14 600 ARG A C 1
ATOM 4324 O O . ARG A 1 600 ? -62.336 28.125 -7.011 1.00 24.14 600 ARG A O 1
ATOM 4331 N N . VAL A 1 601 ? -61.694 26.019 -7.562 1.00 24.33 601 VAL A N 1
ATOM 4332 C CA . VAL A 1 601 ? -62.732 25.473 -8.486 1.00 24.33 601 VAL A CA 1
ATOM 4333 C C . VAL A 1 601 ? -63.119 26.256 -9.748 1.00 24.33 601 VAL A C 1
ATOM 4335 O O . VAL A 1 601 ? -63.673 27.337 -9.661 1.00 24.33 601 VAL A O 1
ATOM 4338 N N . LEU A 1 602 ? -63.042 25.573 -10.903 1.00 25.33 602 LEU A N 1
ATOM 4339 C CA . LEU A 1 602 ? -64.174 25.425 -11.833 1.00 25.33 602 LEU A CA 1
ATOM 4340 C C . LEU A 1 602 ? -64.031 24.168 -12.706 1.00 25.33 602 LEU A C 1
ATOM 4342 O O . LEU A 1 602 ? -62.939 23.722 -13.047 1.00 25.33 602 LEU A O 1
ATOM 4346 N N . SER A 1 603 ? -65.179 23.563 -12.987 1.00 24.20 603 SER A N 1
ATOM 4347 C CA . SER A 1 603 ? -65.371 22.203 -13.472 1.00 24.20 603 SER A CA 1
ATOM 4348 C C . SER A 1 603 ? -65.975 22.143 -14.880 1.00 24.20 603 SER A C 1
ATOM 4350 O O . SER A 1 603 ? -66.800 22.975 -15.240 1.00 24.20 603 SER A O 1
ATOM 4352 N N . THR A 1 604 ? -65.724 21.011 -15.549 1.00 27.55 604 THR A N 1
ATOM 4353 C CA . THR A 1 604 ? -66.596 20.274 -16.498 1.00 27.55 604 THR A CA 1
ATOM 4354 C C . THR A 1 604 ? -66.867 20.824 -17.909 1.00 27.55 604 THR A C 1
ATOM 4356 O O . THR A 1 604 ? -67.562 21.819 -18.065 1.00 27.55 604 THR A O 1
ATOM 4359 N N . ARG A 1 605 ? -66.598 19.995 -18.939 1.00 25.28 605 ARG A N 1
ATOM 4360 C CA . ARG A 1 605 ? -67.647 19.216 -19.647 1.00 25.28 605 ARG A CA 1
ATOM 4361 C C . ARG A 1 605 ? -67.092 18.111 -20.571 1.00 25.28 605 ARG A C 1
ATOM 4363 O O . ARG A 1 605 ? -65.991 18.185 -21.090 1.00 25.28 605 ARG A O 1
ATOM 4370 N N . LYS A 1 606 ? -67.910 17.056 -20.669 1.00 27.25 606 LYS A N 1
ATOM 4371 C CA . LYS A 1 606 ? -67.737 15.692 -21.217 1.00 27.25 606 LYS A CA 1
ATOM 4372 C C . LYS A 1 606 ? -67.802 15.623 -22.755 1.00 27.25 606 LYS A C 1
ATOM 4374 O O . LYS A 1 606 ? -68.472 16.470 -23.325 1.00 27.25 606 LYS A O 1
ATOM 4379 N N . VAL A 1 607 ? -67.341 14.507 -23.361 1.00 24.80 607 VAL A N 1
ATOM 4380 C CA . VAL A 1 607 ? -68.187 13.533 -24.118 1.00 24.80 607 VAL A CA 1
ATOM 4381 C C . VAL A 1 607 ? -67.429 12.246 -24.567 1.00 24.80 607 VAL A C 1
ATOM 4383 O O . VAL A 1 607 ? -66.426 12.302 -25.258 1.00 24.80 607 VAL A O 1
ATOM 4386 N N . LYS A 1 608 ? -68.039 11.104 -24.180 1.00 25.09 608 LYS A N 1
ATOM 4387 C CA . LYS A 1 608 ? -68.156 9.721 -24.736 1.00 25.09 608 LYS A CA 1
ATOM 4388 C C . LYS A 1 608 ? -66.975 8.722 -24.887 1.00 25.09 608 LYS A C 1
ATOM 4390 O O . LYS A 1 608 ? -65.974 8.934 -25.549 1.00 25.09 608 LYS A O 1
ATOM 4395 N N . ARG A 1 609 ? -67.258 7.532 -24.322 1.00 32.72 609 ARG A N 1
ATOM 4396 C CA . ARG A 1 609 ? -66.567 6.222 -24.315 1.00 32.72 609 ARG A CA 1
ATOM 4397 C C . ARG A 1 609 ? -66.712 5.423 -25.625 1.00 32.72 609 ARG A C 1
ATOM 4399 O O . ARG A 1 609 ? -67.818 5.384 -26.160 1.00 32.72 609 ARG A O 1
ATOM 4406 N N . LYS A 1 610 ? -65.682 4.618 -25.948 1.00 24.17 610 LYS A N 1
ATOM 4407 C CA . LYS A 1 610 ? -65.669 3.179 -26.369 1.00 24.17 610 LYS A CA 1
ATOM 4408 C C . LYS A 1 610 ? -64.223 2.857 -26.823 1.00 24.17 610 LYS A C 1
ATOM 4410 O O . LYS A 1 610 ? -63.711 3.618 -27.619 1.00 24.17 610 LYS A O 1
ATOM 4415 N N . GLY A 1 611 ? -63.465 1.828 -26.433 1.00 25.89 611 GLY A N 1
ATOM 4416 C CA . GLY A 1 611 ? -63.549 0.680 -25.523 1.00 25.89 611 GLY A CA 1
ATOM 4417 C C . GLY A 1 611 ? -62.206 -0.103 -25.605 1.00 25.89 611 GLY A C 1
ATOM 4418 O O . GLY A 1 611 ? -61.542 0.026 -26.619 1.00 25.89 611 GLY A O 1
ATOM 4419 N N . LYS A 1 612 ? -61.843 -0.881 -24.556 1.00 29.91 612 LYS A N 1
ATOM 4420 C CA . LYS A 1 612 ? -60.838 -1.998 -24.448 1.00 29.91 612 LYS A CA 1
ATOM 4421 C C . LYS A 1 612 ? -59.461 -1.811 -25.152 1.00 29.91 612 LYS A C 1
ATOM 4423 O O . LYS A 1 612 ? -59.414 -1.662 -26.356 1.00 29.91 612 LYS A O 1
ATOM 4428 N N . ARG A 1 613 ? -58.276 -1.957 -24.533 1.00 27.27 613 ARG A N 1
ATOM 4429 C CA . ARG A 1 613 ? -57.700 -3.085 -23.754 1.00 27.27 613 ARG A CA 1
ATOM 4430 C C . ARG A 1 613 ? -56.284 -2.659 -23.256 1.00 27.27 613 ARG A C 1
ATOM 4432 O O . ARG A 1 613 ? -55.658 -1.817 -23.883 1.00 27.27 613 ARG A O 1
ATOM 4439 N N . ARG A 1 614 ? -55.791 -3.255 -22.158 1.00 38.31 614 ARG A N 1
ATOM 4440 C CA . ARG A 1 614 ? -54.474 -3.041 -21.492 1.00 38.31 614 ARG A CA 1
ATOM 4441 C C . ARG A 1 614 ? -53.229 -3.139 -22.410 1.00 38.31 614 ARG A C 1
ATOM 4443 O O . ARG A 1 614 ? -53.190 -4.074 -23.205 1.00 38.31 614 ARG A O 1
ATOM 4450 N N . ARG A 1 615 ? -52.179 -2.330 -22.147 1.00 27.81 615 ARG A N 1
ATOM 4451 C CA . ARG A 1 615 ? -50.729 -2.693 -22.107 1.00 27.81 615 ARG A CA 1
ATOM 4452 C C . ARG A 1 615 ? -49.860 -1.530 -21.563 1.00 27.81 615 ARG A C 1
ATOM 4454 O O . ARG A 1 615 ? -50.309 -0.393 -21.585 1.00 27.81 615 ARG A O 1
ATOM 4461 N N . GLY A 1 616 ? -48.711 -1.887 -20.977 1.00 29.33 616 GLY A N 1
ATOM 4462 C CA . GLY A 1 616 ? -47.893 -1.151 -19.995 1.00 29.33 616 GLY A CA 1
ATOM 4463 C C . GLY A 1 616 ? -46.957 -0.018 -20.484 1.00 29.33 616 GLY A C 1
ATOM 4464 O O . GLY A 1 616 ? -47.231 0.596 -21.511 1.00 29.33 616 GLY A O 1
ATOM 4465 N N . PRO A 1 617 ? -45.906 0.315 -19.697 1.00 32.12 617 PRO A N 1
ATOM 4466 C CA . PRO A 1 617 ? -45.277 1.639 -19.653 1.00 32.12 617 PRO A CA 1
ATOM 4467 C C . PRO A 1 617 ? -44.110 1.814 -20.645 1.00 32.12 617 PRO A C 1
ATOM 4469 O O . PRO A 1 617 ? -42.964 1.538 -20.319 1.00 32.12 617 PRO A O 1
ATOM 4472 N N . ASP A 1 618 ? -44.396 2.374 -21.823 1.00 30.33 618 ASP A N 1
ATOM 4473 C CA . ASP A 1 618 ? -43.402 2.786 -22.843 1.00 30.33 618 ASP A CA 1
ATOM 4474 C C . ASP A 1 618 ? -43.084 4.303 -22.820 1.00 30.33 618 ASP A C 1
ATOM 4476 O O . ASP A 1 618 ? -42.592 4.876 -23.795 1.00 30.33 618 ASP A O 1
ATOM 4480 N N . ALA A 1 619 ? -43.370 4.998 -21.714 1.00 30.81 619 ALA A N 1
ATOM 4481 C CA . ALA A 1 619 ? -43.213 6.458 -21.635 1.00 30.81 619 ALA A CA 1
ATOM 4482 C C . ALA A 1 619 ? -41.853 6.937 -21.085 1.00 30.81 619 ALA A C 1
ATOM 4484 O O . ALA A 1 619 ? -41.500 8.091 -21.304 1.00 30.81 619 ALA A O 1
ATOM 4485 N N . ILE A 1 620 ? -41.051 6.075 -20.446 1.00 30.47 620 ILE A N 1
ATOM 4486 C CA . ILE A 1 620 ? -39.725 6.459 -19.909 1.00 30.47 620 ILE A CA 1
ATOM 4487 C C . ILE A 1 620 ? -38.627 6.410 -20.991 1.00 30.47 620 ILE A C 1
ATOM 4489 O O . ILE A 1 620 ? -37.613 7.094 -20.897 1.00 30.47 620 ILE A O 1
ATOM 4493 N N . ARG A 1 621 ? -38.860 5.702 -22.103 1.00 27.02 621 ARG A N 1
ATOM 4494 C CA . ARG A 1 621 ? -37.864 5.540 -23.174 1.00 27.02 621 ARG A CA 1
ATOM 4495 C C . ARG A 1 621 ? -37.664 6.785 -24.054 1.00 27.02 621 ARG A C 1
ATOM 4497 O O . ARG A 1 621 ? -36.609 6.932 -24.656 1.00 27.02 621 ARG A O 1
ATOM 4504 N N . ARG A 1 622 ? -38.630 7.710 -24.116 1.00 26.88 622 ARG A N 1
ATOM 4505 C CA . ARG A 1 622 ? -38.544 8.883 -25.017 1.00 26.88 622 ARG A CA 1
ATOM 4506 C C . ARG A 1 622 ? -37.867 10.114 -24.421 1.00 26.88 622 ARG A C 1
ATOM 4508 O O . ARG A 1 622 ? -37.514 11.009 -25.177 1.00 26.88 622 ARG A O 1
ATOM 4515 N N . VAL A 1 623 ? -37.653 10.157 -23.106 1.00 29.84 623 VAL A N 1
ATOM 4516 C CA . VAL A 1 623 ? -36.912 11.262 -22.471 1.00 29.84 623 VAL A CA 1
ATOM 4517 C C . VAL A 1 623 ? -35.400 10.996 -22.504 1.00 29.84 623 VAL A C 1
ATOM 4519 O O . VAL A 1 623 ? -34.618 11.921 -22.688 1.00 29.84 623 VAL A O 1
ATOM 4522 N N . VAL A 1 624 ? -34.983 9.724 -22.474 1.00 27.98 624 VAL A N 1
ATOM 4523 C CA . VAL A 1 624 ? -33.566 9.316 -22.571 1.00 27.98 624 VAL A CA 1
ATOM 4524 C C . VAL A 1 624 ? -33.002 9.460 -24.000 1.00 27.98 624 VAL A C 1
ATOM 4526 O O . VAL A 1 624 ? -31.817 9.731 -24.182 1.00 27.98 624 VAL A O 1
ATOM 4529 N N . GLU A 1 625 ? -33.844 9.374 -25.037 1.00 27.48 625 GLU A N 1
ATOM 4530 C CA . GLU A 1 625 ? -33.416 9.530 -26.442 1.00 27.48 625 GLU A CA 1
ATOM 4531 C C . GLU A 1 625 ? -33.194 10.992 -26.887 1.00 27.48 625 GLU A C 1
ATOM 4533 O O . GLU A 1 625 ? -32.675 11.214 -27.981 1.00 27.48 625 GLU A O 1
ATOM 4538 N N . HIS A 1 626 ? -33.552 11.999 -26.074 1.00 25.42 626 HIS A N 1
ATOM 4539 C CA . HIS A 1 626 ? -33.374 13.415 -26.443 1.00 25.42 626 HIS A CA 1
ATOM 4540 C C . HIS A 1 626 ? -32.122 14.078 -25.841 1.00 25.42 626 HIS A C 1
ATOM 4542 O O . HIS A 1 626 ? -31.681 15.097 -26.358 1.00 25.42 626 HIS A O 1
ATOM 4548 N N . VAL A 1 627 ? -31.499 13.478 -24.817 1.00 28.30 627 VAL A N 1
ATOM 4549 C CA . VAL A 1 627 ? -30.234 13.972 -24.224 1.00 28.30 627 VAL A CA 1
ATOM 4550 C C . VAL A 1 627 ? -28.999 13.409 -24.953 1.00 28.30 627 VAL A C 1
ATOM 4552 O O . VAL A 1 627 ? -27.918 13.981 -24.903 1.00 28.30 627 VAL A O 1
ATOM 4555 N N . THR A 1 628 ? -29.150 12.334 -25.730 1.00 27.25 628 THR A N 1
ATOM 4556 C CA . THR A 1 628 ? -28.039 11.608 -26.381 1.00 27.25 628 THR A CA 1
ATOM 4557 C C . THR A 1 628 ? -27.731 12.039 -27.825 1.00 27.25 628 THR A C 1
ATOM 4559 O O . THR A 1 628 ? -27.010 11.342 -28.536 1.00 27.25 628 THR A O 1
ATOM 4562 N N . ARG A 1 629 ? -28.245 13.184 -28.298 1.00 27.39 629 ARG A N 1
ATOM 4563 C CA . ARG A 1 629 ? -28.036 13.665 -29.686 1.00 27.39 629 ARG A CA 1
ATOM 4564 C C . ARG A 1 629 ? -27.331 15.022 -29.814 1.00 27.39 629 ARG A C 1
ATOM 4566 O O . ARG A 1 629 ? -27.510 15.703 -30.818 1.00 27.39 629 ARG A O 1
ATOM 4573 N N . GLY A 1 630 ? -26.517 15.393 -28.826 1.00 28.33 630 GLY A N 1
ATOM 4574 C CA . GLY A 1 630 ? -25.831 16.691 -28.789 1.00 28.33 630 GLY A CA 1
ATOM 4575 C C . GLY A 1 630 ? -24.309 16.694 -28.952 1.00 28.33 630 GLY A C 1
ATOM 4576 O O . GLY A 1 630 ? -23.753 17.780 -29.020 1.00 28.33 630 GLY A O 1
ATOM 4577 N N . ILE A 1 631 ? -23.623 15.547 -29.019 1.00 27.75 631 ILE A N 1
ATOM 4578 C CA . ILE A 1 631 ? -22.169 15.505 -29.259 1.00 27.75 631 ILE A CA 1
ATOM 4579 C C . ILE A 1 631 ? -21.884 14.408 -30.283 1.00 27.75 631 ILE A C 1
ATOM 4581 O O . ILE A 1 631 ? -21.954 13.212 -29.999 1.00 27.75 631 ILE A O 1
ATOM 4585 N N . ASP A 1 632 ? -21.624 14.824 -31.518 1.00 27.64 632 ASP A N 1
ATOM 4586 C CA . ASP A 1 632 ? -21.242 13.942 -32.615 1.00 27.64 632 ASP A CA 1
ATOM 4587 C C . ASP A 1 632 ? -19.766 13.534 -32.478 1.00 27.64 632 ASP A C 1
ATOM 4589 O O . ASP A 1 632 ? -18.886 14.010 -33.191 1.00 27.64 632 ASP A O 1
ATOM 4593 N N . ALA A 1 633 ? -19.496 12.615 -31.547 1.00 29.72 633 ALA A N 1
ATOM 4594 C CA . ALA A 1 633 ? -18.181 12.001 -31.361 1.00 29.72 633 ALA A CA 1
ATOM 4595 C C . ALA A 1 633 ? -17.713 11.188 -32.591 1.00 29.72 633 ALA A C 1
ATOM 4597 O O . ALA A 1 633 ? -16.546 10.813 -32.688 1.00 29.72 633 ALA A O 1
ATOM 4598 N N . ARG A 1 634 ? -18.586 10.904 -33.572 1.00 28.52 634 ARG A N 1
ATOM 4599 C CA . ARG A 1 634 ? -18.238 10.035 -34.713 1.00 28.52 634 ARG A CA 1
ATOM 4600 C C . ARG A 1 634 ? -17.449 10.737 -35.810 1.00 28.52 634 ARG A C 1
ATOM 4602 O O . ARG A 1 634 ? -16.806 10.049 -36.600 1.00 28.52 634 ARG A O 1
ATOM 4609 N N . ASN A 1 635 ? -17.466 12.067 -35.866 1.00 29.05 635 ASN A N 1
ATOM 4610 C CA . ASN A 1 635 ? -16.736 12.803 -36.899 1.00 29.05 635 ASN A CA 1
ATOM 4611 C C . ASN A 1 635 ? -15.305 13.198 -36.491 1.00 29.05 635 ASN A C 1
ATOM 4613 O O . ASN A 1 635 ? -14.489 13.443 -37.376 1.00 29.05 635 ASN A O 1
ATOM 4617 N N . PHE A 1 636 ? -14.963 13.163 -35.197 1.00 32.91 636 PHE A N 1
ATOM 4618 C CA . PHE A 1 636 ? -13.607 13.466 -34.707 1.00 32.91 636 PHE A CA 1
ATOM 4619 C C . PHE A 1 636 ? -12.738 12.209 -34.488 1.00 32.91 636 PHE A C 1
ATOM 4621 O O . PHE A 1 636 ? -11.517 12.266 -34.577 1.00 32.91 636 PHE A O 1
ATOM 4628 N N . LEU A 1 637 ? -13.363 11.041 -34.287 1.00 32.56 637 LEU A N 1
ATOM 4629 C CA . LEU A 1 637 ? -12.700 9.772 -33.941 1.00 32.56 637 LEU A CA 1
ATOM 4630 C C . LEU A 1 637 ? -12.325 8.887 -35.145 1.00 32.56 637 LEU A C 1
ATOM 4632 O O . LEU A 1 637 ? -12.081 7.694 -34.992 1.00 32.56 637 LEU A O 1
ATOM 4636 N N . ARG A 1 638 ? -12.235 9.439 -36.363 1.00 31.23 638 ARG A N 1
ATOM 4637 C CA . ARG A 1 638 ? -11.901 8.663 -37.580 1.00 31.23 638 ARG A CA 1
ATOM 4638 C C . ARG A 1 638 ? -10.481 8.061 -37.606 1.00 31.23 638 ARG A C 1
ATOM 4640 O O . ARG A 1 638 ? -10.149 7.395 -38.583 1.00 31.23 638 ARG A O 1
ATOM 4647 N N . GLY A 1 639 ? -9.670 8.275 -36.566 1.00 34.28 639 GLY A N 1
ATOM 4648 C CA . GLY A 1 639 ? -8.306 7.749 -36.443 1.00 34.28 639 GLY A CA 1
ATOM 4649 C C . GLY A 1 639 ? -8.056 6.758 -35.299 1.00 34.28 639 GLY A C 1
ATOM 4650 O O . GLY A 1 639 ? -6.991 6.152 -35.292 1.00 34.28 639 GLY A O 1
ATOM 4651 N N . TYR A 1 640 ? -8.993 6.563 -34.361 1.00 32.69 640 TYR A N 1
ATOM 4652 C CA . TYR A 1 640 ? -8.750 5.760 -33.153 1.00 32.69 640 TYR A CA 1
ATOM 4653 C C . TYR A 1 640 ? -9.806 4.659 -32.985 1.00 32.69 640 TYR A C 1
ATOM 4655 O O . TYR A 1 640 ? -11.006 4.922 -32.909 1.00 32.69 640 TYR A O 1
ATOM 4663 N N . ASP A 1 641 ? -9.345 3.407 -32.955 1.00 39.41 641 ASP A N 1
ATOM 4664 C CA . ASP A 1 641 ? -10.166 2.200 -32.824 1.00 39.41 641 ASP A CA 1
ATOM 4665 C C . ASP A 1 641 ? -10.479 1.908 -31.344 1.00 39.41 641 ASP A C 1
ATOM 4667 O O . ASP A 1 641 ? -9.616 1.480 -30.580 1.00 39.41 641 ASP A O 1
ATOM 4671 N N . LEU A 1 642 ? -11.732 2.099 -30.927 1.00 35.84 642 LEU A N 1
ATOM 4672 C CA . LEU A 1 642 ? -12.199 1.809 -29.562 1.00 35.84 642 LEU A CA 1
ATOM 4673 C C . LEU A 1 642 ? -12.144 0.314 -29.182 1.00 35.84 642 LEU A C 1
ATOM 4675 O O . LEU A 1 642 ? -12.113 -0.002 -27.992 1.00 35.84 642 LEU A O 1
ATOM 4679 N N . GLU A 1 643 ? -12.101 -0.619 -30.143 1.00 32.53 643 GLU A N 1
ATOM 4680 C CA . GLU A 1 643 ? -11.802 -2.022 -29.826 1.00 32.53 643 GLU A CA 1
ATOM 4681 C C . GLU A 1 643 ? -10.319 -2.228 -29.513 1.00 32.53 643 GLU A C 1
ATOM 4683 O O . GLU A 1 643 ? -9.998 -3.057 -28.663 1.00 32.53 643 GLU A O 1
ATOM 4688 N N . SER A 1 644 ? -9.413 -1.465 -30.130 1.00 35.84 644 SER A N 1
ATOM 4689 C CA . SER A 1 644 ? -7.980 -1.525 -29.818 1.00 35.84 644 SER A CA 1
ATOM 4690 C C . SER A 1 644 ? -7.669 -1.034 -28.394 1.00 35.84 644 SER A C 1
ATOM 4692 O O . SER A 1 644 ? -6.869 -1.664 -27.706 1.00 35.84 644 SER A O 1
ATOM 4694 N N . ILE A 1 645 ? -8.401 -0.024 -27.902 1.00 34.91 645 ILE A N 1
ATOM 4695 C CA . ILE A 1 645 ? -8.353 0.465 -26.509 1.00 34.91 645 ILE A CA 1
ATOM 4696 C C . ILE A 1 645 ? -8.764 -0.636 -25.513 1.00 34.91 645 ILE A C 1
ATOM 4698 O O . ILE A 1 645 ? -8.158 -0.779 -24.459 1.00 34.91 645 ILE A O 1
ATOM 4702 N N . ARG A 1 646 ? -9.725 -1.502 -25.869 1.00 33.12 646 ARG A N 1
ATOM 4703 C CA . ARG A 1 646 ? -10.100 -2.682 -25.058 1.00 33.12 646 ARG A CA 1
ATOM 4704 C C . ARG A 1 646 ? -9.154 -3.882 -25.226 1.00 33.12 646 ARG A C 1
ATOM 4706 O O . ARG A 1 646 ? -9.213 -4.816 -24.430 1.00 33.12 646 ARG A O 1
ATOM 4713 N N . ARG A 1 647 ? -8.307 -3.889 -26.263 1.00 33.91 647 ARG A N 1
ATOM 4714 C CA . ARG A 1 647 ? -7.332 -4.953 -26.587 1.00 33.91 647 ARG A CA 1
ATOM 4715 C C . ARG A 1 647 ? -5.904 -4.637 -26.121 1.00 33.91 647 ARG A C 1
ATOM 4717 O O . ARG A 1 647 ? -5.039 -5.498 -26.282 1.00 33.91 647 ARG A O 1
ATOM 4724 N N . ALA A 1 648 ? -5.655 -3.461 -25.538 1.00 36.94 648 ALA A N 1
ATOM 4725 C CA . ALA A 1 648 ? -4.340 -3.033 -25.043 1.00 36.94 648 ALA A CA 1
ATOM 4726 C C . ALA A 1 648 ? -3.710 -4.010 -24.022 1.00 36.94 648 ALA A C 1
ATOM 4728 O O . ALA A 1 648 ? -2.491 -4.066 -23.903 1.00 36.94 648 ALA A O 1
ATOM 4729 N N . ASN A 1 649 ? -4.514 -4.879 -23.399 1.00 37.50 649 ASN A N 1
ATOM 4730 C CA . ASN A 1 649 ? -4.085 -5.865 -22.397 1.00 37.50 649 ASN A CA 1
ATOM 4731 C C . ASN A 1 649 ? -3.362 -7.110 -22.954 1.00 37.50 649 ASN A C 1
ATOM 4733 O O . ASN A 1 649 ? -3.180 -8.079 -22.221 1.00 37.50 649 ASN A O 1
ATOM 4737 N N . ARG A 1 650 ? -3.005 -7.172 -24.246 1.00 43.31 650 ARG A N 1
ATOM 4738 C CA . ARG A 1 650 ? -2.304 -8.342 -24.815 1.00 43.31 650 ARG A CA 1
ATOM 4739 C C . ARG A 1 650 ? -1.252 -7.932 -25.839 1.00 43.31 650 ARG A C 1
ATOM 4741 O O . ARG A 1 650 ? -1.544 -7.774 -27.028 1.00 43.31 650 ARG A O 1
ATOM 4748 N N . PHE A 1 651 ? -0.001 -7.828 -25.403 1.00 52.78 651 PHE A N 1
ATOM 4749 C CA . PHE A 1 651 ? 1.119 -7.939 -26.331 1.00 52.78 651 PHE A CA 1
ATOM 4750 C C . PHE A 1 651 ? 1.197 -9.367 -26.854 1.00 52.78 651 PHE A C 1
ATOM 4752 O O . PHE A 1 651 ? 1.249 -10.332 -26.096 1.00 52.78 651 PHE A O 1
ATOM 4759 N N . VAL A 1 652 ? 1.171 -9.488 -28.177 1.00 55.31 652 VAL A N 1
ATOM 4760 C CA . VAL A 1 652 ? 1.328 -10.757 -28.882 1.00 55.31 652 VAL A CA 1
ATOM 4761 C C . VAL A 1 652 ? 2.654 -10.665 -29.629 1.00 55.31 652 VAL A C 1
ATOM 4763 O O . VAL A 1 652 ? 2.773 -9.770 -30.475 1.00 55.31 652 VAL A O 1
ATOM 4766 N N . PRO A 1 653 ? 3.632 -11.543 -29.339 1.00 58.84 653 PRO A N 1
ATOM 4767 C CA . PRO A 1 653 ? 4.893 -11.577 -30.068 1.00 58.84 653 PRO A CA 1
ATOM 4768 C C . PRO A 1 653 ? 4.652 -11.660 -31.579 1.00 58.84 653 PRO A C 1
ATOM 4770 O O . PRO A 1 653 ? 3.847 -12.473 -32.046 1.00 58.84 653 PRO A O 1
ATOM 4773 N N . LYS A 1 654 ? 5.330 -10.808 -32.352 1.00 77.88 654 LYS A N 1
ATOM 4774 C CA . LYS A 1 654 ? 5.289 -10.822 -33.822 1.00 77.88 654 LYS A CA 1
ATOM 4775 C C . LYS A 1 654 ? 6.584 -11.414 -34.384 1.00 77.88 654 LYS A C 1
ATOM 4777 O O . LYS A 1 654 ? 7.579 -11.500 -33.669 1.00 77.88 654 LYS A O 1
ATOM 4782 N N . PRO A 1 655 ? 6.606 -11.824 -35.667 1.00 86.38 655 PRO A N 1
ATOM 4783 C CA . PRO A 1 655 ? 7.835 -12.295 -36.292 1.00 86.38 655 PRO A CA 1
ATOM 4784 C C . PRO A 1 655 ? 8.972 -11.275 -36.152 1.00 86.38 655 PRO A C 1
ATOM 4786 O O . PRO A 1 655 ? 8.746 -10.072 -36.320 1.00 86.38 655 PRO A O 1
ATOM 4789 N N . VAL A 1 656 ? 10.189 -11.771 -35.917 1.00 89.44 656 VAL A N 1
ATOM 4790 C CA . VAL A 1 656 ? 11.422 -10.972 -35.800 1.00 89.44 656 VAL A CA 1
ATOM 4791 C C . VAL A 1 656 ? 11.515 -9.929 -36.920 1.00 89.44 656 VAL A C 1
ATOM 4793 O O . VAL A 1 656 ? 11.222 -10.236 -38.075 1.00 89.44 656 VAL A O 1
ATOM 4796 N N . GLY A 1 657 ? 11.938 -8.703 -36.618 1.00 86.94 657 GLY A N 1
ATOM 4797 C CA . GLY A 1 657 ? 12.079 -7.586 -37.557 1.00 86.94 657 GLY A CA 1
ATOM 4798 C C . GLY A 1 657 ? 10.783 -6.833 -37.866 1.00 86.94 657 GLY A C 1
ATOM 4799 O O . GLY A 1 657 ? 10.793 -5.919 -38.688 1.00 86.94 657 GLY A O 1
ATOM 4800 N N . THR A 1 658 ? 9.660 -7.198 -37.244 1.00 90.50 658 THR A N 1
ATOM 4801 C CA . THR A 1 658 ? 8.420 -6.424 -37.369 1.00 90.50 658 THR A CA 1
ATOM 4802 C C . THR A 1 658 ? 8.535 -5.148 -36.538 1.00 90.50 658 THR A C 1
ATOM 4804 O O . THR A 1 658 ? 8.725 -5.230 -35.329 1.00 90.50 658 THR A O 1
ATOM 4807 N N . LYS A 1 659 ? 8.403 -3.973 -37.166 1.00 89.94 659 LYS A N 1
ATOM 4808 C CA . LYS A 1 659 ? 8.282 -2.690 -36.455 1.00 89.94 659 LYS A CA 1
ATOM 4809 C C . LYS A 1 659 ? 6.824 -2.465 -36.063 1.00 89.94 659 LYS A C 1
ATOM 4811 O O . LYS A 1 659 ? 5.925 -2.659 -36.881 1.00 89.94 659 LYS A O 1
ATOM 4816 N N . GLU A 1 660 ? 6.584 -2.046 -34.831 1.00 84.25 660 GLU A N 1
ATOM 4817 C CA . GLU A 1 660 ? 5.246 -1.817 -34.306 1.00 84.25 660 GLU A CA 1
ATOM 4818 C C . GLU A 1 660 ? 5.199 -0.544 -33.466 1.00 84.25 660 GLU A C 1
ATOM 4820 O O . GLU A 1 660 ? 5.986 -0.394 -32.541 1.00 84.25 660 GLU A O 1
ATOM 4825 N N . LYS A 1 661 ? 4.250 0.348 -33.765 1.00 85.88 661 LYS A N 1
ATOM 4826 C CA . LYS A 1 661 ? 3.885 1.446 -32.868 1.00 85.88 661 LYS A CA 1
ATOM 4827 C C . LYS A 1 661 ? 2.681 1.010 -32.034 1.00 85.88 661 LYS A C 1
ATOM 4829 O O . LYS A 1 661 ? 1.714 0.490 -32.596 1.00 85.88 661 LYS A O 1
ATOM 4834 N N . ARG A 1 662 ? 2.744 1.196 -30.720 1.00 76.69 662 ARG A N 1
ATOM 4835 C CA . ARG A 1 662 ? 1.654 0.941 -29.774 1.00 76.69 662 ARG A CA 1
ATOM 4836 C C . ARG A 1 662 ? 1.468 2.145 -28.870 1.00 76.69 662 ARG A C 1
ATOM 4838 O O . ARG A 1 662 ? 2.409 2.890 -28.649 1.00 76.69 662 ARG A O 1
ATOM 4845 N N . THR A 1 663 ? 0.271 2.277 -28.325 1.00 75.25 663 THR A N 1
ATOM 4846 C CA . THR A 1 663 ? -0.015 3.246 -27.274 1.00 75.25 663 THR A CA 1
ATOM 4847 C C . THR A 1 663 ? -0.486 2.478 -26.053 1.00 75.25 663 THR A C 1
ATOM 4849 O O . THR A 1 663 ? -1.466 1.733 -26.140 1.00 75.25 663 THR A O 1
ATOM 4852 N N . PHE A 1 664 ? 0.236 2.608 -24.946 1.00 71.38 664 PHE A N 1
ATOM 4853 C CA . PHE A 1 664 ? -0.204 2.112 -23.648 1.00 71.38 664 PHE A CA 1
ATOM 4854 C C . PHE A 1 664 ? -1.025 3.192 -22.957 1.00 71.38 664 PHE A C 1
ATOM 4856 O O . PHE A 1 664 ? -0.758 4.377 -23.132 1.00 71.38 664 PHE A O 1
ATOM 4863 N N . TYR A 1 665 ? -2.043 2.777 -22.215 1.00 66.88 665 TYR A N 1
ATOM 4864 C CA . TYR A 1 665 ? -2.954 3.665 -21.507 1.00 66.88 665 TYR A CA 1
ATOM 4865 C C . TYR A 1 665 ? -2.975 3.243 -20.043 1.00 66.88 665 TYR A C 1
ATOM 4867 O O . TYR A 1 665 ? -3.177 2.063 -19.756 1.00 66.88 665 TYR A O 1
ATOM 4875 N N . PHE A 1 666 ? -2.803 4.207 -19.151 1.00 65.69 666 PHE A N 1
ATOM 4876 C CA . PHE A 1 666 ? -2.794 4.031 -17.705 1.00 65.69 666 PHE A CA 1
ATOM 4877 C C . PHE A 1 666 ? -3.810 4.975 -17.068 1.00 65.69 666 PHE A C 1
ATOM 4879 O O . PHE A 1 666 ? -4.046 6.078 -17.571 1.00 65.69 666 PHE A O 1
ATOM 4886 N N . GLY A 1 667 ? -4.435 4.527 -15.984 1.00 62.47 667 GLY A N 1
ATOM 4887 C CA . GLY A 1 667 ? -5.563 5.199 -15.346 1.00 62.47 667 GLY A CA 1
ATOM 4888 C C . GLY A 1 667 ? -6.907 4.501 -15.604 1.00 62.47 667 GLY A C 1
ATOM 4889 O O . GLY A 1 667 ? -6.975 3.387 -16.119 1.00 62.47 667 GLY A O 1
ATOM 4890 N N . GLN A 1 668 ? -8.037 5.117 -15.271 1.00 56.34 668 GLN A N 1
ATOM 4891 C CA . GLN A 1 668 ? -8.221 6.527 -14.915 1.00 56.34 668 GLN A CA 1
ATOM 4892 C C . GLN A 1 668 ? -7.550 6.930 -13.591 1.00 56.34 668 GLN A C 1
ATOM 4894 O O . GLN A 1 668 ? -7.728 6.261 -12.578 1.00 56.34 668 GLN A O 1
ATOM 4899 N N . TYR A 1 669 ? -6.836 8.058 -13.606 1.00 60.19 669 TYR A N 1
ATOM 4900 C CA . TYR A 1 669 ? -6.301 8.723 -12.420 1.00 60.19 669 TYR A CA 1
ATOM 4901 C C . TYR A 1 669 ? -7.131 9.943 -12.058 1.00 60.19 669 TYR A C 1
ATOM 4903 O O . TYR A 1 669 ? -7.593 10.678 -12.931 1.00 60.19 669 TYR A O 1
ATOM 4911 N N . VAL A 1 670 ? -7.294 10.161 -10.757 1.00 62.25 670 VAL A N 1
ATOM 4912 C CA . VAL A 1 670 ? -7.864 11.384 -10.195 1.00 62.25 670 VAL A CA 1
ATOM 4913 C C . VAL A 1 670 ? -6.720 12.122 -9.514 1.00 62.25 670 VAL A C 1
ATOM 4915 O O . VAL A 1 670 ? -6.269 11.704 -8.452 1.00 62.25 670 VAL A O 1
ATOM 4918 N N . VAL A 1 671 ? -6.225 13.187 -10.143 1.00 61.16 671 VAL A N 1
ATOM 4919 C CA . VAL A 1 671 ? -5.169 14.043 -9.590 1.00 61.16 671 VAL A CA 1
ATOM 4920 C C . VAL A 1 671 ? -5.842 15.075 -8.675 1.00 61.16 671 VAL A C 1
ATOM 4922 O O . VAL A 1 671 ? -6.654 15.870 -9.167 1.00 61.16 671 VAL A O 1
ATOM 4925 N N . PRO A 1 672 ? -5.597 15.066 -7.352 1.00 48.56 672 PRO A N 1
ATOM 4926 C CA . PRO A 1 672 ? -6.275 15.972 -6.421 1.00 48.56 672 PRO A CA 1
ATOM 4927 C C . PRO A 1 672 ? -5.980 17.458 -6.717 1.00 48.56 672 PRO A C 1
ATOM 4929 O O . PRO A 1 672 ? -4.967 17.751 -7.343 1.00 48.56 672 PRO A O 1
ATOM 4932 N N . PRO A 1 673 ? -6.848 18.407 -6.313 1.00 50.50 673 PRO A N 1
ATOM 4933 C CA . PRO A 1 673 ? -6.622 19.840 -6.528 1.00 50.50 673 PRO A CA 1
ATOM 4934 C C . PRO A 1 673 ? -5.313 20.333 -5.903 1.00 50.50 673 PRO A C 1
ATOM 4936 O O . PRO A 1 673 ? -5.090 20.082 -4.721 1.00 50.50 673 PRO A O 1
ATOM 4939 N N . GLY A 1 674 ? -4.501 21.077 -6.659 1.00 48.84 674 GLY A N 1
ATOM 4940 C CA . GLY A 1 674 ? -3.282 21.718 -6.147 1.00 48.84 674 GLY A CA 1
ATOM 4941 C C . GLY A 1 674 ? -2.207 20.754 -5.636 1.00 48.84 674 GLY A C 1
ATOM 4942 O O . GLY A 1 674 ? -1.395 21.150 -4.814 1.00 48.84 674 GLY A O 1
ATOM 4943 N N . GLN A 1 675 ? -2.238 19.486 -6.043 1.00 48.72 675 GLN A N 1
ATOM 4944 C CA . GLN A 1 675 ? -1.367 18.442 -5.501 1.00 48.72 675 GLN A CA 1
ATOM 4945 C C . GLN A 1 675 ? -0.535 17.776 -6.595 1.00 48.72 675 GLN A C 1
ATOM 4947 O O . GLN A 1 675 ? -0.955 17.706 -7.759 1.00 48.72 675 GLN A O 1
ATOM 4952 N N . ASP A 1 676 ? 0.583 17.201 -6.155 1.00 54.44 676 ASP A N 1
ATOM 4953 C CA . ASP A 1 676 ? 1.433 16.318 -6.942 1.00 54.44 676 ASP A CA 1
ATOM 4954 C C . ASP A 1 676 ? 0.987 14.874 -6.685 1.00 54.44 676 ASP A C 1
ATOM 4956 O O . ASP A 1 676 ? 0.948 14.398 -5.549 1.00 54.44 676 ASP A O 1
ATOM 4960 N N . LEU A 1 677 ? 0.612 14.154 -7.740 1.00 50.91 677 LEU A N 1
ATOM 4961 C CA . LEU A 1 677 ? 0.275 12.737 -7.660 1.00 50.91 677 LEU A CA 1
ATOM 4962 C C . LEU A 1 677 ? 1.443 11.904 -8.179 1.00 50.91 677 LEU A C 1
ATOM 4964 O O . LEU A 1 677 ? 1.682 11.851 -9.386 1.00 50.91 677 LEU A O 1
ATOM 4968 N N . ASN A 1 678 ? 2.114 11.197 -7.270 1.00 53.41 678 ASN A N 1
ATOM 4969 C CA . ASN A 1 678 ? 3.053 10.141 -7.632 1.00 53.41 678 ASN A CA 1
ATOM 4970 C C . ASN A 1 678 ? 2.311 8.831 -7.895 1.00 53.41 678 ASN A C 1
ATOM 4972 O O . ASN A 1 678 ? 1.486 8.394 -7.092 1.00 53.41 678 ASN A O 1
ATOM 4976 N N . ARG A 1 679 ? 2.618 8.180 -9.016 1.00 57.44 679 ARG A N 1
ATOM 4977 C CA . ARG A 1 679 ? 1.982 6.929 -9.428 1.00 57.44 679 ARG A CA 1
ATOM 4978 C C . ARG A 1 679 ? 3.009 5.952 -9.968 1.00 57.44 679 ARG A C 1
ATOM 4980 O O . ARG A 1 679 ? 3.830 6.330 -10.791 1.00 57.44 679 ARG A O 1
ATOM 4987 N N . ALA A 1 680 ? 2.894 4.691 -9.566 1.00 53.62 680 ALA A N 1
ATOM 4988 C CA . ALA A 1 680 ? 3.644 3.591 -10.149 1.00 53.62 680 ALA A CA 1
ATOM 4989 C C . ALA A 1 680 ? 2.707 2.596 -10.848 1.00 53.62 680 ALA A C 1
ATOM 4991 O O . ALA A 1 680 ? 1.735 2.140 -10.249 1.00 53.62 680 ALA A O 1
ATOM 4992 N N . ASP A 1 681 ? 3.014 2.229 -12.089 1.00 56.38 681 ASP A N 1
ATOM 4993 C CA . ASP A 1 681 ? 2.366 1.132 -12.806 1.00 56.38 681 ASP A CA 1
ATOM 4994 C C . ASP A 1 681 ? 3.378 0.023 -13.072 1.00 56.38 681 ASP A C 1
ATOM 4996 O O . ASP A 1 681 ? 4.439 0.261 -13.647 1.00 56.38 681 ASP A O 1
ATOM 5000 N N . VAL A 1 682 ? 3.045 -1.197 -12.652 1.00 51.72 682 VAL A N 1
ATOM 5001 C CA . VAL A 1 682 ? 3.907 -2.374 -12.797 1.00 51.72 682 VAL A CA 1
ATOM 5002 C C . VAL A 1 682 ? 3.316 -3.322 -13.835 1.00 51.72 682 VAL A C 1
ATOM 5004 O O . VAL A 1 682 ? 2.100 -3.429 -13.971 1.00 51.72 682 VAL A O 1
ATOM 5007 N N . GLU A 1 683 ? 4.196 -4.014 -14.555 1.00 50.84 683 GLU A N 1
ATOM 5008 C CA . GLU A 1 683 ? 3.878 -5.026 -15.561 1.00 50.84 683 GLU A CA 1
ATOM 5009 C C . GLU A 1 683 ? 3.253 -4.448 -16.841 1.00 50.84 683 GLU A C 1
ATOM 5011 O O . GLU A 1 683 ? 2.159 -4.810 -17.282 1.00 50.84 683 GLU A O 1
ATOM 5016 N N . LEU A 1 684 ? 4.003 -3.560 -17.505 1.00 58.75 684 LEU A N 1
ATOM 5017 C CA . LEU A 1 684 ? 3.706 -3.211 -18.892 1.00 58.75 684 LEU A CA 1
ATOM 5018 C C . LEU A 1 684 ? 3.589 -4.494 -19.725 1.00 58.75 684 LEU A C 1
ATOM 5020 O O . LEU A 1 684 ? 4.505 -5.319 -19.674 1.00 58.75 684 LEU A O 1
ATOM 5024 N N . PRO A 1 685 ? 2.519 -4.679 -20.524 1.00 52.66 685 PRO A N 1
ATOM 5025 C CA . PRO A 1 685 ? 2.345 -5.881 -21.323 1.00 52.66 685 PRO A CA 1
ATOM 5026 C C . PRO A 1 685 ? 3.324 -5.822 -22.498 1.00 52.66 685 PRO A C 1
ATOM 5028 O O . PRO A 1 685 ? 2.939 -5.510 -23.618 1.00 52.66 685 PRO A O 1
ATOM 5031 N N . VAL A 1 686 ? 4.605 -6.074 -22.254 1.00 61.41 686 VAL A N 1
ATOM 5032 C CA . VAL A 1 686 ? 5.692 -6.087 -23.233 1.00 61.41 686 VAL A CA 1
ATOM 5033 C C . VAL A 1 686 ? 6.486 -7.358 -22.977 1.00 61.41 686 VAL A C 1
ATOM 5035 O O . VAL A 1 686 ? 7.026 -7.558 -21.900 1.00 61.41 686 VAL A O 1
ATOM 5038 N N . ASN A 1 687 ? 6.525 -8.253 -23.961 1.00 58.31 687 ASN A N 1
ATOM 5039 C CA . ASN A 1 687 ? 7.103 -9.590 -23.810 1.00 58.31 687 ASN A CA 1
ATOM 5040 C C . ASN A 1 687 ? 8.229 -9.804 -24.832 1.00 58.31 687 ASN A C 1
ATOM 5042 O O . ASN A 1 687 ? 8.115 -10.643 -25.728 1.00 58.31 687 ASN A O 1
ATOM 5046 N N . GLY A 1 688 ? 9.310 -9.031 -24.698 1.00 70.75 688 GLY A N 1
ATOM 5047 C CA . GLY A 1 688 ? 10.479 -9.118 -25.576 1.00 70.75 688 GLY A CA 1
ATOM 5048 C C . GLY A 1 688 ? 10.418 -8.177 -26.781 1.00 70.75 688 GLY A C 1
ATOM 5049 O O . GLY A 1 688 ? 9.481 -8.232 -27.578 1.00 70.75 688 GLY A O 1
ATOM 5050 N N . GLY A 1 689 ? 11.446 -7.349 -26.957 1.00 82.75 689 GLY A N 1
ATOM 5051 C CA . GLY A 1 689 ? 11.612 -6.506 -28.144 1.00 82.75 689 GLY A CA 1
ATOM 5052 C C . GLY A 1 689 ? 12.475 -5.279 -27.882 1.00 82.75 689 GLY A C 1
ATOM 5053 O O . GLY A 1 689 ? 12.627 -4.842 -26.746 1.00 82.75 689 GLY A O 1
ATOM 5054 N N . MET A 1 690 ? 13.038 -4.721 -28.950 1.00 88.19 690 MET A N 1
ATOM 5055 C CA . MET A 1 690 ? 13.888 -3.536 -28.877 1.00 88.19 690 MET A CA 1
ATOM 5056 C C . MET A 1 690 ? 13.024 -2.268 -28.925 1.00 88.19 690 MET A C 1
ATOM 5058 O O . MET A 1 690 ? 12.332 -2.009 -29.917 1.00 88.19 690 MET A O 1
ATOM 5062 N N . LEU A 1 691 ? 13.039 -1.502 -27.837 1.00 89.88 691 LEU A N 1
ATOM 5063 C CA . LEU A 1 691 ? 12.404 -0.200 -27.682 1.00 89.88 691 LEU A CA 1
ATOM 5064 C C . LEU A 1 691 ? 13.176 0.838 -28.502 1.00 89.88 691 LEU A C 1
ATOM 5066 O O . LEU A 1 691 ? 14.341 1.119 -28.238 1.00 89.88 691 LEU A O 1
ATOM 5070 N N . LEU A 1 692 ? 12.524 1.412 -29.510 1.00 91.06 692 LEU A N 1
ATOM 5071 C CA . LEU A 1 692 ? 13.135 2.394 -30.408 1.00 91.06 692 LEU A CA 1
ATOM 5072 C C . LEU A 1 692 ? 12.731 3.831 -30.084 1.00 91.06 692 LEU A C 1
ATOM 5074 O O . LEU A 1 692 ? 13.503 4.751 -30.350 1.00 91.06 692 LEU A O 1
ATOM 5078 N N . SER A 1 693 ? 11.521 4.031 -29.563 1.00 89.50 693 SER A N 1
ATOM 5079 C CA . SER A 1 693 ? 11.066 5.344 -29.113 1.00 89.50 693 SER A CA 1
ATOM 5080 C C . SER A 1 693 ? 9.965 5.233 -28.065 1.00 89.50 693 SER A C 1
ATOM 5082 O O . SER A 1 693 ? 9.193 4.273 -28.091 1.00 89.50 693 SER A O 1
ATOM 5084 N N . VAL A 1 694 ? 9.847 6.248 -27.217 1.00 85.94 694 VAL A N 1
ATOM 5085 C CA . VAL A 1 694 ? 8.838 6.365 -26.162 1.00 85.94 694 VAL A CA 1
ATOM 5086 C C . VAL A 1 694 ? 8.439 7.831 -25.968 1.00 85.94 694 VAL A C 1
ATOM 5088 O O . VAL A 1 694 ? 9.293 8.719 -25.943 1.00 85.94 694 VAL A O 1
ATOM 5091 N N . GLU A 1 695 ? 7.133 8.080 -25.889 1.00 84.19 695 GLU A N 1
ATOM 5092 C CA . GLU A 1 695 ? 6.528 9.412 -25.811 1.00 84.19 695 GLU A CA 1
ATOM 5093 C C . GLU A 1 695 ? 5.326 9.391 -24.843 1.00 84.19 695 GLU A C 1
ATOM 5095 O O . GLU A 1 695 ? 4.291 8.801 -25.168 1.00 84.19 695 GLU A O 1
ATOM 5100 N N . PRO A 1 696 ? 5.439 9.985 -23.644 1.00 82.75 696 PRO A N 1
ATOM 5101 C CA . PRO A 1 696 ? 4.328 10.090 -22.701 1.00 82.75 696 PRO A CA 1
ATOM 5102 C C . PRO A 1 696 ? 3.395 11.269 -23.033 1.00 82.75 696 PRO A C 1
ATOM 5104 O O . PRO A 1 696 ? 3.800 12.244 -23.651 1.00 82.75 696 PRO A O 1
ATOM 5107 N N . SER A 1 697 ? 2.125 11.196 -22.630 1.00 81.06 697 SER A N 1
ATOM 5108 C CA . SER A 1 697 ? 1.170 12.314 -22.696 1.00 81.06 697 SER A CA 1
ATOM 5109 C C . SER A 1 697 ? 0.026 12.157 -21.694 1.00 81.06 697 SER A C 1
ATOM 5111 O O . SER A 1 697 ? -0.319 11.041 -21.306 1.00 81.06 697 SER A O 1
ATOM 5113 N N . MET A 1 698 ? -0.590 13.274 -21.302 1.00 83.25 698 MET A N 1
ATOM 5114 C CA . MET A 1 698 ? -1.765 13.311 -20.426 1.00 83.25 698 MET A CA 1
ATOM 5115 C C . MET A 1 698 ? -3.037 13.611 -21.240 1.00 83.25 698 MET A C 1
ATOM 5117 O O . MET A 1 698 ? -3.029 14.451 -22.146 1.00 83.25 698 MET A O 1
ATOM 5121 N N . ARG A 1 699 ? -4.147 12.921 -20.942 1.00 79.75 699 ARG A N 1
ATOM 5122 C CA . ARG A 1 699 ? -5.460 13.144 -21.579 1.00 79.75 699 ARG A CA 1
ATOM 5123 C C . ARG A 1 699 ? -6.580 13.169 -20.555 1.00 79.75 699 ARG A C 1
ATOM 5125 O O . ARG A 1 699 ? -6.629 12.299 -19.700 1.00 79.75 699 ARG A O 1
ATOM 5132 N N . ARG A 1 700 ? -7.530 14.091 -20.683 1.00 75.12 700 ARG A N 1
ATOM 5133 C CA . ARG A 1 700 ? -8.742 14.125 -19.853 1.00 75.12 700 ARG A CA 1
ATOM 5134 C C . ARG A 1 700 ? -9.590 12.879 -20.051 1.00 75.12 700 ARG A C 1
ATOM 5136 O O . ARG A 1 700 ? -9.784 12.430 -21.176 1.00 75.12 700 ARG A O 1
ATOM 5143 N N . VAL A 1 701 ? -10.188 12.380 -18.979 1.00 73.38 701 VAL A N 1
ATOM 5144 C CA . VAL A 1 701 ? -11.125 11.247 -19.058 1.00 73.38 701 VAL A CA 1
ATOM 5145 C C . VAL A 1 701 ? -12.423 11.640 -19.764 1.00 73.38 701 VAL A C 1
ATOM 5147 O O . VAL A 1 701 ? -12.993 10.844 -20.508 1.00 73.38 701 VAL A O 1
ATOM 5150 N N . SER A 1 702 ? -12.891 12.871 -19.549 1.00 64.38 702 SER A N 1
ATOM 5151 C CA . SER A 1 702 ? -14.183 13.352 -20.049 1.00 64.38 702 SER A CA 1
ATOM 5152 C C . SER A 1 702 ? -14.271 13.389 -21.576 1.00 64.38 702 SER A C 1
ATOM 5154 O O . SER A 1 702 ? -15.318 13.060 -22.139 1.00 64.38 702 SER A O 1
ATOM 5156 N N . ASP A 1 703 ? -13.195 13.803 -22.248 1.00 73.19 703 ASP A N 1
ATOM 5157 C CA . ASP A 1 703 ? -13.198 14.069 -23.689 1.00 73.19 703 ASP A CA 1
ATOM 5158 C C . ASP A 1 703 ? -11.897 13.702 -24.423 1.00 73.19 703 ASP A C 1
ATOM 5160 O O . ASP A 1 703 ? -11.809 13.908 -25.636 1.00 73.19 703 ASP A O 1
ATOM 5164 N N . MET A 1 704 ? -10.908 13.124 -23.730 1.00 73.00 704 MET A N 1
ATOM 5165 C CA . MET A 1 704 ? -9.585 12.780 -24.265 1.00 73.00 704 MET A CA 1
ATOM 5166 C C . MET A 1 704 ? -8.790 13.973 -24.815 1.00 73.00 704 MET A C 1
ATOM 5168 O O . MET A 1 704 ? -7.831 13.769 -25.560 1.00 73.00 704 MET A O 1
ATOM 5172 N N . SER A 1 705 ? -9.155 15.211 -24.477 1.00 78.88 705 SER A N 1
ATOM 5173 C CA . SER A 1 705 ? -8.331 16.380 -24.794 1.00 78.88 705 SER A CA 1
ATOM 5174 C C . SER A 1 705 ? -7.093 16.439 -23.894 1.00 78.88 705 SER A C 1
ATOM 5176 O O . SER A 1 705 ? -7.078 15.884 -22.795 1.00 78.88 705 SER A O 1
ATOM 5178 N N . GLU A 1 706 ? -6.020 17.069 -24.371 1.00 76.62 706 GLU A N 1
ATOM 5179 C CA . GLU A 1 706 ? -4.863 17.386 -23.526 1.00 76.62 706 GLU A CA 1
ATOM 5180 C C . GLU A 1 706 ? -5.276 18.493 -22.552 1.00 76.62 706 GLU A C 1
ATOM 5182 O O . GLU A 1 706 ? -5.800 19.513 -23.019 1.00 76.62 706 GLU A O 1
ATOM 5187 N N . PRO A 1 707 ? -5.104 18.321 -21.229 1.00 72.69 707 PRO A N 1
ATOM 5188 C CA . PRO A 1 707 ? -5.218 19.458 -20.332 1.00 72.69 707 PRO A CA 1
ATOM 5189 C C . PRO A 1 707 ? -4.191 20.513 -20.748 1.00 72.69 707 PRO A C 1
ATOM 5191 O O . PRO A 1 707 ? -3.104 20.184 -21.224 1.00 72.69 707 PRO A O 1
ATOM 5194 N N . SER A 1 708 ? -4.538 21.791 -20.617 1.00 68.94 708 SER A N 1
ATOM 5195 C CA . SER A 1 708 ? -3.519 22.821 -20.783 1.00 68.94 708 SER A CA 1
ATOM 5196 C C . SER A 1 708 ? -2.494 22.693 -19.653 1.00 68.94 708 SER A C 1
ATOM 5198 O O . SER A 1 708 ? -2.825 22.256 -18.550 1.00 68.94 708 SER A O 1
ATOM 5200 N N . HIS A 1 709 ? -1.265 23.153 -19.883 1.00 64.62 709 HIS A N 1
ATOM 5201 C CA . HIS A 1 709 ? -0.222 23.181 -18.849 1.00 64.62 709 HIS A CA 1
ATOM 5202 C C . HIS A 1 709 ? -0.591 24.097 -17.650 1.00 64.62 709 HIS A C 1
ATOM 5204 O O . HIS A 1 709 ? 0.088 24.099 -16.624 1.00 64.62 709 HIS A O 1
ATOM 5210 N N . MET A 1 710 ? -1.680 24.872 -17.780 1.00 57.69 710 MET A N 1
ATOM 5211 C CA . MET A 1 710 ? -2.349 25.643 -16.721 1.00 57.69 710 MET A CA 1
ATOM 5212 C C . MET A 1 710 ? -3.257 24.821 -15.816 1.00 57.69 710 MET A C 1
ATOM 5214 O O . MET A 1 710 ? -3.625 25.283 -14.743 1.00 57.69 710 MET A O 1
ATOM 5218 N N . GLU A 1 711 ? -3.695 23.660 -16.284 1.00 62.41 711 GLU A N 1
ATOM 5219 C CA . GLU A 1 711 ? -4.668 22.816 -15.604 1.00 62.41 711 GLU A CA 1
ATOM 5220 C C . GLU A 1 711 ? -3.988 21.591 -14.996 1.00 62.41 711 GLU A C 1
ATOM 5222 O O . GLU A 1 711 ? -4.295 21.219 -13.868 1.00 62.41 711 GLU A O 1
ATOM 5227 N N . GLY A 1 712 ? -3.030 20.997 -15.705 1.00 71.44 712 GLY A N 1
ATOM 5228 C CA . GLY A 1 712 ? -2.183 19.937 -15.174 1.00 71.44 712 GLY A CA 1
ATOM 5229 C C . GLY A 1 712 ? -1.250 19.350 -16.225 1.00 71.44 712 GLY A C 1
ATOM 5230 O O . GLY A 1 712 ? -1.502 19.489 -17.423 1.00 71.44 712 GLY A O 1
ATOM 5231 N N . HIS A 1 713 ? -0.166 18.720 -15.777 1.00 75.31 713 HIS A N 1
ATOM 5232 C CA . HIS A 1 713 ? 0.898 18.203 -16.644 1.00 75.31 713 HIS A CA 1
ATOM 5233 C C . HIS A 1 713 ? 1.665 17.040 -15.988 1.00 75.31 713 HIS A C 1
ATOM 5235 O O . HIS A 1 713 ? 1.467 16.751 -14.805 1.00 75.31 713 HIS A O 1
ATOM 5241 N N . ILE A 1 714 ? 2.493 16.329 -16.763 1.00 78.75 714 ILE A N 1
ATOM 5242 C CA . ILE A 1 714 ? 3.377 15.267 -16.259 1.00 78.75 714 ILE A CA 1
ATOM 5243 C C . ILE A 1 714 ? 4.702 15.918 -15.867 1.00 78.75 714 ILE A C 1
ATOM 5245 O O . ILE A 1 714 ? 5.526 16.203 -16.732 1.00 78.75 714 ILE A O 1
ATOM 5249 N N . HIS A 1 715 ? 4.916 16.110 -14.568 1.00 74.25 715 HIS A N 1
ATOM 5250 C CA . HIS A 1 715 ? 6.152 16.672 -14.025 1.00 74.25 715 HIS A CA 1
ATOM 5251 C C . HIS A 1 715 ? 7.342 15.764 -14.326 1.00 74.25 715 HIS A C 1
ATOM 5253 O O . HIS A 1 715 ? 8.329 16.206 -14.885 1.00 74.25 715 HIS A O 1
ATOM 5259 N N . HIS A 1 716 ? 7.248 14.463 -14.037 1.00 75.38 716 HIS A N 1
ATOM 5260 C CA . HIS A 1 716 ? 8.240 13.469 -14.468 1.00 75.38 716 HIS A CA 1
ATOM 5261 C C . HIS A 1 716 ? 7.572 12.154 -14.863 1.00 75.38 716 HIS A C 1
ATOM 5263 O O . HIS A 1 716 ? 6.534 11.783 -14.313 1.00 75.38 716 HIS A O 1
ATOM 5269 N N . ALA A 1 717 ? 8.191 11.415 -15.783 1.00 77.88 717 ALA A N 1
ATOM 5270 C CA . ALA A 1 717 ? 7.877 10.013 -16.014 1.00 77.88 717 ALA A CA 1
ATOM 5271 C C . ALA A 1 717 ? 9.152 9.195 -16.232 1.00 77.88 717 ALA A C 1
ATOM 5273 O O . ALA A 1 717 ? 10.012 9.565 -17.025 1.00 77.88 717 ALA A O 1
ATOM 5274 N N . HIS A 1 718 ? 9.274 8.068 -15.537 1.00 81.81 718 HIS A N 1
ATOM 5275 C CA . HIS A 1 718 ? 10.412 7.162 -15.644 1.00 81.81 718 HIS A CA 1
ATOM 5276 C C . HIS A 1 718 ? 9.941 5.734 -15.902 1.00 81.81 718 HIS A C 1
ATOM 5278 O O . HIS A 1 718 ? 8.991 5.265 -15.287 1.00 81.81 718 HIS A O 1
ATOM 5284 N N . TRP A 1 719 ? 10.628 5.039 -16.803 1.00 84.75 719 TRP A N 1
ATOM 5285 C CA . TRP A 1 719 ? 10.466 3.618 -17.075 1.00 84.75 719 TRP A CA 1
ATOM 5286 C C . TRP A 1 719 ? 11.715 2.885 -16.594 1.00 84.75 719 TRP A C 1
ATOM 5288 O O . TRP A 1 719 ? 12.822 3.164 -17.058 1.00 84.75 719 TRP A O 1
ATOM 5298 N N . PHE A 1 720 ? 11.519 1.922 -15.704 1.00 81.38 720 PHE A N 1
ATOM 5299 C CA . PHE A 1 720 ? 12.524 0.995 -15.214 1.00 81.38 720 PHE A CA 1
ATOM 5300 C C . PHE A 1 720 ? 12.182 -0.454 -15.578 1.00 81.38 720 PHE A C 1
ATOM 5302 O O . PHE A 1 720 ? 11.016 -0.858 -15.560 1.00 81.38 720 PHE A O 1
ATOM 5309 N N . ALA A 1 721 ? 13.198 -1.259 -15.864 1.00 76.25 721 ALA A N 1
ATOM 5310 C CA . ALA A 1 721 ? 13.091 -2.712 -15.813 1.00 76.25 721 ALA A CA 1
ATOM 5311 C C . ALA A 1 721 ? 13.640 -3.179 -14.461 1.00 76.25 721 ALA A C 1
ATOM 5313 O O . ALA A 1 721 ? 14.730 -2.764 -14.078 1.00 76.25 721 ALA A O 1
ATOM 5314 N N . LEU A 1 722 ? 12.909 -4.021 -13.728 1.00 68.00 722 LEU A N 1
ATOM 5315 C CA . LEU A 1 722 ? 13.455 -4.617 -12.507 1.00 68.00 722 LEU A CA 1
ATOM 5316 C C . LEU A 1 722 ? 14.559 -5.612 -12.895 1.00 68.00 722 LEU A C 1
ATOM 5318 O O . LEU A 1 722 ? 14.320 -6.531 -13.684 1.00 68.00 722 LEU A O 1
ATOM 5322 N N . ASP A 1 723 ? 15.753 -5.405 -12.349 1.00 66.56 723 ASP A N 1
ATOM 5323 C CA . ASP A 1 723 ? 16.946 -6.225 -12.559 1.00 66.56 723 ASP A CA 1
ATOM 5324 C C . ASP A 1 723 ? 17.735 -6.331 -11.238 1.00 66.56 723 ASP A C 1
ATOM 5326 O O . ASP A 1 723 ? 18.624 -5.515 -10.966 1.00 66.56 723 ASP A O 1
ATOM 5330 N N . PRO A 1 724 ? 17.367 -7.288 -10.362 1.00 49.75 724 PRO A N 1
ATOM 5331 C CA . PRO A 1 724 ? 18.023 -7.477 -9.074 1.00 49.75 724 PRO A CA 1
ATOM 5332 C C . PRO A 1 724 ? 19.518 -7.781 -9.239 1.00 49.75 724 PRO A C 1
ATOM 5334 O O . PRO A 1 724 ? 19.904 -8.813 -9.790 1.00 49.75 724 PRO A O 1
ATOM 5337 N N . GLY A 1 725 ? 20.372 -6.897 -8.720 1.00 54.03 725 GLY A N 1
ATOM 5338 C CA . GLY A 1 725 ? 21.827 -7.014 -8.822 1.00 54.03 725 GLY A CA 1
ATOM 5339 C C . GLY A 1 725 ? 22.457 -6.234 -9.980 1.00 54.03 725 GLY A C 1
ATOM 5340 O O . GLY A 1 725 ? 23.646 -6.445 -10.255 1.00 54.03 725 GLY A O 1
ATOM 5341 N N . ASN A 1 726 ? 21.716 -5.331 -10.632 1.00 65.38 726 ASN A N 1
ATOM 5342 C CA . ASN A 1 726 ? 22.275 -4.365 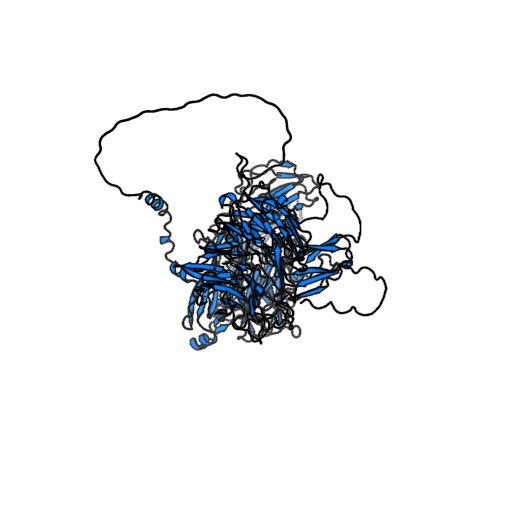-11.571 1.00 65.38 726 ASN A CA 1
ATOM 5343 C C . ASN A 1 726 ? 23.299 -3.456 -10.868 1.00 65.38 726 ASN A C 1
ATOM 5345 O O . ASN A 1 726 ? 22.961 -2.562 -10.107 1.00 65.38 726 ASN A O 1
ATOM 5349 N N . LYS A 1 727 ? 24.589 -3.643 -11.146 1.00 64.00 727 LYS A N 1
ATOM 5350 C CA . LYS A 1 727 ? 25.668 -2.906 -10.462 1.00 64.00 727 LYS A CA 1
ATOM 5351 C C . LYS A 1 727 ? 25.831 -1.459 -10.934 1.00 64.00 727 LYS A C 1
ATOM 5353 O O . LYS A 1 727 ? 26.648 -0.739 -10.364 1.00 64.00 727 LYS A O 1
ATOM 5358 N N . GLU A 1 728 ? 25.114 -1.055 -11.979 1.00 63.72 728 GLU A N 1
ATOM 5359 C CA . GLU A 1 728 ? 25.179 0.294 -12.551 1.00 63.72 728 GLU A CA 1
ATOM 5360 C C . GLU A 1 728 ? 24.163 1.260 -11.949 1.00 63.72 728 GLU A C 1
ATOM 5362 O O . GLU A 1 728 ? 24.345 2.475 -12.061 1.00 63.72 728 GLU A O 1
ATOM 5367 N N . ASP A 1 729 ? 23.130 0.731 -11.295 1.00 62.53 729 ASP A N 1
ATOM 5368 C CA . ASP A 1 729 ? 22.059 1.520 -10.711 1.00 62.53 729 ASP A CA 1
ATOM 5369 C C . ASP A 1 729 ? 22.430 2.052 -9.322 1.00 62.53 729 ASP A C 1
ATOM 5371 O O . ASP A 1 729 ? 22.574 1.322 -8.343 1.00 62.53 729 ASP A O 1
ATOM 5375 N N . ASN A 1 730 ? 22.561 3.372 -9.248 1.00 60.56 730 ASN A N 1
ATOM 5376 C CA . ASN A 1 730 ? 22.791 4.136 -8.028 1.00 60.56 730 ASN A CA 1
ATOM 5377 C C . ASN A 1 730 ? 21.561 4.956 -7.602 1.00 60.56 730 ASN A C 1
ATOM 5379 O O . ASN A 1 730 ? 21.652 5.715 -6.638 1.00 60.56 730 ASN A O 1
ATOM 5383 N N . TYR A 1 731 ? 20.440 4.818 -8.313 1.00 57.53 731 TYR A N 1
ATOM 5384 C CA . TYR A 1 731 ? 19.188 5.519 -8.042 1.00 57.53 731 TYR A CA 1
ATOM 5385 C C . TYR A 1 731 ? 18.219 4.641 -7.240 1.00 57.53 731 TYR A C 1
ATOM 5387 O O . TYR A 1 731 ? 17.582 5.126 -6.310 1.00 57.53 731 TYR A O 1
ATOM 5395 N N . THR A 1 732 ? 18.163 3.336 -7.532 1.00 53.94 732 THR A N 1
ATOM 5396 C CA . THR A 1 732 ? 17.334 2.330 -6.837 1.00 53.94 732 THR A CA 1
ATOM 5397 C C . THR A 1 732 ? 18.142 1.182 -6.215 1.00 53.94 732 THR A C 1
ATOM 5399 O O . THR A 1 732 ? 17.636 0.076 -6.015 1.00 53.94 732 THR A O 1
ATOM 5402 N N . GLN A 1 733 ? 19.399 1.461 -5.860 1.00 53.00 733 GLN A N 1
ATOM 5403 C CA . GLN A 1 733 ? 20.289 0.564 -5.105 1.00 53.00 733 GLN A CA 1
ATOM 5404 C C . GLN A 1 733 ? 20.595 -0.774 -5.793 1.00 53.00 733 GLN A C 1
ATOM 5406 O O . GLN A 1 733 ? 20.756 -1.811 -5.153 1.00 53.00 733 GLN A O 1
ATOM 5411 N N . GLY A 1 734 ? 20.711 -0.737 -7.113 1.00 56.41 734 GLY A N 1
ATOM 5412 C CA . GLY A 1 734 ? 21.152 -1.855 -7.925 1.00 56.41 734 GLY A CA 1
ATOM 5413 C C . GLY A 1 734 ? 20.056 -2.852 -8.276 1.00 56.41 734 GLY A C 1
ATOM 5414 O O . GLY A 1 734 ? 20.341 -4.021 -8.531 1.00 56.41 734 GLY A O 1
ATOM 5415 N N . ASN A 1 735 ? 18.800 -2.415 -8.244 1.00 56.88 735 ASN A N 1
ATOM 5416 C CA . ASN A 1 735 ? 17.638 -3.280 -8.449 1.00 56.88 735 ASN A CA 1
ATOM 5417 C C . ASN A 1 735 ? 16.892 -2.985 -9.742 1.00 56.88 735 ASN A C 1
ATOM 5419 O O . ASN A 1 735 ? 15.967 -3.722 -10.092 1.00 56.88 735 ASN A O 1
ATOM 5423 N N . THR A 1 736 ? 17.249 -1.908 -10.440 1.00 70.31 736 THR A N 1
ATOM 5424 C CA . THR A 1 736 ? 16.596 -1.560 -11.695 1.00 70.31 736 THR A CA 1
ATOM 5425 C C . THR A 1 736 ? 17.582 -1.170 -12.772 1.00 70.31 736 THR A C 1
ATOM 5427 O O . THR A 1 736 ? 18.691 -0.725 -12.509 1.00 70.31 736 THR A O 1
ATOM 5430 N N . GLU A 1 737 ? 17.175 -1.353 -14.016 1.00 80.69 737 GLU A N 1
ATOM 5431 C CA . GLU A 1 737 ? 17.806 -0.773 -15.188 1.00 80.69 737 GLU A CA 1
ATOM 5432 C C . GLU A 1 737 ? 16.926 0.386 -15.665 1.00 80.69 737 GLU A C 1
ATOM 5434 O O . GLU A 1 737 ? 15.714 0.224 -15.857 1.00 80.69 737 GLU A O 1
ATOM 5439 N N . TRP A 1 738 ? 17.515 1.573 -15.833 1.00 86.56 738 TRP A N 1
ATOM 5440 C CA . TRP A 1 738 ? 16.780 2.725 -16.344 1.00 86.56 738 TRP A CA 1
ATOM 5441 C C . TRP A 1 738 ? 16.565 2.561 -17.850 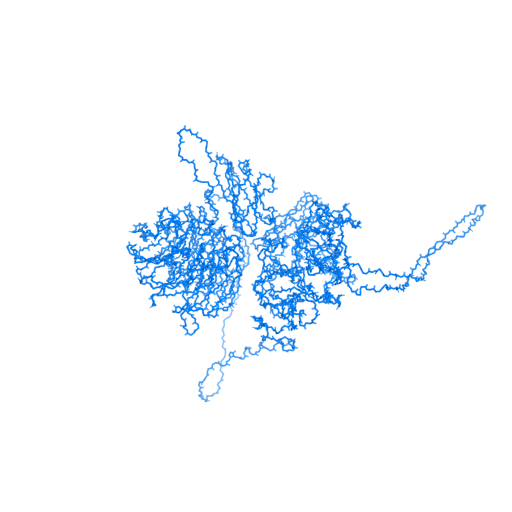1.00 86.56 738 TRP A C 1
ATOM 5443 O O . TRP A 1 738 ? 17.516 2.475 -18.615 1.00 86.56 738 TRP A O 1
ATOM 5453 N N . VAL A 1 739 ? 15.310 2.528 -18.295 1.00 84.75 739 VAL A N 1
ATOM 5454 C CA . VAL A 1 739 ? 14.957 2.340 -19.713 1.00 84.75 739 VAL A CA 1
ATOM 5455 C C . VAL A 1 739 ? 14.705 3.685 -20.387 1.00 84.75 739 VAL A C 1
ATOM 5457 O O . VAL A 1 739 ? 15.132 3.923 -21.517 1.00 84.75 739 VAL A O 1
ATOM 5460 N N . PHE A 1 740 ? 13.966 4.559 -19.706 1.00 85.31 740 PHE A N 1
ATOM 5461 C CA . PHE A 1 740 ? 13.595 5.879 -20.201 1.00 85.31 740 PHE A CA 1
ATOM 5462 C C . PHE A 1 740 ? 13.220 6.809 -19.049 1.00 85.31 740 PHE A C 1
ATOM 5464 O O . PHE A 1 740 ? 12.748 6.374 -18.003 1.00 85.31 740 PHE A O 1
ATOM 5471 N N . GLY A 1 741 ? 13.405 8.110 -19.238 1.00 74.75 741 GLY A N 1
ATOM 5472 C CA . GLY A 1 741 ? 12.984 9.126 -18.290 1.00 74.75 741 GLY A CA 1
ATOM 5473 C C . GLY A 1 741 ? 12.828 10.480 -18.962 1.00 74.75 741 GLY A C 1
ATOM 5474 O O . GLY A 1 741 ? 13.629 10.848 -19.825 1.00 74.75 741 GLY A O 1
ATOM 5475 N N . ASN A 1 742 ? 11.809 11.214 -18.543 1.00 68.69 742 ASN A N 1
ATOM 5476 C CA . ASN A 1 742 ? 11.555 12.594 -18.912 1.00 68.69 742 ASN A CA 1
ATOM 5477 C C . ASN A 1 742 ? 11.078 13.401 -17.707 1.00 68.69 742 ASN A C 1
ATOM 5479 O O . ASN A 1 742 ? 10.416 12.862 -16.830 1.00 68.69 742 ASN A O 1
ATOM 5483 N N . GLY A 1 743 ? 11.342 14.705 -17.735 1.00 58.81 743 GLY A N 1
ATOM 5484 C CA . GLY A 1 743 ? 10.801 15.664 -16.769 1.00 58.81 743 GLY A CA 1
ATOM 5485 C C . GLY A 1 743 ? 9.759 16.629 -17.351 1.00 58.81 743 GLY A C 1
ATOM 5486 O O . GLY A 1 743 ? 9.701 17.766 -16.923 1.00 58.81 743 GLY A O 1
ATOM 5487 N N . ASP A 1 744 ? 9.058 16.237 -18.422 1.00 67.38 744 ASP A N 1
ATOM 5488 C CA . ASP A 1 744 ? 7.893 16.939 -19.007 1.00 67.38 744 ASP A CA 1
ATOM 5489 C C . ASP A 1 744 ? 7.230 15.965 -20.012 1.00 67.38 744 ASP A C 1
ATOM 5491 O O . ASP A 1 744 ? 7.972 15.285 -20.740 1.00 67.38 744 ASP A O 1
ATOM 5495 N N . GLU A 1 745 ? 5.890 15.884 -20.114 1.00 62.16 745 GLU A N 1
ATOM 5496 C CA . GLU A 1 745 ? 5.135 15.146 -21.159 1.00 62.16 745 GLU A CA 1
ATOM 5497 C C . GLU A 1 745 ? 5.568 15.447 -22.607 1.00 62.16 745 GLU A C 1
ATOM 5499 O O . GLU A 1 745 ? 5.149 14.803 -23.571 1.00 62.16 745 GLU A O 1
ATOM 5504 N N . GLU A 1 746 ? 6.399 16.461 -22.789 1.00 66.38 746 GLU A N 1
ATOM 5505 C CA . GLU A 1 746 ? 6.943 16.869 -24.065 1.00 66.38 746 GLU A CA 1
ATOM 5506 C C . GLU A 1 746 ? 8.286 16.249 -24.461 1.00 66.38 746 GLU A C 1
ATOM 5508 O O . GLU A 1 746 ? 8.728 16.390 -25.609 1.00 66.38 746 GLU A O 1
ATOM 5513 N N . THR A 1 747 ? 8.955 15.579 -23.533 1.00 69.81 747 THR A N 1
ATOM 5514 C CA . THR A 1 747 ? 10.261 14.972 -23.787 1.00 69.81 747 THR A CA 1
ATOM 5515 C C . THR A 1 747 ? 10.078 13.541 -24.284 1.00 69.81 747 THR A C 1
ATOM 5517 O O . THR A 1 747 ? 9.386 12.733 -23.667 1.00 69.81 747 THR A O 1
ATOM 5520 N N . ARG A 1 748 ? 10.725 13.213 -25.408 1.00 77.94 748 ARG A N 1
ATOM 5521 C CA . ARG A 1 748 ? 10.677 11.879 -26.023 1.00 77.94 748 ARG A CA 1
ATOM 5522 C C . ARG A 1 748 ? 12.032 11.192 -25.938 1.00 77.94 748 ARG A C 1
ATOM 5524 O O . ARG A 1 748 ? 13.065 11.810 -26.186 1.00 77.94 748 ARG A O 1
ATOM 5531 N N . GLY A 1 749 ? 12.019 9.894 -25.676 1.00 80.62 749 GLY A N 1
ATOM 5532 C CA . GLY A 1 749 ? 13.174 9.036 -25.911 1.00 80.62 749 GLY A CA 1
ATOM 5533 C C . GLY A 1 749 ? 13.111 8.549 -27.351 1.00 80.62 749 GLY A C 1
ATOM 5534 O O . GLY A 1 749 ? 12.143 7.888 -27.715 1.00 80.62 749 GLY A O 1
ATOM 5535 N N . ASP A 1 750 ? 14.094 8.883 -28.188 1.00 86.12 750 ASP A N 1
ATOM 5536 C CA . ASP A 1 750 ? 14.109 8.474 -29.599 1.00 86.12 750 ASP A CA 1
ATOM 5537 C C . ASP A 1 750 ? 15.505 7.994 -30.036 1.00 86.12 750 ASP A C 1
ATOM 5539 O O . ASP A 1 750 ? 16.389 8.772 -30.405 1.00 86.12 750 ASP A O 1
ATOM 5543 N N . PHE A 1 751 ? 15.710 6.675 -30.018 1.00 90.12 751 PHE A N 1
ATOM 5544 C CA . PHE A 1 751 ? 16.953 6.041 -30.471 1.00 90.12 751 PHE A CA 1
ATOM 5545 C C . PHE A 1 751 ? 17.063 5.986 -32.002 1.00 90.12 751 PHE A C 1
ATOM 5547 O O . PHE A 1 751 ? 18.131 5.693 -32.559 1.00 90.12 751 PHE A O 1
ATOM 5554 N N . GLN A 1 752 ? 15.974 6.285 -32.718 1.00 89.44 752 GLN A N 1
ATOM 5555 C CA . GLN A 1 752 ? 15.954 6.256 -34.177 1.00 89.44 752 GLN A CA 1
ATOM 5556 C C . GLN A 1 752 ? 16.798 7.393 -34.752 1.00 89.44 752 GLN A C 1
ATOM 5558 O O . GLN A 1 752 ? 17.490 7.191 -35.750 1.00 89.44 752 GLN A O 1
ATOM 5563 N N . GLU A 1 753 ? 16.804 8.556 -34.100 1.00 85.62 753 GLU A N 1
ATOM 5564 C CA . GLU A 1 753 ? 17.633 9.696 -34.502 1.00 85.62 753 GLU A CA 1
ATOM 5565 C C . GLU A 1 753 ? 19.125 9.390 -34.334 1.00 85.62 753 GLU A C 1
ATOM 5567 O O . GLU A 1 753 ? 19.922 9.676 -35.229 1.00 85.62 753 GLU A O 1
ATOM 5572 N N . ARG A 1 754 ? 19.499 8.702 -33.248 1.00 87.88 754 ARG A N 1
ATOM 5573 C CA . ARG A 1 754 ? 20.882 8.247 -33.006 1.00 87.88 754 ARG A CA 1
ATOM 5574 C C . ARG A 1 754 ? 21.339 7.212 -34.032 1.00 87.88 754 ARG A C 1
ATOM 5576 O O . ARG A 1 754 ? 22.475 7.255 -34.500 1.00 87.88 754 ARG A O 1
ATOM 5583 N N . THR A 1 755 ? 20.431 6.321 -34.427 1.00 90.94 755 THR A N 1
ATOM 5584 C CA . THR A 1 755 ? 20.650 5.343 -35.506 1.00 90.94 755 THR A CA 1
ATOM 5585 C C . THR A 1 755 ? 20.787 6.014 -36.877 1.00 90.94 755 THR A C 1
ATOM 5587 O O . THR A 1 755 ? 21.529 5.533 -37.734 1.00 90.94 755 THR A O 1
ATOM 5590 N N . ALA A 1 756 ? 20.050 7.101 -37.119 1.00 88.25 756 ALA A N 1
ATOM 5591 C CA . ALA A 1 756 ? 20.093 7.843 -38.377 1.00 88.25 756 ALA A CA 1
ATOM 5592 C C . ALA A 1 756 ? 21.354 8.710 -38.508 1.00 88.25 756 ALA A C 1
ATOM 5594 O O . ALA A 1 756 ? 21.823 8.926 -39.626 1.00 88.25 756 ALA A O 1
ATOM 5595 N N . ALA A 1 757 ? 21.904 9.183 -37.386 1.00 86.56 757 ALA A N 1
ATOM 5596 C CA . ALA A 1 757 ? 23.131 9.972 -37.359 1.00 86.56 757 ALA A CA 1
ATOM 5597 C C . ALA A 1 757 ? 24.353 9.181 -37.846 1.00 86.56 757 ALA A C 1
ATOM 5599 O O . ALA A 1 757 ? 25.196 9.749 -38.531 1.00 86.56 757 ALA A O 1
ATOM 5600 N N . ASP A 1 758 ? 24.413 7.870 -37.592 1.00 86.75 758 ASP A N 1
ATOM 5601 C CA . ASP A 1 758 ? 25.407 6.976 -38.194 1.00 86.75 758 ASP A CA 1
ATOM 5602 C C . ASP A 1 758 ? 24.741 5.920 -39.096 1.00 86.75 758 ASP A C 1
ATOM 5604 O O . ASP A 1 758 ? 24.451 4.802 -38.656 1.00 86.75 758 ASP A O 1
ATOM 5608 N N . PRO A 1 759 ? 24.514 6.234 -40.389 1.00 83.81 759 PRO A N 1
ATOM 5609 C CA . PRO A 1 759 ? 23.903 5.302 -41.335 1.00 83.81 759 PRO A CA 1
ATOM 5610 C C . PRO A 1 759 ? 24.687 3.998 -41.537 1.00 83.81 759 PRO A C 1
ATOM 5612 O O . PRO A 1 759 ? 24.123 3.028 -42.048 1.00 83.81 759 PRO A O 1
ATOM 5615 N N . HIS A 1 760 ? 25.976 3.978 -41.182 1.00 85.88 760 HIS A N 1
ATOM 5616 C CA . HIS A 1 760 ? 26.856 2.817 -41.311 1.00 85.88 760 HIS A CA 1
ATOM 5617 C C . HIS A 1 760 ? 27.119 2.105 -39.972 1.00 85.88 760 HIS A C 1
ATOM 5619 O O . HIS A 1 760 ? 27.666 1.003 -39.980 1.00 85.88 760 HIS A O 1
ATOM 5625 N N . GLY A 1 761 ? 26.711 2.702 -38.850 1.00 88.44 761 GLY A N 1
ATOM 5626 C CA . GLY A 1 761 ? 26.812 2.149 -37.499 1.00 88.44 761 GLY A CA 1
ATOM 5627 C C . GLY A 1 761 ? 25.667 1.196 -37.132 1.00 88.44 761 GLY A C 1
ATOM 5628 O O . GLY A 1 761 ? 24.845 0.846 -37.991 1.00 88.44 761 GLY A O 1
ATOM 5629 N N . PRO A 1 762 ? 25.585 0.754 -35.865 1.00 92.69 762 PRO A N 1
ATOM 5630 C CA . PRO A 1 762 ? 24.529 -0.139 -35.396 1.00 92.69 762 PRO A CA 1
ATOM 5631 C C . PRO A 1 762 ? 23.150 0.544 -35.372 1.00 92.69 762 PRO A C 1
ATOM 5633 O O . PRO A 1 762 ? 23.019 1.763 -35.493 1.00 92.69 762 PRO A O 1
ATOM 5636 N N . VAL A 1 763 ? 22.104 -0.268 -35.246 1.00 93.88 763 VAL A N 1
ATOM 5637 C CA . VAL A 1 763 ? 20.757 0.172 -34.866 1.00 93.88 763 VAL A CA 1
ATOM 5638 C C . VAL A 1 763 ? 20.670 0.150 -33.346 1.00 93.88 763 VAL A C 1
ATOM 5640 O O . VAL A 1 763 ? 20.951 -0.883 -32.745 1.00 93.88 763 VAL A O 1
ATOM 5643 N N . TYR A 1 764 ? 20.274 1.268 -32.747 1.00 93.50 764 TYR A N 1
ATOM 5644 C CA . TYR A 1 764 ? 20.166 1.415 -31.296 1.00 93.50 764 TYR A CA 1
ATOM 5645 C C . TYR A 1 764 ? 18.727 1.245 -30.809 1.00 93.50 764 TYR A C 1
ATOM 5647 O O . TYR A 1 764 ? 17.783 1.696 -31.467 1.00 93.50 764 TYR A O 1
ATOM 5655 N N . GLY A 1 765 ? 18.588 0.676 -29.617 1.00 91.56 765 GLY A N 1
ATOM 5656 C CA . GLY A 1 765 ? 17.373 0.691 -28.812 1.00 91.56 765 GLY A CA 1
ATOM 5657 C C . GLY A 1 765 ? 17.587 -0.047 -27.493 1.00 91.56 765 GLY A C 1
ATOM 5658 O O . GLY A 1 765 ? 18.530 -0.822 -27.384 1.00 91.56 765 GLY A O 1
ATOM 5659 N N . ALA A 1 766 ? 16.716 0.181 -26.514 1.00 89.69 766 ALA A N 1
ATOM 5660 C CA . ALA A 1 766 ? 16.762 -0.531 -25.235 1.00 89.69 766 ALA A CA 1
ATOM 5661 C C . ALA A 1 766 ? 15.992 -1.854 -25.355 1.00 89.69 766 ALA A C 1
ATOM 5663 O O . ALA A 1 766 ? 14.831 -1.870 -25.776 1.00 89.69 766 ALA A O 1
ATOM 5664 N N . TYR A 1 767 ? 16.617 -2.986 -25.059 1.00 87.81 767 TYR A N 1
ATOM 5665 C CA . TYR A 1 767 ? 15.982 -4.289 -25.191 1.00 87.81 767 TYR A CA 1
ATOM 5666 C C . TYR A 1 767 ? 15.209 -4.652 -23.925 1.00 87.81 767 TYR A C 1
ATOM 5668 O O . TYR A 1 767 ? 15.763 -4.915 -22.863 1.00 87.81 767 TYR A O 1
ATOM 5676 N N . ILE A 1 768 ? 13.887 -4.757 -24.058 1.00 82.69 768 ILE A N 1
ATOM 5677 C CA . ILE A 1 768 ? 13.038 -5.212 -22.960 1.00 82.69 768 ILE A CA 1
ATOM 5678 C C . ILE A 1 768 ? 13.130 -6.736 -22.885 1.00 82.69 768 ILE A C 1
ATOM 5680 O O . ILE A 1 768 ? 12.521 -7.443 -23.696 1.00 82.69 768 ILE A O 1
ATOM 5684 N N . LYS A 1 769 ? 13.908 -7.247 -21.924 1.00 75.19 769 LYS A N 1
ATOM 5685 C CA . LYS A 1 769 ? 14.080 -8.685 -21.678 1.00 75.19 769 LYS A CA 1
ATOM 5686 C C . LYS A 1 769 ? 12.747 -9.321 -21.279 1.00 75.19 769 LYS A C 1
ATOM 5688 O O . LYS A 1 769 ? 11.976 -8.791 -20.481 1.00 75.19 769 LYS A O 1
ATOM 5693 N N . ARG A 1 770 ? 12.460 -10.494 -21.847 1.00 68.19 770 ARG A N 1
ATOM 5694 C CA . ARG A 1 770 ? 11.256 -11.256 -21.504 1.00 68.19 770 ARG A CA 1
ATOM 5695 C C . ARG A 1 770 ? 11.360 -11.760 -20.063 1.00 68.19 770 ARG A C 1
ATOM 5697 O O . ARG A 1 770 ? 12.312 -12.463 -19.750 1.00 68.19 770 ARG A O 1
ATOM 5704 N N . GLY A 1 771 ? 10.339 -11.487 -19.253 1.00 56.34 771 GLY A N 1
ATOM 5705 C CA . GLY A 1 771 ? 10.254 -11.956 -17.867 1.00 56.34 771 GLY A CA 1
ATOM 5706 C C . GLY A 1 771 ? 10.726 -10.949 -16.817 1.00 56.34 771 GLY A C 1
ATOM 5707 O O . GLY A 1 771 ? 10.462 -11.184 -15.645 1.00 56.34 771 GLY A O 1
ATOM 5708 N N . ASN A 1 772 ? 11.334 -9.824 -17.211 1.00 63.09 772 ASN A N 1
ATOM 5709 C CA . ASN A 1 772 ? 11.649 -8.741 -16.278 1.00 63.09 772 ASN A CA 1
ATOM 5710 C C . ASN A 1 772 ? 10.385 -7.901 -16.042 1.00 63.09 772 ASN A C 1
ATOM 5712 O O . ASN A 1 772 ? 9.849 -7.352 -17.017 1.00 63.09 772 ASN A O 1
ATOM 5716 N N . PRO A 1 773 ? 9.900 -7.754 -14.796 1.00 63.72 773 PRO A N 1
ATOM 5717 C CA . PRO A 1 773 ? 8.824 -6.821 -14.501 1.00 63.72 773 PRO A CA 1
ATOM 5718 C C . PRO A 1 773 ? 9.217 -5.403 -14.923 1.00 63.72 773 PRO A C 1
ATOM 5720 O O . PRO A 1 773 ? 10.356 -4.971 -14.747 1.00 63.72 773 PRO A O 1
ATOM 5723 N N . GLN A 1 774 ? 8.268 -4.690 -15.516 1.00 69.62 774 GLN A N 1
ATOM 5724 C CA . GLN A 1 774 ? 8.457 -3.320 -15.986 1.00 69.62 774 GLN A CA 1
ATOM 5725 C C . GLN A 1 774 ? 7.742 -2.377 -15.028 1.00 69.62 774 GLN A C 1
ATOM 5727 O O . GLN A 1 774 ? 6.579 -2.621 -14.720 1.00 69.62 774 GLN A O 1
ATOM 5732 N N . LEU A 1 775 ? 8.413 -1.321 -14.586 1.00 66.88 775 LEU A N 1
ATOM 5733 C CA . LEU A 1 775 ? 7.889 -0.314 -13.672 1.00 66.88 775 LEU A CA 1
ATOM 5734 C C . LEU A 1 775 ? 7.871 1.046 -14.376 1.00 66.88 775 LEU A C 1
ATOM 5736 O O . LEU A 1 775 ? 8.900 1.521 -14.844 1.00 66.88 775 LEU A O 1
ATOM 5740 N N . MET A 1 776 ? 6.708 1.683 -14.418 1.00 73.69 776 MET A N 1
ATOM 5741 C CA . MET A 1 776 ? 6.545 3.081 -14.806 1.00 73.69 776 MET A CA 1
ATOM 5742 C C . MET A 1 776 ? 6.262 3.912 -13.567 1.00 73.69 776 MET A C 1
ATOM 5744 O O . MET A 1 776 ? 5.346 3.577 -12.829 1.00 73.69 776 MET A O 1
ATOM 5748 N N . ILE A 1 777 ? 6.988 5.004 -13.369 1.00 70.75 777 ILE A N 1
ATOM 5749 C CA . ILE A 1 777 ? 6.735 5.995 -12.323 1.00 70.75 777 ILE A CA 1
ATOM 5750 C C . ILE A 1 777 ? 6.323 7.302 -12.997 1.00 70.75 777 ILE A C 1
ATOM 5752 O O . ILE A 1 777 ? 6.968 7.717 -13.955 1.00 70.75 777 ILE A O 1
ATOM 5756 N N . TYR A 1 778 ? 5.277 7.952 -12.497 1.00 71.56 778 TYR A N 1
ATOM 5757 C CA . TYR A 1 778 ? 4.796 9.260 -12.931 1.00 71.56 778 TYR A CA 1
ATOM 5758 C C . TYR A 1 778 ? 4.687 10.202 -11.736 1.00 71.56 778 TYR A C 1
ATOM 5760 O O . TYR A 1 778 ? 4.242 9.775 -10.674 1.00 71.56 778 TYR A O 1
ATOM 5768 N N . MET A 1 779 ? 5.001 11.477 -11.943 1.00 71.50 779 MET A N 1
ATOM 5769 C CA . MET A 1 779 ? 4.630 12.586 -11.066 1.00 71.50 779 MET A CA 1
ATOM 5770 C C . MET A 1 779 ? 3.722 13.521 -11.866 1.00 71.50 779 MET A C 1
ATOM 5772 O O . MET A 1 779 ? 4.106 13.979 -12.943 1.00 71.50 779 MET A O 1
ATOM 5776 N N . LEU A 1 780 ? 2.492 13.737 -11.400 1.00 73.12 780 LEU A N 1
ATOM 5777 C CA . LEU A 1 780 ? 1.453 14.481 -12.118 1.00 73.12 780 LEU A CA 1
ATOM 5778 C C . LEU A 1 780 ? 1.035 15.707 -11.312 1.00 73.12 780 LEU A C 1
ATOM 5780 O O . LEU A 1 780 ? 0.649 15.554 -10.160 1.00 73.12 780 LEU A O 1
ATOM 5784 N N . HIS A 1 781 ? 1.032 16.892 -11.915 1.00 69.69 781 HIS A N 1
ATOM 5785 C CA . HIS A 1 781 ? 0.595 18.118 -11.240 1.00 69.69 781 HIS A CA 1
ATOM 5786 C C . HIS A 1 781 ? -0.826 18.484 -11.665 1.00 69.69 781 HIS A C 1
ATOM 5788 O O . HIS A 1 781 ? -1.141 18.473 -12.858 1.00 69.69 781 HIS A O 1
ATOM 5794 N N . ASN A 1 782 ? -1.684 18.854 -10.710 1.00 68.00 782 ASN A N 1
ATOM 5795 C CA . ASN A 1 782 ? -2.975 19.496 -10.979 1.00 68.00 782 ASN A CA 1
ATOM 5796 C C . ASN A 1 782 ? -2.970 20.929 -10.447 1.00 68.00 782 ASN A C 1
ATOM 5798 O O . ASN A 1 782 ? -2.943 21.169 -9.243 1.00 68.00 782 ASN A O 1
ATOM 5802 N N . LYS A 1 783 ? -3.071 21.888 -11.363 1.00 61.62 783 LYS A N 1
ATOM 5803 C CA . LYS A 1 783 ? -2.956 23.327 -11.091 1.00 61.62 783 LYS A CA 1
ATOM 5804 C C . LYS A 1 783 ? -4.315 24.017 -10.961 1.00 61.62 783 LYS A C 1
ATOM 5806 O O . LYS A 1 783 ? -4.422 25.236 -11.073 1.00 61.62 783 LYS A O 1
ATOM 5811 N N . THR A 1 784 ? -5.380 23.244 -10.761 1.00 54.28 784 THR A N 1
ATOM 5812 C CA . THR A 1 784 ? -6.737 23.764 -10.584 1.00 54.28 784 THR A CA 1
ATOM 5813 C C . THR A 1 784 ? -7.263 23.502 -9.176 1.00 54.28 784 THR A C 1
ATOM 5815 O O . THR A 1 784 ? -6.803 22.610 -8.468 1.00 54.28 784 THR A O 1
ATOM 5818 N N . ALA A 1 785 ? -8.287 24.260 -8.781 1.00 46.53 785 ALA A N 1
ATOM 5819 C CA . ALA A 1 785 ? -9.001 24.074 -7.517 1.00 46.53 785 ALA A CA 1
ATOM 5820 C C . ALA A 1 785 ? -10.014 22.903 -7.543 1.00 46.53 785 ALA A C 1
ATOM 5822 O O . ALA A 1 785 ? -10.765 22.717 -6.587 1.00 46.53 785 ALA A O 1
ATOM 5823 N N . ALA A 1 786 ? -10.057 22.116 -8.624 1.00 50.25 786 ALA A N 1
ATOM 5824 C CA . ALA A 1 786 ? -10.919 20.946 -8.773 1.00 50.25 786 ALA A CA 1
ATOM 5825 C C . ALA A 1 786 ? -10.079 19.696 -9.098 1.00 50.25 786 ALA A C 1
ATOM 5827 O O . ALA A 1 786 ? -9.002 19.826 -9.675 1.00 50.25 786 ALA A O 1
ATOM 5828 N N . PRO A 1 787 ? -10.525 18.475 -8.745 1.00 52.94 787 PRO A N 1
ATOM 5829 C CA . PRO A 1 787 ? -9.806 17.265 -9.123 1.00 52.94 787 PRO A CA 1
ATOM 5830 C C . PRO A 1 787 ? -9.722 17.131 -10.647 1.00 52.94 787 PRO A C 1
ATOM 5832 O O . PRO A 1 787 ? -10.698 17.387 -11.357 1.00 52.94 787 PRO A O 1
ATOM 5835 N N . LEU A 1 788 ? -8.565 16.704 -11.145 1.00 62.53 788 LEU A N 1
ATOM 5836 C CA . LEU A 1 788 ? -8.318 16.496 -12.563 1.00 62.53 788 LEU A CA 1
ATOM 5837 C C . LEU A 1 788 ? -8.346 14.997 -12.874 1.00 62.53 788 LEU A C 1
ATOM 5839 O O . LEU A 1 788 ? -7.515 14.227 -12.405 1.00 62.53 788 LEU A O 1
ATOM 5843 N N . GLU A 1 789 ? -9.314 14.578 -13.684 1.00 67.69 789 GLU A N 1
ATOM 5844 C CA . GLU A 1 789 ? -9.465 13.186 -14.109 1.00 67.69 789 GLU A CA 1
ATOM 5845 C C . GLU A 1 789 ? -8.748 12.933 -15.439 1.00 67.69 789 GLU A C 1
ATOM 5847 O O . GLU A 1 789 ? -9.159 13.465 -16.480 1.00 67.69 789 GLU A O 1
ATOM 5852 N N . VAL A 1 790 ? -7.693 12.114 -15.428 1.00 75.00 790 VAL A N 1
ATOM 5853 C CA . VAL A 1 790 ? -6.819 11.901 -16.594 1.00 75.00 790 VAL A CA 1
ATOM 5854 C C . VAL A 1 790 ? -6.442 10.439 -16.831 1.00 75.00 790 VAL A C 1
ATOM 5856 O O . VAL A 1 790 ? -6.400 9.616 -15.921 1.00 75.00 790 VAL A O 1
ATOM 5859 N N . TYR A 1 791 ? -6.137 10.131 -18.086 1.00 75.81 791 TYR A N 1
ATOM 5860 C CA . TYR A 1 791 ? -5.340 8.989 -18.507 1.00 75.81 791 TYR A CA 1
ATOM 5861 C C . TYR A 1 791 ? -3.914 9.446 -18.800 1.00 75.81 791 TYR A C 1
ATOM 5863 O O . TYR A 1 791 ? -3.710 10.512 -19.391 1.00 75.81 791 TYR A O 1
ATOM 5871 N N . ILE A 1 792 ? -2.946 8.596 -18.472 1.00 80.75 792 ILE A N 1
ATOM 5872 C CA . ILE A 1 792 ? -1.585 8.713 -18.989 1.00 80.75 792 ILE A CA 1
ATOM 5873 C C . ILE A 1 792 ? -1.442 7.780 -20.178 1.00 80.75 792 ILE A C 1
ATOM 5875 O O . ILE A 1 792 ? -1.854 6.623 -20.141 1.00 80.75 792 ILE A O 1
ATOM 5879 N N . MET A 1 793 ? -0.887 8.298 -21.261 1.00 80.75 793 MET A N 1
ATOM 5880 C CA . MET A 1 793 ? -0.678 7.565 -22.496 1.00 80.75 793 MET A CA 1
ATOM 5881 C C . MET A 1 793 ? 0.805 7.496 -22.808 1.00 80.75 793 MET A C 1
ATOM 5883 O O . MET A 1 793 ? 1.483 8.513 -22.745 1.00 80.75 793 MET A O 1
ATOM 5887 N N . LEU A 1 794 ? 1.286 6.322 -23.200 1.00 80.31 794 LEU A N 1
ATOM 5888 C CA . LEU A 1 794 ? 2.667 6.101 -23.610 1.00 80.31 794 LEU A CA 1
ATOM 5889 C C . LEU A 1 794 ? 2.694 5.582 -25.048 1.00 80.31 794 LEU A C 1
ATOM 5891 O O . LEU A 1 794 ? 2.386 4.418 -25.310 1.00 80.31 794 LEU A O 1
ATOM 5895 N N . ASP A 1 795 ? 3.050 6.451 -25.984 1.00 84.50 795 ASP A N 1
ATOM 5896 C CA . ASP A 1 795 ? 3.279 6.122 -27.384 1.00 84.50 795 ASP A CA 1
ATOM 5897 C C . ASP A 1 795 ? 4.667 5.492 -27.536 1.00 84.50 795 ASP A C 1
ATOM 5899 O O . ASP A 1 795 ? 5.694 6.139 -27.357 1.00 84.50 795 ASP A O 1
ATOM 5903 N N . VAL A 1 796 ? 4.707 4.212 -27.894 1.00 85.62 796 VAL A N 1
ATOM 5904 C CA . VAL A 1 796 ? 5.930 3.412 -27.928 1.00 85.62 796 VAL A CA 1
ATOM 5905 C C . VAL A 1 796 ? 6.142 2.769 -29.292 1.00 85.62 796 VAL A C 1
ATOM 5907 O O . VAL A 1 796 ? 5.226 2.190 -29.877 1.00 85.62 796 VAL A O 1
ATOM 5910 N N . THR A 1 797 ? 7.375 2.817 -29.792 1.00 89.81 797 THR A N 1
ATOM 5911 C CA . THR A 1 797 ? 7.791 2.102 -31.002 1.00 89.81 797 THR A CA 1
ATOM 5912 C C . THR A 1 797 ? 8.703 0.938 -30.641 1.00 89.81 797 THR A C 1
ATOM 5914 O O . THR A 1 797 ? 9.799 1.146 -30.131 1.00 89.81 797 THR A O 1
ATOM 5917 N N . PHE A 1 798 ? 8.296 -0.278 -30.996 1.00 87.38 798 PHE A N 1
ATOM 5918 C CA . PHE A 1 798 ? 9.077 -1.501 -30.828 1.00 87.38 798 PHE A CA 1
ATOM 5919 C C . PHE A 1 798 ? 9.566 -2.065 -32.158 1.00 87.38 798 PHE A C 1
ATOM 5921 O O . PHE A 1 798 ? 8.915 -1.944 -33.202 1.00 87.38 798 PHE A O 1
ATOM 5928 N N . LEU A 1 799 ? 10.678 -2.784 -32.084 1.00 89.94 799 LEU A N 1
ATOM 5929 C CA . LEU A 1 799 ? 11.148 -3.713 -33.097 1.00 89.94 799 LEU A CA 1
ATOM 5930 C C . LEU A 1 799 ? 11.201 -5.119 -32.488 1.00 89.94 799 LEU A C 1
ATOM 5932 O O . LEU A 1 799 ? 11.926 -5.369 -31.531 1.00 89.94 799 LEU A O 1
ATOM 5936 N N . HIS A 1 800 ? 10.389 -6.032 -33.021 1.00 87.38 800 HIS A N 1
ATOM 5937 C CA . HIS A 1 800 ? 10.228 -7.382 -32.470 1.00 87.38 800 HIS A CA 1
ATOM 5938 C C . HIS A 1 800 ? 11.455 -8.262 -32.753 1.00 87.38 800 HIS A C 1
ATOM 5940 O O . HIS A 1 800 ? 11.884 -8.330 -33.904 1.00 87.38 800 HIS A O 1
ATOM 5946 N N . GLY A 1 801 ? 11.956 -8.985 -31.748 1.00 86.00 801 GLY A N 1
ATOM 5947 C CA . GLY A 1 801 ? 13.117 -9.890 -31.832 1.00 86.00 801 GLY A CA 1
ATOM 5948 C C . GLY A 1 801 ? 14.268 -9.478 -30.908 1.00 86.00 801 GLY A C 1
ATOM 5949 O O . GLY A 1 801 ? 14.327 -8.322 -30.489 1.00 86.00 801 GLY A O 1
ATOM 5950 N N . THR A 1 802 ? 15.166 -10.414 -30.588 1.00 89.75 802 THR A N 1
ATOM 5951 C CA . THR A 1 802 ? 16.387 -10.093 -29.821 1.00 89.75 802 THR A CA 1
ATOM 5952 C C . THR A 1 802 ? 17.397 -9.320 -30.685 1.00 89.75 802 THR A C 1
ATOM 5954 O O . THR A 1 802 ? 17.327 -9.395 -31.923 1.00 89.75 802 THR A O 1
ATOM 5957 N N . PRO A 1 803 ? 18.361 -8.594 -30.085 1.00 91.06 803 PRO A N 1
ATOM 5958 C CA . PRO A 1 803 ? 19.430 -7.924 -30.831 1.00 91.06 803 PRO A CA 1
ATOM 5959 C C . PRO A 1 803 ? 20.175 -8.863 -31.803 1.00 91.06 803 PRO A C 1
ATOM 5961 O O . PRO A 1 803 ? 20.433 -8.507 -32.959 1.00 91.06 803 PRO A O 1
ATOM 5964 N N . GLU A 1 804 ? 20.446 -10.106 -31.399 1.00 92.00 804 GLU A N 1
ATOM 5965 C CA . GLU A 1 804 ? 21.131 -11.112 -32.220 1.00 92.00 804 GLU A CA 1
ATOM 5966 C C . GLU A 1 804 ? 20.265 -11.571 -33.398 1.00 92.00 804 GLU A C 1
ATOM 5968 O O . GLU A 1 804 ? 20.741 -11.682 -34.534 1.00 92.00 804 GLU A O 1
ATOM 5973 N N . GLU A 1 805 ? 18.977 -11.823 -33.150 1.00 93.38 805 GLU A N 1
ATOM 5974 C CA . GLU A 1 805 ? 18.025 -12.238 -34.181 1.00 93.38 805 GLU A CA 1
ATOM 5975 C C . GLU A 1 805 ? 17.838 -11.148 -35.244 1.00 93.38 805 GLU A C 1
ATOM 5977 O O . GLU A 1 805 ? 17.828 -11.432 -36.449 1.00 93.38 805 GLU A O 1
ATOM 5982 N N . LEU A 1 806 ? 17.730 -9.892 -34.807 1.00 93.19 806 LEU A N 1
ATOM 5983 C CA . LEU A 1 806 ? 17.607 -8.723 -35.674 1.00 93.19 806 LEU A CA 1
ATOM 5984 C C . LEU A 1 806 ? 18.882 -8.480 -36.484 1.00 93.19 806 LEU A C 1
ATOM 5986 O O . LEU A 1 806 ? 18.807 -8.249 -37.698 1.00 93.19 806 LEU A O 1
ATOM 5990 N N . THR A 1 807 ? 20.048 -8.621 -35.854 1.00 94.31 807 THR A N 1
ATOM 5991 C CA . THR A 1 807 ? 21.349 -8.528 -36.527 1.00 94.31 807 THR A CA 1
ATOM 5992 C C . THR A 1 807 ? 21.479 -9.579 -37.620 1.00 94.31 807 THR A C 1
ATOM 5994 O O . THR A 1 807 ? 21.778 -9.257 -38.772 1.00 94.31 807 THR A O 1
ATOM 5997 N N . LYS A 1 808 ? 21.164 -10.839 -37.303 1.00 94.06 808 LYS A N 1
ATOM 5998 C CA . LYS A 1 808 ? 21.194 -11.945 -38.266 1.00 94.06 808 LYS A CA 1
ATOM 5999 C C . LYS A 1 808 ? 20.231 -11.725 -39.432 1.00 94.06 808 LYS A C 1
ATOM 6001 O O . LYS A 1 808 ? 20.553 -12.069 -40.567 1.00 94.06 808 LYS A O 1
ATOM 6006 N N . LYS A 1 809 ? 19.044 -11.174 -39.163 1.00 92.38 809 LYS A N 1
ATOM 6007 C CA . LYS A 1 809 ? 18.009 -10.954 -40.180 1.00 92.38 809 LYS A CA 1
ATOM 6008 C C . LYS A 1 809 ? 18.339 -9.802 -41.130 1.00 92.38 809 LYS A C 1
ATOM 6010 O O . LYS A 1 809 ? 18.042 -9.895 -42.318 1.00 92.38 809 LYS A O 1
ATOM 6015 N N . THR A 1 810 ? 18.885 -8.709 -40.609 1.00 90.62 810 THR A N 1
ATOM 6016 C CA . THR A 1 810 ? 19.102 -7.469 -41.374 1.00 90.62 810 THR A CA 1
ATOM 6017 C C . THR A 1 810 ? 20.509 -7.351 -41.952 1.00 90.62 810 THR A C 1
ATOM 6019 O O . THR A 1 810 ? 20.716 -6.573 -42.880 1.00 90.62 810 THR A O 1
ATOM 6022 N N . GLY A 1 811 ? 21.477 -8.095 -41.409 1.00 90.62 811 GLY A N 1
ATOM 6023 C CA . GLY A 1 811 ? 22.894 -7.940 -41.733 1.00 90.62 811 GLY A CA 1
ATOM 6024 C C . GLY A 1 811 ? 23.525 -6.663 -41.162 1.00 90.62 811 GLY A C 1
ATOM 6025 O O . GLY A 1 811 ? 24.671 -6.367 -41.488 1.00 90.62 811 GLY A O 1
ATOM 6026 N N . ARG A 1 812 ? 22.797 -5.909 -40.323 1.00 92.44 812 ARG A N 1
ATOM 6027 C CA . ARG A 1 812 ? 23.263 -4.703 -39.625 1.00 92.44 812 ARG A CA 1
ATOM 6028 C C . ARG A 1 812 ? 23.243 -4.967 -38.113 1.00 92.44 812 ARG A C 1
ATOM 6030 O O . ARG A 1 812 ? 22.215 -5.443 -37.633 1.00 92.44 812 ARG A O 1
ATOM 6037 N N . PRO A 1 813 ? 24.317 -4.669 -37.361 1.00 94.38 813 PRO A N 1
ATOM 6038 C CA . PRO A 1 813 ? 24.322 -4.842 -35.909 1.00 94.38 813 PRO A CA 1
ATOM 6039 C C . PRO A 1 813 ? 23.171 -4.079 -35.243 1.00 94.38 813 PRO A C 1
ATOM 6041 O O . PRO A 1 813 ? 22.900 -2.937 -35.609 1.00 94.38 813 PRO A O 1
ATOM 6044 N N . HIS A 1 814 ? 22.483 -4.724 -34.308 1.00 94.81 814 HIS A N 1
ATOM 6045 C CA . HIS A 1 814 ? 21.489 -4.127 -33.417 1.00 94.81 814 HIS A CA 1
ATOM 6046 C C . HIS A 1 814 ? 22.065 -4.194 -32.008 1.00 94.81 814 HIS A C 1
ATOM 6048 O O . HIS A 1 814 ? 22.400 -5.286 -31.558 1.00 94.81 814 HIS A O 1
ATOM 6054 N N . HIS A 1 815 ? 22.243 -3.048 -31.361 1.00 94.38 815 HIS A N 1
ATOM 6055 C CA . HIS A 1 815 ? 22.863 -2.954 -30.043 1.00 94.38 815 HIS A CA 1
ATOM 6056 C C . HIS A 1 815 ? 21.797 -2.618 -29.005 1.00 94.38 815 HIS A C 1
ATOM 6058 O O . HIS A 1 815 ? 21.019 -1.680 -29.199 1.00 94.38 815 HIS A O 1
ATOM 6064 N N . ASP A 1 816 ? 21.778 -3.414 -27.941 1.00 91.88 816 ASP A N 1
ATOM 6065 C CA . ASP A 1 816 ? 21.098 -3.083 -26.695 1.00 91.88 816 ASP A CA 1
ATOM 6066 C C . ASP A 1 816 ? 21.891 -1.999 -25.958 1.00 91.88 816 ASP A C 1
ATOM 6068 O O . ASP A 1 816 ? 23.125 -2.008 -26.008 1.00 91.88 816 ASP A O 1
ATOM 6072 N N . VAL A 1 817 ? 21.192 -1.051 -25.342 1.00 90.81 817 VAL A N 1
ATOM 6073 C CA . VAL A 1 817 ? 21.804 0.111 -24.690 1.00 90.81 817 VAL A CA 1
ATOM 6074 C C . VAL A 1 817 ? 21.439 0.113 -23.217 1.00 90.81 817 VAL A C 1
ATOM 6076 O O . VAL A 1 817 ? 20.259 0.106 -22.876 1.00 90.81 817 VAL A O 1
ATOM 6079 N N . SER A 1 818 ? 22.458 0.174 -22.370 1.00 87.56 818 SER A N 1
ATOM 6080 C CA . SER A 1 818 ? 22.314 0.216 -20.918 1.00 87.56 818 SER A CA 1
ATOM 6081 C C . SER A 1 818 ? 21.999 1.648 -20.499 1.00 87.56 818 SER A C 1
ATOM 6083 O O . SER A 1 818 ? 22.642 2.602 -20.961 1.00 87.56 818 SER A O 1
ATOM 6085 N N . GLY A 1 819 ? 20.979 1.827 -19.665 1.00 88.12 819 GLY A N 1
ATOM 6086 C CA . GLY A 1 819 ? 20.580 3.141 -19.176 1.00 88.12 819 GLY A CA 1
ATOM 6087 C C . GLY A 1 819 ? 20.903 3.350 -17.698 1.00 88.12 819 GLY A C 1
ATOM 6088 O O . GLY A 1 819 ? 20.646 2.492 -16.855 1.00 88.12 819 GLY A O 1
ATOM 6089 N N . VAL A 1 820 ? 21.425 4.538 -17.384 1.00 87.56 820 VAL A N 1
ATOM 6090 C CA . VAL A 1 820 ? 21.809 4.966 -16.031 1.00 87.56 820 VAL A CA 1
ATOM 6091 C C . VAL A 1 820 ? 21.140 6.299 -15.702 1.00 87.56 820 VAL A C 1
ATOM 6093 O O . VAL A 1 820 ? 21.176 7.219 -16.519 1.00 87.56 820 VAL A O 1
ATOM 6096 N N . LEU A 1 821 ? 20.577 6.431 -14.499 1.00 85.88 821 LEU A N 1
ATOM 6097 C CA . LEU A 1 821 ? 19.968 7.664 -13.989 1.00 85.88 821 LEU A CA 1
ATOM 6098 C C . LEU A 1 821 ? 20.609 8.058 -12.656 1.00 85.88 821 LEU A C 1
ATOM 6100 O O . LEU A 1 821 ? 20.742 7.215 -11.784 1.00 85.88 821 LEU A O 1
ATOM 6104 N N . PHE A 1 822 ? 20.972 9.330 -12.470 1.00 83.81 822 PHE A N 1
ATOM 6105 C CA . PHE A 1 822 ? 21.479 9.837 -11.187 1.00 83.81 822 PHE A CA 1
ATOM 6106 C C . PHE A 1 822 ? 21.238 11.345 -11.016 1.00 83.81 822 PHE A C 1
ATOM 6108 O O . PHE A 1 822 ? 21.166 12.087 -11.997 1.00 83.81 822 PHE A O 1
ATOM 6115 N N . GLY A 1 823 ? 21.094 11.821 -9.773 1.00 81.44 823 GLY A N 1
ATOM 6116 C CA . GLY A 1 823 ? 20.768 13.225 -9.490 1.00 81.44 823 GLY A CA 1
ATOM 6117 C C . GLY A 1 823 ? 20.564 13.570 -8.011 1.00 81.44 823 GLY A C 1
ATOM 6118 O O . GLY A 1 823 ? 20.904 12.775 -7.137 1.00 81.44 823 GLY A O 1
ATOM 6119 N N . ARG A 1 824 ? 20.070 14.790 -7.734 1.00 75.75 824 ARG A N 1
ATOM 6120 C CA . ARG A 1 824 ? 19.775 15.314 -6.381 1.00 75.75 824 ARG A CA 1
ATOM 6121 C C . ARG A 1 824 ? 18.827 16.531 -6.415 1.00 75.75 824 ARG A C 1
ATOM 6123 O O . ARG A 1 824 ? 18.900 17.330 -7.346 1.00 75.75 824 ARG A O 1
ATOM 6130 N N . THR A 1 825 ? 18.059 16.731 -5.341 1.00 71.88 825 THR A N 1
ATOM 6131 C CA . THR A 1 825 ? 17.242 17.937 -5.062 1.00 71.88 825 THR A CA 1
ATOM 6132 C C . THR A 1 825 ? 17.871 18.819 -3.965 1.00 71.88 825 THR A C 1
ATOM 6134 O O . THR A 1 825 ? 18.493 18.293 -3.038 1.00 71.88 825 THR A O 1
ATOM 6137 N N . TYR A 1 826 ? 17.771 20.151 -4.072 1.00 71.12 826 TYR A N 1
ATOM 6138 C CA . TYR A 1 826 ? 18.339 21.142 -3.135 1.00 71.12 826 TYR A CA 1
ATOM 6139 C C . TYR A 1 826 ? 17.714 22.550 -3.306 1.00 71.12 826 TYR A C 1
ATOM 6141 O O . TYR A 1 826 ? 16.923 22.766 -4.212 1.00 71.12 826 TYR A O 1
ATOM 6149 N N . ASP A 1 827 ? 18.078 23.527 -2.461 1.00 74.25 827 ASP A N 1
ATOM 6150 C CA . ASP A 1 827 ? 17.610 24.928 -2.548 1.00 74.25 827 ASP A CA 1
ATOM 6151 C C . ASP A 1 827 ? 18.683 25.880 -3.109 1.00 74.25 827 ASP A C 1
ATOM 6153 O O . ASP A 1 827 ? 19.878 25.682 -2.879 1.00 74.25 827 ASP A O 1
ATOM 6157 N N . VAL A 1 828 ? 18.253 26.958 -3.779 1.00 77.62 828 VAL A N 1
ATOM 6158 C CA . VAL A 1 828 ? 19.107 28.021 -4.338 1.00 77.62 828 VAL A CA 1
ATOM 6159 C C . VAL A 1 828 ? 18.772 29.381 -3.703 1.00 77.62 828 VAL A C 1
ATOM 6161 O O . VAL A 1 828 ? 17.732 29.978 -4.000 1.00 77.62 828 VAL A O 1
ATOM 6164 N N . PRO A 1 829 ? 19.650 29.931 -2.848 1.00 76.56 829 PRO A N 1
ATOM 6165 C CA . PRO A 1 829 ? 19.413 31.220 -2.205 1.00 76.56 829 PRO A CA 1
ATOM 6166 C C . PRO A 1 829 ? 19.629 32.399 -3.168 1.00 76.56 829 PRO A C 1
ATOM 6168 O O . PRO A 1 829 ? 20.533 32.366 -4.003 1.00 76.56 829 PRO A O 1
ATOM 6171 N N . ARG A 1 830 ? 18.856 33.483 -2.990 1.00 78.00 830 ARG A N 1
ATOM 6172 C CA . ARG A 1 830 ? 19.071 34.760 -3.692 1.00 78.00 830 ARG A CA 1
ATOM 6173 C C . ARG A 1 830 ? 20.362 35.431 -3.218 1.00 78.00 830 ARG A C 1
ATOM 6175 O O . ARG A 1 830 ? 20.532 35.656 -2.020 1.00 78.00 830 ARG A O 1
ATOM 6182 N N . ASP A 1 831 ? 21.196 35.866 -4.157 1.00 78.81 831 ASP A N 1
ATOM 6183 C CA . ASP A 1 831 ? 22.387 36.678 -3.913 1.00 78.81 831 ASP A CA 1
ATOM 6184 C C . ASP A 1 831 ? 22.432 37.925 -4.826 1.00 78.81 831 ASP A C 1
ATOM 6186 O O . ASP A 1 831 ? 23.014 37.912 -5.915 1.00 78.81 831 ASP A O 1
ATOM 6190 N N . PRO A 1 832 ? 21.876 39.066 -4.372 1.00 71.94 832 PRO A N 1
ATOM 6191 C CA . PRO A 1 832 ? 21.904 40.315 -5.134 1.00 71.94 832 PRO A CA 1
ATOM 6192 C C . PRO A 1 832 ? 23.315 40.902 -5.299 1.00 71.94 832 PRO A C 1
ATOM 6194 O O . PRO A 1 832 ? 23.537 41.741 -6.180 1.00 71.94 832 PRO A O 1
ATOM 6197 N N . GLY A 1 833 ? 24.245 40.527 -4.411 1.00 75.31 833 GLY A N 1
ATOM 6198 C CA . GLY A 1 833 ? 25.638 40.974 -4.409 1.00 75.31 833 GLY A CA 1
ATOM 6199 C C . GLY A 1 833 ? 26.570 40.078 -5.227 1.00 75.31 833 GLY A C 1
ATOM 6200 O O . GLY A 1 833 ? 27.694 40.496 -5.519 1.00 75.31 833 GLY A O 1
ATOM 6201 N N . GLY A 1 834 ? 26.093 38.891 -5.603 1.00 79.88 834 GLY A N 1
ATOM 6202 C CA . GLY A 1 834 ? 26.803 37.881 -6.375 1.00 79.88 834 GLY A CA 1
ATOM 6203 C C . GLY A 1 834 ? 26.891 38.174 -7.873 1.00 79.88 834 GLY A C 1
ATOM 6204 O O . GLY A 1 834 ? 26.436 39.204 -8.393 1.00 79.88 834 GLY A O 1
ATOM 6205 N N . ASP A 1 835 ? 27.504 37.239 -8.597 1.00 84.19 835 ASP A N 1
ATOM 6206 C CA . ASP A 1 835 ? 27.618 37.284 -10.059 1.00 84.19 835 ASP A CA 1
ATOM 6207 C C . ASP A 1 835 ? 26.287 36.983 -10.774 1.00 84.19 835 ASP A C 1
ATOM 6209 O O . ASP A 1 835 ? 26.138 37.317 -11.953 1.00 84.19 835 ASP A O 1
ATOM 6213 N N . GLY A 1 836 ? 25.291 36.501 -10.028 1.00 83.19 836 GLY A N 1
ATOM 6214 C CA . GLY A 1 836 ? 23.912 36.317 -10.458 1.00 83.19 836 GLY A CA 1
ATOM 6215 C C . GLY A 1 836 ? 23.568 34.901 -10.898 1.00 83.19 836 GLY A C 1
ATOM 6216 O O . GLY A 1 836 ? 22.501 34.702 -11.485 1.00 83.19 836 GLY A O 1
ATOM 6217 N N . VAL A 1 837 ? 24.451 33.939 -10.630 1.00 86.62 837 VAL A N 1
ATOM 6218 C CA . VAL A 1 837 ? 24.176 32.516 -10.792 1.00 86.62 837 VAL A CA 1
ATOM 6219 C C . VAL A 1 837 ? 24.548 31.734 -9.531 1.00 86.62 837 VAL A C 1
ATOM 6221 O O . VAL A 1 837 ? 25.398 32.165 -8.760 1.00 86.62 837 VAL A O 1
ATOM 6224 N N . HIS A 1 838 ? 23.918 30.577 -9.342 1.00 86.06 838 HIS A N 1
ATOM 6225 C CA . HIS A 1 838 ? 24.258 29.600 -8.313 1.00 86.06 838 HIS A CA 1
ATOM 6226 C C . HIS A 1 838 ? 24.615 28.264 -8.960 1.00 86.06 838 HIS A C 1
ATOM 6228 O O . HIS A 1 838 ? 23.777 27.652 -9.629 1.00 86.06 838 HIS A O 1
ATOM 6234 N N . GLU A 1 839 ? 25.839 27.795 -8.748 1.00 87.31 839 GLU A N 1
ATOM 6235 C CA . GLU A 1 839 ? 26.313 26.495 -9.217 1.00 87.31 839 GLU A CA 1
ATOM 6236 C C . GLU A 1 839 ? 26.528 25.535 -8.039 1.00 87.31 839 GLU A C 1
ATOM 6238 O O . GLU A 1 839 ? 27.454 25.691 -7.236 1.00 87.31 839 GLU A O 1
ATOM 6243 N N . TYR A 1 840 ? 25.696 24.491 -7.962 1.00 82.25 840 TYR A N 1
ATOM 6244 C CA . TYR A 1 840 ? 25.614 23.629 -6.778 1.00 82.25 840 TYR A CA 1
ATOM 6245 C C . TYR A 1 840 ? 26.953 23.003 -6.383 1.00 82.25 840 TYR A C 1
ATOM 6247 O O . TYR A 1 840 ? 27.359 23.090 -5.222 1.00 82.25 840 TYR A O 1
ATOM 6255 N N . ALA A 1 841 ? 27.662 22.383 -7.330 1.00 75.56 841 ALA A N 1
ATOM 6256 C CA . ALA A 1 841 ? 28.890 21.651 -7.023 1.00 75.56 841 ALA A CA 1
ATOM 6257 C C . ALA A 1 841 ? 30.001 22.570 -6.491 1.00 75.56 841 ALA A C 1
ATOM 6259 O O . ALA A 1 841 ? 30.770 22.197 -5.603 1.00 75.56 841 ALA A O 1
ATOM 6260 N N . LYS A 1 842 ? 30.070 23.789 -7.030 1.00 77.19 842 LYS A N 1
ATOM 6261 C CA . LYS A 1 842 ? 31.081 24.789 -6.696 1.00 77.19 842 LYS A CA 1
ATOM 6262 C C . LYS A 1 842 ? 30.792 25.475 -5.365 1.00 77.19 842 LYS A C 1
ATOM 6264 O O . LYS A 1 842 ? 31.714 25.701 -4.585 1.00 77.19 842 LYS A O 1
ATOM 6269 N N . GLU A 1 843 ? 29.534 25.816 -5.116 1.00 78.81 843 GLU A N 1
ATOM 6270 C CA . GLU A 1 843 ? 29.144 26.659 -3.984 1.00 78.81 843 GLU A CA 1
ATOM 6271 C C . GLU A 1 843 ? 28.791 25.854 -2.730 1.00 78.81 843 GLU A C 1
ATOM 6273 O O . GLU A 1 843 ? 29.036 26.323 -1.621 1.00 78.81 843 GLU A O 1
ATOM 6278 N N . SER A 1 844 ? 28.294 24.619 -2.878 1.00 70.62 844 SER A N 1
ATOM 6279 C CA . SER A 1 844 ? 27.976 23.744 -1.737 1.00 70.62 844 SER A CA 1
ATOM 6280 C C . SER A 1 844 ? 29.161 22.903 -1.243 1.00 70.62 844 SER A C 1
ATOM 6282 O O . SER A 1 844 ? 29.113 22.356 -0.141 1.00 70.62 844 SER A O 1
ATOM 6284 N N . GLY A 1 845 ? 30.206 22.739 -2.064 1.00 69.25 845 GLY A N 1
ATOM 6285 C CA . GLY A 1 845 ? 31.318 21.818 -1.801 1.00 69.25 845 GLY A CA 1
ATOM 6286 C C . GLY A 1 845 ? 30.947 20.328 -1.870 1.00 69.25 845 GLY A C 1
ATOM 6287 O O . GLY A 1 845 ? 31.785 19.479 -1.565 1.00 69.25 845 GLY A O 1
ATOM 6288 N N . LYS A 1 846 ? 29.712 19.992 -2.268 1.00 75.75 846 LYS A N 1
ATOM 6289 C CA . LYS A 1 846 ? 29.221 18.622 -2.472 1.00 75.75 846 LYS A CA 1
ATOM 6290 C C . LYS A 1 846 ? 29.093 18.343 -3.969 1.00 75.75 846 LYS A C 1
ATOM 6292 O O . LYS A 1 846 ? 28.619 19.191 -4.713 1.00 75.75 846 LYS A O 1
ATOM 6297 N N . VAL A 1 847 ? 29.468 17.145 -4.414 1.00 77.69 847 VAL A N 1
ATOM 6298 C CA . VAL A 1 847 ? 29.361 16.732 -5.826 1.00 77.69 847 VAL A CA 1
ATOM 6299 C C . VAL A 1 847 ? 28.325 15.628 -6.000 1.00 77.69 847 VAL A C 1
ATOM 6301 O O . VAL A 1 847 ? 28.108 14.828 -5.089 1.00 77.69 847 VAL A O 1
ATOM 6304 N N . VAL A 1 848 ? 27.696 15.592 -7.172 1.00 84.56 848 VAL A N 1
ATOM 6305 C CA . VAL A 1 848 ? 26.849 14.482 -7.616 1.00 84.56 848 VAL A CA 1
ATOM 6306 C C . VAL A 1 848 ? 27.634 13.730 -8.687 1.00 84.56 848 VAL A C 1
ATOM 6308 O O . VAL A 1 848 ? 27.936 14.298 -9.737 1.00 84.56 848 VAL A O 1
ATOM 6311 N N . GLU A 1 849 ? 28.033 12.493 -8.388 1.00 87.56 849 GLU A N 1
ATOM 6312 C CA . GLU A 1 849 ? 28.964 11.705 -9.204 1.00 87.56 849 GLU A CA 1
ATOM 6313 C C . GLU A 1 849 ? 28.482 10.251 -9.342 1.00 87.56 849 GLU A C 1
ATOM 6315 O O . GLU A 1 849 ? 28.022 9.650 -8.372 1.00 87.56 849 GLU A O 1
ATOM 6320 N N . TRP A 1 850 ? 28.623 9.685 -10.541 1.00 89.56 850 TRP A N 1
ATOM 6321 C CA . TRP A 1 850 ? 28.460 8.260 -10.840 1.00 89.56 850 TRP A CA 1
ATOM 6322 C C . TRP A 1 850 ? 29.803 7.676 -11.288 1.00 89.56 850 TRP A C 1
ATOM 6324 O O . TRP A 1 850 ? 30.541 8.315 -12.038 1.00 89.56 850 TRP A O 1
ATOM 6334 N N . THR A 1 851 ? 30.133 6.467 -10.830 1.00 90.81 851 THR A N 1
ATOM 6335 C CA . THR A 1 851 ? 31.339 5.742 -11.261 1.00 90.81 851 THR A CA 1
ATOM 6336 C C . THR A 1 851 ? 30.937 4.580 -12.158 1.00 90.81 851 THR A C 1
ATOM 6338 O O . THR A 1 851 ? 30.229 3.683 -11.707 1.00 90.81 851 THR A O 1
ATOM 6341 N N . SER A 1 852 ? 31.414 4.570 -13.403 1.00 90.00 852 SER A N 1
ATOM 6342 C CA . SER A 1 852 ? 31.080 3.523 -14.369 1.00 90.00 852 SER A CA 1
ATOM 6343 C C . SER A 1 852 ? 31.605 2.159 -13.931 1.00 90.00 852 SER A C 1
ATOM 6345 O O . SER A 1 852 ? 32.761 2.027 -13.516 1.00 90.00 852 SER A O 1
ATOM 6347 N N . THR A 1 853 ? 30.787 1.118 -14.082 1.00 88.25 853 THR A N 1
ATOM 6348 C CA . THR A 1 853 ? 31.212 -0.272 -13.849 1.00 88.25 853 THR A CA 1
ATOM 6349 C C . THR A 1 853 ? 31.549 -1.033 -15.135 1.00 88.25 853 THR A C 1
ATOM 6351 O O . THR A 1 853 ? 32.099 -2.140 -15.053 1.00 88.25 853 THR A O 1
ATOM 6354 N N . VAL A 1 854 ? 31.326 -0.401 -16.293 1.00 88.81 854 VAL A N 1
ATOM 6355 C CA . VAL A 1 854 ? 31.466 -0.976 -17.638 1.00 88.81 854 VAL A CA 1
ATOM 6356 C C . VAL A 1 854 ? 32.359 -0.147 -18.555 1.00 88.81 854 VAL A C 1
ATOM 6358 O O . VAL A 1 854 ? 32.604 1.040 -18.328 1.00 88.81 854 VAL A O 1
ATOM 6361 N N . ASP A 1 855 ? 32.846 -0.808 -19.604 1.00 92.62 855 ASP A N 1
ATOM 6362 C CA . ASP A 1 855 ? 33.540 -0.195 -20.732 1.00 92.62 855 ASP A CA 1
ATOM 6363 C C . ASP A 1 855 ? 32.580 -0.105 -21.924 1.00 92.62 855 ASP A C 1
ATOM 6365 O O . ASP A 1 855 ? 31.911 -1.078 -22.260 1.00 92.62 855 ASP A O 1
ATOM 6369 N N . GLY A 1 856 ? 32.538 1.040 -22.603 1.00 94.50 856 GLY A N 1
ATOM 6370 C CA . GLY A 1 856 ? 31.656 1.228 -23.749 1.00 94.50 856 GLY A CA 1
ATOM 6371 C C . GLY A 1 856 ? 31.719 2.628 -24.346 1.00 94.50 856 GLY A C 1
ATOM 6372 O O . GLY A 1 856 ? 32.683 3.379 -24.179 1.00 94.50 856 GLY A O 1
ATOM 6373 N N . THR A 1 857 ? 30.659 3.000 -25.053 1.00 95.06 857 THR A N 1
ATOM 6374 C CA . THR A 1 857 ? 30.493 4.340 -25.616 1.00 95.06 857 THR A CA 1
ATOM 6375 C C . THR A 1 857 ? 29.171 4.933 -25.157 1.00 95.06 857 THR A C 1
ATOM 6377 O O . THR A 1 857 ? 28.113 4.388 -25.446 1.00 95.06 857 THR A O 1
ATOM 6380 N N . ILE A 1 858 ? 29.203 6.090 -24.500 1.00 94.38 858 ILE A N 1
ATOM 6381 C CA . ILE A 1 858 ? 27.998 6.881 -24.258 1.00 94.38 858 ILE A CA 1
ATOM 6382 C C . ILE A 1 858 ? 27.506 7.395 -25.604 1.00 94.38 858 ILE A C 1
ATOM 6384 O O . ILE A 1 858 ? 28.215 8.115 -26.316 1.00 94.38 858 ILE A O 1
ATOM 6388 N N . ILE A 1 859 ? 26.279 7.025 -25.945 1.00 92.62 859 ILE A N 1
ATOM 6389 C CA . ILE A 1 859 ? 25.646 7.407 -27.205 1.00 92.62 859 ILE A CA 1
ATOM 6390 C C . ILE A 1 859 ? 24.614 8.506 -27.024 1.00 92.62 859 ILE A C 1
ATOM 6392 O O . ILE A 1 859 ? 24.128 9.022 -28.027 1.00 92.62 859 ILE A O 1
ATOM 6396 N N . GLY A 1 860 ? 24.253 8.839 -25.782 1.00 90.19 860 GLY A N 1
ATOM 6397 C CA . GLY A 1 860 ? 23.237 9.828 -25.476 1.00 90.19 860 GLY A CA 1
ATOM 6398 C C . GLY A 1 860 ? 23.147 10.180 -24.002 1.00 90.19 860 GLY A C 1
ATOM 6399 O O . GLY A 1 860 ? 23.318 9.326 -23.142 1.00 90.19 860 GLY A O 1
ATOM 6400 N N . MET A 1 861 ? 22.860 11.445 -23.729 1.00 88.88 861 MET A N 1
ATOM 6401 C CA . MET A 1 861 ? 22.623 11.991 -22.395 1.00 88.88 861 MET A CA 1
ATOM 6402 C C . MET A 1 861 ? 21.526 13.053 -22.464 1.00 88.88 861 MET A C 1
ATOM 6404 O O . MET A 1 861 ? 21.395 13.741 -23.488 1.00 88.88 861 MET A O 1
ATOM 6408 N N . GLY A 1 862 ? 20.768 13.186 -21.380 1.00 83.44 862 GLY A N 1
ATOM 6409 C CA . GLY A 1 862 ? 19.734 14.201 -21.212 1.00 83.44 862 GLY A CA 1
ATOM 6410 C C . GLY A 1 862 ? 19.490 14.476 -19.734 1.00 83.44 862 GLY A C 1
ATOM 6411 O O . GLY A 1 862 ? 19.561 13.562 -18.915 1.00 83.44 862 GLY A O 1
ATOM 6412 N N . GLY A 1 863 ? 19.254 15.741 -19.398 1.00 79.88 863 GLY A N 1
ATOM 6413 C CA . GLY A 1 863 ? 19.020 16.164 -18.023 1.00 79.88 863 GLY A CA 1
ATOM 6414 C C . GLY A 1 863 ? 17.620 16.701 -17.776 1.00 79.88 863 GLY A C 1
ATOM 6415 O O . GLY A 1 863 ? 16.837 16.871 -18.708 1.00 79.88 863 GLY A O 1
ATOM 6416 N N . HIS A 1 864 ? 17.345 17.029 -16.521 1.00 80.56 864 HIS A N 1
ATOM 6417 C CA . HIS A 1 864 ? 16.160 17.777 -16.116 1.00 80.56 864 HIS A CA 1
ATOM 6418 C C . HIS A 1 864 ? 16.527 18.813 -15.045 1.00 80.56 864 HIS A C 1
ATOM 6420 O O . HIS A 1 864 ? 17.371 18.528 -14.189 1.00 80.56 864 HIS A O 1
ATOM 6426 N N . LEU A 1 865 ? 15.913 20.000 -15.132 1.00 78.12 865 LEU A N 1
ATOM 6427 C CA . LEU A 1 865 ? 16.036 21.094 -14.171 1.00 78.12 865 LEU A CA 1
ATOM 6428 C C . LEU A 1 865 ? 14.660 21.668 -13.822 1.00 78.12 865 LEU A C 1
ATOM 6430 O O . LEU A 1 865 ? 13.807 21.841 -14.693 1.00 78.12 865 LEU A O 1
ATOM 6434 N N . HIS A 1 866 ? 14.536 22.048 -12.558 1.00 76.44 866 HIS A N 1
ATOM 6435 C CA . HIS A 1 866 ? 13.414 22.778 -11.962 1.00 76.44 866 HIS A CA 1
ATOM 6436 C C . HIS A 1 866 ? 13.460 24.290 -12.289 1.00 76.44 866 HIS A C 1
ATOM 6438 O O . HIS A 1 866 ? 14.436 24.756 -12.901 1.00 76.44 866 HIS A O 1
ATOM 6444 N N . PRO A 1 867 ? 12.448 25.095 -11.887 1.00 69.75 867 PRO A N 1
ATOM 6445 C CA . PRO A 1 867 ? 12.369 26.499 -12.272 1.00 69.75 867 PRO A CA 1
ATOM 6446 C C . PRO A 1 867 ? 13.600 27.288 -11.789 1.00 69.75 867 PRO A C 1
ATOM 6448 O O . PRO A 1 867 ? 14.164 27.016 -10.731 1.00 69.75 867 PRO A O 1
ATOM 6451 N N . GLY A 1 868 ? 14.045 28.257 -12.596 1.00 70.25 868 GLY A N 1
ATOM 6452 C CA . GLY A 1 868 ? 15.287 29.009 -12.364 1.00 70.25 868 GLY A CA 1
ATOM 6453 C C . GLY A 1 868 ? 16.562 28.376 -12.914 1.00 70.25 868 GLY A C 1
ATOM 6454 O O . GLY A 1 868 ? 17.594 29.051 -12.969 1.00 70.25 868 GLY A O 1
ATOM 6455 N N . GLY A 1 869 ? 16.497 27.112 -13.341 1.00 80.25 869 GLY A N 1
ATOM 6456 C CA . GLY A 1 869 ? 17.601 26.412 -13.984 1.00 80.25 869 GLY A CA 1
ATOM 6457 C C . GLY A 1 869 ? 18.026 27.093 -15.285 1.00 80.25 869 GLY A C 1
ATOM 6458 O O . GLY A 1 869 ? 17.206 27.433 -16.134 1.00 80.25 869 GLY A O 1
ATOM 6459 N N . ILE A 1 870 ? 19.331 27.300 -15.446 1.00 81.94 870 ILE A N 1
ATOM 6460 C CA . ILE A 1 870 ? 19.938 27.880 -16.649 1.00 81.94 870 ILE A CA 1
ATOM 6461 C C . ILE A 1 870 ? 20.505 26.770 -17.526 1.00 81.94 870 ILE A C 1
ATOM 6463 O O . ILE A 1 870 ? 20.262 26.745 -18.730 1.00 81.94 870 ILE A O 1
ATOM 6467 N N . ASN A 1 871 ? 21.316 25.888 -16.941 1.00 84.88 871 ASN A N 1
ATOM 6468 C CA . ASN A 1 871 ? 21.980 24.811 -17.667 1.00 84.88 871 ASN A CA 1
ATOM 6469 C C . ASN A 1 871 ? 22.425 23.686 -16.732 1.00 84.88 871 ASN A C 1
ATOM 6471 O O . ASN A 1 871 ? 22.622 23.900 -15.534 1.00 84.88 871 ASN A O 1
ATOM 6475 N N . LEU A 1 872 ? 22.604 22.502 -17.311 1.00 86.88 872 LEU A N 1
ATOM 6476 C CA . LEU A 1 872 ? 23.192 21.329 -16.680 1.00 86.88 872 LEU A CA 1
ATOM 6477 C C . LEU A 1 872 ? 24.470 20.958 -17.428 1.00 86.88 872 LEU A C 1
ATOM 6479 O O . LEU A 1 872 ? 24.459 20.795 -18.647 1.00 86.88 872 LEU A O 1
ATOM 6483 N N . THR A 1 873 ? 25.558 20.780 -16.691 1.00 87.81 873 THR A N 1
ATOM 6484 C CA . THR A 1 873 ? 26.855 20.352 -17.218 1.00 87.81 873 THR A CA 1
ATOM 6485 C C . THR A 1 873 ? 27.217 18.966 -16.714 1.00 87.81 873 THR A C 1
ATOM 6487 O O . THR A 1 873 ? 26.853 18.588 -15.599 1.00 87.81 873 THR A O 1
ATOM 6490 N N . VAL A 1 874 ? 27.926 18.205 -17.545 1.00 89.75 874 VAL A N 1
ATOM 6491 C CA . VAL A 1 874 ? 28.432 16.877 -17.201 1.00 89.75 874 VAL A CA 1
ATOM 6492 C C . VAL A 1 874 ? 29.873 16.745 -17.642 1.00 89.75 874 VAL A C 1
ATOM 6494 O O . VAL A 1 874 ? 30.217 17.041 -18.787 1.00 89.75 874 VAL A O 1
ATOM 6497 N N . GLU A 1 875 ? 30.706 16.247 -16.741 1.00 89.19 875 GLU A N 1
ATOM 6498 C CA . GLU A 1 875 ? 32.147 16.123 -16.930 1.00 89.19 875 GLU A CA 1
ATOM 6499 C C . GLU A 1 875 ? 32.608 14.706 -16.607 1.00 89.19 875 GLU A C 1
ATOM 6501 O O . GLU A 1 875 ? 32.162 14.112 -15.624 1.00 89.19 875 GLU A O 1
ATOM 6506 N N . ASN A 1 876 ? 33.554 14.189 -17.392 1.00 92.44 876 ASN A N 1
ATOM 6507 C CA . ASN A 1 876 ? 34.255 12.947 -17.082 1.00 92.44 876 ASN A CA 1
ATOM 6508 C C . ASN A 1 876 ? 35.624 13.247 -16.479 1.00 92.44 876 ASN A C 1
ATOM 6510 O O . ASN A 1 876 ? 36.473 13.888 -17.104 1.00 92.44 876 ASN A O 1
ATOM 6514 N N . TYR A 1 877 ? 35.840 12.743 -15.271 1.00 91.00 877 TYR A N 1
ATOM 6515 C CA . TYR A 1 877 ? 37.086 12.869 -14.526 1.00 91.00 877 TYR A CA 1
ATOM 6516 C C . TYR A 1 877 ? 38.038 11.701 -14.747 1.00 91.00 877 TYR A C 1
ATOM 6518 O O . TYR A 1 877 ? 39.175 11.772 -14.289 1.00 91.00 877 TYR A O 1
ATOM 6526 N N . GLY A 1 878 ? 37.611 10.643 -15.428 1.00 92.12 878 GLY A N 1
ATOM 6527 C CA . GLY A 1 878 ? 38.333 9.382 -15.512 1.00 92.12 878 GLY A CA 1
ATOM 6528 C C . GLY A 1 878 ? 38.423 8.666 -14.156 1.00 92.12 878 GLY A C 1
ATOM 6529 O O . GLY A 1 878 ? 37.985 9.199 -13.121 1.00 92.12 878 GLY A O 1
ATOM 6530 N N . PRO A 1 879 ? 39.008 7.459 -14.120 1.00 91.38 879 PRO A N 1
ATOM 6531 C CA . PRO A 1 879 ? 39.288 6.767 -12.874 1.00 91.38 879 PRO A CA 1
ATOM 6532 C C . PRO A 1 879 ? 40.284 7.542 -12.021 1.00 91.38 879 PRO A C 1
ATOM 6534 O O . PRO A 1 879 ? 41.056 8.375 -12.501 1.00 91.38 879 PRO A O 1
ATOM 6537 N N . LYS A 1 880 ? 40.291 7.251 -10.720 1.00 87.00 880 LYS A N 1
ATOM 6538 C CA . LYS A 1 880 ? 41.195 7.910 -9.765 1.00 87.00 880 LYS A CA 1
ATOM 6539 C C . LYS A 1 880 ? 42.664 7.704 -10.137 1.00 87.00 880 LYS A C 1
ATOM 6541 O O . LYS A 1 880 ? 43.472 8.617 -9.997 1.00 87.00 880 LYS A O 1
ATOM 6546 N N . GLU A 1 881 ? 42.999 6.522 -10.640 1.00 88.75 881 GLU A N 1
ATOM 6547 C CA . GLU A 1 881 ? 44.349 6.121 -11.040 1.00 88.75 881 GLU A CA 1
ATOM 6548 C C . GLU A 1 881 ? 44.785 6.828 -12.326 1.00 88.75 881 GLU A C 1
ATOM 6550 O O . GLU A 1 881 ? 45.965 7.128 -12.535 1.00 88.75 881 GLU A O 1
ATOM 6555 N N . HIS A 1 882 ? 43.817 7.107 -13.196 1.00 88.31 882 HIS A N 1
ATOM 6556 C CA . HIS A 1 882 ? 44.025 7.717 -14.492 1.00 88.31 882 HIS A CA 1
ATOM 6557 C C . HIS A 1 882 ? 42.945 8.792 -14.712 1.00 88.31 882 HIS A C 1
ATOM 6559 O O . HIS A 1 882 ? 41.983 8.542 -15.446 1.00 88.31 882 HIS A O 1
ATOM 6565 N N . PRO A 1 883 ? 43.164 10.043 -14.258 1.00 89.12 883 PRO A N 1
ATOM 6566 C CA . PRO A 1 883 ? 42.196 11.118 -14.443 1.00 89.12 883 PRO A CA 1
ATOM 6567 C C . PRO A 1 883 ? 42.226 11.750 -15.842 1.00 89.12 883 PRO A C 1
ATOM 6569 O O . PRO A 1 883 ? 43.280 11.841 -16.489 1.00 89.12 883 PRO A O 1
ATOM 6572 N N . CYS A 1 884 ? 41.068 12.204 -16.305 1.00 88.50 884 CYS A N 1
ATOM 6573 C CA . CYS A 1 884 ? 40.914 12.988 -17.521 1.00 88.50 884 CYS A CA 1
ATOM 6574 C C . CYS A 1 884 ? 41.570 14.371 -17.388 1.00 88.50 884 CYS A C 1
ATOM 6576 O O . CYS A 1 884 ? 41.611 14.926 -16.291 1.00 88.50 884 CYS A O 1
ATOM 6578 N N . PRO A 1 885 ? 42.096 14.949 -18.484 1.00 84.31 885 PRO A N 1
ATOM 6579 C CA . PRO A 1 885 ? 42.580 16.324 -18.469 1.00 84.31 885 PRO A CA 1
ATOM 6580 C C . PRO A 1 885 ? 41.433 17.313 -18.226 1.00 84.31 885 PRO A C 1
ATOM 6582 O O . PRO A 1 885 ? 40.339 17.126 -18.760 1.00 84.31 885 PRO A O 1
ATOM 6585 N N . ASP A 1 886 ? 41.728 18.385 -17.494 1.00 78.06 886 ASP A N 1
ATOM 6586 C CA . ASP A 1 886 ? 40.886 19.581 -17.414 1.00 78.06 886 ASP A CA 1
ATOM 6587 C C . ASP A 1 886 ? 40.918 20.298 -18.773 1.00 78.06 886 ASP A C 1
ATOM 6589 O O . ASP A 1 886 ? 41.991 20.613 -19.304 1.00 78.06 886 ASP A O 1
ATOM 6593 N N . ASP A 1 887 ? 39.750 20.514 -19.369 1.00 70.25 887 ASP A N 1
ATOM 6594 C CA . ASP A 1 887 ? 39.615 21.172 -20.670 1.00 70.25 887 ASP A CA 1
ATOM 6595 C C . ASP A 1 887 ? 39.545 22.710 -20.582 1.00 70.25 887 ASP A C 1
ATOM 6597 O O . ASP A 1 887 ? 39.427 23.390 -21.609 1.00 70.25 887 ASP A O 1
ATOM 6601 N N . GLY A 1 888 ? 39.652 23.263 -19.370 1.00 64.19 888 GLY A N 1
ATOM 6602 C CA . GLY A 1 888 ? 39.644 24.693 -19.088 1.00 64.19 888 GLY A CA 1
ATOM 6603 C C . GLY A 1 888 ? 38.269 25.346 -19.213 1.00 64.19 888 GLY A C 1
ATOM 6604 O O . GLY A 1 888 ? 38.198 26.577 -19.263 1.00 64.19 888 GLY A O 1
ATOM 6605 N N . ARG A 1 889 ? 37.186 24.559 -19.290 1.00 64.75 889 ARG A N 1
ATOM 6606 C CA . ARG A 1 889 ? 35.803 25.056 -19.389 1.00 64.75 889 ARG A CA 1
ATOM 6607 C C . ARG A 1 889 ? 35.105 25.180 -18.026 1.00 64.75 889 ARG A C 1
ATOM 6609 O O . ARG A 1 889 ? 34.039 25.787 -17.976 1.00 64.75 889 ARG A O 1
ATOM 6616 N N . GLY A 1 890 ? 35.769 24.723 -16.953 1.00 59.44 890 GLY A N 1
ATOM 6617 C CA . GLY A 1 890 ? 35.484 25.012 -15.540 1.00 59.44 890 GLY A CA 1
ATOM 6618 C C . GLY A 1 890 ? 34.564 23.995 -14.859 1.00 59.44 890 GLY A C 1
ATOM 6619 O O . GLY A 1 890 ? 33.452 24.387 -14.544 1.00 59.44 890 GLY A O 1
ATOM 6620 N N . TYR A 1 891 ? 34.963 22.731 -14.617 1.00 63.25 891 TYR A N 1
ATOM 6621 C CA . TYR A 1 891 ? 36.044 22.309 -13.696 1.00 63.25 891 TYR A CA 1
ATOM 6622 C C . TYR A 1 891 ? 36.601 20.874 -13.912 1.00 63.25 891 TYR A C 1
ATOM 6624 O O . TYR A 1 891 ? 35.855 19.926 -14.106 1.00 63.25 891 TYR A O 1
ATOM 6632 N N . GLY A 1 892 ? 37.913 20.684 -13.684 1.00 70.88 892 GLY A N 1
ATOM 6633 C CA . GLY A 1 892 ? 38.564 19.467 -13.146 1.00 70.88 892 GLY A CA 1
ATOM 6634 C C . GLY A 1 892 ? 38.615 18.188 -14.003 1.00 70.88 892 GLY A C 1
ATOM 6635 O O . GLY A 1 892 ? 39.503 17.361 -13.782 1.00 70.88 892 GLY A O 1
ATOM 6636 N N . GLY A 1 893 ? 37.713 18.034 -14.972 1.00 82.31 893 GLY A N 1
ATOM 6637 C CA . GLY A 1 893 ? 37.621 16.921 -15.919 1.00 82.31 893 GLY A CA 1
ATOM 6638 C C . GLY A 1 893 ? 37.336 17.403 -17.346 1.00 82.31 893 GLY A C 1
ATOM 6639 O O . GLY A 1 893 ? 37.404 18.592 -17.645 1.00 82.31 893 GLY A O 1
ATOM 6640 N N . THR A 1 894 ? 37.037 16.476 -18.256 1.00 88.31 894 THR A N 1
ATOM 6641 C CA . THR A 1 894 ? 36.661 16.808 -19.639 1.00 88.31 894 THR A CA 1
ATOM 6642 C C . THR A 1 894 ? 35.147 17.008 -19.732 1.00 88.31 894 THR A C 1
ATOM 6644 O O . THR A 1 894 ? 34.397 16.084 -19.414 1.00 88.31 894 THR A O 1
ATOM 6647 N N . MET A 1 895 ? 34.690 18.178 -20.191 1.00 85.88 895 MET A N 1
ATOM 6648 C CA . MET A 1 895 ? 33.270 18.478 -20.393 1.00 85.88 895 MET A CA 1
ATOM 6649 C C . MET A 1 895 ? 32.690 17.577 -21.488 1.00 85.88 895 MET A C 1
ATOM 6651 O O . MET A 1 895 ? 33.126 17.613 -22.642 1.00 85.88 895 MET A O 1
ATOM 6655 N N . MET A 1 896 ? 31.697 16.767 -21.129 1.00 86.50 896 MET A N 1
ATOM 6656 C CA . MET A 1 896 ? 30.999 15.867 -22.046 1.00 86.50 896 MET A CA 1
ATOM 6657 C C . MET A 1 896 ? 29.712 16.476 -22.587 1.00 86.50 896 MET A C 1
ATOM 6659 O O . MET A 1 896 ? 29.401 16.295 -23.762 1.00 86.50 896 MET A O 1
ATOM 6663 N N . TYR A 1 897 ? 28.974 17.194 -21.746 1.00 86.12 897 TYR A N 1
ATOM 6664 C CA . TYR A 1 897 ? 27.661 17.726 -22.086 1.00 86.12 897 TYR A CA 1
ATOM 6665 C C . TYR A 1 897 ? 27.411 19.036 -21.347 1.00 86.12 897 TYR A C 1
ATOM 6667 O O . TYR A 1 897 ? 27.745 19.169 -20.172 1.00 86.12 897 TYR A O 1
ATOM 6675 N N . ARG A 1 898 ? 26.797 19.990 -22.044 1.00 84.88 898 ARG A N 1
ATOM 6676 C CA . ARG A 1 898 ? 26.199 21.186 -21.461 1.00 84.88 898 ARG A CA 1
ATOM 6677 C C . ARG A 1 898 ? 24.851 21.375 -22.136 1.00 84.88 898 ARG A C 1
ATOM 6679 O O . ARG A 1 898 ? 24.808 21.836 -23.269 1.00 84.88 898 ARG A O 1
ATOM 6686 N N . GLY A 1 899 ? 23.782 20.999 -21.451 1.00 81.62 899 GLY A N 1
ATOM 6687 C CA . GLY A 1 899 ? 22.429 21.268 -21.917 1.00 81.62 899 GLY A CA 1
ATOM 6688 C C . GLY A 1 899 ? 21.929 22.554 -21.298 1.00 81.62 899 GLY A C 1
ATOM 6689 O O . GLY A 1 899 ? 21.888 22.665 -20.071 1.00 81.62 899 GLY A O 1
ATOM 6690 N N . ASP A 1 900 ? 21.550 23.513 -22.131 1.00 81.38 900 ASP A N 1
ATOM 6691 C CA . ASP A 1 900 ? 20.852 24.700 -21.660 1.00 81.38 900 ASP A CA 1
ATOM 6692 C C . ASP A 1 900 ? 19.353 24.384 -21.493 1.00 81.38 900 ASP A C 1
ATOM 6694 O O . ASP A 1 900 ? 18.783 23.515 -22.166 1.00 81.38 900 ASP A O 1
ATOM 6698 N N . ALA A 1 901 ? 18.706 25.082 -20.563 1.00 75.94 901 ALA A N 1
ATOM 6699 C CA . ALA A 1 901 ? 17.257 25.047 -20.443 1.00 75.94 901 ALA A CA 1
ATOM 6700 C C . ALA A 1 901 ? 16.623 25.714 -21.676 1.00 75.94 901 ALA A C 1
ATOM 6702 O O . ALA A 1 901 ? 16.987 26.833 -22.059 1.00 75.94 901 ALA A O 1
ATOM 6703 N N . ILE A 1 902 ? 15.654 25.049 -22.309 1.00 69.00 902 ILE A N 1
ATOM 6704 C CA . ILE A 1 902 ? 14.996 25.574 -23.509 1.00 69.00 902 ILE A CA 1
ATOM 6705 C C . ILE A 1 902 ? 14.051 26.705 -23.096 1.00 69.00 902 ILE A C 1
ATOM 6707 O O . ILE A 1 902 ? 12.991 26.492 -22.506 1.00 69.00 902 ILE A O 1
ATOM 6711 N N . ASN A 1 903 ? 14.434 27.938 -23.427 1.00 56.06 903 ASN A N 1
ATOM 6712 C CA . ASN A 1 903 ? 13.677 29.130 -23.060 1.00 56.06 903 ASN A CA 1
ATOM 6713 C C . ASN A 1 903 ? 12.398 29.254 -23.912 1.00 56.06 903 ASN A C 1
ATOM 6715 O O . ASN A 1 903 ? 12.457 29.536 -25.114 1.00 56.06 903 ASN A O 1
ATOM 6719 N N . ARG A 1 904 ? 11.233 29.036 -23.293 1.00 54.75 904 ARG A N 1
ATOM 6720 C CA . ARG A 1 904 ? 9.914 29.248 -23.913 1.00 54.75 904 ARG A CA 1
ATOM 6721 C C . ARG A 1 904 ? 9.624 30.761 -24.005 1.00 54.75 904 ARG A C 1
ATOM 6723 O O . ARG A 1 904 ? 10.270 31.579 -23.361 1.00 54.75 904 ARG A O 1
ATOM 6730 N N . VAL A 1 905 ? 8.659 31.177 -24.836 1.00 48.22 905 VAL A N 1
ATOM 6731 C CA . VAL A 1 905 ? 8.309 32.611 -25.042 1.00 48.22 905 VAL A CA 1
ATOM 6732 C C . VAL A 1 905 ? 7.841 33.302 -23.741 1.00 48.22 905 VAL A C 1
ATOM 6734 O O . VAL A 1 905 ? 7.808 34.530 -23.665 1.00 48.22 905 VAL A O 1
ATOM 6737 N N . THR A 1 906 ? 7.556 32.526 -22.699 1.00 44.47 906 THR A N 1
ATOM 6738 C CA . THR A 1 906 ? 7.434 32.954 -21.305 1.00 44.47 906 THR A CA 1
ATOM 6739 C C . THR A 1 906 ? 8.743 32.659 -20.561 1.00 44.47 906 THR A C 1
ATOM 6741 O O . THR A 1 906 ? 9.104 31.486 -20.426 1.00 44.47 906 THR A O 1
ATOM 6744 N N . PRO A 1 907 ? 9.478 33.687 -20.100 1.00 41.94 907 PRO A N 1
ATOM 6745 C CA . PRO A 1 907 ? 10.741 33.480 -19.419 1.00 41.94 907 PRO A CA 1
ATOM 6746 C C . PRO A 1 907 ? 10.469 32.816 -18.072 1.00 41.94 907 PRO A C 1
ATOM 6748 O O . PRO A 1 907 ? 9.937 33.460 -17.174 1.00 41.94 907 PRO A O 1
ATOM 6751 N N . LEU A 1 908 ? 10.920 31.561 -17.977 1.00 49.97 908 LEU A N 1
ATOM 6752 C CA . LEU A 1 908 ? 10.898 30.649 -16.830 1.00 49.97 908 LEU A CA 1
ATOM 6753 C C . LEU A 1 908 ? 9.571 29.849 -16.759 1.00 49.97 908 LEU A C 1
ATOM 6755 O O . LEU A 1 908 ? 8.488 30.415 -16.804 1.00 49.97 908 LEU A O 1
ATOM 6759 N N . SER A 1 909 ? 9.665 28.521 -16.706 1.00 48.09 909 SER A N 1
ATOM 6760 C CA . SER A 1 909 ? 8.580 27.522 -16.623 1.00 48.09 909 SER A CA 1
ATOM 6761 C C . SER A 1 909 ? 8.846 26.662 -15.384 1.00 48.09 909 SER A C 1
ATOM 6763 O O . SER A 1 909 ? 10.000 26.616 -14.959 1.00 48.09 909 SER A O 1
ATOM 6765 N N . GLU A 1 910 ? 7.829 26.017 -14.799 1.00 51.53 910 GLU A N 1
ATOM 6766 C CA . GLU A 1 910 ? 8.039 25.111 -13.654 1.00 51.53 910 GLU A CA 1
ATOM 6767 C C . GLU A 1 910 ? 8.914 23.918 -14.024 1.00 51.53 910 GLU A C 1
ATOM 6769 O O . GLU A 1 910 ? 9.822 23.581 -13.279 1.00 51.53 910 GLU A O 1
ATOM 6774 N N . ASP A 1 911 ? 8.713 23.380 -15.225 1.00 56.81 911 ASP A N 1
ATOM 6775 C CA . ASP A 1 911 ? 9.581 22.362 -15.799 1.00 56.81 911 ASP A CA 1
ATOM 6776 C C . ASP A 1 911 ? 10.267 22.869 -17.048 1.00 56.81 911 ASP A C 1
ATOM 6778 O O . ASP A 1 911 ? 9.638 23.441 -17.954 1.00 56.81 911 ASP A O 1
ATOM 6782 N N . PHE A 1 912 ? 11.580 22.648 -17.096 1.00 61.06 912 PHE A N 1
ATOM 6783 C CA . PHE A 1 912 ? 12.353 22.867 -18.300 1.00 61.06 912 PHE A CA 1
ATOM 6784 C C . PHE A 1 912 ? 12.496 21.571 -19.077 1.00 61.06 912 PHE A C 1
ATOM 6786 O O . PHE A 1 912 ? 13.058 20.575 -18.615 1.00 61.06 912 PHE A O 1
ATOM 6793 N N . GLN A 1 913 ? 12.117 21.650 -20.349 1.00 68.00 913 GLN A N 1
ATOM 6794 C CA . GLN A 1 913 ? 12.797 20.828 -21.329 1.00 68.00 913 GLN A CA 1
ATOM 6795 C C . GLN A 1 913 ? 14.254 21.268 -21.373 1.00 68.00 913 GLN A C 1
ATOM 6797 O O . GLN A 1 913 ? 14.564 22.432 -21.641 1.00 68.00 913 GLN A O 1
ATOM 6802 N N . MET A 1 914 ? 15.136 20.313 -21.144 1.00 76.25 914 MET A N 1
ATOM 6803 C CA . MET A 1 914 ? 16.553 20.486 -21.395 1.00 76.25 914 MET A CA 1
ATOM 6804 C C . MET A 1 914 ? 16.854 20.043 -22.820 1.00 76.25 914 MET A C 1
ATOM 6806 O O . MET A 1 914 ? 16.219 19.128 -23.355 1.00 76.25 914 MET A O 1
ATOM 6810 N N . GLU A 1 915 ? 17.835 20.683 -23.440 1.00 79.38 915 GLU A N 1
ATOM 6811 C CA . GLU A 1 915 ? 18.442 20.115 -24.637 1.00 79.38 915 GLU A CA 1
ATOM 6812 C C . GLU A 1 915 ? 19.046 18.740 -24.312 1.00 79.38 915 GLU A C 1
ATOM 6814 O O . GLU A 1 915 ? 19.561 18.522 -23.221 1.00 79.38 915 GLU A O 1
ATOM 6819 N N . VAL A 1 916 ? 19.007 17.797 -25.251 1.00 82.94 916 VAL A N 1
ATOM 6820 C CA . VAL A 1 916 ? 19.645 16.476 -25.092 1.00 82.94 916 VAL A CA 1
ATOM 6821 C C . VAL A 1 916 ? 20.796 16.352 -26.068 1.00 82.94 916 VAL A C 1
ATOM 6823 O O . VAL A 1 916 ? 20.694 16.868 -27.161 1.00 82.94 916 VAL A O 1
ATOM 6826 N N . THR A 1 917 ? 21.879 15.651 -25.744 1.00 86.62 917 THR A N 1
ATOM 6827 C CA . THR A 1 917 ? 23.039 15.471 -26.659 1.00 86.62 917 THR A CA 1
ATOM 6828 C C . THR A 1 917 ? 22.683 15.256 -28.140 1.00 86.62 917 THR A C 1
ATOM 6830 O O . THR A 1 917 ? 21.763 14.495 -28.463 1.00 86.62 917 THR A O 1
ATOM 6833 N N . ASN A 1 918 ? 23.477 15.853 -29.039 1.00 86.81 918 ASN A N 1
ATOM 6834 C CA . ASN A 1 918 ? 23.397 15.640 -30.486 1.00 86.81 918 ASN A CA 1
ATOM 6835 C C . ASN A 1 918 ? 23.188 14.146 -30.847 1.00 86.81 918 ASN A C 1
ATOM 6837 O O . ASN A 1 918 ? 23.864 13.289 -30.277 1.00 86.81 918 ASN A O 1
ATOM 6841 N N . PRO A 1 919 ? 22.319 13.786 -31.812 1.00 86.56 919 PRO A N 1
ATOM 6842 C CA . PRO A 1 919 ? 22.109 12.391 -32.204 1.00 86.56 919 PRO A CA 1
ATOM 6843 C C . PRO A 1 919 ? 23.392 11.643 -32.622 1.00 86.56 919 PRO A C 1
ATOM 6845 O O . PRO A 1 919 ? 23.514 10.433 -32.412 1.00 86.56 919 PRO A O 1
ATOM 6848 N N . GLY A 1 920 ? 24.370 12.361 -33.183 1.00 87.56 920 GLY A N 1
ATOM 6849 C CA . GLY A 1 920 ? 25.689 11.833 -33.540 1.00 87.56 920 GLY A CA 1
ATOM 6850 C C . GLY A 1 920 ? 26.714 11.844 -32.402 1.00 87.56 920 GLY A C 1
ATOM 6851 O O . GLY A 1 920 ? 27.845 11.426 -32.626 1.00 87.56 920 GLY A O 1
ATOM 6852 N N . PHE A 1 921 ? 26.366 12.313 -31.202 1.00 90.50 921 PHE A N 1
ATOM 6853 C CA . PHE A 1 921 ? 27.260 12.368 -30.043 1.00 90.50 921 PHE A CA 1
ATOM 6854 C C . PHE A 1 921 ? 27.794 10.986 -29.666 1.00 90.50 921 PHE A C 1
ATOM 6856 O O . PHE A 1 921 ? 27.017 10.043 -29.503 1.00 90.50 921 PHE A O 1
ATOM 6863 N N . ARG A 1 922 ? 29.109 10.868 -29.488 1.00 92.25 922 ARG A N 1
ATOM 6864 C CA . ARG A 1 922 ? 29.769 9.684 -28.932 1.00 92.25 922 ARG A CA 1
ATOM 6865 C C . ARG A 1 922 ? 30.817 10.115 -27.917 1.00 92.25 922 ARG A C 1
ATOM 6867 O O . ARG A 1 922 ? 31.633 10.992 -28.204 1.00 92.25 922 ARG A O 1
ATOM 6874 N N . ALA A 1 923 ? 30.827 9.478 -26.754 1.00 93.12 923 ALA A N 1
ATOM 6875 C CA . ALA A 1 923 ? 31.850 9.703 -25.742 1.00 93.12 923 ALA A CA 1
ATOM 6876 C C . ALA A 1 923 ? 32.346 8.372 -25.164 1.00 93.12 923 ALA A C 1
ATOM 6878 O O . ALA A 1 923 ? 31.522 7.518 -24.848 1.00 93.12 923 ALA A O 1
ATOM 6879 N N . PRO A 1 924 ? 33.666 8.157 -25.029 1.00 94.00 924 PRO A N 1
ATOM 6880 C CA . PRO A 1 924 ? 34.173 6.948 -24.392 1.00 94.00 924 PRO A CA 1
ATOM 6881 C C . PRO A 1 924 ? 33.797 6.937 -22.907 1.00 94.00 924 PRO A C 1
ATOM 6883 O O . PRO A 1 924 ? 33.907 7.968 -22.239 1.00 94.00 924 PRO A O 1
ATOM 6886 N N . ILE A 1 925 ? 33.399 5.770 -22.402 1.00 94.12 925 ILE A N 1
ATOM 6887 C CA . ILE A 1 925 ? 33.263 5.506 -20.970 1.00 94.12 925 ILE A CA 1
ATOM 6888 C C . ILE A 1 925 ? 34.022 4.224 -20.639 1.00 94.12 925 ILE A C 1
ATOM 6890 O O . ILE A 1 925 ? 33.853 3.207 -21.309 1.00 94.12 925 ILE A O 1
ATOM 6894 N N . HIS A 1 926 ? 34.903 4.293 -19.649 1.00 93.12 926 HIS A N 1
ATOM 6895 C CA . HIS A 1 926 ? 35.661 3.141 -19.171 1.00 93.12 926 HIS A CA 1
ATOM 6896 C C . HIS A 1 926 ? 35.219 2.747 -17.776 1.00 93.12 926 HIS A C 1
ATOM 6898 O O . HIS A 1 926 ? 34.775 3.581 -16.984 1.00 93.12 926 HIS A O 1
ATOM 6904 N N . LYS A 1 927 ? 35.440 1.485 -17.425 1.00 91.81 927 LYS A N 1
ATOM 6905 C CA . LYS A 1 927 ? 35.233 1.019 -16.063 1.00 91.81 927 LYS A CA 1
ATOM 6906 C C . LYS A 1 927 ? 36.106 1.822 -15.093 1.00 91.81 927 LYS A C 1
ATOM 6908 O O . LYS A 1 927 ? 37.327 1.886 -15.233 1.00 91.81 927 LYS A O 1
ATOM 6913 N N . GLY A 1 928 ? 35.470 2.404 -14.082 1.00 91.25 928 GLY A N 1
ATOM 6914 C CA . GLY A 1 928 ? 36.089 3.285 -13.099 1.00 91.25 928 GLY A CA 1
ATOM 6915 C C . GLY A 1 928 ? 36.069 4.769 -13.471 1.00 91.25 928 GLY A C 1
ATOM 6916 O O . GLY A 1 928 ? 36.396 5.575 -12.603 1.00 91.25 928 GLY A O 1
ATOM 6917 N N . ASP A 1 929 ? 35.677 5.153 -14.694 1.00 93.56 929 ASP A N 1
ATOM 6918 C CA . ASP A 1 929 ? 35.447 6.560 -15.044 1.00 93.56 929 ASP A CA 1
ATOM 6919 C C . ASP A 1 929 ? 34.394 7.174 -14.117 1.00 93.56 929 ASP A C 1
ATOM 6921 O O . ASP A 1 929 ? 33.411 6.530 -13.751 1.00 93.56 929 ASP A O 1
ATOM 6925 N N . ARG A 1 930 ? 34.596 8.439 -13.750 1.00 92.69 930 ARG A N 1
ATOM 6926 C CA . ARG A 1 930 ? 33.746 9.163 -12.803 1.00 92.69 930 ARG A CA 1
ATOM 6927 C C . ARG A 1 930 ? 33.070 10.324 -13.516 1.00 92.69 930 ARG A C 1
ATOM 6929 O O . ARG A 1 930 ? 33.753 11.261 -13.936 1.00 92.69 930 ARG A O 1
ATOM 6936 N N . LEU A 1 931 ? 31.751 10.245 -13.675 1.00 91.62 931 LEU A N 1
ATOM 6937 C CA . LEU A 1 931 ? 30.932 11.285 -14.291 1.00 91.62 931 LEU A CA 1
ATOM 6938 C C . LEU A 1 931 ? 30.298 12.161 -13.221 1.00 91.62 931 LEU A C 1
ATOM 6940 O O . LEU A 1 931 ? 29.552 11.669 -12.379 1.00 91.62 931 LEU A O 1
ATOM 6944 N N . ARG A 1 932 ? 30.551 13.465 -13.290 1.00 88.88 932 ARG A N 1
ATOM 6945 C CA . ARG A 1 932 ? 29.985 14.464 -12.382 1.00 88.88 932 ARG A CA 1
ATOM 6946 C C . ARG A 1 932 ? 28.941 15.299 -13.100 1.00 88.88 932 ARG A C 1
ATOM 6948 O O . ARG A 1 932 ? 29.193 15.711 -14.230 1.00 88.88 932 ARG A O 1
ATOM 6955 N N . ILE A 1 933 ? 27.846 15.629 -12.419 1.00 89.06 933 ILE A N 1
ATOM 6956 C CA . ILE A 1 933 ? 26.871 16.615 -12.902 1.00 89.06 933 ILE A CA 1
ATOM 6957 C C . ILE A 1 933 ? 26.908 17.895 -12.066 1.00 89.06 933 ILE A C 1
ATOM 6959 O O . ILE A 1 933 ? 27.118 17.846 -10.851 1.00 89.06 933 ILE A O 1
ATOM 6963 N N . SER A 1 934 ? 26.709 19.039 -12.720 1.00 86.44 934 SER A N 1
ATOM 6964 C CA . SER A 1 934 ? 26.595 20.347 -12.068 1.00 86.44 934 SER A CA 1
ATOM 6965 C C . SER A 1 934 ? 25.553 21.207 -12.779 1.00 86.44 934 SER A C 1
ATOM 6967 O O . SER A 1 934 ? 25.682 21.485 -13.975 1.00 86.44 934 SER A O 1
ATOM 6969 N N . ALA A 1 935 ? 24.515 21.621 -12.058 1.00 87.31 935 ALA A N 1
ATOM 6970 C CA . ALA A 1 935 ? 23.503 22.544 -12.545 1.00 87.31 935 ALA A CA 1
ATOM 6971 C C . ALA A 1 935 ? 23.767 23.981 -12.087 1.00 87.31 935 ALA A C 1
ATOM 6973 O O . ALA A 1 935 ? 24.186 24.235 -10.954 1.00 87.31 935 ALA A O 1
ATOM 6974 N N . THR A 1 936 ? 23.462 24.917 -12.984 1.00 88.06 936 THR A N 1
ATOM 6975 C CA . THR A 1 936 ? 23.525 26.360 -12.747 1.00 88.06 936 THR A CA 1
ATOM 6976 C C . THR A 1 936 ? 22.117 26.938 -12.716 1.00 88.06 936 THR A C 1
ATOM 6978 O O . THR A 1 936 ? 21.344 26.696 -13.641 1.00 88.06 936 THR A O 1
ATOM 6981 N N . TYR A 1 937 ? 21.815 27.752 -11.710 1.00 86.12 937 TYR A N 1
ATOM 6982 C CA . TYR A 1 937 ? 20.545 28.462 -11.537 1.00 86.12 937 TYR A CA 1
ATOM 6983 C C . TYR A 1 937 ? 20.769 29.979 -11.550 1.00 86.12 937 TYR A C 1
ATOM 6985 O O . TYR A 1 937 ? 21.852 30.437 -11.201 1.00 86.12 937 TYR A O 1
ATOM 6993 N N . GLU A 1 938 ? 19.781 30.778 -11.955 1.00 83.62 938 GLU A N 1
ATOM 6994 C CA . GLU A 1 938 ? 19.817 32.239 -11.751 1.00 83.62 938 GLU A CA 1
ATOM 6995 C C . GLU A 1 938 ? 19.584 32.544 -10.271 1.00 83.62 938 GLU A C 1
ATOM 6997 O O . GLU A 1 938 ? 18.768 31.881 -9.649 1.00 83.62 938 GLU A O 1
ATOM 7002 N N . ASN A 1 939 ? 20.270 33.515 -9.672 1.00 82.94 939 ASN A N 1
ATOM 7003 C CA . ASN A 1 939 ? 20.007 33.857 -8.266 1.00 82.94 939 ASN A CA 1
ATOM 7004 C C . ASN A 1 939 ? 20.190 35.341 -7.918 1.00 82.94 939 ASN A C 1
ATOM 7006 O O . ASN A 1 939 ? 20.189 35.710 -6.743 1.00 82.94 939 ASN A O 1
ATOM 7010 N N . LYS A 1 940 ? 20.371 36.215 -8.914 1.00 79.25 940 LYS A N 1
ATOM 7011 C CA . LYS A 1 940 ? 20.604 37.645 -8.690 1.00 79.25 940 LYS A CA 1
ATOM 7012 C C . LYS A 1 940 ? 19.346 38.318 -8.160 1.00 79.25 940 LYS A C 1
ATOM 7014 O O . LYS A 1 940 ? 19.342 39.031 -7.149 1.00 79.25 940 LYS A O 1
ATOM 7019 N N . ASP A 1 941 ? 18.269 38.105 -8.897 1.00 65.88 941 ASP A N 1
ATOM 7020 C CA . ASP A 1 941 ? 17.017 38.811 -8.703 1.00 65.88 941 ASP A CA 1
ATOM 7021 C C . ASP A 1 941 ? 16.006 37.943 -7.934 1.00 65.88 941 ASP A C 1
ATOM 7023 O O . ASP A 1 941 ? 15.140 38.508 -7.263 1.00 65.88 941 ASP A O 1
ATOM 7027 N N . HIS A 1 942 ? 16.198 36.615 -7.911 1.00 69.94 942 HIS A N 1
ATOM 7028 C CA . HIS A 1 942 ? 15.263 35.630 -7.348 1.00 69.94 942 HIS A CA 1
ATOM 7029 C C . HIS A 1 942 ? 15.969 34.568 -6.477 1.00 69.94 942 HIS A C 1
ATOM 7031 O O . HIS A 1 942 ? 17.177 34.368 -6.577 1.00 69.94 942 HIS A O 1
ATOM 7037 N N . ALA A 1 943 ? 15.205 33.896 -5.611 1.00 70.25 943 ALA A N 1
ATOM 7038 C CA . ALA A 1 943 ? 15.592 32.641 -4.952 1.00 70.25 943 ALA A CA 1
ATOM 7039 C C . ALA A 1 943 ? 14.757 31.493 -5.539 1.00 70.25 943 ALA A C 1
ATOM 7041 O O . ALA A 1 943 ? 13.612 31.731 -5.931 1.00 70.25 943 ALA A O 1
ATOM 7042 N N . TRP A 1 944 ? 15.291 30.269 -5.534 1.00 72.12 944 TRP A N 1
ATOM 7043 C CA . TRP A 1 944 ? 14.601 29.065 -6.014 1.00 72.12 944 TRP A CA 1
ATOM 7044 C C . TRP A 1 944 ? 14.639 27.962 -4.959 1.00 72.12 944 TRP A C 1
ATOM 7046 O O . TRP A 1 944 ? 15.628 27.816 -4.243 1.00 72.12 944 TRP A O 1
ATOM 7056 N N . TYR A 1 945 ? 13.566 27.185 -4.854 1.00 65.38 945 TYR A N 1
ATOM 7057 C CA . TYR A 1 945 ? 13.366 26.221 -3.770 1.00 65.38 945 TYR A CA 1
ATOM 7058 C C . TYR A 1 945 ? 12.997 24.850 -4.327 1.00 65.38 945 TYR A C 1
ATOM 7060 O O . TYR A 1 945 ? 12.347 24.779 -5.370 1.00 65.38 945 TYR A O 1
ATOM 7068 N N . ALA A 1 946 ? 13.423 23.790 -3.632 1.00 64.19 946 ALA A N 1
ATOM 7069 C CA . ALA A 1 946 ? 13.254 22.393 -4.030 1.00 64.19 946 ALA A CA 1
ATOM 7070 C C . ALA A 1 946 ? 13.680 22.138 -5.483 1.00 64.19 946 ALA A C 1
ATOM 7072 O O . ALA A 1 946 ? 13.034 21.392 -6.212 1.00 64.19 946 ALA A O 1
ATOM 7073 N N . VAL A 1 947 ? 14.758 22.780 -5.937 1.00 71.44 947 VAL A N 1
ATOM 7074 C CA . VAL A 1 947 ? 15.236 22.599 -7.302 1.00 71.44 947 VAL A CA 1
ATOM 7075 C C . VAL A 1 947 ? 15.911 21.242 -7.460 1.00 71.44 947 VAL A C 1
ATOM 7077 O O . VAL A 1 947 ? 16.659 20.786 -6.597 1.00 71.44 947 VAL A O 1
ATOM 7080 N N . MET A 1 948 ? 15.655 20.587 -8.580 1.00 75.81 948 MET A N 1
ATOM 7081 C CA . MET A 1 948 ? 16.131 19.246 -8.877 1.00 75.81 948 MET A CA 1
ATOM 7082 C C . MET A 1 948 ? 17.110 19.271 -10.045 1.00 75.81 948 MET A C 1
ATOM 7084 O O . MET A 1 948 ? 16.924 20.011 -11.011 1.00 75.81 948 MET A O 1
ATOM 7088 N N . GLN A 1 949 ? 18.158 18.452 -9.963 1.00 81.50 949 GLN A N 1
ATOM 7089 C CA . GLN A 1 949 ? 19.006 18.117 -11.104 1.00 81.50 949 GLN A CA 1
ATOM 7090 C C . GLN A 1 949 ? 19.059 16.595 -11.267 1.00 81.50 949 GLN A C 1
ATOM 7092 O O . GLN A 1 949 ? 19.462 15.882 -10.347 1.00 81.50 949 GLN A O 1
ATOM 7097 N N . HIS A 1 950 ? 18.684 16.101 -12.444 1.00 81.56 950 HIS A N 1
ATOM 7098 C CA . HIS A 1 950 ? 18.808 14.692 -12.827 1.00 81.56 950 HIS A CA 1
ATOM 7099 C C . HIS A 1 950 ? 19.534 14.565 -14.161 1.00 81.56 950 HIS A C 1
ATOM 7101 O O . HIS A 1 950 ? 19.424 15.446 -15.017 1.00 81.56 950 HIS A O 1
ATOM 7107 N N . LEU A 1 951 ? 20.250 13.456 -14.346 1.00 86.62 951 LEU A N 1
ATOM 7108 C CA . LEU A 1 951 ? 20.873 13.082 -15.608 1.00 86.62 951 LEU A CA 1
ATOM 7109 C C . LEU A 1 951 ? 20.608 11.612 -15.928 1.00 86.62 951 LEU A C 1
ATOM 7111 O O . LEU A 1 951 ? 20.969 10.730 -15.152 1.00 86.62 951 LEU A O 1
ATOM 7115 N N . GLY A 1 952 ? 20.048 11.375 -17.112 1.00 88.12 952 GLY A N 1
ATOM 7116 C CA . GLY A 1 952 ? 20.012 10.071 -17.760 1.00 88.12 952 GLY A CA 1
ATOM 7117 C C . GLY A 1 952 ? 21.145 9.917 -18.779 1.00 88.12 952 GLY A C 1
ATOM 7118 O O . GLY A 1 952 ? 21.425 10.843 -19.551 1.00 88.12 952 GLY A O 1
ATOM 7119 N N . VAL A 1 953 ? 21.782 8.747 -18.808 1.00 90.50 953 VAL A N 1
ATOM 7120 C CA . VAL A 1 953 ? 22.876 8.382 -19.721 1.00 90.50 953 VAL A CA 1
ATOM 7121 C C . VAL A 1 953 ? 22.555 7.048 -20.394 1.00 90.50 953 VAL A C 1
ATOM 7123 O O . VAL A 1 953 ? 22.140 6.109 -19.725 1.00 90.50 953 VAL A O 1
ATOM 7126 N N . TYR A 1 954 ? 22.775 6.961 -21.708 1.00 92.44 954 TYR A N 1
ATOM 7127 C CA . TYR A 1 954 ? 22.689 5.724 -22.488 1.00 92.44 954 TYR A CA 1
ATOM 7128 C C . TYR A 1 954 ? 24.079 5.278 -22.936 1.00 92.44 954 TYR A C 1
ATOM 7130 O O . TYR A 1 954 ? 24.772 6.014 -23.654 1.00 92.44 954 TYR A O 1
ATOM 7138 N N . VAL A 1 955 ? 24.456 4.063 -22.551 1.00 93.38 955 VAL A N 1
ATOM 7139 C CA . VAL A 1 955 ? 25.749 3.439 -22.832 1.00 93.38 955 VAL A CA 1
ATOM 7140 C C . VAL A 1 955 ? 25.560 2.280 -23.809 1.00 93.38 955 VAL A C 1
ATOM 7142 O O . VAL A 1 955 ? 24.732 1.403 -23.609 1.00 93.38 955 VAL A O 1
ATOM 7145 N N . ASP A 1 956 ? 26.341 2.274 -24.885 1.00 94.62 956 ASP A N 1
ATOM 7146 C CA . ASP A 1 956 ? 26.509 1.116 -25.759 1.00 94.62 956 ASP A CA 1
ATOM 7147 C C . ASP A 1 956 ? 27.792 0.374 -25.363 1.00 94.62 956 ASP A C 1
ATOM 7149 O O . ASP A 1 956 ? 28.898 0.792 -25.719 1.00 94.62 956 ASP A O 1
ATOM 7153 N N . GLU A 1 957 ? 27.646 -0.725 -24.625 1.00 92.69 957 GLU A N 1
ATOM 7154 C CA . GLU A 1 957 ? 28.755 -1.590 -24.194 1.00 92.69 957 GLU A CA 1
ATOM 7155 C C . GLU A 1 957 ? 29.384 -2.386 -25.352 1.00 92.69 957 GLU A C 1
ATOM 7157 O O . GLU A 1 957 ? 30.542 -2.803 -25.289 1.00 92.69 957 GLU A O 1
ATOM 7162 N N . HIS A 1 958 ? 28.653 -2.579 -26.455 1.00 91.69 958 HIS A N 1
ATOM 7163 C CA . HIS A 1 958 ? 29.147 -3.315 -27.620 1.00 91.69 958 HIS A CA 1
ATOM 7164 C C . HIS A 1 958 ? 30.055 -2.451 -28.499 1.00 91.69 958 HIS A C 1
ATOM 7166 O O . HIS A 1 958 ? 30.847 -2.975 -29.294 1.00 91.69 958 HIS A O 1
ATOM 7172 N N . GLN A 1 959 ? 29.959 -1.126 -28.374 1.00 90.69 959 GLN A N 1
ATOM 7173 C CA . GLN A 1 959 ? 30.852 -0.192 -29.040 1.00 90.69 959 GLN A CA 1
ATOM 7174 C C . GLN A 1 959 ? 32.042 0.145 -28.125 1.00 90.69 959 GLN A C 1
ATOM 7176 O O . GLN A 1 959 ? 31.890 0.910 -27.170 1.00 90.69 959 GLN A O 1
ATOM 7181 N N . PRO A 1 960 ? 33.258 -0.351 -28.432 1.00 89.69 960 PRO A N 1
ATOM 7182 C CA . PRO A 1 960 ? 34.408 -0.157 -27.559 1.00 89.69 960 PRO A CA 1
ATOM 7183 C C . PRO A 1 960 ? 34.768 1.332 -27.434 1.00 89.69 960 PRO A C 1
ATOM 7185 O O . PRO A 1 960 ? 34.701 2.055 -28.441 1.00 89.69 960 PRO A O 1
ATOM 7188 N N . PRO A 1 961 ? 35.210 1.786 -26.246 1.00 89.81 961 PRO A N 1
ATOM 7189 C CA . PRO A 1 961 ? 35.564 3.180 -26.024 1.00 89.81 961 PRO A CA 1
ATOM 7190 C C . PRO A 1 961 ? 36.705 3.609 -26.955 1.00 89.81 961 PRO A C 1
ATOM 7192 O O . PRO A 1 961 ? 37.736 2.940 -27.079 1.00 89.81 961 PRO A O 1
ATOM 7195 N N . ARG A 1 962 ? 36.528 4.750 -27.633 1.00 87.81 962 ARG A N 1
ATOM 7196 C CA . ARG A 1 962 ? 37.548 5.360 -28.499 1.00 87.81 962 ARG A CA 1
ATOM 7197 C C . ARG A 1 962 ? 38.133 6.606 -27.857 1.00 87.81 962 ARG A C 1
ATOM 7199 O O . ARG A 1 962 ? 37.436 7.580 -27.595 1.00 87.81 962 ARG A O 1
ATOM 7206 N N . GLY A 1 963 ? 39.451 6.603 -27.670 1.00 83.62 963 GLY A N 1
ATOM 7207 C CA . GLY A 1 963 ? 40.106 7.634 -26.871 1.00 83.62 963 GLY A CA 1
ATOM 7208 C C . GLY A 1 963 ? 39.797 7.444 -25.388 1.00 83.62 963 GLY A C 1
ATOM 7209 O O . GLY A 1 963 ? 39.278 6.411 -24.992 1.00 83.62 963 GLY A O 1
ATOM 7210 N N . ARG A 1 964 ? 40.168 8.421 -24.558 1.00 80.56 964 ARG A N 1
ATOM 7211 C CA . ARG A 1 964 ? 40.044 8.290 -23.099 1.00 80.56 964 ARG A CA 1
ATOM 7212 C C . ARG A 1 964 ? 38.871 9.071 -22.518 1.00 80.56 964 ARG A C 1
ATOM 7214 O O . ARG A 1 964 ? 38.074 8.501 -21.802 1.00 80.56 964 ARG A O 1
ATOM 7221 N N . CYS A 1 965 ? 38.768 10.355 -22.860 1.00 84.31 965 CYS A N 1
ATOM 7222 C CA . CYS A 1 965 ? 37.754 11.258 -22.292 1.00 84.31 965 CYS A CA 1
ATOM 7223 C C . CYS A 1 965 ? 37.093 12.156 -23.342 1.00 84.31 965 CYS A C 1
ATOM 7225 O O . CYS A 1 965 ? 36.185 12.919 -23.035 1.00 84.31 965 CYS A O 1
ATOM 7227 N N . ARG A 1 966 ? 37.604 12.139 -24.579 1.00 85.44 966 ARG A N 1
ATOM 7228 C CA . ARG A 1 966 ? 37.245 13.124 -25.597 1.00 85.44 966 ARG A CA 1
ATOM 7229 C C . ARG A 1 966 ? 36.012 12.664 -26.361 1.00 85.44 966 ARG A C 1
ATOM 7231 O O . ARG A 1 966 ? 36.009 11.561 -26.894 1.00 85.44 966 ARG A O 1
ATOM 7238 N N . THR A 1 967 ? 35.031 13.550 -26.458 1.00 87.75 967 THR A N 1
ATOM 7239 C CA . THR A 1 967 ? 33.812 13.343 -27.238 1.00 87.75 967 THR A CA 1
ATOM 7240 C C . THR A 1 967 ? 34.062 13.546 -28.735 1.00 87.75 967 THR A C 1
ATOM 7242 O O . THR A 1 967 ? 34.945 14.310 -29.150 1.00 87.75 967 THR A O 1
ATOM 7245 N N . GLU A 1 968 ? 33.290 12.851 -29.563 1.00 86.44 968 GLU A N 1
ATOM 7246 C CA . GLU A 1 968 ? 33.293 12.979 -31.019 1.00 86.44 968 GLU A CA 1
ATOM 7247 C C . GLU A 1 968 ? 31.867 12.945 -31.589 1.00 86.44 968 GLU A C 1
ATOM 7249 O O . GLU A 1 968 ? 30.917 12.582 -30.897 1.00 86.44 968 GLU A O 1
ATOM 7254 N N . ILE A 1 969 ? 31.713 13.356 -32.852 1.00 84.12 969 ILE A N 1
ATOM 7255 C CA . ILE A 1 969 ? 30.449 13.246 -33.590 1.00 84.12 969 ILE A CA 1
ATOM 7256 C C . ILE A 1 969 ? 30.622 12.248 -34.732 1.00 84.12 969 ILE A C 1
ATOM 7258 O O . ILE A 1 969 ? 31.568 12.357 -35.515 1.00 84.12 969 ILE A O 1
ATOM 7262 N N . VAL A 1 970 ? 29.677 11.319 -34.857 1.00 82.94 970 VAL A N 1
ATOM 7263 C CA . VAL A 1 970 ? 29.543 10.423 -36.011 1.00 82.94 970 VAL A CA 1
ATOM 7264 C C . VAL A 1 970 ? 28.487 10.952 -36.987 1.00 82.94 970 VAL A C 1
ATOM 7266 O O . VAL A 1 970 ? 27.465 11.497 -36.573 1.00 82.94 970 VAL A O 1
ATOM 7269 N N . GLY A 1 971 ? 28.736 10.808 -38.294 1.00 69.50 971 GLY A N 1
ATOM 7270 C CA . GLY A 1 971 ? 27.802 11.231 -39.346 1.00 69.50 971 GLY A CA 1
ATOM 7271 C C . GLY A 1 971 ? 28.050 12.615 -39.955 1.00 69.50 971 GLY A C 1
ATOM 7272 O O . GLY A 1 971 ? 29.052 13.269 -39.657 1.00 69.50 971 GLY A O 1
ATOM 7273 N N . PRO A 1 972 ? 27.158 13.084 -40.852 1.00 56.03 972 PRO A N 1
ATOM 7274 C CA . PRO A 1 972 ? 27.308 14.355 -41.552 1.00 56.03 972 PRO A CA 1
ATOM 7275 C C . PRO A 1 972 ? 26.930 15.541 -40.648 1.00 56.03 972 PRO A C 1
ATOM 7277 O O . PRO A 1 972 ? 25.946 16.239 -40.882 1.00 56.03 972 PRO A O 1
ATOM 7280 N N . ALA A 1 973 ? 27.737 15.809 -39.622 1.00 48.47 973 ALA A N 1
ATOM 7281 C CA . ALA A 1 973 ? 27.714 17.085 -38.919 1.00 48.47 973 ALA A CA 1
ATOM 7282 C C . ALA A 1 973 ? 28.360 18.166 -39.802 1.00 48.47 973 ALA A C 1
ATOM 7284 O O . ALA A 1 973 ? 29.559 18.412 -39.734 1.00 48.47 973 ALA A O 1
ATOM 7285 N N . GLY A 1 974 ? 27.536 18.761 -40.672 1.00 47.47 974 GLY A N 1
ATOM 7286 C CA . GLY A 1 974 ? 27.716 20.080 -41.282 1.00 47.47 974 GLY A CA 1
ATOM 7287 C C . GLY A 1 974 ? 29.056 20.355 -41.972 1.00 47.47 974 GLY A C 1
ATOM 7288 O O . GLY A 1 974 ? 30.030 20.772 -41.347 1.00 47.47 974 GLY A O 1
ATOM 7289 N N . GLU A 1 975 ? 29.074 20.285 -43.305 1.00 40.81 975 GLU A N 1
ATOM 7290 C CA . GLU A 1 975 ? 30.044 21.051 -44.095 1.00 40.81 975 GLU A CA 1
ATOM 7291 C C . GLU A 1 975 ? 30.085 22.509 -43.599 1.00 40.81 975 GLU A C 1
ATOM 7293 O O . GLU A 1 975 ? 29.039 23.129 -43.396 1.00 40.81 975 GLU A O 1
ATOM 7298 N N . ARG A 1 976 ? 31.291 23.072 -43.423 1.00 44.31 976 ARG A N 1
ATOM 7299 C CA . ARG A 1 976 ? 31.504 24.493 -43.085 1.00 44.31 976 ARG A CA 1
ATOM 7300 C C . ARG A 1 976 ? 30.670 25.386 -44.009 1.00 44.31 976 ARG A C 1
ATOM 7302 O O . ARG A 1 976 ? 31.089 25.666 -45.133 1.00 44.31 976 ARG A O 1
ATOM 7309 N N . SER A 1 977 ? 29.527 25.888 -43.546 1.00 45.00 977 SER A N 1
ATOM 7310 C CA . SER A 1 977 ? 28.712 26.787 -44.357 1.00 45.00 977 SER A CA 1
ATOM 7311 C C . SER A 1 977 ? 29.184 28.228 -44.150 1.00 45.00 977 SER A C 1
ATOM 7313 O O . SER A 1 977 ? 29.209 28.776 -43.043 1.00 45.00 977 SER A O 1
ATOM 7315 N N . VAL A 1 978 ? 29.638 28.853 -45.234 1.00 46.19 978 VAL A N 1
ATOM 7316 C CA . VAL A 1 978 ? 30.050 30.257 -45.231 1.00 46.19 978 VAL A CA 1
ATOM 7317 C C . VAL A 1 978 ? 28.848 31.095 -45.646 1.00 46.19 978 VAL A C 1
ATOM 7319 O O . VAL A 1 978 ? 28.469 31.107 -46.818 1.00 46.19 978 VAL A O 1
ATOM 7322 N N . ARG A 1 979 ? 28.241 31.822 -44.702 1.00 44.03 979 ARG A N 1
ATOM 7323 C CA . ARG A 1 979 ? 27.115 32.722 -44.995 1.00 44.03 979 ARG A CA 1
ATOM 7324 C C . ARG A 1 979 ? 27.579 34.174 -44.972 1.00 44.03 979 ARG A C 1
ATOM 7326 O O . ARG A 1 979 ? 28.343 34.592 -44.107 1.00 44.03 979 ARG A O 1
ATOM 7333 N N . THR A 1 980 ? 27.138 34.961 -45.955 1.00 44.12 980 THR A N 1
ATOM 7334 C CA . THR A 1 980 ? 27.480 36.389 -46.042 1.00 44.12 980 THR A CA 1
ATOM 7335 C C . THR A 1 980 ? 26.292 37.232 -45.595 1.00 44.12 980 THR A C 1
ATOM 7337 O O . THR A 1 980 ? 25.277 37.289 -46.288 1.00 44.12 980 THR A O 1
ATOM 7340 N N . GLU A 1 981 ? 26.421 37.927 -44.470 1.00 52.03 981 GLU A N 1
ATOM 7341 C CA . GLU A 1 981 ? 25.370 38.794 -43.935 1.00 52.03 981 GLU A CA 1
ATOM 7342 C C . GLU A 1 981 ? 25.648 40.271 -44.229 1.00 52.03 981 GLU A C 1
ATOM 7344 O O . GLU A 1 981 ? 26.796 40.719 -44.270 1.00 52.03 981 GLU A O 1
ATOM 7349 N N . LYS A 1 982 ? 24.589 41.061 -44.445 1.00 47.59 982 LYS A N 1
ATOM 7350 C CA . LYS A 1 982 ? 24.685 42.520 -44.617 1.00 47.59 982 LYS A CA 1
ATOM 7351 C C . LYS A 1 982 ? 24.455 43.193 -43.266 1.00 47.59 982 LYS A C 1
ATOM 7353 O O . LYS A 1 982 ? 23.318 43.284 -42.818 1.00 47.59 982 LYS A O 1
ATOM 7358 N N . VAL A 1 983 ? 25.511 43.719 -42.656 1.00 51.56 983 VAL A N 1
ATOM 7359 C CA . VAL A 1 983 ? 25.442 44.417 -41.366 1.00 51.56 983 VAL A CA 1
ATOM 7360 C C . VAL A 1 983 ? 25.586 45.919 -41.585 1.00 51.56 983 VAL A C 1
ATOM 7362 O O . VAL A 1 983 ? 26.386 46.372 -42.402 1.00 51.56 983 VAL A O 1
ATOM 7365 N N . THR A 1 984 ? 24.810 46.721 -40.857 1.00 51.16 984 THR A N 1
ATOM 7366 C CA . THR A 1 984 ? 24.923 48.184 -40.921 1.00 51.16 984 THR A CA 1
ATOM 7367 C C . THR A 1 984 ? 25.890 48.664 -39.842 1.00 51.16 984 THR A C 1
ATOM 7369 O O . THR A 1 984 ? 25.554 48.666 -38.660 1.00 51.16 984 THR A O 1
ATOM 7372 N N . ARG A 1 985 ? 27.102 49.068 -40.232 1.00 50.12 985 ARG A N 1
ATOM 7373 C CA . ARG A 1 985 ? 28.096 49.644 -39.323 1.00 50.12 985 ARG A CA 1
ATOM 7374 C C . ARG A 1 985 ? 27.833 51.135 -39.155 1.00 50.12 985 ARG A C 1
ATOM 7376 O O . ARG A 1 985 ? 27.658 51.865 -40.127 1.00 50.12 985 ARG A O 1
ATOM 7383 N N . THR A 1 986 ? 27.834 51.605 -37.914 1.00 52.91 986 THR A N 1
ATOM 7384 C CA . THR A 1 986 ? 27.655 53.026 -37.611 1.00 52.91 986 THR A CA 1
ATOM 7385 C C . THR A 1 986 ? 29.023 53.671 -37.395 1.00 52.91 986 THR A C 1
ATOM 7387 O O . THR A 1 986 ? 29.763 53.267 -36.503 1.00 52.91 986 THR A O 1
ATOM 7390 N N . LYS A 1 987 ? 29.382 54.656 -38.221 1.00 56.03 987 LYS A N 1
ATOM 7391 C CA . LYS A 1 987 ? 30.644 55.401 -38.144 1.00 56.03 987 LYS A CA 1
ATOM 7392 C C . LYS A 1 987 ? 30.355 56.848 -37.749 1.00 56.03 987 LYS A C 1
ATOM 7394 O O . LYS A 1 987 ? 29.511 57.509 -38.349 1.00 56.03 987 LYS A O 1
ATOM 7399 N N . THR A 1 988 ? 31.065 57.358 -36.749 1.00 54.75 988 THR A N 1
ATOM 7400 C CA . THR A 1 988 ? 30.927 58.753 -36.310 1.00 54.75 988 THR A CA 1
ATOM 7401 C C . THR A 1 988 ? 31.988 59.606 -36.989 1.00 54.75 988 THR A C 1
ATOM 7403 O O . THR A 1 988 ? 33.176 59.486 -36.692 1.00 54.75 988 THR A O 1
ATOM 7406 N N . GLU A 1 989 ? 31.573 60.487 -37.892 1.00 66.06 989 GLU A N 1
ATOM 7407 C CA . GLU A 1 989 ? 32.460 61.426 -38.573 1.00 66.06 989 GLU A CA 1
ATOM 7408 C C . GLU A 1 989 ? 32.490 62.761 -37.822 1.00 66.06 989 GLU A C 1
ATOM 7410 O O . GLU A 1 989 ? 31.461 63.291 -37.396 1.00 66.06 989 GLU A O 1
ATOM 7415 N N . ARG A 1 990 ? 33.688 63.317 -37.617 1.00 62.50 990 ARG A N 1
ATOM 7416 C CA . ARG A 1 990 ? 33.884 64.578 -36.892 1.00 62.50 990 ARG A CA 1
ATOM 7417 C C . ARG A 1 990 ? 34.302 65.666 -37.875 1.00 62.50 990 ARG A C 1
ATOM 7419 O O . ARG A 1 990 ? 35.413 65.631 -38.391 1.00 62.50 990 ARG A O 1
ATOM 7426 N N . SER A 1 991 ? 33.434 66.650 -38.092 1.00 60.22 991 SER A N 1
ATOM 7427 C CA . SER A 1 991 ? 33.725 67.823 -38.919 1.00 60.22 991 SER A CA 1
ATOM 7428 C C . SER A 1 991 ? 34.077 69.008 -38.025 1.00 60.22 991 SER A C 1
ATOM 7430 O O . SER A 1 991 ? 33.311 69.374 -37.135 1.00 60.22 991 SER A O 1
ATOM 7432 N N . CYS A 1 992 ? 35.253 69.600 -38.224 1.00 63.62 992 CYS A N 1
ATOM 7433 C CA . CYS A 1 992 ? 35.746 70.720 -37.427 1.00 63.62 992 CYS A CA 1
ATOM 7434 C C . CYS A 1 992 ? 35.951 71.955 -38.299 1.00 63.62 992 CYS A C 1
ATOM 7436 O O . CYS A 1 992 ? 36.737 71.916 -39.243 1.00 63.62 992 CYS A O 1
ATOM 7438 N N . ARG A 1 993 ? 35.332 73.082 -37.935 1.00 66.88 993 ARG A N 1
ATOM 7439 C CA . ARG A 1 993 ? 35.574 74.377 -38.580 1.00 66.88 993 ARG A CA 1
ATOM 7440 C C . ARG A 1 993 ? 36.157 75.375 -37.589 1.00 66.88 993 ARG A C 1
ATOM 7442 O O . ARG A 1 993 ? 35.787 75.427 -36.418 1.00 66.88 993 ARG A O 1
ATOM 7449 N N . THR A 1 994 ? 37.102 76.175 -38.060 1.00 64.25 994 THR A N 1
ATOM 7450 C CA . THR A 1 994 ? 37.757 77.204 -37.253 1.00 64.25 994 THR A CA 1
ATOM 7451 C C . THR A 1 994 ? 36.975 78.506 -37.376 1.00 64.25 994 THR A C 1
ATOM 7453 O O . THR A 1 994 ? 36.859 79.045 -38.474 1.00 64.25 994 THR A O 1
ATOM 7456 N N . VAL A 1 995 ? 36.440 79.013 -36.265 1.00 64.44 995 VAL A N 1
ATOM 7457 C CA . VAL A 1 995 ? 35.623 80.234 -36.244 1.00 64.44 995 VAL A CA 1
ATOM 7458 C C . VAL A 1 995 ? 36.409 81.352 -35.561 1.00 64.44 995 VAL A C 1
ATOM 7460 O O . VAL A 1 995 ? 37.059 81.147 -34.531 1.00 64.44 995 VAL A O 1
ATOM 7463 N N . ARG A 1 996 ? 36.385 82.546 -36.161 1.00 55.84 996 ARG A N 1
ATOM 7464 C CA . ARG A 1 996 ? 37.058 83.745 -35.649 1.00 55.84 996 ARG A CA 1
ATOM 7465 C C . ARG A 1 996 ? 36.001 84.686 -35.074 1.00 55.84 996 ARG A C 1
ATOM 7467 O O . ARG A 1 996 ? 35.130 85.146 -35.804 1.00 55.84 996 ARG A O 1
ATOM 7474 N N . ARG A 1 997 ? 36.060 84.963 -33.770 1.00 53.78 997 ARG A N 1
ATOM 7475 C CA . ARG A 1 997 ? 35.167 85.936 -33.121 1.00 53.78 997 ARG A CA 1
ATOM 7476 C C . ARG A 1 997 ? 35.653 87.344 -33.492 1.00 53.78 997 ARG A C 1
ATOM 7478 O O . ARG A 1 997 ? 36.842 87.633 -33.346 1.00 53.78 997 ARG A O 1
ATOM 7485 N N . LYS A 1 998 ? 34.767 88.186 -34.034 1.00 51.50 998 LYS A N 1
ATOM 7486 C CA . LYS A 1 998 ? 35.084 89.557 -34.483 1.00 51.50 998 LYS A CA 1
ATOM 7487 C C . LYS A 1 998 ? 35.738 90.323 -33.316 1.00 51.50 998 LYS A C 1
ATOM 7489 O O . LYS A 1 998 ? 35.165 90.364 -32.234 1.00 51.50 998 LYS A O 1
ATOM 7494 N N . GLY A 1 999 ? 36.957 90.836 -33.516 1.00 61.25 999 GLY A N 1
ATOM 7495 C CA . GLY A 1 999 ? 37.726 91.585 -32.505 1.00 61.25 999 GLY A CA 1
ATOM 7496 C C . GLY A 1 999 ? 38.828 90.823 -31.747 1.00 61.25 999 GLY A C 1
ATOM 7497 O O . GLY A 1 999 ? 39.569 91.449 -31.001 1.00 61.25 999 GLY A O 1
ATOM 7498 N N . SER A 1 1000 ? 39.013 89.507 -31.947 1.00 51.09 1000 SER A N 1
ATOM 7499 C CA . SER A 1 1000 ? 40.083 88.730 -31.282 1.00 51.09 1000 SER A CA 1
ATOM 7500 C C . SER A 1 1000 ? 41.070 88.081 -32.268 1.00 51.09 1000 SER A C 1
ATOM 7502 O O . SER A 1 1000 ? 40.681 87.526 -33.301 1.00 51.09 1000 SER A O 1
ATOM 7504 N N . LYS A 1 1001 ? 42.376 88.114 -31.946 1.00 59.22 1001 LYS A N 1
ATOM 7505 C CA . LYS A 1 1001 ? 43.441 87.434 -32.717 1.00 59.22 1001 LYS A CA 1
ATOM 7506 C C . LYS A 1 1001 ? 43.502 85.911 -32.477 1.00 59.22 1001 LYS A C 1
ATOM 7508 O O . LYS A 1 1001 ? 44.188 85.230 -33.235 1.00 59.22 1001 LYS A O 1
ATOM 7513 N N . LYS A 1 1002 ? 42.767 85.344 -31.506 1.00 53.41 1002 LYS A N 1
ATOM 7514 C CA . LYS A 1 1002 ? 42.754 83.888 -31.240 1.00 53.41 1002 LYS A CA 1
ATOM 7515 C C . LYS A 1 1002 ? 41.646 83.167 -32.027 1.00 53.41 1002 LYS A C 1
ATOM 7517 O O . LYS A 1 1002 ? 40.484 83.566 -32.006 1.00 53.41 1002 LYS A O 1
ATOM 7522 N N . ARG A 1 1003 ? 42.015 82.089 -32.733 1.00 55.88 1003 ARG A N 1
ATOM 7523 C CA . ARG A 1 1003 ? 41.118 81.219 -33.521 1.00 55.88 1003 ARG A CA 1
ATOM 7524 C C . ARG A 1 1003 ? 40.635 80.044 -32.655 1.00 55.88 1003 ARG A C 1
ATOM 7526 O O . ARG A 1 1003 ? 41.470 79.385 -32.046 1.00 55.88 1003 ARG A O 1
ATOM 7533 N N . ARG A 1 1004 ? 39.326 79.744 -32.616 1.00 56.59 1004 ARG A N 1
ATOM 7534 C CA . ARG A 1 1004 ? 38.775 78.573 -31.893 1.00 56.59 1004 ARG A CA 1
ATOM 7535 C C . ARG A 1 1004 ? 38.233 77.547 -32.893 1.00 56.59 1004 ARG A C 1
ATOM 7537 O O . ARG A 1 1004 ? 37.474 77.902 -33.793 1.00 56.59 1004 ARG A O 1
ATOM 7544 N N . ARG A 1 1005 ? 38.640 76.281 -32.756 1.00 61.41 1005 ARG A N 1
ATOM 7545 C CA . ARG A 1 1005 ? 38.099 75.149 -33.531 1.00 61.41 1005 ARG A CA 1
ATOM 7546 C C . ARG A 1 1005 ? 36.785 74.697 -32.896 1.00 61.41 1005 ARG A C 1
ATOM 7548 O O . ARG A 1 1005 ? 36.766 74.383 -31.710 1.00 61.41 1005 ARG A O 1
ATOM 7555 N N . VAL A 1 1006 ? 35.711 74.661 -33.676 1.00 62.94 1006 VAL A N 1
ATOM 7556 C CA . VAL A 1 1006 ? 34.408 74.119 -33.274 1.00 62.94 1006 VAL A CA 1
ATOM 7557 C C . VAL A 1 1006 ? 34.161 72.867 -34.102 1.00 62.94 1006 VAL A C 1
ATOM 7559 O O . VAL A 1 1006 ? 34.238 72.913 -35.328 1.00 62.94 1006 VAL A O 1
ATOM 7562 N N . CYS A 1 1007 ? 33.912 71.744 -33.434 1.00 64.00 1007 CYS A N 1
ATOM 7563 C CA . CYS A 1 1007 ? 33.716 70.452 -34.080 1.00 64.00 1007 CYS A CA 1
ATOM 7564 C C . CYS A 1 1007 ? 32.313 69.922 -33.817 1.00 64.00 1007 CYS A C 1
ATOM 7566 O O . CYS A 1 1007 ? 31.903 69.848 -32.662 1.00 64.00 1007 CYS A O 1
ATOM 7568 N N . THR A 1 1008 ? 31.629 69.481 -34.865 1.00 59.53 1008 THR A N 1
ATOM 7569 C CA . THR A 1 1008 ? 30.358 68.754 -34.799 1.00 59.53 1008 THR A CA 1
ATOM 7570 C C . THR A 1 1008 ? 30.592 67.290 -35.178 1.00 59.53 1008 THR A C 1
ATOM 7572 O O . THR A 1 1008 ? 31.426 66.976 -36.031 1.00 59.53 1008 THR A O 1
ATOM 7575 N N . ARG A 1 1009 ? 29.918 66.366 -34.484 1.00 61.16 1009 ARG A N 1
ATOM 7576 C CA . ARG A 1 1009 ? 29.965 64.923 -34.767 1.00 61.16 1009 ARG A CA 1
ATOM 7577 C C . ARG A 1 1009 ? 28.677 64.534 -35.487 1.00 61.16 1009 ARG A C 1
ATOM 7579 O O . ARG A 1 1009 ? 27.600 64.832 -34.983 1.00 61.16 1009 ARG A O 1
ATOM 7586 N N . ARG A 1 1010 ? 28.791 63.884 -36.645 1.00 59.34 1010 ARG A N 1
ATOM 7587 C CA . ARG A 1 1010 ? 27.669 63.327 -37.406 1.00 59.34 1010 ARG A CA 1
ATOM 7588 C C . ARG A 1 1010 ? 27.807 61.811 -37.438 1.00 59.34 1010 ARG A C 1
ATOM 7590 O O . ARG A 1 1010 ? 28.874 61.289 -37.742 1.00 59.34 1010 ARG A O 1
ATOM 7597 N N . VAL A 1 1011 ? 26.731 61.113 -37.111 1.00 56.91 1011 VAL A N 1
ATOM 7598 C CA . VAL A 1 1011 ? 26.677 59.651 -37.126 1.00 56.91 1011 VAL A CA 1
ATOM 7599 C C . VAL A 1 1011 ? 26.175 59.206 -38.501 1.00 56.91 1011 VAL A C 1
ATOM 7601 O O . VAL A 1 1011 ? 25.097 59.623 -38.921 1.00 56.91 1011 VAL A O 1
ATOM 7604 N N . VAL A 1 1012 ? 26.964 58.406 -39.220 1.00 61.06 1012 VAL A N 1
ATOM 7605 C CA . VAL A 1 1012 ? 26.652 57.899 -40.567 1.00 61.06 1012 VAL A CA 1
ATOM 7606 C C . VAL A 1 1012 ? 26.554 56.373 -40.510 1.00 61.06 1012 VAL A C 1
ATOM 7608 O O . VAL A 1 1012 ? 27.399 55.713 -39.910 1.00 61.06 1012 VAL A O 1
ATOM 7611 N N . ARG A 1 1013 ? 25.502 55.804 -41.105 1.00 55.09 1013 ARG A N 1
ATOM 7612 C CA . ARG A 1 1013 ? 25.261 54.354 -41.163 1.00 55.09 1013 ARG A CA 1
ATOM 7613 C C . ARG A 1 1013 ? 25.673 53.818 -42.539 1.00 55.09 1013 ARG A C 1
ATOM 7615 O O . ARG A 1 1013 ? 25.124 54.246 -43.548 1.00 55.09 1013 ARG A O 1
ATOM 7622 N N . GLU A 1 1014 ? 26.625 52.893 -42.570 1.00 59.22 1014 GLU A N 1
ATOM 7623 C CA . GLU A 1 1014 ? 27.184 52.250 -43.768 1.00 59.22 1014 GLU A CA 1
ATOM 7624 C C . GLU A 1 1014 ? 26.787 50.767 -43.789 1.00 59.22 1014 GLU A C 1
ATOM 7626 O O . GLU A 1 1014 ? 26.861 50.103 -42.758 1.00 59.22 1014 GLU A O 1
ATOM 7631 N N . ARG A 1 1015 ? 26.379 50.212 -44.939 1.00 52.88 1015 ARG A N 1
ATOM 7632 C CA . ARG A 1 1015 ? 26.106 48.766 -45.065 1.00 52.88 1015 ARG A CA 1
ATOM 7633 C C . ARG A 1 1015 ? 27.371 48.030 -45.508 1.00 52.88 1015 ARG A C 1
ATOM 7635 O O . ARG A 1 1015 ? 27.859 48.282 -46.604 1.00 52.88 1015 ARG A O 1
ATOM 7642 N N . VAL A 1 1016 ? 27.843 47.082 -44.701 1.00 58.84 1016 VAL A N 1
ATOM 7643 C CA . VAL A 1 1016 ? 29.039 46.262 -44.957 1.00 58.84 1016 VAL A CA 1
ATOM 7644 C C . VAL A 1 1016 ? 28.650 44.780 -44.985 1.00 58.84 1016 VAL A C 1
ATOM 7646 O O . VAL A 1 1016 ? 27.725 44.365 -44.289 1.00 58.84 1016 VAL A O 1
ATOM 7649 N N . ARG A 1 1017 ? 29.326 43.966 -45.803 1.00 45.66 1017 ARG A N 1
ATOM 7650 C CA . ARG A 1 1017 ? 29.123 42.508 -45.833 1.00 45.66 1017 ARG A CA 1
ATOM 7651 C C . ARG A 1 1017 ? 30.089 41.829 -44.858 1.00 45.66 1017 ARG A C 1
ATOM 7653 O O . ARG A 1 1017 ? 31.295 42.017 -44.987 1.00 45.66 1017 ARG A O 1
ATOM 7660 N N . ARG A 1 1018 ? 29.570 41.057 -43.900 1.00 49.44 1018 ARG A N 1
ATOM 7661 C CA . ARG A 1 1018 ? 30.342 40.211 -42.978 1.00 49.44 1018 ARG A CA 1
ATOM 7662 C C . ARG A 1 1018 ? 30.264 38.768 -43.468 1.00 49.44 1018 ARG A C 1
ATOM 7664 O O . ARG A 1 1018 ? 29.173 38.264 -43.714 1.00 49.44 1018 ARG A O 1
ATOM 7671 N N . VAL A 1 1019 ? 31.416 38.125 -43.621 1.00 45.09 1019 VAL A N 1
ATOM 7672 C CA . VAL A 1 1019 ? 31.508 36.684 -43.877 1.00 45.09 1019 VAL A CA 1
ATOM 7673 C C . VAL A 1 1019 ? 31.476 35.983 -42.522 1.00 45.09 1019 VAL A C 1
ATOM 7675 O O . VAL A 1 1019 ? 32.287 36.305 -41.654 1.00 45.09 1019 VAL A O 1
ATOM 7678 N N . VAL A 1 1020 ? 30.513 35.087 -42.323 1.00 46.66 1020 VAL A N 1
ATOM 7679 C CA . VAL A 1 1020 ? 30.381 34.262 -41.121 1.00 46.66 1020 VAL A CA 1
ATOM 7680 C C . VAL A 1 1020 ? 30.690 32.823 -41.518 1.00 46.66 1020 VAL A C 1
ATOM 7682 O O . VAL A 1 1020 ? 30.004 32.244 -42.359 1.00 46.66 1020 VAL A O 1
ATOM 7685 N N . THR A 1 1021 ? 31.753 32.272 -40.939 1.00 44.69 1021 THR A N 1
ATOM 7686 C CA . THR A 1 1021 ? 32.095 30.849 -41.027 1.00 44.69 1021 THR A CA 1
ATOM 7687 C C . THR A 1 1021 ? 31.409 30.148 -39.859 1.00 44.69 1021 THR A C 1
ATOM 7689 O O . THR A 1 1021 ? 31.662 30.528 -38.717 1.00 44.69 1021 THR A O 1
ATOM 7692 N N . THR A 1 1022 ? 30.543 29.165 -40.116 1.00 48.91 1022 THR A N 1
ATOM 7693 C CA . THR A 1 1022 ? 30.018 28.304 -39.041 1.00 48.91 1022 THR A CA 1
ATOM 7694 C C . THR A 1 1022 ? 31.086 27.284 -38.631 1.00 48.91 1022 THR A C 1
ATOM 7696 O O . THR A 1 1022 ? 31.770 26.713 -39.486 1.00 48.91 1022 THR A O 1
ATOM 7699 N N . LEU A 1 1023 ? 31.297 27.141 -37.320 1.00 52.34 1023 LEU A N 1
ATOM 7700 C CA . LEU A 1 1023 ? 32.155 26.115 -36.718 1.00 52.34 1023 LEU A CA 1
ATOM 7701 C C . LEU A 1 1023 ? 31.521 24.720 -36.927 1.00 52.34 1023 LEU A C 1
ATOM 7703 O O . LEU A 1 1023 ? 30.330 24.656 -37.235 1.00 52.34 1023 LEU A O 1
ATOM 7707 N N . PRO A 1 1024 ? 32.285 23.614 -36.798 1.00 55.50 1024 PRO A N 1
ATOM 7708 C CA . PRO A 1 1024 ? 31.686 22.285 -36.648 1.00 55.50 1024 PRO A CA 1
ATOM 7709 C C . PRO A 1 1024 ? 30.676 22.301 -35.493 1.00 55.50 1024 PRO A C 1
ATOM 7711 O O . PRO A 1 1024 ? 30.896 23.042 -34.533 1.00 55.50 1024 PRO A O 1
ATOM 7714 N N . ALA A 1 1025 ? 29.611 21.501 -35.587 1.00 62.69 1025 ALA A N 1
ATOM 7715 C CA . ALA A 1 1025 ? 28.667 21.328 -34.481 1.00 62.69 1025 ALA A CA 1
ATOM 7716 C C . ALA A 1 1025 ? 29.427 20.888 -33.218 1.00 62.69 1025 ALA A C 1
ATOM 7718 O O . ALA A 1 1025 ? 30.314 20.030 -33.310 1.00 62.69 1025 ALA A O 1
ATOM 7719 N N . ASP A 1 1026 ? 29.135 21.502 -32.071 1.00 69.88 1026 ASP A N 1
ATOM 7720 C CA . ASP A 1 1026 ? 29.739 21.091 -30.804 1.00 69.88 1026 ASP A CA 1
ATOM 7721 C C . ASP A 1 1026 ? 29.080 19.766 -30.373 1.00 69.88 1026 ASP A C 1
ATOM 7723 O O . ASP A 1 1026 ? 27.854 19.701 -30.314 1.00 69.88 1026 ASP A O 1
ATOM 7727 N N . PRO A 1 1027 ? 29.833 18.678 -30.111 1.00 70.06 1027 PRO A N 1
ATOM 7728 C CA . PRO A 1 1027 ? 29.245 17.423 -29.636 1.00 70.06 1027 PRO A CA 1
ATOM 7729 C C . PRO A 1 1027 ? 28.450 17.594 -28.336 1.00 70.06 1027 PRO A C 1
ATOM 7731 O O . PRO A 1 1027 ? 27.508 16.840 -28.109 1.00 70.06 1027 PRO A O 1
ATOM 7734 N N . ALA A 1 1028 ? 28.813 18.573 -27.503 1.00 68.38 1028 ALA A N 1
ATOM 7735 C CA . ALA A 1 1028 ? 28.113 18.869 -26.260 1.00 68.38 1028 ALA A CA 1
ATOM 7736 C C . ALA A 1 1028 ? 26.827 19.693 -26.464 1.00 68.38 1028 ALA A C 1
ATOM 7738 O O . ALA A 1 1028 ? 26.056 19.803 -25.515 1.00 68.38 1028 ALA A O 1
ATOM 7739 N N . GLU A 1 1029 ? 26.595 20.253 -27.661 1.00 71.25 1029 GLU A N 1
ATOM 7740 C CA . GLU A 1 1029 ? 25.379 21.001 -28.005 1.00 71.25 1029 GLU A CA 1
ATOM 7741 C C . GLU A 1 1029 ? 24.216 20.023 -28.167 1.00 71.25 1029 GLU A C 1
ATOM 7743 O O . GLU A 1 1029 ? 24.286 19.048 -28.932 1.00 71.25 1029 GLU A O 1
ATOM 7748 N N . GLY A 1 1030 ? 23.153 20.252 -27.403 1.00 69.62 1030 GLY A N 1
ATOM 7749 C CA . GLY A 1 1030 ? 22.002 19.379 -27.440 1.00 69.62 1030 GLY A CA 1
ATOM 7750 C C . GLY A 1 1030 ? 21.016 19.728 -28.560 1.00 69.62 1030 GLY A C 1
ATOM 7751 O O . GLY A 1 1030 ? 20.968 20.843 -29.068 1.00 69.62 1030 GLY A O 1
ATOM 7752 N N . VAL A 1 1031 ? 20.214 18.753 -28.980 1.00 70.00 1031 VAL A N 1
ATOM 7753 C CA . VAL A 1 1031 ? 19.035 18.956 -29.814 1.00 70.00 1031 VAL A CA 1
ATOM 7754 C C . VAL A 1 1031 ? 17.852 19.279 -28.901 1.00 70.00 1031 VAL A C 1
ATOM 7756 O O . VAL A 1 1031 ? 17.592 18.533 -27.952 1.00 70.00 1031 VAL A O 1
ATOM 7759 N N . PRO A 1 1032 ? 17.119 20.369 -29.179 1.00 66.38 1032 PRO A N 1
ATOM 7760 C CA . PRO A 1 1032 ? 15.873 20.662 -28.494 1.00 66.38 1032 PRO A CA 1
ATOM 7761 C C . PRO A 1 1032 ? 14.870 19.511 -28.620 1.00 66.38 1032 PRO A C 1
ATOM 7763 O O . PRO A 1 1032 ? 14.722 18.918 -29.694 1.00 66.38 1032 PRO A O 1
ATOM 7766 N N . ASN A 1 1033 ? 14.133 19.241 -27.542 1.00 63.59 1033 ASN A N 1
ATOM 7767 C CA . ASN A 1 1033 ? 12.959 18.369 -27.585 1.00 63.59 1033 ASN A CA 1
ATOM 7768 C C . ASN A 1 1033 ? 11.863 18.961 -28.500 1.00 63.59 1033 ASN A C 1
ATOM 7770 O O . ASN A 1 1033 ? 12.069 19.980 -29.164 1.00 63.59 1033 ASN A O 1
ATOM 7774 N N . ARG A 1 1034 ? 10.716 18.274 -28.630 1.00 59.78 1034 ARG A N 1
ATOM 7775 C CA . ARG A 1 1034 ? 9.682 18.579 -29.637 1.00 59.78 1034 ARG A CA 1
ATOM 7776 C C . ARG A 1 1034 ? 9.412 20.094 -29.758 1.00 59.78 1034 ARG A C 1
ATOM 7778 O O . ARG A 1 1034 ? 9.241 20.765 -28.743 1.00 59.78 1034 ARG A O 1
ATOM 7785 N N . PRO A 1 1035 ? 9.333 20.658 -30.979 1.00 51.16 1035 PRO A N 1
ATOM 7786 C CA . PRO A 1 1035 ? 8.946 22.049 -31.128 1.00 51.16 1035 PRO A CA 1
ATOM 7787 C C . PRO A 1 1035 ? 7.525 22.225 -30.602 1.00 51.16 1035 PRO A C 1
ATOM 7789 O O . PRO A 1 1035 ? 6.587 21.546 -31.030 1.00 51.16 1035 PRO A O 1
ATOM 7792 N N . TRP A 1 1036 ? 7.402 23.160 -29.674 1.00 46.91 1036 TRP A N 1
ATOM 7793 C CA . TRP A 1 1036 ? 6.167 23.491 -28.997 1.00 46.91 1036 TRP A CA 1
ATOM 7794 C C . TRP A 1 1036 ? 5.069 23.842 -30.019 1.00 46.91 1036 TRP A C 1
ATOM 7796 O O . TRP A 1 1036 ? 5.267 24.695 -30.894 1.00 46.91 1036 TRP A O 1
ATOM 7806 N N . ARG A 1 1037 ? 3.916 23.158 -29.975 1.00 41.62 1037 ARG A N 1
ATOM 7807 C CA . ARG A 1 1037 ? 2.788 23.493 -30.861 1.00 41.62 1037 ARG A CA 1
ATOM 7808 C C . ARG A 1 1037 ? 2.291 24.880 -30.456 1.00 41.62 1037 ARG A C 1
ATOM 7810 O O . ARG A 1 1037 ? 1.858 25.055 -29.330 1.00 41.62 1037 ARG A O 1
ATOM 7817 N N . PHE A 1 1038 ? 2.392 25.845 -31.375 1.00 41.62 1038 PHE A N 1
ATOM 7818 C CA . PHE A 1 1038 ? 2.000 27.249 -31.196 1.00 41.62 1038 PHE A CA 1
ATOM 7819 C C . PHE A 1 1038 ? 0.829 27.443 -30.217 1.00 41.62 1038 PHE A C 1
ATOM 7821 O O . PHE A 1 1038 ? -0.263 26.946 -30.484 1.00 41.62 1038 PHE A O 1
ATOM 7828 N N . HIS A 1 1039 ? 1.066 28.217 -29.149 1.00 39.22 1039 HIS A N 1
ATOM 7829 C CA . HIS A 1 1039 ? 0.065 28.685 -28.177 1.00 39.22 1039 HIS A CA 1
ATOM 7830 C C . HIS A 1 1039 ? -1.146 29.208 -28.937 1.00 39.22 1039 HIS A C 1
ATOM 7832 O O . HIS A 1 1039 ? -1.005 30.135 -29.743 1.00 39.22 1039 HIS A O 1
ATOM 7838 N N . PRO A 1 1040 ? -2.347 28.744 -28.591 1.00 35.69 1040 PRO A N 1
ATOM 7839 C CA . PRO A 1 1040 ? -3.523 29.566 -28.643 1.00 35.69 1040 PRO A CA 1
ATOM 7840 C C . PRO A 1 1040 ? -3.959 29.900 -27.209 1.00 35.69 1040 PRO A C 1
ATOM 7842 O O . PRO A 1 1040 ? -5.150 29.824 -26.946 1.00 35.69 1040 PRO A O 1
ATOM 7845 N N . ASP A 1 1041 ? -3.049 30.263 -26.286 1.00 39.47 1041 ASP A N 1
ATOM 7846 C CA . ASP A 1 1041 ? -3.503 31.005 -25.098 1.00 39.47 1041 ASP A CA 1
ATOM 7847 C C . ASP A 1 1041 ? -3.355 32.501 -25.350 1.00 39.47 1041 ASP A C 1
ATOM 7849 O O . ASP A 1 1041 ? -2.237 33.013 -25.437 1.00 39.47 1041 ASP A O 1
ATOM 7853 N N . PRO A 1 1042 ? -4.473 33.239 -25.453 1.00 42.44 1042 PRO A N 1
ATOM 7854 C CA . PRO A 1 1042 ? -4.467 34.692 -25.398 1.00 42.44 1042 PRO A CA 1
ATOM 7855 C C . PRO A 1 1042 ? -4.246 35.218 -23.971 1.00 42.44 1042 PRO A C 1
ATOM 7857 O O . PRO A 1 1042 ? -4.357 36.423 -23.746 1.00 42.44 1042 PRO A O 1
ATOM 7860 N N . LEU A 1 1043 ? -3.910 34.358 -23.009 1.00 42.38 1043 LEU A N 1
ATOM 7861 C CA . LEU A 1 1043 ? -3.615 34.751 -21.641 1.00 42.38 1043 LEU A CA 1
ATOM 7862 C C . LEU A 1 1043 ? -2.134 35.172 -21.523 1.00 42.38 1043 LEU A C 1
ATOM 7864 O O . LEU A 1 1043 ? -1.303 34.503 -20.929 1.00 42.38 1043 LEU A O 1
ATOM 7868 N N . CYS A 1 1044 ? -1.905 36.375 -22.075 1.00 44.50 1044 CYS A N 1
ATOM 7869 C CA . CYS A 1 1044 ? -1.188 37.523 -21.495 1.00 44.50 1044 CYS A CA 1
ATOM 7870 C C . CYS A 1 1044 ? 0.348 37.493 -21.260 1.00 44.50 1044 CYS A C 1
ATOM 7872 O O . CYS A 1 1044 ? 1.009 36.467 -21.213 1.00 44.50 1044 CYS A O 1
ATOM 7874 N N . GLY A 1 1045 ? 0.952 38.699 -21.226 1.00 41.94 1045 GLY A N 1
ATOM 7875 C CA . GLY A 1 1045 ? 2.397 38.916 -20.996 1.00 41.94 1045 GLY A CA 1
ATOM 7876 C C . GLY A 1 1045 ? 3.245 39.372 -22.201 1.00 41.94 1045 GLY A C 1
ATOM 7877 O O . GLY A 1 1045 ? 4.429 39.678 -22.042 1.00 41.94 1045 GLY A O 1
ATOM 7878 N N . LEU A 1 1046 ? 2.676 39.498 -23.407 1.00 38.41 1046 LEU A N 1
ATOM 7879 C CA . LEU A 1 1046 ? 3.397 40.040 -24.570 1.00 38.41 1046 LEU A CA 1
ATOM 7880 C C . LEU A 1 1046 ? 3.436 41.577 -24.567 1.00 38.41 1046 LEU A C 1
ATOM 7882 O O . LEU A 1 1046 ? 2.444 42.257 -24.313 1.00 38.41 1046 LEU A O 1
ATOM 7886 N N . LYS A 1 1047 ? 4.595 42.143 -24.928 1.00 36.50 1047 LYS A N 1
ATOM 7887 C CA . LYS A 1 1047 ? 4.835 43.593 -25.000 1.00 36.50 1047 LYS A CA 1
ATOM 7888 C C . LYS A 1 1047 ? 3.864 44.264 -25.989 1.00 36.50 1047 LYS A C 1
ATOM 7890 O O . LYS A 1 1047 ? 4.093 44.227 -27.195 1.00 36.50 1047 LYS A O 1
ATOM 7895 N N . GLY A 1 1048 ? 2.817 44.908 -25.471 1.00 41.47 1048 GLY A N 1
ATOM 7896 C CA . GLY A 1 1048 ? 1.784 45.593 -26.262 1.00 41.47 1048 GLY A CA 1
ATOM 7897 C C . GLY A 1 1048 ? 0.382 44.972 -26.198 1.00 41.47 1048 GLY A C 1
ATOM 7898 O O . GLY A 1 1048 ? -0.513 45.500 -26.852 1.00 41.47 1048 GLY A O 1
ATOM 7899 N N . LEU A 1 1049 ? 0.184 43.901 -25.424 1.00 39.62 1049 LEU A N 1
ATOM 7900 C CA . LEU A 1 1049 ? -1.130 43.377 -25.031 1.00 39.62 1049 LEU A CA 1
ATOM 7901 C C . LEU A 1 1049 ? -1.364 43.636 -23.531 1.00 39.62 1049 LEU A C 1
ATOM 7903 O O . LEU A 1 1049 ? -0.399 43.842 -22.792 1.00 39.62 1049 LEU A O 1
ATOM 7907 N N . GLU A 1 1050 ? -2.630 43.693 -23.102 1.00 38.12 1050 GLU A N 1
ATOM 7908 C CA . GLU A 1 1050 ? -2.990 43.930 -21.695 1.00 38.12 1050 GLU A CA 1
ATOM 7909 C C . GLU A 1 1050 ? -2.399 42.846 -20.773 1.00 38.12 1050 GLU A C 1
ATOM 7911 O O . GLU A 1 1050 ? -2.188 41.698 -21.178 1.00 38.12 1050 GLU A O 1
ATOM 7916 N N . ALA A 1 1051 ? -2.054 43.253 -19.548 1.00 38.41 1051 ALA A N 1
ATOM 7917 C CA . ALA A 1 1051 ? -1.516 42.370 -18.519 1.00 38.41 1051 ALA A CA 1
ATOM 7918 C C . ALA A 1 1051 ? -2.542 41.291 -18.132 1.00 38.41 1051 ALA A C 1
ATOM 7920 O O . ALA A 1 1051 ? -3.739 41.460 -18.355 1.00 38.41 1051 ALA A O 1
ATOM 7921 N N . CYS A 1 1052 ? -2.060 40.181 -17.562 1.00 46.78 1052 CYS A N 1
ATOM 7922 C CA . CYS A 1 1052 ? -2.915 39.057 -17.163 1.00 46.78 1052 CYS A CA 1
ATOM 7923 C C . CYS A 1 1052 ? -3.978 39.394 -16.138 1.00 46.78 1052 CYS A C 1
ATOM 7925 O O . CYS A 1 1052 ? -4.999 38.724 -16.072 1.00 46.78 1052 CYS A O 1
ATOM 7927 N N . ASP A 1 1053 ? -3.748 40.487 -15.433 1.00 43.94 1053 ASP A N 1
ATOM 7928 C CA . ASP A 1 1053 ? -4.730 41.177 -14.641 1.00 43.94 1053 ASP A CA 1
ATOM 7929 C C . ASP A 1 1053 ? -4.763 42.616 -15.158 1.00 43.94 1053 ASP A C 1
ATOM 7931 O O . ASP A 1 1053 ? -3.714 43.216 -15.432 1.00 43.94 1053 ASP A O 1
ATOM 7935 N N . LEU A 1 1054 ? -5.964 43.173 -15.330 1.00 42.56 1054 LEU A N 1
ATOM 7936 C CA . LEU A 1 1054 ? -6.118 44.606 -15.579 1.00 42.56 1054 LEU A CA 1
ATOM 7937 C C . LEU A 1 1054 ? -5.316 45.377 -14.511 1.00 42.56 1054 LEU A C 1
ATOM 7939 O O . LEU A 1 1054 ? -5.271 44.930 -13.363 1.00 42.56 1054 LEU A O 1
ATOM 7943 N N . PRO A 1 1055 ? -4.692 46.528 -14.842 1.00 39.22 1055 PRO A N 1
ATOM 7944 C CA . PRO A 1 1055 ? -4.176 47.422 -13.815 1.00 39.22 1055 PRO A CA 1
ATOM 7945 C C . PRO A 1 1055 ? -5.310 47.674 -12.823 1.00 39.22 1055 PRO A C 1
ATOM 7947 O O . PRO A 1 1055 ? -6.353 48.200 -13.199 1.00 39.22 1055 PRO A O 1
ATOM 7950 N N . GLU A 1 1056 ? -5.140 47.197 -11.595 1.00 49.62 1056 GLU A N 1
ATOM 7951 C CA . GLU A 1 1056 ? -6.216 47.210 -10.616 1.00 49.62 1056 GLU A CA 1
ATOM 7952 C C . GLU A 1 1056 ? -6.643 48.655 -10.322 1.00 49.62 1056 GLU A C 1
ATOM 7954 O O . GLU A 1 1056 ? -5.853 49.462 -9.822 1.00 49.62 1056 GLU A O 1
ATOM 7959 N N . ASP A 1 1057 ? -7.898 48.985 -10.630 1.00 40.62 1057 ASP A N 1
ATOM 7960 C CA . ASP A 1 1057 ? -8.478 50.292 -10.343 1.00 40.62 1057 ASP A CA 1
ATOM 7961 C C . ASP A 1 1057 ? -9.131 50.285 -8.952 1.00 40.62 1057 ASP A C 1
ATOM 7963 O O . ASP A 1 1057 ? -10.204 49.721 -8.744 1.00 40.62 1057 ASP A O 1
ATOM 7967 N N . GLY A 1 1058 ? -8.495 50.972 -7.999 1.00 51.44 1058 GLY A N 1
ATOM 7968 C CA . GLY A 1 1058 ? -9.071 51.301 -6.690 1.00 51.44 1058 GLY A CA 1
ATOM 7969 C C . GLY A 1 1058 ? -8.207 50.879 -5.503 1.00 51.44 1058 GLY A C 1
ATOM 7970 O O . GLY A 1 1058 ? -7.575 49.828 -5.508 1.00 51.44 1058 GLY A O 1
ATOM 7971 N N . GLU A 1 1059 ? -8.168 51.711 -4.455 1.00 51.62 1059 GLU A N 1
ATOM 7972 C CA . GLU A 1 1059 ? -7.567 51.314 -3.179 1.00 51.62 1059 GLU A CA 1
ATOM 7973 C C . GLU A 1 1059 ? -8.570 50.455 -2.388 1.00 51.62 1059 GLU A C 1
ATOM 7975 O O . GLU A 1 1059 ? -9.636 50.964 -2.026 1.00 51.62 1059 GLU A O 1
ATOM 7980 N N . PRO A 1 1060 ? -8.264 49.175 -2.108 1.00 58.12 1060 PRO A N 1
ATOM 7981 C CA . PRO A 1 1060 ? -9.116 48.349 -1.263 1.00 58.12 1060 PRO A CA 1
ATOM 7982 C C . PRO A 1 1060 ? -9.149 48.888 0.164 1.00 58.12 1060 PRO A C 1
ATOM 7984 O O . PRO A 1 1060 ? -8.237 49.593 0.607 1.00 58.12 1060 PRO A O 1
ATOM 7987 N N . ARG A 1 1061 ? -10.213 48.548 0.897 1.00 62.22 1061 ARG A N 1
ATOM 7988 C CA . ARG A 1 1061 ? -10.384 49.006 2.277 1.00 62.22 1061 ARG A CA 1
ATOM 7989 C C . ARG A 1 1061 ? -9.278 48.420 3.170 1.00 62.22 1061 ARG A C 1
ATOM 7991 O O . ARG A 1 1061 ? -9.090 47.204 3.164 1.00 62.22 1061 ARG A O 1
ATOM 7998 N N . PRO A 1 1062 ? -8.530 49.260 3.908 1.00 64.69 1062 PRO A N 1
ATOM 7999 C CA . PRO A 1 1062 ? -7.524 48.787 4.846 1.00 64.69 1062 PRO A CA 1
ATOM 8000 C C . PRO A 1 1062 ? -8.179 48.213 6.103 1.00 64.69 1062 PRO A C 1
ATOM 8002 O O . PRO A 1 1062 ? -9.084 48.827 6.671 1.00 64.69 1062 PRO A O 1
ATOM 8005 N N . VAL A 1 1063 ? -7.660 47.081 6.570 1.00 74.00 1063 VAL A N 1
ATOM 8006 C CA . VAL A 1 1063 ? -8.011 46.469 7.853 1.00 74.00 1063 VAL A CA 1
ATOM 8007 C C . VAL A 1 1063 ? -6.759 46.337 8.697 1.00 74.00 1063 VAL A C 1
ATOM 8009 O O . VAL A 1 1063 ? -5.734 45.815 8.258 1.00 74.00 1063 VAL A O 1
ATOM 8012 N N . ALA A 1 1064 ? -6.847 46.818 9.933 1.00 72.81 1064 ALA A N 1
ATOM 8013 C CA . ALA A 1 1064 ? -5.806 46.613 10.924 1.00 72.81 1064 ALA A CA 1
ATOM 8014 C C . ALA A 1 1064 ? -5.840 45.147 11.384 1.00 72.81 1064 ALA A C 1
ATOM 8016 O O . ALA A 1 1064 ? -6.692 44.762 12.182 1.00 72.81 1064 ALA A O 1
ATOM 8017 N N . THR A 1 1065 ? -4.930 44.333 10.853 1.00 77.50 1065 THR A N 1
ATOM 8018 C CA . THR A 1 1065 ? -4.710 42.940 11.256 1.00 77.50 1065 THR A CA 1
ATOM 8019 C C . THR A 1 1065 ? -3.231 42.607 11.115 1.00 77.50 1065 THR A C 1
ATOM 8021 O O . THR A 1 1065 ? -2.563 43.069 10.190 1.00 77.50 1065 THR A O 1
ATOM 8024 N N . ASP A 1 1066 ? -2.723 41.795 12.033 1.00 79.88 1066 ASP A N 1
ATOM 8025 C CA . ASP A 1 1066 ? -1.381 41.222 12.006 1.00 79.88 1066 ASP A CA 1
ATOM 8026 C C . ASP A 1 1066 ? -1.383 39.778 11.478 1.00 79.88 1066 ASP A C 1
ATOM 8028 O O . ASP A 1 1066 ? -0.350 39.107 11.529 1.00 79.88 1066 ASP A O 1
ATOM 8032 N N . ARG A 1 1067 ? -2.517 39.298 10.942 1.00 83.31 1067 ARG A N 1
ATOM 8033 C CA . ARG A 1 1067 ? -2.692 37.922 10.465 1.00 83.31 1067 ARG A CA 1
ATOM 8034 C C . ARG A 1 1067 ? -3.432 37.820 9.126 1.00 83.31 1067 ARG A C 1
ATOM 8036 O O . ARG A 1 1067 ? -4.447 38.484 8.938 1.00 83.31 1067 ARG A O 1
ATOM 8043 N N . VAL A 1 1068 ? -2.952 36.929 8.252 1.00 85.81 1068 VAL A N 1
ATOM 8044 C CA . VAL A 1 1068 ? -3.560 36.443 7.000 1.00 85.81 1068 VAL A CA 1
ATOM 8045 C C . VAL A 1 1068 ? -3.752 34.930 7.094 1.00 85.81 1068 VAL A C 1
ATOM 8047 O O . VAL A 1 1068 ? -2.781 34.192 7.228 1.00 85.81 1068 VAL A O 1
ATOM 8050 N N . THR A 1 1069 ? -4.988 34.444 7.003 1.00 82.19 1069 THR A N 1
ATOM 8051 C CA . THR A 1 1069 ? -5.277 33.000 7.005 1.00 82.19 1069 THR A CA 1
ATOM 8052 C C . THR A 1 1069 ? -5.480 32.498 5.583 1.00 82.19 1069 THR A C 1
ATOM 8054 O O . THR A 1 1069 ? -6.157 33.150 4.791 1.00 82.19 1069 THR A O 1
ATOM 8057 N N . ILE A 1 1070 ? -4.903 31.343 5.277 1.00 80.69 1070 ILE A N 1
ATOM 8058 C CA . ILE A 1 1070 ? -5.023 30.631 4.012 1.00 80.69 1070 ILE A CA 1
ATOM 8059 C C . ILE A 1 1070 ? -6.012 29.488 4.206 1.00 80.69 1070 ILE A C 1
ATOM 8061 O O . ILE A 1 1070 ? -5.704 28.557 4.942 1.00 80.69 1070 ILE A O 1
ATOM 8065 N N . ALA A 1 1071 ? -7.189 29.577 3.600 1.00 68.12 1071 ALA A N 1
ATOM 8066 C CA . ALA A 1 1071 ? -8.230 28.559 3.702 1.00 68.12 1071 ALA A CA 1
ATOM 8067 C C . ALA A 1 1071 ? -8.930 28.394 2.352 1.00 68.12 1071 ALA A C 1
ATOM 8069 O O . ALA A 1 1071 ? -9.212 29.390 1.685 1.00 68.12 1071 ALA A O 1
ATOM 8070 N N . ASN A 1 1072 ? -9.220 27.157 1.958 1.00 61.81 1072 ASN A N 1
ATOM 8071 C CA . ASN A 1 1072 ? -9.788 26.782 0.667 1.00 61.81 1072 ASN A CA 1
ATOM 8072 C C . ASN A 1 1072 ? -9.052 27.445 -0.510 1.00 61.81 1072 ASN A C 1
ATOM 8074 O O . ASN A 1 1072 ? -9.681 28.024 -1.398 1.00 61.81 1072 ASN A O 1
ATOM 8078 N N . PHE A 1 1073 ? -7.716 27.424 -0.493 1.00 64.19 1073 PHE A N 1
ATOM 8079 C CA . PHE A 1 1073 ? -6.885 28.086 -1.503 1.00 64.19 1073 PHE A CA 1
ATOM 8080 C C . PHE A 1 1073 ? -7.140 29.611 -1.629 1.00 64.19 1073 PHE A C 1
ATOM 8082 O O . PHE A 1 1073 ? -7.000 30.192 -2.704 1.00 64.19 1073 PHE A O 1
ATOM 8089 N N . SER A 1 1074 ? -7.518 30.295 -0.539 1.00 66.69 1074 SER A N 1
ATOM 8090 C CA . SER A 1 1074 ? -7.799 31.745 -0.506 1.00 66.69 1074 SER A CA 1
ATOM 8091 C C . SER A 1 1074 ? -7.161 32.454 0.700 1.00 66.69 1074 SER A C 1
ATOM 8093 O O . SER A 1 1074 ? -7.129 31.906 1.796 1.00 66.69 1074 SER A O 1
ATOM 8095 N N . TYR A 1 1075 ? -6.687 33.699 0.526 1.00 75.56 1075 TYR A N 1
ATOM 8096 C CA . TYR A 1 1075 ? -6.018 34.499 1.577 1.00 75.56 1075 TYR A CA 1
ATOM 8097 C C . TYR A 1 1075 ? -6.955 35.489 2.277 1.00 75.56 1075 TYR A C 1
ATOM 8099 O O . TYR A 1 1075 ? -7.163 36.580 1.776 1.00 75.56 1075 TYR A O 1
ATOM 8107 N N . VAL A 1 1076 ? -7.538 35.175 3.428 1.00 69.00 1076 VAL A N 1
ATOM 8108 C CA . VAL A 1 1076 ? -8.785 35.857 3.819 1.00 69.00 1076 VAL A CA 1
ATOM 8109 C C . VAL A 1 1076 ? -8.678 37.362 4.090 1.00 69.00 1076 VAL A C 1
ATOM 8111 O O . VAL A 1 1076 ? -9.373 38.086 3.387 1.00 69.00 1076 VAL A O 1
ATOM 8114 N N . PRO A 1 1077 ? -7.836 37.948 4.948 1.00 63.19 1077 PRO A N 1
ATOM 8115 C CA . PRO A 1 1077 ? -7.557 39.363 4.745 1.00 63.19 1077 PRO A CA 1
ATOM 8116 C C . PRO A 1 1077 ? -6.484 39.488 3.660 1.00 63.19 1077 PRO A C 1
ATOM 8118 O O . PRO A 1 1077 ? -5.317 39.151 3.862 1.00 63.19 1077 PRO A O 1
ATOM 8121 N N . GLY A 1 1078 ? -6.899 39.985 2.499 1.00 66.44 1078 GLY A N 1
ATOM 8122 C CA . GLY A 1 1078 ? -6.025 40.320 1.385 1.00 66.44 1078 GLY A CA 1
ATOM 8123 C C . GLY A 1 1078 ? -6.248 39.517 0.108 1.00 66.44 1078 GLY A C 1
ATOM 8124 O O . GLY A 1 1078 ? -5.500 39.783 -0.823 1.00 66.44 1078 GLY A O 1
ATOM 8125 N N . ASN A 1 1079 ? -7.233 38.607 0.030 1.00 71.94 1079 ASN A N 1
ATOM 8126 C CA . ASN A 1 1079 ? -7.493 37.722 -1.119 1.00 71.94 1079 ASN A CA 1
ATOM 8127 C C . ASN A 1 1079 ? -7.762 38.522 -2.391 1.00 71.94 1079 ASN A C 1
ATOM 8129 O O . ASN A 1 1079 ? -8.637 39.391 -2.415 1.00 71.94 1079 ASN A O 1
ATOM 8133 N N . ARG A 1 1080 ? -7.050 38.178 -3.463 1.00 64.81 1080 ARG A N 1
ATOM 8134 C CA . ARG A 1 1080 ? -7.209 38.769 -4.798 1.00 64.81 1080 ARG A CA 1
ATOM 8135 C C . ARG A 1 1080 ? -7.180 37.726 -5.920 1.00 64.81 1080 ARG A C 1
ATOM 8137 O O . ARG A 1 1080 ? -6.807 38.039 -7.042 1.00 64.81 1080 ARG A O 1
ATOM 8144 N N . THR A 1 1081 ? -7.543 36.482 -5.613 1.00 57.84 1081 THR A N 1
ATOM 8145 C CA . THR A 1 1081 ? -7.662 35.375 -6.583 1.00 57.84 1081 THR A CA 1
ATOM 8146 C C . THR A 1 1081 ? -8.642 35.695 -7.725 1.00 57.84 1081 THR A C 1
ATOM 8148 O O . THR A 1 1081 ? -9.707 36.282 -7.513 1.00 57.84 1081 THR A O 1
ATOM 8151 N N . ALA A 1 1082 ? -8.304 35.277 -8.949 1.00 43.97 1082 ALA A N 1
ATOM 8152 C CA . ALA A 1 1082 ? -9.162 35.446 -10.122 1.00 43.97 1082 ALA A CA 1
ATOM 8153 C C . ALA A 1 1082 ? -10.469 34.642 -9.971 1.00 43.97 1082 ALA A C 1
ATOM 8155 O O . ALA A 1 1082 ? -10.442 33.441 -9.714 1.00 43.97 1082 ALA A O 1
ATOM 8156 N N . GLY A 1 1083 ? -11.622 35.300 -10.137 1.00 45.03 1083 GLY A N 1
ATOM 8157 C CA . GLY A 1 1083 ? -12.947 34.676 -9.991 1.00 45.03 1083 GLY A CA 1
ATOM 8158 C C . GLY A 1 1083 ? -13.584 34.805 -8.601 1.00 45.03 1083 GLY A C 1
ATOM 8159 O O . GLY A 1 1083 ? -14.747 34.437 -8.444 1.00 45.03 1083 GLY A O 1
ATOM 8160 N N . SER A 1 1084 ? -12.883 35.385 -7.620 1.00 46.28 1084 SER A N 1
ATOM 8161 C CA . SER A 1 1084 ? -13.506 35.845 -6.373 1.00 46.28 1084 SER A CA 1
ATOM 8162 C C . SER A 1 1084 ? -14.485 36.993 -6.660 1.00 46.28 1084 SER A C 1
ATOM 8164 O O . SER A 1 1084 ? -14.137 37.964 -7.332 1.00 46.28 1084 SER A O 1
ATOM 8166 N N . SER A 1 1085 ? -15.712 36.914 -6.136 1.00 39.81 1085 SER A N 1
ATOM 8167 C CA . SER A 1 1085 ? -16.699 38.001 -6.221 1.00 39.81 1085 SER A CA 1
ATOM 8168 C C . SER A 1 1085 ? -16.474 39.127 -5.202 1.00 39.81 1085 SER A C 1
ATOM 8170 O O . SER A 1 1085 ? -17.252 40.079 -5.195 1.00 39.81 1085 SER A O 1
ATOM 8172 N N . ASP A 1 1086 ? -15.453 39.025 -4.344 1.00 50.97 1086 ASP A N 1
ATOM 8173 C CA . ASP A 1 1086 ? -15.188 39.985 -3.268 1.00 50.97 1086 ASP A CA 1
ATOM 8174 C C . ASP A 1 1086 ? -13.687 40.360 -3.236 1.00 50.97 1086 ASP A C 1
ATOM 8176 O O . ASP A 1 1086 ? -12.849 39.515 -2.895 1.00 50.97 1086 ASP A O 1
ATOM 8180 N N . PRO A 1 1087 ? -13.294 41.582 -3.652 1.00 51.59 1087 PRO A N 1
ATOM 8181 C CA . PRO A 1 1087 ? -11.910 42.037 -3.562 1.00 51.59 1087 PRO A CA 1
ATOM 8182 C C . PRO A 1 1087 ? -11.582 42.324 -2.091 1.00 51.59 1087 PRO A C 1
ATOM 8184 O O . PRO A 1 1087 ? -11.975 43.354 -1.541 1.00 51.59 1087 PRO A O 1
ATOM 8187 N N . GLY A 1 1088 ? -10.891 41.379 -1.452 1.00 55.75 1088 GLY A N 1
ATOM 8188 C CA . GLY A 1 1088 ? -10.689 41.343 -0.006 1.00 55.75 1088 GLY A CA 1
ATOM 8189 C C . GLY A 1 1088 ? -9.999 42.583 0.574 1.00 55.75 1088 GLY A C 1
ATOM 8190 O O . GLY A 1 1088 ? -9.169 43.242 -0.059 1.00 55.75 1088 GLY A O 1
ATOM 8191 N N . GLU A 1 1089 ? -10.335 42.887 1.826 1.00 67.06 1089 GLU A N 1
ATOM 8192 C CA . GLU A 1 1089 ? -9.730 43.952 2.628 1.00 67.06 1089 GLU A CA 1
ATOM 8193 C C . GLU A 1 1089 ? -8.231 43.680 2.860 1.00 67.06 1089 GLU A C 1
ATOM 8195 O O . GLU A 1 1089 ? -7.853 42.558 3.193 1.00 67.06 1089 GLU A O 1
ATOM 8200 N N . ILE A 1 1090 ? -7.350 44.677 2.687 1.00 76.50 1090 ILE A N 1
ATOM 8201 C CA . ILE A 1 1090 ? -5.897 44.465 2.853 1.00 76.50 1090 ILE A CA 1
ATOM 8202 C C . ILE A 1 1090 ? -5.426 44.653 4.286 1.00 76.50 1090 ILE A C 1
ATOM 8204 O O . ILE A 1 1090 ? -5.776 45.638 4.938 1.00 76.50 1090 ILE A O 1
ATOM 8208 N N . ALA A 1 1091 ? -4.531 43.769 4.725 1.00 82.00 1091 ALA A N 1
ATOM 8209 C CA . ALA A 1 1091 ? -3.859 43.893 6.010 1.00 82.00 1091 ALA A CA 1
ATOM 8210 C C . ALA A 1 1091 ? -2.944 45.132 6.047 1.00 82.00 1091 ALA A C 1
ATOM 8212 O O . ALA A 1 1091 ? -2.104 45.326 5.161 1.00 82.00 1091 ALA A O 1
ATOM 8213 N N . VAL A 1 1092 ? -3.087 45.958 7.085 1.00 83.56 1092 VAL A N 1
ATOM 8214 C CA . VAL A 1 1092 ? -2.168 47.060 7.408 1.00 83.56 1092 VAL A CA 1
ATOM 8215 C C . VAL A 1 1092 ? -1.422 46.732 8.697 1.00 83.56 1092 VAL A C 1
ATOM 8217 O O . VAL A 1 1092 ? -2.038 46.614 9.757 1.00 83.56 1092 VAL A O 1
ATOM 8220 N N . VAL A 1 1093 ? -0.097 46.612 8.601 1.00 84.06 1093 VAL A N 1
ATOM 8221 C CA . VAL A 1 1093 ? 0.807 46.278 9.713 1.00 84.06 1093 VAL A CA 1
ATOM 8222 C C . VAL A 1 1093 ? 1.705 47.473 10.065 1.00 84.06 1093 VAL A C 1
ATOM 8224 O O . VAL A 1 1093 ? 2.328 48.047 9.168 1.00 84.06 1093 VAL A O 1
ATOM 8227 N N . PRO A 1 1094 ? 1.821 47.863 11.350 1.00 84.94 1094 PRO A N 1
ATOM 8228 C CA . PRO A 1 1094 ? 2.722 48.937 11.765 1.00 84.94 1094 PRO A CA 1
ATOM 8229 C C . PRO A 1 1094 ? 4.195 48.614 11.491 1.00 84.94 1094 PRO A C 1
ATOM 8231 O O . PRO A 1 1094 ? 4.649 47.481 11.684 1.00 84.94 1094 PRO A O 1
ATOM 8234 N N . ARG A 1 1095 ? 4.988 49.624 11.131 1.00 84.88 1095 ARG A N 1
ATOM 8235 C CA . ARG A 1 1095 ? 6.443 49.504 10.990 1.00 84.88 1095 ARG A CA 1
ATOM 8236 C C . ARG A 1 1095 ? 7.071 48.917 12.259 1.00 84.88 1095 ARG A C 1
ATOM 8238 O O . ARG A 1 1095 ? 6.832 49.402 13.364 1.00 84.88 1095 ARG A O 1
ATOM 8245 N N . GLY A 1 1096 ? 7.941 47.918 12.094 1.00 83.12 1096 GLY A N 1
ATOM 8246 C CA . GLY A 1 1096 ? 8.584 47.221 13.214 1.00 83.12 1096 GLY A CA 1
ATOM 8247 C C . GLY A 1 1096 ? 7.831 45.977 13.699 1.00 83.12 1096 GLY A C 1
ATOM 8248 O O . GLY A 1 1096 ? 8.280 45.339 14.653 1.00 83.12 1096 GLY A O 1
ATOM 8249 N N . THR A 1 1097 ? 6.704 45.626 13.069 1.00 85.19 1097 THR A N 1
ATOM 8250 C CA . THR A 1 1097 ? 5.893 44.439 13.389 1.00 85.19 1097 THR A CA 1
ATOM 8251 C C . THR A 1 1097 ? 5.865 43.446 12.223 1.00 85.19 1097 THR A C 1
ATOM 8253 O O . THR A 1 1097 ? 6.266 43.779 11.109 1.00 85.19 1097 THR A O 1
ATOM 8256 N N . SER A 1 1098 ? 5.443 42.211 12.494 1.00 88.56 1098 SER A N 1
ATOM 8257 C CA . SER A 1 1098 ? 5.372 41.127 11.508 1.00 88.56 1098 SER A CA 1
ATOM 8258 C C . SER A 1 1098 ? 3.924 40.852 11.114 1.00 88.56 1098 SER A C 1
ATOM 8260 O O . SER A 1 1098 ? 3.053 40.835 11.979 1.00 88.56 1098 SER A O 1
ATOM 8262 N N . LEU A 1 1099 ? 3.685 40.566 9.833 1.00 89.19 1099 LEU A N 1
ATOM 8263 C CA . LEU A 1 1099 ? 2.436 39.985 9.351 1.00 89.19 1099 LEU A CA 1
ATOM 8264 C C . LEU A 1 1099 ? 2.534 38.459 9.409 1.00 89.19 1099 LEU A C 1
ATOM 8266 O O . LEU A 1 1099 ? 3.515 37.880 8.948 1.00 89.19 1099 LEU A O 1
ATOM 8270 N N . THR A 1 1100 ? 1.520 37.818 9.975 1.00 90.44 1100 THR A N 1
ATOM 8271 C CA . THR A 1 1100 ? 1.475 36.381 10.242 1.00 90.44 1100 THR A CA 1
ATOM 8272 C C . THR A 1 1100 ? 0.592 35.673 9.223 1.00 90.44 1100 THR A C 1
ATOM 8274 O O . THR A 1 1100 ? -0.615 35.861 9.225 1.00 90.44 1100 THR A O 1
ATOM 8277 N N . PHE A 1 1101 ? 1.158 34.819 8.388 1.00 89.25 1101 PHE A N 1
ATOM 8278 C CA . PHE A 1 1101 ? 0.417 33.917 7.514 1.00 89.25 1101 PHE A CA 1
ATOM 8279 C C . PHE A 1 1101 ? 0.100 32.620 8.251 1.00 89.25 1101 PHE A C 1
ATOM 8281 O O . PHE A 1 1101 ? 0.949 32.141 8.995 1.00 89.25 1101 PHE A O 1
ATOM 8288 N N . VAL A 1 1102 ? -1.100 32.068 8.073 1.00 89.50 1102 VAL A N 1
ATOM 8289 C CA . VAL A 1 1102 ? -1.540 30.815 8.708 1.00 89.50 1102 VAL A CA 1
ATOM 8290 C C . VAL A 1 1102 ? -2.164 29.899 7.661 1.00 89.50 1102 VAL A C 1
ATOM 8292 O O . VAL A 1 1102 ? -3.220 30.224 7.133 1.00 89.50 1102 VAL A O 1
ATOM 8295 N N . ASN A 1 1103 ? -1.551 28.753 7.380 1.00 83.75 1103 ASN A N 1
ATOM 8296 C CA . ASN A 1 1103 ? -2.116 27.704 6.541 1.00 83.75 1103 ASN A CA 1
ATOM 8297 C C . ASN A 1 1103 ? -3.199 26.913 7.303 1.00 83.75 1103 ASN A C 1
ATOM 8299 O O . ASN A 1 1103 ? -2.879 26.064 8.130 1.00 83.75 1103 ASN A O 1
ATOM 8303 N N . ALA A 1 1104 ? -4.475 27.172 7.013 1.00 75.75 1104 ALA A N 1
ATOM 8304 C CA . ALA A 1 1104 ? -5.601 26.387 7.521 1.00 75.75 1104 ALA A CA 1
ATOM 8305 C C . ALA A 1 1104 ? -5.927 25.157 6.647 1.00 75.75 1104 ALA A C 1
ATOM 8307 O O . ALA A 1 1104 ? -6.554 24.221 7.139 1.00 75.75 1104 ALA A O 1
ATOM 8308 N N . ASP A 1 1105 ? -5.449 25.112 5.399 1.00 64.75 1105 ASP A N 1
ATOM 8309 C CA . ASP A 1 1105 ? -5.579 23.956 4.498 1.00 64.75 1105 ASP A CA 1
ATOM 8310 C C . ASP A 1 1105 ? -4.625 22.798 4.863 1.00 64.75 1105 ASP A C 1
ATOM 8312 O O . ASP A 1 1105 ? -4.787 21.679 4.376 1.00 64.75 1105 ASP A O 1
ATOM 8316 N N . GLN A 1 1106 ? -3.676 23.020 5.786 1.00 59.72 1106 GLN A N 1
ATOM 8317 C CA . GLN A 1 1106 ? -2.758 21.994 6.302 1.00 59.72 1106 GLN A CA 1
ATOM 8318 C C . GLN A 1 1106 ? -3.498 20.759 6.843 1.00 59.72 1106 GLN A C 1
ATOM 8320 O O . GLN A 1 1106 ? -2.993 19.646 6.720 1.00 59.72 1106 GLN A O 1
ATOM 8325 N N . ALA A 1 1107 ? -4.695 20.923 7.418 1.00 52.91 1107 ALA A N 1
ATOM 8326 C CA . ALA A 1 1107 ? -5.505 19.808 7.924 1.00 52.91 1107 ALA A CA 1
ATOM 8327 C C . ALA A 1 1107 ? -5.991 18.850 6.815 1.00 52.91 1107 ALA A C 1
ATOM 8329 O O . ALA A 1 1107 ? -6.342 17.709 7.104 1.00 52.91 1107 ALA A O 1
ATOM 8330 N N . ALA A 1 1108 ? -5.986 19.301 5.558 1.00 47.19 1108 ALA A N 1
ATOM 8331 C CA . ALA A 1 1108 ? -6.272 18.505 4.367 1.00 47.19 1108 ALA A CA 1
ATOM 8332 C C . ALA A 1 1108 ? -4.990 18.036 3.643 1.00 47.19 1108 ALA A C 1
ATOM 8334 O O . ALA A 1 1108 ? -5.068 17.574 2.508 1.00 47.19 1108 ALA A O 1
ATOM 8335 N N . GLY A 1 1109 ? -3.813 18.173 4.270 1.00 50.03 1109 GLY A N 1
ATOM 8336 C CA . GLY A 1 1109 ? -2.521 17.821 3.668 1.00 50.03 1109 GLY A CA 1
ATOM 8337 C C . GLY A 1 1109 ? -2.056 18.792 2.578 1.00 50.03 1109 GLY A C 1
ATOM 8338 O O . GLY A 1 1109 ? -1.163 18.474 1.803 1.00 50.03 1109 GLY A O 1
ATOM 8339 N N . ILE A 1 1110 ? -2.664 19.976 2.487 1.00 53.75 1110 ILE A N 1
ATOM 8340 C CA . ILE A 1 1110 ? -2.339 20.975 1.467 1.00 53.75 1110 ILE A CA 1
ATOM 8341 C C . ILE A 1 1110 ? -1.331 21.960 2.058 1.00 53.75 1110 ILE A C 1
ATOM 8343 O O . ILE A 1 1110 ? -1.564 22.577 3.102 1.00 53.75 1110 ILE A O 1
ATOM 8347 N N . ARG A 1 1111 ? -0.186 22.109 1.393 1.00 63.88 1111 ARG A N 1
ATOM 8348 C CA . ARG A 1 1111 ? 0.904 22.992 1.823 1.00 63.88 1111 ARG A CA 1
ATOM 8349 C C . ARG A 1 1111 ? 0.859 24.309 1.074 1.00 63.88 1111 ARG A C 1
ATOM 8351 O O . ARG A 1 1111 ? 0.672 24.324 -0.131 1.00 63.88 1111 ARG A O 1
ATOM 8358 N N . HIS A 1 1112 ? 1.142 25.408 1.758 1.00 68.69 1112 HIS A N 1
ATOM 8359 C CA . HIS A 1 1112 ? 1.258 26.719 1.130 1.00 68.69 1112 HIS A CA 1
ATOM 8360 C C . HIS A 1 1112 ? 2.620 27.316 1.433 1.00 68.69 1112 HIS A C 1
ATOM 8362 O O . HIS A 1 1112 ? 2.993 27.472 2.587 1.00 68.69 1112 HIS A O 1
ATOM 8368 N N . SER A 1 1113 ? 3.364 27.726 0.423 1.00 69.00 1113 SER A N 1
ATOM 8369 C CA . SER A 1 1113 ? 4.527 28.595 0.596 1.00 69.00 1113 SER A CA 1
ATOM 8370 C C . SER A 1 1113 ? 4.148 29.988 0.143 1.00 69.00 1113 SER A C 1
ATOM 8372 O O . SER A 1 1113 ? 3.602 30.147 -0.933 1.00 69.00 1113 SER A O 1
ATOM 8374 N N . VAL A 1 1114 ? 4.379 31.005 0.955 1.00 75.69 1114 VAL A N 1
ATOM 8375 C CA . VAL A 1 1114 ? 4.116 32.399 0.627 1.00 75.69 1114 VAL A CA 1
ATOM 8376 C C . VAL A 1 1114 ? 5.427 33.104 0.357 1.00 75.69 1114 VAL A C 1
ATOM 8378 O O . VAL A 1 1114 ? 6.355 33.078 1.164 1.00 75.69 1114 VAL A O 1
ATOM 8381 N N . THR A 1 1115 ? 5.471 33.801 -0.767 1.00 77.31 1115 THR A N 1
ATOM 8382 C CA . THR A 1 1115 ? 6.563 34.708 -1.105 1.00 77.31 1115 THR A CA 1
ATOM 8383 C C . THR A 1 1115 ? 6.029 36.079 -1.486 1.00 77.31 1115 THR A C 1
ATOM 8385 O O . THR A 1 1115 ? 4.826 36.241 -1.704 1.00 77.31 1115 THR A O 1
ATOM 8388 N N . THR A 1 1116 ? 6.906 37.082 -1.512 1.00 77.88 1116 THR A N 1
ATOM 8389 C CA . THR A 1 1116 ? 6.538 38.480 -1.758 1.00 77.88 1116 THR A CA 1
ATOM 8390 C C . THR A 1 1116 ? 7.124 39.052 -3.045 1.00 77.88 1116 THR A C 1
ATOM 8392 O O . THR A 1 1116 ? 8.115 38.570 -3.596 1.00 77.88 1116 THR A O 1
ATOM 8395 N N . CYS A 1 1117 ? 6.471 40.116 -3.517 1.00 71.56 1117 CYS A N 1
ATOM 8396 C CA . CYS A 1 1117 ? 6.908 40.969 -4.617 1.00 71.56 1117 CYS A CA 1
ATOM 8397 C C . CYS A 1 1117 ? 6.443 42.430 -4.400 1.00 71.56 1117 CYS A C 1
ATOM 8399 O O . CYS A 1 1117 ? 5.498 42.688 -3.637 1.00 71.56 1117 CYS A O 1
ATOM 8401 N N . PRO A 1 1118 ? 7.073 43.421 -5.064 1.00 69.31 1118 PRO A N 1
ATOM 8402 C CA . PRO A 1 1118 ? 6.653 44.820 -4.989 1.00 69.31 1118 PRO A CA 1
ATOM 8403 C C . PRO A 1 1118 ? 5.237 45.033 -5.542 1.00 69.31 1118 PRO A C 1
ATOM 8405 O O . PRO A 1 1118 ? 4.879 44.466 -6.569 1.00 69.31 1118 PRO A O 1
ATOM 8408 N N . TRP A 1 1119 ? 4.437 45.885 -4.891 1.00 66.00 1119 TRP A N 1
ATOM 8409 C CA . TRP A 1 1119 ? 3.089 46.234 -5.357 1.00 66.00 1119 TRP A CA 1
ATOM 8410 C C . TRP A 1 1119 ? 3.092 47.356 -6.423 1.00 66.00 1119 TRP A C 1
ATOM 8412 O O . TRP A 1 1119 ? 3.705 48.400 -6.174 1.00 66.00 1119 TRP A O 1
ATOM 8422 N N . PRO A 1 1120 ? 2.331 47.242 -7.535 1.00 59.75 1120 PRO A N 1
ATOM 8423 C CA . PRO A 1 1120 ? 1.597 46.056 -7.982 1.00 59.75 1120 PRO A CA 1
ATOM 8424 C C . PRO A 1 1120 ? 2.559 45.005 -8.552 1.00 59.75 1120 PRO A C 1
ATOM 8426 O O . PRO A 1 1120 ? 3.567 45.355 -9.173 1.00 59.75 1120 PRO A O 1
ATOM 8429 N N . CYS A 1 1121 ? 2.241 43.726 -8.347 1.00 59.47 1121 CYS A N 1
ATOM 8430 C CA . CYS A 1 1121 ? 3.106 42.596 -8.691 1.00 59.47 1121 CYS A CA 1
ATOM 8431 C C . CYS A 1 1121 ? 3.064 42.268 -10.193 1.00 59.47 1121 CYS A C 1
ATOM 8433 O O . CYS A 1 1121 ? 2.666 41.188 -10.618 1.00 59.47 1121 CYS A O 1
ATOM 8435 N N . ASN A 1 1122 ? 3.461 43.244 -11.008 1.00 52.91 1122 ASN A N 1
ATOM 8436 C CA . ASN A 1 1122 ? 3.292 43.250 -12.461 1.00 52.91 1122 ASN A CA 1
ATOM 8437 C C . ASN A 1 1122 ? 4.617 42.962 -13.199 1.00 52.91 1122 ASN A C 1
ATOM 8439 O O . ASN A 1 1122 ? 4.868 43.524 -14.268 1.00 52.91 1122 ASN A O 1
ATOM 8443 N N . GLY A 1 1123 ? 5.500 42.153 -12.597 1.00 53.50 1123 GLY A N 1
ATOM 8444 C CA . GLY A 1 1123 ? 6.773 41.719 -13.191 1.00 53.50 1123 GLY A CA 1
ATOM 8445 C C . GLY A 1 1123 ? 6.588 40.784 -14.395 1.00 53.50 1123 GLY A C 1
ATOM 8446 O O . GLY A 1 1123 ? 5.466 40.412 -14.736 1.00 53.50 1123 GLY A O 1
ATOM 8447 N N . GLN A 1 1124 ? 7.684 40.403 -15.069 1.00 50.56 1124 GLN A N 1
ATOM 8448 C CA . GLN A 1 1124 ? 7.610 39.354 -16.099 1.00 50.56 1124 GLN A CA 1
ATOM 8449 C C . GLN A 1 1124 ? 7.222 38.030 -15.422 1.00 50.56 1124 GLN A C 1
ATOM 8451 O O . GLN A 1 1124 ? 7.755 37.717 -14.368 1.00 50.56 1124 GLN A O 1
ATOM 8456 N N . TYR A 1 1125 ? 6.266 37.289 -15.983 1.00 50.62 1125 TYR A N 1
ATOM 8457 C CA . TYR A 1 1125 ? 5.775 36.039 -15.397 1.00 50.62 1125 TYR A CA 1
ATOM 8458 C C . TYR A 1 1125 ? 6.665 34.850 -15.766 1.00 50.62 1125 TYR A C 1
ATOM 8460 O O . TYR A 1 1125 ? 7.164 34.780 -16.890 1.00 50.62 1125 TYR A O 1
ATOM 8468 N N . VAL A 1 1126 ? 6.774 33.913 -14.826 1.00 48.22 1126 VAL A N 1
ATOM 8469 C CA . VAL A 1 1126 ? 7.455 32.616 -14.929 1.00 48.22 1126 VAL A CA 1
ATOM 8470 C C . VAL A 1 1126 ? 6.380 31.550 -14.857 1.00 48.22 1126 VAL A C 1
ATOM 8472 O O . VAL A 1 1126 ? 5.839 31.391 -13.780 1.00 48.22 1126 VAL A O 1
ATOM 8475 N N . GLY A 1 1127 ? 5.977 30.881 -15.939 1.00 45.62 1127 GLY A N 1
ATOM 8476 C CA . GLY A 1 1127 ? 5.042 29.748 -15.838 1.00 45.62 1127 GLY A CA 1
ATOM 8477 C C . GLY A 1 1127 ? 3.792 30.037 -14.990 1.00 45.62 1127 GLY A C 1
ATOM 8478 O O . GLY A 1 1127 ? 3.331 29.154 -14.277 1.00 45.62 1127 GLY A O 1
ATOM 8479 N N . ASN A 1 1128 ? 3.257 31.270 -15.067 1.00 46.81 1128 ASN A N 1
ATOM 8480 C CA . ASN A 1 1128 ? 2.103 31.813 -14.313 1.00 46.81 1128 ASN A CA 1
ATOM 8481 C C . ASN A 1 1128 ? 2.346 32.283 -12.871 1.00 46.81 1128 ASN A C 1
ATOM 8483 O O . ASN A 1 1128 ? 1.423 32.793 -12.228 1.00 46.81 1128 ASN A O 1
ATOM 8487 N N . TYR A 1 1129 ? 3.589 32.244 -12.404 1.00 51.19 1129 TYR A N 1
ATOM 8488 C CA . TYR A 1 1129 ? 4.030 32.930 -11.195 1.00 51.19 1129 TYR A CA 1
ATOM 8489 C C . TYR A 1 1129 ? 4.347 34.393 -11.480 1.00 51.19 1129 TYR A C 1
ATOM 8491 O O . TYR A 1 1129 ? 5.082 34.695 -12.431 1.00 51.19 1129 TYR A O 1
ATOM 8499 N N . PRO A 1 1130 ? 3.874 35.322 -10.638 1.00 56.75 1130 PRO A N 1
ATOM 8500 C CA . PRO A 1 1130 ? 4.532 36.611 -10.521 1.00 56.75 1130 PRO A CA 1
ATOM 8501 C C . PRO A 1 1130 ? 5.992 36.392 -10.082 1.00 56.75 1130 PRO A C 1
ATOM 8503 O O . PRO A 1 1130 ? 6.244 35.569 -9.209 1.00 56.75 1130 PRO A O 1
ATOM 8506 N N . GLN A 1 1131 ? 6.966 37.100 -10.664 1.00 59.75 1131 GLN A N 1
ATOM 8507 C CA . GLN A 1 1131 ? 8.375 36.970 -10.253 1.00 59.75 1131 GLN A CA 1
ATOM 8508 C C . GLN A 1 1131 ? 8.550 37.298 -8.754 1.00 59.75 1131 GLN A C 1
ATOM 8510 O O . GLN A 1 1131 ? 8.272 38.438 -8.357 1.00 59.75 1131 GLN A O 1
ATOM 8515 N N . PRO A 1 1132 ? 9.006 36.344 -7.914 1.00 66.00 1132 PRO A N 1
ATOM 8516 C CA . PRO A 1 1132 ? 9.241 36.611 -6.501 1.00 66.00 1132 PRO A CA 1
ATOM 8517 C C . PRO A 1 1132 ? 10.513 37.437 -6.329 1.00 66.00 1132 PRO A C 1
ATOM 8519 O O . PRO A 1 1132 ? 11.585 37.008 -6.736 1.00 66.00 1132 PRO A O 1
ATOM 8522 N N . ASP A 1 1133 ? 10.452 38.589 -5.660 1.00 66.75 1133 ASP A N 1
ATOM 8523 C CA . ASP A 1 1133 ? 11.690 39.311 -5.328 1.00 66.75 1133 ASP A CA 1
ATOM 8524 C C . ASP A 1 1133 ? 12.383 38.719 -4.088 1.00 66.75 1133 ASP A C 1
ATOM 8526 O O . ASP A 1 1133 ? 13.473 39.148 -3.710 1.00 66.75 1133 ASP A O 1
ATOM 8530 N N . GLY A 1 1134 ? 11.762 37.732 -3.435 1.00 63.19 1134 GLY A N 1
ATOM 8531 C CA . GLY A 1 1134 ? 12.358 36.967 -2.345 1.00 63.19 1134 GLY A CA 1
ATOM 8532 C C . GLY A 1 1134 ? 12.710 37.802 -1.112 1.00 63.19 1134 GLY A C 1
ATOM 8533 O O . GLY A 1 1134 ? 13.480 37.334 -0.277 1.00 63.19 1134 GLY A O 1
ATOM 8534 N N . ARG A 1 1135 ? 12.174 39.029 -0.955 1.00 71.00 1135 ARG A N 1
ATOM 8535 C CA . ARG A 1 1135 ? 12.384 39.825 0.276 1.00 71.00 1135 ARG A CA 1
ATOM 8536 C C . ARG A 1 1135 ? 11.904 39.089 1.519 1.00 71.00 1135 ARG A C 1
ATOM 8538 O O . ARG A 1 1135 ? 12.414 39.325 2.612 1.00 71.00 1135 ARG A O 1
ATOM 8545 N N . TRP A 1 1136 ? 10.912 38.224 1.347 1.00 76.06 1136 TRP A N 1
ATOM 8546 C CA . TRP A 1 1136 ? 10.516 37.240 2.332 1.00 76.06 1136 TRP A CA 1
ATOM 8547 C C . TRP A 1 1136 ? 9.915 36.014 1.640 1.00 76.06 1136 TRP A C 1
ATOM 8549 O O . TRP A 1 1136 ? 9.153 36.137 0.681 1.00 76.06 1136 TRP A O 1
ATOM 8559 N N . HIS A 1 1137 ? 10.258 34.837 2.149 1.00 71.62 1137 HIS A N 1
ATOM 8560 C CA . HIS A 1 1137 ? 9.665 33.557 1.791 1.00 71.62 1137 HIS A CA 1
ATOM 8561 C C . HIS A 1 1137 ? 9.332 32.843 3.099 1.00 71.62 1137 HIS A C 1
ATOM 8563 O O . HIS A 1 1137 ? 10.149 32.826 4.022 1.00 71.62 1137 HIS A O 1
ATOM 8569 N N . SER A 1 1138 ? 8.142 32.265 3.203 1.00 70.38 1138 SER A N 1
ATOM 8570 C CA . SER A 1 1138 ? 7.705 31.580 4.421 1.00 70.38 1138 SER A CA 1
ATOM 8571 C C . SER A 1 1138 ? 8.399 30.238 4.657 1.00 70.38 1138 SER A C 1
ATOM 8573 O O . SER A 1 1138 ? 8.216 29.640 5.712 1.00 70.38 1138 SER A O 1
ATOM 8575 N N . GLY A 1 1139 ? 9.124 29.726 3.658 1.00 65.56 1139 GLY A N 1
ATOM 8576 C CA . GLY A 1 1139 ? 9.314 28.284 3.512 1.00 65.56 1139 GLY A CA 1
ATOM 8577 C C . GLY A 1 1139 ? 7.978 27.633 3.159 1.00 65.56 1139 GLY A C 1
ATOM 8578 O O . GLY A 1 1139 ? 7.035 28.311 2.748 1.00 65.56 1139 GLY A O 1
ATOM 8579 N N . THR A 1 1140 ? 7.864 26.332 3.348 1.00 62.03 1140 THR A N 1
ATOM 8580 C CA . THR A 1 1140 ? 6.601 25.623 3.147 1.00 62.03 1140 THR A CA 1
ATOM 8581 C C . THR A 1 1140 ? 5.798 25.649 4.444 1.00 62.03 1140 THR A C 1
ATOM 8583 O O . THR A 1 1140 ? 6.251 25.080 5.429 1.00 62.03 1140 THR A O 1
ATOM 8586 N N . MET A 1 1141 ? 4.646 26.322 4.483 1.00 65.94 1141 MET A N 1
ATOM 8587 C CA . MET A 1 1141 ? 3.718 26.280 5.619 1.00 65.94 1141 MET A CA 1
ATOM 8588 C C . MET A 1 1141 ? 2.772 25.103 5.428 1.00 65.94 1141 MET A C 1
ATOM 8590 O O . MET A 1 1141 ? 2.023 25.062 4.453 1.00 65.94 1141 MET A O 1
ATOM 8594 N N . GLY A 1 1142 ? 2.774 24.156 6.354 1.00 51.12 1142 GLY A N 1
ATOM 8595 C CA . GLY A 1 1142 ? 2.106 22.872 6.177 1.00 51.12 1142 GLY A CA 1
ATOM 8596 C C . GLY A 1 1142 ? 3.066 21.783 5.710 1.00 51.12 1142 GLY A C 1
ATOM 8597 O O . GLY A 1 1142 ? 4.141 22.049 5.166 1.00 51.12 1142 GLY A O 1
ATOM 8598 N N . HIS A 1 1143 ? 2.663 20.536 5.935 1.00 43.16 1143 HIS A N 1
ATOM 8599 C CA . HIS A 1 1143 ? 3.506 19.358 5.765 1.00 43.16 1143 HIS A CA 1
ATOM 8600 C C . HIS A 1 1143 ? 2.845 18.337 4.826 1.00 43.16 1143 HIS A C 1
ATOM 8602 O O . HIS A 1 1143 ? 1.631 18.161 4.884 1.00 43.16 1143 HIS A O 1
ATOM 8608 N N . ASP A 1 1144 ? 3.650 17.693 3.978 1.00 39.47 1144 ASP A N 1
ATOM 8609 C CA . ASP A 1 1144 ? 3.256 16.701 2.969 1.00 39.47 1144 ASP A CA 1
ATOM 8610 C C . ASP A 1 1144 ? 4.305 15.581 2.943 1.00 39.47 1144 ASP A C 1
ATOM 8612 O O . ASP A 1 1144 ? 5.483 15.865 3.204 1.00 39.47 1144 ASP A O 1
ATOM 8616 N N . PRO A 1 1145 ? 3.903 14.340 2.633 1.00 32.22 1145 PRO A N 1
ATOM 8617 C CA . PRO A 1 1145 ? 4.763 13.168 2.752 1.00 32.22 1145 PRO A CA 1
ATOM 8618 C C . PRO A 1 1145 ? 5.827 12.994 1.651 1.00 32.22 1145 PRO A C 1
ATOM 8620 O O . PRO A 1 1145 ? 6.684 12.130 1.817 1.00 32.22 1145 PRO A O 1
ATOM 8623 N N . ILE A 1 1146 ? 5.767 13.734 0.537 1.00 29.86 1146 ILE A N 1
ATOM 8624 C CA . ILE A 1 1146 ? 6.590 13.529 -0.672 1.00 29.86 1146 ILE A CA 1
ATOM 8625 C C . ILE A 1 1146 ? 7.791 14.491 -0.720 1.00 29.86 1146 ILE A C 1
ATOM 8627 O O . ILE A 1 1146 ? 8.921 14.036 -0.860 1.00 29.86 1146 ILE A O 1
ATOM 8631 N N . ASP A 1 1147 ? 7.581 15.799 -0.552 1.00 29.70 1147 ASP A N 1
ATOM 8632 C CA . ASP A 1 1147 ? 8.646 16.822 -0.696 1.00 29.70 1147 ASP A CA 1
ATOM 8633 C C . ASP A 1 1147 ? 9.099 17.449 0.640 1.00 29.70 1147 ASP A C 1
ATOM 8635 O O . ASP A 1 1147 ? 10.060 18.220 0.691 1.00 29.70 1147 ASP A O 1
ATOM 8639 N N . GLY A 1 1148 ? 8.396 17.155 1.742 1.00 40.50 1148 GLY A N 1
ATOM 8640 C CA . GLY A 1 1148 ? 8.625 17.768 3.054 1.00 40.50 1148 GLY A CA 1
ATOM 8641 C C . GLY A 1 1148 ? 8.144 19.227 3.180 1.00 40.50 1148 GLY A C 1
ATOM 8642 O O . GLY A 1 1148 ? 7.826 19.922 2.222 1.00 40.50 1148 GLY A O 1
ATOM 8643 N N . GLY A 1 1149 ? 8.026 19.734 4.408 1.00 42.56 1149 GLY A N 1
ATOM 8644 C CA . GLY A 1 1149 ? 7.536 21.092 4.690 1.00 42.56 1149 GLY A CA 1
ATOM 8645 C C . GLY A 1 1149 ? 7.472 21.380 6.188 1.00 42.56 1149 GLY A C 1
ATOM 8646 O O . GLY A 1 1149 ? 7.698 20.479 6.997 1.00 42.56 1149 GLY A O 1
ATOM 8647 N N . SER A 1 1150 ? 7.186 22.619 6.586 1.00 49.06 1150 SER A N 1
ATOM 8648 C CA . SER A 1 1150 ? 7.103 22.992 7.999 1.00 49.06 1150 SER A CA 1
ATOM 8649 C C . SER A 1 1150 ? 5.797 22.489 8.610 1.00 49.06 1150 SER A C 1
ATOM 8651 O O . SER A 1 1150 ? 4.712 22.848 8.154 1.00 49.06 1150 SER A O 1
ATOM 8653 N N . THR A 1 1151 ? 5.872 21.722 9.702 1.00 54.41 1151 THR A N 1
ATOM 8654 C CA . THR A 1 1151 ? 4.689 21.394 10.525 1.00 54.41 1151 THR A CA 1
ATOM 8655 C C . THR A 1 1151 ? 4.074 22.630 11.167 1.00 54.41 1151 THR A C 1
ATOM 8657 O O . THR A 1 1151 ? 2.949 22.562 11.662 1.00 54.41 1151 THR A O 1
ATOM 8660 N N . ASN A 1 1152 ? 4.796 23.753 11.148 1.00 66.81 1152 ASN A N 1
ATOM 8661 C CA . ASN A 1 1152 ? 4.267 25.045 11.515 1.00 66.81 1152 ASN A CA 1
ATOM 8662 C C . ASN A 1 1152 ? 3.410 25.589 10.352 1.00 66.81 1152 ASN A C 1
ATOM 8664 O O . ASN A 1 1152 ? 3.979 26.021 9.343 1.00 66.81 1152 ASN A O 1
ATOM 8668 N N . PRO A 1 1153 ? 2.067 25.651 10.492 1.00 75.50 1153 PRO A N 1
ATOM 8669 C CA . PRO A 1 1153 ? 1.210 26.317 9.508 1.00 75.50 1153 PRO A CA 1
ATOM 8670 C C . PRO A 1 1153 ? 1.493 27.813 9.431 1.00 75.50 1153 PRO A C 1
ATOM 8672 O O . PRO A 1 1153 ? 0.901 28.506 8.611 1.00 75.50 1153 PRO A O 1
ATOM 8675 N N . VAL A 1 1154 ? 2.317 28.344 10.333 1.00 83.12 1154 VAL A N 1
ATOM 8676 C CA . VAL A 1 1154 ? 2.481 29.768 10.537 1.00 83.12 1154 VAL A CA 1
ATOM 8677 C C . VAL A 1 1154 ? 3.830 30.238 10.026 1.00 83.12 1154 VAL A C 1
ATOM 8679 O O . VAL A 1 1154 ? 4.873 29.719 10.423 1.00 83.12 1154 VAL A O 1
ATOM 8682 N N . ALA A 1 1155 ? 3.822 31.305 9.235 1.00 85.56 1155 ALA A N 1
ATOM 8683 C CA . ALA A 1 1155 ? 5.031 32.046 8.907 1.00 85.56 1155 ALA A CA 1
ATOM 8684 C C . ALA A 1 1155 ? 4.832 33.542 9.107 1.00 85.56 1155 ALA A C 1
ATOM 8686 O O . ALA A 1 1155 ? 3.734 34.069 8.955 1.00 85.56 1155 ALA A O 1
ATOM 8687 N N . GLN A 1 1156 ? 5.906 34.240 9.463 1.00 88.75 1156 GLN A N 1
ATOM 8688 C CA . GLN A 1 1156 ? 5.858 35.662 9.783 1.00 88.75 1156 GLN A CA 1
ATOM 8689 C C . GLN A 1 1156 ? 6.828 36.455 8.923 1.00 88.75 1156 GLN A C 1
ATOM 8691 O O . GLN A 1 1156 ? 7.986 36.062 8.770 1.00 88.75 1156 GLN A O 1
ATOM 8696 N N . THR A 1 1157 ? 6.372 37.597 8.408 1.00 88.12 1157 THR A N 1
ATOM 8697 C CA . THR A 1 1157 ? 7.242 38.528 7.687 1.00 88.12 1157 THR A CA 1
ATOM 8698 C C . THR A 1 1157 ? 8.315 39.120 8.614 1.00 88.12 1157 THR A C 1
ATOM 8700 O O . THR A 1 1157 ? 8.088 39.236 9.824 1.00 88.12 1157 THR A O 1
ATOM 8703 N N . PRO A 1 1158 ? 9.462 39.585 8.088 1.00 84.50 1158 PRO A N 1
ATOM 8704 C CA . PRO A 1 1158 ? 10.469 40.275 8.884 1.00 84.50 1158 PRO A CA 1
ATOM 8705 C C . PRO A 1 1158 ? 9.909 41.574 9.478 1.00 84.50 1158 PRO A C 1
ATOM 8707 O O . PRO A 1 1158 ? 9.108 42.266 8.848 1.00 84.50 1158 PRO A O 1
ATOM 8710 N N . LYS A 1 1159 ? 10.343 41.922 10.695 1.00 85.69 1159 LYS A N 1
ATOM 8711 C CA . LYS A 1 1159 ? 9.917 43.157 11.385 1.00 85.69 1159 LYS A CA 1
ATOM 8712 C C . LYS A 1 1159 ? 10.505 44.424 10.764 1.00 85.69 1159 LYS A C 1
ATOM 8714 O O . LYS A 1 1159 ? 10.012 45.523 11.000 1.00 85.69 1159 LYS A O 1
ATOM 8719 N N . ASP A 1 1160 ? 11.582 44.283 10.005 1.00 82.56 1160 ASP A N 1
ATOM 8720 C CA . ASP A 1 1160 ? 12.346 45.361 9.386 1.00 82.56 1160 ASP A CA 1
ATOM 8721 C C . ASP A 1 1160 ? 11.935 45.642 7.933 1.00 82.56 1160 ASP A C 1
ATOM 8723 O O . ASP A 1 1160 ? 12.608 46.419 7.250 1.00 82.56 1160 ASP A O 1
ATOM 8727 N N . LEU A 1 1161 ? 10.804 45.087 7.471 1.00 82.81 1161 LEU A N 1
ATOM 8728 C CA . LEU A 1 1161 ? 10.240 45.432 6.167 1.00 82.81 1161 LEU A CA 1
ATOM 8729 C C . LEU A 1 1161 ? 10.063 46.962 6.032 1.00 82.81 1161 LEU A C 1
ATOM 8731 O O . LEU A 1 1161 ? 9.437 47.596 6.890 1.00 82.81 1161 LEU A O 1
ATOM 8735 N N . PRO A 1 1162 ? 10.595 47.589 4.962 1.00 82.50 1162 PRO A N 1
ATOM 8736 C CA . PRO A 1 1162 ? 10.417 49.018 4.721 1.00 82.50 1162 PRO A CA 1
ATOM 8737 C C . PRO A 1 1162 ? 8.936 49.415 4.587 1.00 82.50 1162 PRO A C 1
ATOM 8739 O O . PRO A 1 1162 ? 8.155 48.632 4.037 1.00 82.50 1162 PRO A O 1
ATOM 8742 N N . PRO A 1 1163 ? 8.539 50.637 4.995 1.00 85.44 1163 PRO A N 1
ATOM 8743 C CA . PRO A 1 1163 ? 7.195 51.147 4.730 1.00 85.44 1163 PRO A CA 1
ATOM 8744 C C . PRO A 1 1163 ? 6.863 51.100 3.235 1.00 85.44 1163 PRO A C 1
ATOM 8746 O O . PRO A 1 1163 ? 7.661 51.540 2.402 1.00 85.44 1163 PRO A O 1
ATOM 8749 N N . GLY A 1 1164 ? 5.697 50.559 2.886 1.00 82.94 1164 GLY A N 1
ATOM 8750 C CA . GLY A 1 1164 ? 5.326 50.297 1.495 1.00 82.94 1164 GLY A CA 1
ATOM 8751 C C . GLY A 1 1164 ? 4.177 49.302 1.344 1.00 82.94 1164 GLY A C 1
ATOM 8752 O O . GLY A 1 1164 ? 3.728 48.697 2.315 1.00 82.94 1164 GLY A O 1
ATOM 8753 N N . LYS A 1 1165 ? 3.682 49.149 0.111 1.00 80.69 1165 LYS A N 1
ATOM 8754 C CA . LYS A 1 1165 ? 2.702 48.114 -0.258 1.00 80.69 1165 LYS A CA 1
ATOM 8755 C C . LYS A 1 1165 ? 3.437 46.910 -0.851 1.00 80.69 1165 LYS A C 1
ATOM 8757 O O . LYS A 1 1165 ? 4.336 47.086 -1.675 1.00 80.69 1165 LYS A O 1
ATOM 8762 N N . TYR A 1 1166 ? 3.013 45.718 -0.461 1.00 81.94 1166 TYR A N 1
ATOM 8763 C CA . TYR A 1 1166 ? 3.572 44.442 -0.893 1.00 81.94 1166 TYR A CA 1
ATOM 8764 C C . TYR A 1 1166 ? 2.451 43.558 -1.434 1.00 81.94 1166 TYR A C 1
ATOM 8766 O O . TYR A 1 1166 ? 1.341 43.568 -0.896 1.00 81.94 1166 TYR A O 1
ATOM 8774 N N . ALA A 1 1167 ? 2.746 42.792 -2.480 1.00 78.69 1167 ALA A N 1
ATOM 8775 C CA . ALA A 1 1167 ? 1.917 41.663 -2.878 1.00 78.69 1167 ALA A CA 1
ATOM 8776 C C . ALA A 1 1167 ? 2.569 40.360 -2.406 1.00 78.69 1167 ALA A C 1
ATOM 8778 O O . ALA A 1 1167 ? 3.783 40.303 -2.189 1.00 78.69 1167 ALA A O 1
ATOM 8779 N N . TYR A 1 1168 ? 1.753 39.329 -2.241 1.00 79.75 1168 TYR A N 1
ATOM 8780 C CA . TYR A 1 1168 ? 2.195 37.983 -1.919 1.00 79.75 1168 TYR A CA 1
ATOM 8781 C C . TYR A 1 1168 ? 1.355 36.948 -2.659 1.00 79.75 1168 TYR A C 1
ATOM 8783 O O . TYR A 1 1168 ? 0.216 37.218 -3.042 1.00 79.75 1168 TYR A O 1
ATOM 8791 N N . PHE A 1 1169 ? 1.915 35.763 -2.857 1.00 74.12 1169 PHE A N 1
ATOM 8792 C CA . PHE A 1 1169 ? 1.248 34.658 -3.539 1.00 74.12 1169 PHE A CA 1
ATOM 8793 C C . PHE A 1 1169 ? 1.786 33.314 -3.058 1.00 74.12 1169 PHE A C 1
ATOM 8795 O O . PHE A 1 1169 ? 2.825 33.279 -2.387 1.00 74.12 1169 PHE A O 1
ATOM 8802 N N . CYS A 1 1170 ? 1.082 32.228 -3.398 1.00 74.12 1170 CYS A N 1
ATOM 8803 C CA . CYS A 1 1170 ? 1.546 30.892 -3.059 1.00 74.12 1170 CYS A CA 1
ATOM 8804 C C . CYS A 1 1170 ? 2.519 30.357 -4.119 1.00 74.12 1170 CYS A C 1
ATOM 8806 O O . CYS A 1 1170 ? 2.154 30.334 -5.289 1.00 74.12 1170 CYS A O 1
ATOM 8808 N N . VAL A 1 1171 ? 3.721 29.903 -3.743 1.00 64.50 1171 VAL A N 1
ATOM 8809 C CA . VAL A 1 1171 ? 4.686 29.313 -4.702 1.00 64.50 1171 VAL A CA 1
ATOM 8810 C C . VAL A 1 1171 ? 4.278 27.897 -5.119 1.00 64.50 1171 VAL A C 1
ATOM 8812 O O . VAL A 1 1171 ? 4.697 27.444 -6.167 1.00 64.50 1171 VAL A O 1
ATOM 8815 N N . ILE A 1 1172 ? 3.437 27.218 -4.335 1.00 56.97 1172 ILE A N 1
ATOM 8816 C CA . ILE A 1 1172 ? 2.850 25.913 -4.698 1.00 56.97 1172 ILE A CA 1
ATOM 8817 C C . ILE A 1 1172 ? 1.540 26.115 -5.486 1.00 56.97 1172 ILE A C 1
ATOM 8819 O O . ILE A 1 1172 ? 1.211 25.354 -6.387 1.00 56.97 1172 ILE A O 1
ATOM 8823 N N . HIS A 1 1173 ? 0.799 27.187 -5.181 1.00 62.34 1173 HIS A N 1
ATOM 8824 C CA . HIS A 1 1173 ? -0.523 27.472 -5.751 1.00 62.34 1173 HIS A CA 1
ATOM 8825 C C . HIS A 1 1173 ? -0.601 28.907 -6.321 1.00 62.34 1173 HIS A C 1
ATOM 8827 O O . HIS A 1 1173 ? -1.252 29.780 -5.740 1.00 62.34 1173 HIS A O 1
ATOM 8833 N N . PRO A 1 1174 ? 0.059 29.205 -7.452 1.00 54.28 1174 PRO A N 1
ATOM 8834 C CA . PRO A 1 1174 ? 0.299 30.566 -7.976 1.00 54.28 1174 PRO A CA 1
ATOM 8835 C C . PRO A 1 1174 ? -0.926 31.463 -8.200 1.00 54.28 1174 PRO A C 1
ATOM 8837 O O . PRO A 1 1174 ? -0.803 32.695 -8.283 1.00 54.28 1174 PRO A O 1
ATOM 8840 N N . TRP A 1 1175 ? -2.111 30.868 -8.348 1.00 57.78 1175 TRP A N 1
ATOM 8841 C CA . TRP A 1 1175 ? -3.378 31.593 -8.478 1.00 57.78 1175 TRP A CA 1
ATOM 8842 C C . TRP A 1 1175 ? -3.818 32.235 -7.161 1.00 57.78 1175 TRP A C 1
ATOM 8844 O O . TRP A 1 1175 ? -4.556 33.221 -7.175 1.00 57.78 1175 TRP A O 1
ATOM 8854 N N . MET A 1 1176 ? -3.340 31.717 -6.030 1.00 68.81 1176 MET A N 1
ATOM 8855 C CA . MET A 1 1176 ? -3.552 32.284 -4.710 1.00 68.81 1176 MET A CA 1
ATOM 8856 C C . MET A 1 1176 ? -2.722 33.547 -4.581 1.00 68.81 1176 MET A C 1
ATOM 8858 O O . MET A 1 1176 ? -1.491 33.488 -4.594 1.00 68.81 1176 MET A O 1
ATOM 8862 N N . ARG A 1 1177 ? -3.381 34.698 -4.411 1.00 73.06 1177 ARG A N 1
ATOM 8863 C CA . ARG A 1 1177 ? -2.707 35.999 -4.303 1.00 73.06 1177 ARG A CA 1
ATOM 8864 C C . ARG A 1 1177 ? -3.353 36.898 -3.270 1.00 73.06 1177 ARG A C 1
ATOM 8866 O O . ARG A 1 1177 ? -4.565 36.843 -3.057 1.00 73.06 1177 ARG A O 1
ATOM 8873 N N . GLY A 1 1178 ? -2.544 37.766 -2.680 1.00 77.44 1178 GLY A N 1
ATOM 8874 C CA . GLY A 1 1178 ? -3.039 38.852 -1.862 1.00 77.44 1178 GLY A CA 1
ATOM 8875 C C . GLY A 1 1178 ? -2.072 40.011 -1.686 1.00 77.44 1178 GLY A C 1
ATOM 8876 O O . GLY A 1 1178 ? -1.027 40.084 -2.333 1.00 77.44 1178 GLY A O 1
ATOM 8877 N N . ALA A 1 1179 ? -2.450 40.973 -0.845 1.00 80.69 1179 ALA A N 1
ATOM 8878 C CA . ALA A 1 1179 ? -1.645 42.166 -0.598 1.00 80.69 1179 ALA A CA 1
ATOM 8879 C C . ALA A 1 1179 ? -1.725 42.657 0.850 1.00 80.69 1179 ALA A C 1
ATOM 8881 O O . ALA A 1 1179 ? -2.733 42.474 1.534 1.00 80.69 1179 ALA A O 1
ATOM 8882 N N . PHE A 1 1180 ? -0.665 43.334 1.291 1.00 84.62 1180 PHE A N 1
ATOM 8883 C CA . PHE A 1 1180 ? -0.609 44.029 2.578 1.00 84.62 1180 PHE A CA 1
ATOM 8884 C C . PHE A 1 1180 ? 0.191 45.331 2.480 1.00 84.62 1180 PHE A C 1
ATOM 8886 O O . PHE A 1 1180 ? 0.911 45.583 1.508 1.00 84.62 1180 PHE A O 1
ATOM 8893 N N . LYS A 1 1181 ? 0.060 46.182 3.496 1.00 85.88 1181 LYS A N 1
ATOM 8894 C CA . LYS A 1 1181 ? 0.766 47.462 3.604 1.00 85.88 1181 LYS A CA 1
ATOM 8895 C C . LYS A 1 1181 ? 1.491 47.561 4.942 1.00 85.88 1181 LYS A C 1
ATOM 8897 O O . LYS A 1 1181 ? 0.900 47.271 5.976 1.00 85.88 1181 LYS A O 1
ATOM 8902 N N . VAL A 1 1182 ? 2.742 48.014 4.909 1.00 86.06 1182 VAL A N 1
ATOM 8903 C CA . VAL A 1 1182 ? 3.520 48.389 6.098 1.00 86.06 1182 VAL A CA 1
ATOM 8904 C C . VAL A 1 1182 ? 3.493 49.913 6.238 1.00 86.06 1182 VAL A C 1
ATOM 8906 O O . VAL A 1 1182 ? 3.902 50.607 5.300 1.00 86.06 1182 VAL A O 1
ATOM 8909 N N . GLU A 1 1183 ? 3.006 50.428 7.374 1.00 83.62 1183 GLU A N 1
ATOM 8910 C CA . GLU A 1 1183 ? 2.872 51.874 7.668 1.00 83.62 1183 GLU A CA 1
ATOM 8911 C C . GLU A 1 1183 ? 3.787 52.376 8.787 1.00 83.62 1183 GLU A C 1
ATOM 8913 O O . GLU A 1 1183 ? 3.811 51.762 9.878 1.00 83.62 1183 GLU A O 1
#

Secondary structure (DSSP, 8-state):
---SS----SS-----PPPPPPEEEEEEETTEES-SEEEEETT-EEEEEE--SSS-B--EETTSS-EEPPB-TT-EEEEETGGGPPSEEEEEE-SS-TT-EEEEEEEPSS----PPP--SS----S---S--TTTSSPPPP-----S--B-STTSSTT---B-TTSS--TTTGGGEEEEEEEEESSB---SPPEEETTEEEEE-TTSEEEEEETTT--EEEEEE-SS---SPPEEETTEEEEEE--TTS-EEEEEETTT--EEEEEE---STTEE--S--EEETTEEEEEEEETTTTS--TT--PBPEEEEEETTT--EEEEEESS-TT--B----S--EEETTTTEEEEE-PPBSSSSPPTTSSEEEEEETTT--EEEEEESSTT-B--SSTTTTT--------SPPEEEEEGGGEEEEEEE-TTSEEEEEETTT--EEEEEE-SPPPTTT-S--SPPEE-SSEEEPPP-TTSEEEEEETTS-EEEEEE--SS---PPPEEETTEEEEE-TTSEEEEEETTT--EEEEEE-SS-B-PPPEEETTEEEEE-BSS-SBEEEEEEEEPPPPSS----S---PPPPP----------------------------------SSHHHHHHHTTS--TTTT-TT--HHHHHHTT------TT-EEEEEEEEEEEEE-TT-EEEEEEE--S--SEEEEEEEEEEEETTT-PPPPTTTEEEEEEEEEEE-TT-TT-TTTTSSEEEEEEESSTT--EEHHHHHHH-TTSPEEEEEE-TT--EEEEEEEEE-SSS-EEEEEEEEEEEE-S-HHHHHHHHSS-EEE-EEEEEEEEEEE---TTS-SEEEHHHHHS--EEEE--S-EEEEEEEEEE-TTEEEEEEEE---SSSPPPP-SSSSSSEEEEEEEB---SSS--SSBPBPEE-TTEEEEE-TT-EEEEEEEEE-SS--EEEEEEEEEEEEETTS---SSS--EE-S------EEEEEEEEEEEEEEEEEEE-TT-S-EEEEEEEEEEEEEEEEEEEPPPPPTTPEEPSSPPP------S-SBTB--SS----SPPPEEE-SEEEEETTEETTTB--TT-SS-PPEEEE-TT---EEEESGGGGT--EEEEEEESS--S--BTTBPPP--S-EEEEES--TTT--BS--EEE--TTPPSEEEEEEESSSTT-EEEEEE-

Foldseek 3Di:
DPPDDDDDDDDDDDDPDDDQAAEEEWEAADQETLCQEEEGEQQHWYKYFYCHAQDWWKKAWPVRQWIWDTAHHRGITTTPRSNVDDADKTKIATPVRRLYIHIYGYHYDDDDDDDDDDDPDDDDDVVDDLDALQPQDPAFEQDDFAFFWQQWLLSALQSQLERAAFAAALVQLLQKHFHDKDKDLQAFFQAAWTGDPQWTWTFHQNQKIWIARNRHRHTQDMDRPRAGQQYYWGDDDQWIWTWGWDFQFTKIWIAGNRYRHTQDMDGQHRPGQKTEQEYWHDDDQKIKGKIFGNQQQSADPPDFAFIKIWIAGNRYRHTQDMDGQFDPPWGFQGQRYYWHADPVVQKIWTWTWWTQDPPTGQRHLKIWIARNRHRHTPDIDHPDHRAHHRNPPPPPPHHQRFTFQATKGWAQAPPRQTWIWTATLQQKIFIARNPHRHTPDMERRDHRDRHRGFANAYWHDPNQWIWGWQGQQQKTWIAGSNRDTQEIDGPGDGDANEHWHYYNQWIWTFAQVAWIWIARNRYRHTSDTRGRSGGHSYYWHRRSNKIWTKHDDGDSMIMIIIMHRHDDPPDDDPDDDDDDDDDDDDDDDDDDDDDDDDDDDDDDDDDDDDDDDDDDDPPVVVVVVVVPPDDPPPVVCPPDDPVVVVVQQADDFDPFQDKDKDKDKDDQDWAAALDKDKDKDKARNDAKFFWAKKAKAKAAPVNRDGDDVLFKWWQKKWKWWFDAQQPQEPPSNRGTFTFDMDRTSQFMDGQVLLCVQFVQAAREGAIDHGPTMMMMIIIMGGQHLGITGIMMMMTTMTGGDDQVSNCVVPVGGYFHKTKYKWWDWWWFAADQPDPFKDKCCVPVVDWTKGFDQAWFKWQKKFKWKFWQWFKKWKFKQFAPVDGADDPVPDDRGHTQAIWGFDADPFGIARITQTFMFRSQKIWTDHHRIMMIMMIMGGRNQAIGHRMMMMMMIITGRVHGGDDGGDMDGGHPQDDFDKDKDWDKDKDKDKDWDWDDDPPDPDIDIDIDIDIDIDIDIDIDTDDGDDRNYGDTGDDDDDDPPPQAQDDPDAHNDHPDPDDAAADADLEWEQDSLETAQFGDFPPDPDRHHAYEAEQLGKRKYAYPCLVVQNKFKKAKDAPPLRDRDHNLARGGSPLDIQWIQHAHSPSGTDPHRMGIHGSNDDFHKMKMATPSNRSHIGIYGYD

Radius of gyration: 35.78 Å; Cα contacts (8 Å, |Δi|>4): 3226; chains: 1; bounding box: 112×127×92 Å

Nearest PDB structures (foldseek):
  4mh1-assembly1_B-2  TM=7.845E-01  e=3.835E-23  Ketogulonicigenium vulgare Y25
  4mh1-assembly1_A-2  TM=7.877E-01  e=4.704E-23  Ketogulonicigenium vulgare Y25
  4cvb-assembly1_A  TM=8.138E-01  e=7.817E-22  Pseudogluconobacter saccharoketogenes
  7wmk-assembly1_A  TM=7.963E-01  e=7.058E-22  Devosia albogilva
  7wmd-assembly1_A  TM=7.718E-01  e=2.665E-21  Devosia albogilva

Mean predicted aligned error: 20.53 Å

Solvent-accessible surface area (backbone atoms only — not comparable to full-atom values): 62336 Å² total; per-residue (Å²): 92,91,85,89,86,90,87,87,88,90,87,83,83,92,73,96,69,80,87,78,60,57,79,48,81,38,36,31,38,75,88,33,41,74,44,36,66,46,77,45,51,36,46,19,42,39,31,42,33,16,65,13,72,85,51,64,41,36,49,32,28,81,81,74,64,30,35,34,58,76,12,43,56,52,21,75,30,60,32,48,45,46,42,72,42,66,61,44,77,43,51,29,28,19,86,85,42,84,75,21,51,30,38,43,34,27,38,69,68,84,78,83,93,80,88,78,85,82,72,93,80,87,87,78,63,88,76,56,68,57,54,55,45,47,76,72,46,70,61,15,77,79,55,81,65,50,68,59,55,16,26,27,71,28,37,47,46,34,19,33,20,46,31,48,76,12,22,51,42,72,86,36,47,66,42,53,7,31,52,33,55,42,80,35,82,56,17,8,20,35,24,29,44,16,32,45,95,63,31,25,35,41,29,7,49,61,7,31,36,42,31,24,30,59,57,69,46,47,74,68,39,71,36,79,73,84,30,21,11,49,14,16,31,20,55,58,94,65,32,31,42,35,42,30,33,28,70,34,45,13,28,44,36,32,22,34,61,86,70,51,45,77,74,36,72,33,71,77,47,70,49,66,44,19,14,40,50,20,24,45,30,69,55,93,64,36,30,37,34,32,26,16,44,54,65,56,56,37,33,59,88,82,62,61,32,53,4,25,45,37,34,23,32,66,89,68,47,48,73,77,38,73,33,61,50,31,62,92,90,37,24,18,11,20,14,46,24,33,47,15,42,44,77,88,80,41,32,31,34,36,25,9,23,35,6,40,42,84,60,49,47,78,45,16,13,10,48,38,35,23,32,62,88,70,46,48,76,72,50,63,33,54,80,40,83,68,27,28,36,23,68,53,80,42,86,87,78,42,30,67,49,45,17,27,45,7,30,27,25,64,44,62,31,79,96,72,41,57,27,36,31,35,29,17,8,48,8,35,36,41,31,20,32,68,86,77,42,47,80,73,45,62,33,77,80,38,64,60,36,84,81,69,14,9,24,34,12,26,45,13,37,83,74,64,36,40,31,43,19,34,16,42,78,13,38,32,37,30,27,34,65,80,45,44,80,66,35,74,35,74,76,61,59,72,57,34,63,14,25,20,19,32,23,38,62,29,34,35,36,38,31,58,83,9,34,41,39,33,22,36,60,85,64,47,48,79,55,38,76,43,66,46,54,39,36,17,31,8,14,50,28,34,30,17,42,23,43,34,37,36,17,9,82,75,50,66,43,25,38,40,38,34,32,27,55,46,82,79,71,84,90,67,76,98,61,86,83,89,86,82,90,82,84,87,88,85,84,89,82,90,89,88,88,88,80,90,91,81,90,83,89,89,80,88,88,89,88,90,89,88,78,91,81,93,82,84,90,76,71,71,63,67,63,62,65,67,72,74,77,81,74,78,65,74,79,78,46,82,84,65,61,72,66,54,70,75,47,60,88,58,62,72,87,60,66,69,68,43,73,44,79,50,67,48,78,44,72,85,39,77,30,49,47,62,32,77,39,76,46,76,50,66,59,62,68,66,70,47,23,26,38,32,32,41,35,44,40,61,24,30,66,90,76,61,45,65,58,52,84,71,43,28,47,38,52,29,40,36,35,32,36,52,34,84,72,31,84,70,27,76,70,66,76,12,34,33,40,41,73,47,74,32,43,33,48,64,42,61,52,57,31,57,52,38,25,59,27,27,81,86,56,49,42,45,23,38,58,46,57,65,88,48,51,28,38,36,40,38,32,31,40,19,62,33,95,51,68,43,50,27,30,44,34,38,42,33,32,36,34,24,36,52,45,68,57,37,17,70,72,70,77,45,54,38,43,56,42,52,34,37,50,50,70,55,72,47,73,45,74,58,33,74,86,55,97,33,64,45,43,51,40,78,74,68,75,50,79,49,74,48,67,38,78,50,53,9,22,34,47,40,43,41,50,33,35,28,48,52,46,47,33,42,36,32,27,35,30,31,22,91,93,56,59,31,62,58,70,81,83,81,72,78,13,21,77,57,35,47,23,44,45,61,80,52,102,50,64,46,38,65,56,30,58,34,18,24,41,25,46,28,22,37,29,27,38,41,58,45,22,30,40,35,52,41,46,33,24,55,9,34,68,29,53,38,71,77,30,39,42,41,39,41,39,34,32,27,57,87,43,72,47,56,74,74,57,56,67,43,69,47,53,92,66,56,79,75,52,76,46,76,44,81,44,74,49,78,46,78,46,76,53,70,49,75,49,68,57,91,95,54,94,66,75,45,77,48,70,51,78,48,82,44,80,43,82,45,78,45,81,43,73,49,74,69,74,57,47,31,45,38,46,72,54,67,80,77,79,78,81,88,68,88,77,50,72,53,95,90,57,69,56,82,58,72,85,79,86,73,88,64,58,78,36,88,39,52,60,29,44,31,45,89,79,36,32,59,49,10,21,60,37,88,87,61,94,61,82,32,40,24,27,38,34,54,64,68,48,48,49,31,40,33,38,62,36,29,86,76,52,42,56,44,22,45,35,25,27,62,56,77,63,77,58,73,43,30,67,74,29,60,54,46,53,50,86,43,64,53,54,41,14,10,39,46,96,85,85,56,46,33,83,49,29,59,34,66,46,64,36,79,58,69,75,46,56,36,24,35,33,21,79,68,45,51,66,27,28,31,37,38,34,34,85

pLDDT: mean 71.3, std 22.61, range [21.58, 98.81]

Sequence (1183 aa):
MLAVLASAVAAGGAGAGAASAAEQQAYSAALNYATPALAVGQGDTLKLTNLDTLAEHDLDSEQGLFESDLAGAGESVPVRGVEKLSPGTYQFHCTLHSWMRGALTVAPAGGGETPGLTTPDGLPGLEGNAPDPIDLVPQAEVSALGDGEWPLYGKDVGGSRNGGTAGPSLAEVPTLGPVWSYWSRKGDFTGTPVVAKNTLVAGTNKGWVHALNATTGKVKWTRDVGAPVNGTAAIAGDRVIVPVARTDAPRLVALDRATGRVLWETVLDTQKNADVYGSPTVAGDTVYMGVSALFGETGDPAVSVRGAVVALDVRTGSVRWKTYMVPEGHDGGSVWTTPAVDVTAGRVFVGTGNAYHEPAADTTDSMVALDARTGAIVDHFQATAGDVWNGTENRFGAGPDHDFGASPQLLEGAGGRRLVGEGQKSGTYWALDRQTMDPVWSAMTAPPGIFVGGIVGSTATDGTRVYGPDTIGGEQWALDMAGRHAWLSSDVGPLHFNATSTANGVVYNTDMTGHLTAREAATGAVLAKIPLGSPSWAGVAIAGGSVFTATGTQGGSGYLVAYRPRKELGGGGYANEGDEPRMEGVKKGECTPTETVKRRVLSTRKVKRKGKRRRGPDAIRRVVEHVTRGIDARNFLRGYDLESIRRANRFVPKPVGTKEKRTFYFGQYVVPPGQDLNRADVELPVNGGMLLSVEPSMRRVSDMSEPSHMEGHIHHAHWFALDPGNKEDNYTQGNTEWVFGNGDEETRGDFQERTAADPHGPVYGAYIKRGNPQLMIYMLHNKTAAPLEVYIMLDVTFLHGTPEELTKKTGRPHHDVSGVLFGRTYDVPRDPGGDGVHEYAKESGKVVEWTSTVDGTIIGMGGHLHPGGINLTVENYGPKEHPCPDDGRGYGGTMMYRGDAINRVTPLSEDFQMEVTNPGFRAPIHKGDRLRISATYENKDHAWYAVMQHLGVYVDEHQPPRGRCRTEIVGPAGERSVRTEKVTRTKTERSCRTVRRKGSKKRRRVCTRRVVRERVRRVVTTLPADPAEGVPNRPWRFHPDPLCGLKGLEACDLPEDGEPRPVATDRVTIANFSYVPGNRTAGSSDPGEIAVVPRGTSLTFVNADQAAGIRHSVTTCPWPCNGQYVGNYPQPDGRWHSGTMGHDPIDGGSTNPVAQTPKDLPPGKYAYFCVIHPWMRGAFKVE